Protein AF-0000000085088792 (afdb_homodimer)

Structure (mmCIF, N/CA/C/O backbone):
data_AF-0000000085088792-model_v1
#
loop_
_entity.id
_entity.type
_entity.pdbx_description
1 polymer 'Protein-ER retention protein (Erd1), putative'
#
loop_
_atom_site.group_PDB
_atom_site.id
_atom_site.type_symbol
_atom_site.label_atom_id
_atom_site.label_alt_id
_atom_site.label_comp_id
_atom_site.label_asym_id
_atom_site.label_entity_id
_atom_site.label_seq_id
_atom_site.pdbx_PDB_ins_code
_atom_site.Cartn_x
_atom_site.Cartn_y
_atom_site.Cartn_z
_atom_site.occupancy
_atom_site.B_iso_or_equiv
_atom_site.auth_seq_id
_atom_site.auth_comp_id
_atom_site.auth_asym_id
_atom_site.auth_atom_id
_atom_site.pdbx_PDB_model_num
ATOM 1 N N . MET A 1 1 ? 55.562 31.156 13.875 1 21.16 1 MET A N 1
ATOM 2 C CA . MET A 1 1 ? 54.469 31.891 13.242 1 21.16 1 MET A CA 1
ATOM 3 C C . MET A 1 1 ? 53.25 30.984 13.047 1 21.16 1 MET A C 1
ATOM 5 O O . MET A 1 1 ? 53.25 30.125 12.156 1 21.16 1 MET A O 1
ATOM 9 N N . ALA A 1 2 ? 52.656 30.406 14.148 1 29.19 2 ALA A N 1
ATOM 10 C CA . ALA A 1 2 ? 51.562 29.469 14.43 1 29.19 2 ALA A CA 1
ATOM 11 C C . ALA A 1 2 ? 50.344 29.781 13.578 1 29.19 2 ALA A C 1
ATOM 13 O O . ALA A 1 2 ? 50 30.953 13.398 1 29.19 2 ALA A O 1
ATOM 14 N N . ASP A 1 3 ? 50.094 28.891 12.57 1 28.97 3 ASP A N 1
ATOM 15 C CA . ASP A 1 3 ? 49 28.906 11.602 1 28.97 3 ASP A CA 1
ATOM 16 C C . ASP A 1 3 ? 47.688 29.406 12.234 1 28.97 3 ASP A C 1
ATOM 18 O O . ASP A 1 3 ? 47.312 28.938 13.305 1 28.97 3 ASP A O 1
ATOM 22 N N . SER A 1 4 ? 47.375 30.672 12.188 1 31.59 4 SER A N 1
ATOM 23 C CA . SER A 1 4 ? 46.125 31.328 12.539 1 31.59 4 SER A CA 1
ATOM 24 C C . SER A 1 4 ? 44.938 30.453 12.18 1 31.59 4 SER A C 1
ATOM 26 O O . SER A 1 4 ? 44.938 29.75 11.172 1 31.59 4 SER A O 1
ATOM 28 N N . GLY A 1 5 ? 44.188 29.906 13.109 1 33.62 5 GLY A N 1
ATOM 29 C CA . GLY A 1 5 ? 42.906 29.203 13.086 1 33.62 5 GLY A CA 1
ATOM 30 C C . GLY A 1 5 ? 41.969 29.672 11.977 1 33.62 5 GLY A C 1
ATOM 31 O O . GLY A 1 5 ? 41.406 30.75 12.062 1 33.62 5 GLY A O 1
ATOM 32 N N . GLY A 1 6 ? 42.344 29.469 10.711 1 35.19 6 GLY A N 1
ATOM 33 C CA . GLY A 1 6 ? 41.531 29.812 9.539 1 35.19 6 GLY A CA 1
ATOM 34 C C . GLY A 1 6 ? 40.062 29.562 9.727 1 35.19 6 GLY A C 1
ATOM 35 O O . GLY A 1 6 ? 39.656 28.484 10.172 1 35.19 6 GLY A O 1
ATOM 36 N N . VAL A 1 7 ? 39.281 30.609 10.078 1 37.69 7 VAL A N 1
ATOM 37 C CA . VAL A 1 7 ? 37.812 30.672 10.07 1 37.69 7 VAL A CA 1
ATOM 38 C C . VAL A 1 7 ? 37.281 29.906 8.859 1 37.69 7 VAL A C 1
ATOM 40 O O . VAL A 1 7 ? 37.656 30.188 7.723 1 37.69 7 VAL A O 1
ATOM 43 N N . GLN A 1 8 ? 36.938 28.672 8.906 1 39.62 8 GLN A N 1
ATOM 44 C CA . GLN A 1 8 ? 36.25 27.938 7.855 1 39.62 8 GLN A CA 1
ATOM 45 C C . GLN A 1 8 ? 35.281 28.844 7.109 1 39.62 8 GLN A C 1
ATOM 47 O O . GLN A 1 8 ? 34.594 29.656 7.727 1 39.62 8 GLN A O 1
ATOM 52 N N . PRO A 1 9 ? 35.438 29.219 5.887 1 43.84 9 PRO A N 1
ATOM 53 C CA . PRO A 1 9 ? 34.5 30.047 5.145 1 43.84 9 PRO A CA 1
ATOM 54 C C . PRO A 1 9 ? 33.031 29.734 5.492 1 43.84 9 PRO A C 1
ATOM 56 O O . PRO A 1 9 ? 32.688 28.562 5.734 1 43.84 9 PRO A O 1
ATOM 59 N N . PRO A 1 10 ? 32.25 30.641 6.121 1 48.38 10 PRO A N 1
ATOM 60 C CA . PRO A 1 10 ? 30.844 30.438 6.512 1 48.38 10 PRO A CA 1
ATOM 61 C C . PRO A 1 10 ? 30.031 29.719 5.438 1 48.38 10 PRO A C 1
ATOM 63 O O . PRO A 1 10 ? 30.266 29.906 4.246 1 48.38 10 PRO A O 1
ATOM 66 N N . GLU A 1 11 ? 29.578 28.516 5.637 1 59.06 11 GLU A N 1
ATOM 67 C CA . GLU A 1 11 ? 28.672 27.781 4.777 1 59.06 11 GLU A CA 1
ATOM 68 C C . GLU A 1 11 ? 27.656 28.703 4.105 1 59.06 11 GLU A C 1
ATOM 70 O O . GLU A 1 11 ? 27.016 29.516 4.77 1 59.06 11 GLU A O 1
ATOM 75 N N . GLU A 1 12 ? 27.812 29.016 2.859 1 74.12 12 GLU A N 1
ATOM 76 C CA . GLU A 1 12 ? 27 29.906 2.025 1 74.12 12 GLU A CA 1
ATOM 77 C C . GLU A 1 12 ? 25.516 29.547 2.115 1 74.12 12 GLU A C 1
ATOM 79 O O . GLU A 1 12 ? 25.141 28.375 2.01 1 74.12 12 GLU A O 1
ATOM 84 N N . LEU A 1 13 ? 24.703 30.453 2.789 1 83.56 13 LEU A N 1
ATOM 85 C CA . LEU A 1 13 ? 23.25 30.344 2.83 1 83.56 13 LEU A CA 1
ATOM 86 C C . LEU A 1 13 ? 22.641 30.672 1.471 1 83.56 13 LEU A C 1
ATOM 88 O O . LEU A 1 13 ? 23.156 31.516 0.741 1 83.56 13 LEU A O 1
ATOM 92 N N . ASP A 1 14 ? 21.641 29.906 1.111 1 87.88 14 ASP A N 1
ATOM 93 C CA . ASP A 1 14 ? 20.906 30.219 -0.116 1 87.88 14 ASP A CA 1
ATOM 94 C C . ASP A 1 14 ? 20.141 31.531 0.03 1 87.88 14 ASP A C 1
ATOM 96 O O . ASP A 1 14 ? 19.938 32.031 1.146 1 87.88 14 ASP A O 1
ATOM 100 N N . ARG A 1 15 ? 19.734 32.125 -1.093 1 90.06 15 ARG A N 1
ATOM 101 C CA . ARG A 1 15 ? 19.062 33.438 -1.12 1 90.06 15 ARG A CA 1
ATOM 102 C C . ARG A 1 15 ? 17.766 33.406 -0.311 1 90.06 15 ARG A C 1
ATOM 104 O O . ARG A 1 15 ? 17.469 34.344 0.424 1 90.06 15 ARG A O 1
ATOM 111 N N . PHE A 1 16 ? 17.047 32.375 -0.41 1 94.25 16 PHE A N 1
ATOM 112 C CA . PHE A 1 16 ? 15.797 32.219 0.325 1 94.25 16 PHE A CA 1
ATOM 113 C C . PHE A 1 16 ? 16.047 32.219 1.828 1 94.25 16 PHE A C 1
ATOM 115 O O . PHE A 1 16 ? 15.32 32.906 2.574 1 94.25 16 PHE A O 1
ATOM 122 N N . SER A 1 17 ? 17.062 31.578 2.246 1 94.06 17 SER A N 1
ATOM 123 C CA . SER A 1 17 ? 17.375 31.5 3.668 1 94.06 17 SER A CA 1
ATOM 124 C C . SER A 1 17 ? 17.875 32.844 4.191 1 94.06 17 SER A C 1
ATOM 126 O O . SER A 1 17 ? 17.672 33.188 5.359 1 94.06 17 SER A O 1
ATOM 128 N N . ASN A 1 18 ? 18.469 33.594 3.289 1 94.56 18 ASN A N 1
ATOM 129 C CA . ASN A 1 18 ? 18.922 34.906 3.678 1 94.56 18 ASN A CA 1
ATOM 130 C C . ASN A 1 18 ? 17.766 35.875 3.854 1 94.56 18 ASN A C 1
ATOM 132 O O . ASN A 1 18 ? 17.781 36.719 4.75 1 94.56 18 ASN A O 1
ATOM 136 N N . LEU A 1 19 ? 16.812 35.688 3.043 1 95.31 19 LEU A N 1
ATOM 137 C CA . LEU A 1 19 ? 15.672 36.594 3.082 1 95.31 19 LEU A CA 1
ATOM 138 C C . LEU A 1 19 ? 14.656 36.156 4.125 1 95.31 19 LEU A C 1
ATOM 140 O O . LEU A 1 19 ? 14.008 37 4.762 1 95.31 19 LEU A O 1
ATOM 144 N N . PHE A 1 20 ? 14.5 34.844 4.191 1 97.25 20 PHE A N 1
ATOM 145 C CA . PHE A 1 20 ? 13.531 34.25 5.109 1 97.25 20 PHE A CA 1
ATOM 146 C C . PHE A 1 20 ? 14.172 33.188 5.973 1 97.25 20 PHE A C 1
ATOM 148 O O . PHE A 1 20 ? 13.93 31.984 5.777 1 97.25 20 PHE A O 1
ATOM 155 N N . PRO A 1 21 ? 14.93 33.656 6.996 1 96.94 21 PRO A N 1
ATOM 156 C CA . PRO A 1 21 ? 15.523 32.656 7.887 1 96.94 21 PRO A CA 1
ATOM 157 C C . PRO A 1 21 ? 14.477 31.859 8.648 1 96.94 21 PRO A C 1
ATOM 159 O O . PRO A 1 21 ? 13.289 32.188 8.609 1 96.94 21 PRO A O 1
ATOM 162 N N . LEU A 1 22 ? 14.875 30.797 9.305 1 97.25 22 LEU A N 1
ATOM 163 C CA . LEU A 1 22 ? 14.023 29.781 9.898 1 97.25 22 LEU A CA 1
ATOM 164 C C . LEU A 1 22 ? 12.992 30.406 10.836 1 97.25 22 LEU A C 1
ATOM 166 O O . LEU A 1 22 ? 11.805 30.094 10.75 1 97.25 22 LEU A O 1
ATOM 170 N N . PRO A 1 23 ? 13.305 31.328 11.742 1 97.5 23 PRO A N 1
ATOM 171 C CA . PRO A 1 23 ? 12.312 31.875 12.664 1 97.5 23 PRO A CA 1
ATOM 172 C C . PRO A 1 23 ? 11.164 32.594 11.938 1 97.5 23 PRO A C 1
ATOM 174 O O . PRO A 1 23 ? 10.008 32.469 12.344 1 97.5 23 PRO A O 1
ATOM 177 N N . PHE A 1 24 ? 11.508 33.312 10.891 1 97.94 24 PHE A N 1
ATOM 178 C CA . PHE A 1 24 ? 10.469 34 10.141 1 97.94 24 PHE A CA 1
ATOM 179 C C . PHE A 1 24 ? 9.594 33 9.391 1 97.94 24 PHE A C 1
ATOM 181 O O . PHE A 1 24 ? 8.383 33.219 9.258 1 97.94 24 PHE A O 1
ATOM 188 N N . ARG A 1 25 ? 10.18 31.969 8.836 1 97.94 25 ARG A N 1
ATOM 189 C CA . ARG A 1 25 ? 9.406 30.953 8.133 1 97.94 25 ARG A CA 1
ATOM 190 C C . ARG A 1 25 ? 8.359 30.328 9.055 1 97.94 25 ARG A C 1
ATOM 192 O O . ARG A 1 25 ? 7.203 30.172 8.672 1 97.94 25 ARG A O 1
ATOM 199 N N . VAL A 1 26 ? 8.781 30 10.195 1 97.31 26 VAL A N 1
ATOM 200 C CA . VAL A 1 26 ? 7.887 29.422 11.195 1 97.31 26 VAL A CA 1
ATOM 201 C C . VAL A 1 26 ? 6.781 30.422 11.531 1 97.31 26 VAL A C 1
ATOM 203 O O . VAL A 1 26 ? 5.605 30.062 11.586 1 97.31 26 VAL A O 1
ATOM 206 N N . ALA A 1 27 ? 7.156 31.641 11.734 1 97.69 27 ALA A N 1
ATOM 207 C CA . ALA A 1 27 ? 6.195 32.688 12.07 1 97.69 27 ALA A CA 1
ATOM 208 C C . ALA A 1 27 ? 5.164 32.875 10.953 1 97.69 27 ALA A C 1
ATOM 210 O O . ALA A 1 27 ? 3.969 33 11.227 1 97.69 27 ALA A O 1
ATOM 211 N N . ILE A 1 28 ? 5.641 32.844 9.773 1 98.19 28 ILE A N 1
ATOM 212 C CA . ILE A 1 28 ? 4.766 33.031 8.617 1 98.19 28 ILE A CA 1
ATOM 213 C C . ILE A 1 28 ? 3.738 31.906 8.562 1 98.19 28 ILE A C 1
ATOM 215 O O . ILE A 1 28 ? 2.553 32.156 8.328 1 98.19 28 ILE A O 1
ATOM 219 N N . LEU A 1 29 ? 4.172 30.703 8.805 1 98.25 29 LEU A N 1
ATOM 220 C CA . LEU A 1 29 ? 3.273 29.562 8.773 1 98.25 29 LEU A CA 1
ATOM 221 C C . LEU A 1 29 ? 2.238 29.641 9.898 1 98.25 29 LEU A C 1
ATOM 223 O O . LEU A 1 29 ? 1.067 29.312 9.688 1 98.25 29 LEU A O 1
ATOM 227 N N . LEU A 1 30 ? 2.641 30.094 11.023 1 97.12 30 LEU A N 1
ATOM 228 C CA . LEU A 1 30 ? 1.721 30.234 12.148 1 97.12 30 LEU A CA 1
ATOM 229 C C . LEU A 1 30 ? 0.672 31.297 11.859 1 97.12 30 LEU A C 1
ATOM 231 O O . LEU A 1 30 ? -0.523 31.078 12.055 1 97.12 30 LEU A O 1
ATOM 235 N N . VAL A 1 31 ? 1.098 32.406 11.375 1 97.5 31 VAL A N 1
ATOM 236 C CA . VAL A 1 31 ? 0.2 33.531 11.078 1 97.5 31 VAL A CA 1
ATOM 237 C C . VAL A 1 31 ? -0.76 33.125 9.961 1 97.5 31 VAL A C 1
ATOM 239 O O . VAL A 1 31 ? -1.938 33.5 9.984 1 97.5 31 VAL A O 1
ATOM 242 N N . ALA A 1 32 ? -0.253 32.406 9.008 1 98.06 32 ALA A N 1
ATOM 243 C CA . ALA A 1 32 ? -1.095 31.906 7.914 1 98.06 32 ALA A CA 1
ATOM 244 C C . ALA A 1 32 ? -2.26 31.078 8.445 1 98.06 32 ALA A C 1
ATOM 246 O O . ALA A 1 32 ? -3.359 31.109 7.887 1 98.06 32 ALA A O 1
ATOM 247 N N . GLY A 1 33 ? -2.02 30.359 9.492 1 97.5 33 GLY A N 1
ATOM 248 C CA . GLY A 1 33 ? -3.078 29.578 10.109 1 97.5 33 GLY A CA 1
ATOM 249 C C . GLY A 1 33 ? -4.23 30.422 10.609 1 97.5 33 GLY A C 1
ATOM 250 O O . GLY A 1 33 ? -5.398 30.047 10.453 1 97.5 33 GLY A O 1
ATOM 251 N N . PHE A 1 34 ? -3.926 31.562 11.211 1 95.88 34 PHE A N 1
ATOM 252 C CA . PHE A 1 34 ? -4.961 32.469 11.719 1 95.88 34 PHE A CA 1
ATOM 253 C C . PHE A 1 34 ? -5.766 33.062 10.578 1 95.88 34 PHE A C 1
ATOM 255 O O . PHE A 1 34 ? -6.988 33.156 10.664 1 95.88 34 PHE A O 1
ATOM 262 N N . TRP A 1 35 ? -5.043 33.406 9.555 1 97.75 35 TRP A N 1
ATOM 263 C CA . TRP A 1 35 ? -5.746 33.906 8.367 1 97.75 35 TRP A CA 1
ATOM 264 C C . TRP A 1 35 ? -6.645 32.812 7.781 1 97.75 35 TRP A C 1
ATOM 266 O O . TRP A 1 35 ? -7.797 33.094 7.426 1 97.75 35 TRP A O 1
ATOM 276 N N . GLY A 1 36 ? -6.109 31.609 7.684 1 98.31 36 GLY A N 1
ATOM 277 C CA . GLY A 1 36 ? -6.891 30.5 7.18 1 98.31 36 GLY A CA 1
ATOM 278 C C . GLY A 1 36 ? -8.164 30.25 7.969 1 98.31 36 GLY A C 1
ATOM 279 O O . GLY A 1 36 ? -9.242 30.078 7.391 1 98.31 36 GLY A O 1
ATOM 280 N N . TRP A 1 37 ? -8.039 30.281 9.25 1 97.06 37 TRP A N 1
ATOM 281 C CA . TRP A 1 37 ? -9.203 30.062 10.109 1 97.06 37 TRP A CA 1
ATOM 282 C C . TRP A 1 37 ? -10.234 31.172 9.906 1 97.06 37 TRP A C 1
ATOM 284 O O . TRP A 1 37 ? -11.438 30.891 9.836 1 97.06 37 TRP A O 1
ATOM 294 N N . GLY A 1 38 ? -9.758 32.438 9.836 1 97.19 38 GLY A N 1
ATOM 295 C CA . GLY A 1 38 ? -10.672 33.531 9.555 1 97.19 38 GLY A CA 1
ATOM 296 C C . GLY A 1 38 ? -11.438 33.344 8.258 1 97.19 38 GLY A C 1
ATOM 297 O O . GLY A 1 38 ? -12.648 33.562 8.211 1 97.19 38 GLY A O 1
ATOM 298 N N . ILE A 1 39 ? -10.758 32.906 7.262 1 98.25 39 ILE A N 1
ATOM 299 C CA . ILE A 1 39 ? -11.375 32.688 5.957 1 98.25 39 ILE A CA 1
ATOM 300 C C . ILE A 1 39 ? -12.367 31.531 6.047 1 98.25 39 ILE A C 1
ATOM 302 O O . ILE A 1 39 ? -13.43 31.578 5.426 1 98.25 39 ILE A O 1
ATOM 306 N N . ASN A 1 40 ? -12.039 30.531 6.785 1 98.12 40 ASN A N 1
ATOM 307 C CA . ASN A 1 40 ? -12.984 29.438 7.008 1 98.12 40 ASN A CA 1
ATOM 308 C C . ASN A 1 40 ? -14.289 29.938 7.621 1 98.12 40 ASN A C 1
ATOM 310 O O . ASN A 1 40 ? -15.375 29.656 7.109 1 98.12 40 ASN A O 1
ATOM 314 N N . LEU A 1 41 ? -14.156 30.719 8.703 1 96.69 41 LEU A N 1
ATOM 315 C CA . LEU A 1 41 ? -15.328 31.234 9.398 1 96.69 41 LEU A CA 1
ATOM 316 C C . LEU A 1 41 ? -16.156 32.125 8.469 1 96.69 41 LEU A C 1
ATOM 318 O O . LEU A 1 41 ? -17.391 32.031 8.453 1 96.69 41 LEU A O 1
ATOM 322 N N . HIS A 1 42 ? -15.477 32.906 7.734 1 97.19 42 HIS A N 1
ATOM 323 C CA . HIS A 1 42 ? -16.141 33.844 6.848 1 97.19 42 HIS A CA 1
ATOM 324 C C . HIS A 1 42 ? -16.938 33.125 5.762 1 97.19 42 HIS A C 1
ATOM 326 O O . HIS A 1 42 ? -18.141 33.312 5.625 1 97.19 42 HIS A O 1
ATOM 332 N N . TYR A 1 43 ? -16.297 32.25 5.051 1 97.5 43 TYR A N 1
ATOM 333 C CA . TYR A 1 43 ? -16.938 31.562 3.938 1 97.5 43 TYR A CA 1
ATOM 334 C C . TYR A 1 43 ? -18.078 30.672 4.43 1 97.5 43 TYR A C 1
ATOM 336 O O . TYR A 1 43 ? -19.141 30.609 3.809 1 97.5 43 TYR A O 1
ATOM 344 N N . LEU A 1 44 ? -17.891 29.969 5.453 1 97.56 44 LEU A N 1
ATOM 345 C CA . LEU A 1 44 ? -18.906 29.078 5.984 1 97.56 44 LEU A CA 1
ATOM 346 C C . LEU A 1 44 ? -20.109 29.875 6.508 1 97.56 44 LEU A C 1
ATOM 348 O O . LEU A 1 44 ? -21.25 29.422 6.402 1 97.56 44 LEU A O 1
ATOM 352 N N . SER A 1 45 ? -19.812 31.047 7.055 1 95.56 45 SER A N 1
ATOM 353 C CA . SER A 1 45 ? -20.922 31.922 7.465 1 95.56 45 SER A CA 1
ATOM 354 C C . SER A 1 45 ? -21.734 32.375 6.262 1 95.56 45 SER A C 1
ATOM 356 O O . SER A 1 45 ? -22.969 32.438 6.332 1 95.56 45 SER A O 1
ATOM 358 N N . LEU A 1 46 ? -21.062 32.625 5.23 1 95.94 46 LEU A N 1
ATOM 359 C CA . LEU A 1 46 ? -21.75 33 4 1 95.94 46 LEU A CA 1
ATOM 360 C C . LEU A 1 46 ? -22.609 31.859 3.482 1 95.94 46 LEU A C 1
ATOM 362 O O . LEU A 1 46 ? -23.656 32.094 2.885 1 95.94 46 LEU A O 1
ATOM 366 N N . ALA A 1 47 ? -22.172 30.672 3.717 1 95.81 47 ALA A N 1
ATOM 367 C CA . ALA A 1 47 ? -22.906 29.469 3.312 1 95.81 47 ALA A CA 1
ATOM 368 C C . ALA A 1 47 ? -23.984 29.109 4.344 1 95.81 47 ALA A C 1
ATOM 370 O O . ALA A 1 47 ? -24.578 28.031 4.27 1 95.81 47 ALA A O 1
ATOM 371 N N . LYS A 1 48 ? -24.156 29.953 5.371 1 94.75 48 LYS A N 1
ATOM 372 C CA . LYS A 1 48 ? -25.172 29.828 6.402 1 94.75 48 LYS A CA 1
ATOM 373 C C . LYS A 1 48 ? -24.922 28.625 7.297 1 94.75 48 LYS A C 1
ATOM 375 O O . LYS A 1 48 ? -25.859 27.938 7.719 1 94.75 48 LYS A O 1
ATOM 380 N N . ILE A 1 49 ? -23.672 28.297 7.418 1 95.5 49 ILE A N 1
ATOM 381 C CA . ILE A 1 49 ? -23.25 27.281 8.375 1 95.5 49 ILE A CA 1
ATOM 382 C C . ILE A 1 49 ? -22.75 27.953 9.656 1 95.5 49 ILE A C 1
ATOM 384 O O . ILE A 1 49 ? -21.859 28.797 9.609 1 95.5 49 ILE A O 1
ATOM 388 N N . ASP A 1 50 ? -23.312 27.625 10.766 1 93.69 50 ASP A N 1
ATOM 389 C CA . ASP A 1 50 ? -22.953 28.203 12.047 1 93.69 50 ASP A CA 1
ATOM 390 C C . ASP A 1 50 ? -21.844 27.406 12.719 1 93.69 50 ASP A C 1
ATOM 392 O O . ASP A 1 50 ? -22.109 26.562 13.578 1 93.69 50 ASP A O 1
ATOM 396 N N . VAL A 1 51 ? -20.609 27.781 12.461 1 94.44 51 VAL A N 1
ATOM 397 C CA . VAL A 1 51 ? -19.453 27.047 12.953 1 94.44 51 VAL A CA 1
ATOM 398 C C . VAL A 1 51 ? -19.359 27.188 14.469 1 94.44 51 VAL A C 1
ATOM 400 O O . VAL A 1 51 ? -19.156 26.203 15.18 1 94.44 51 VAL A O 1
ATOM 403 N N . PRO A 1 52 ? -19.578 28.391 15.016 1 91.94 52 PRO A N 1
ATOM 404 C CA . PRO A 1 52 ? -19.516 28.531 16.469 1 91.94 52 PRO A CA 1
ATOM 405 C C . PRO A 1 52 ? -20.484 27.609 17.188 1 91.94 52 PRO A C 1
ATOM 407 O O . PRO A 1 52 ? -20.156 27.062 18.25 1 91.94 52 PRO A O 1
ATOM 410 N N . ALA A 1 53 ? -21.578 27.391 16.656 1 90.81 53 ALA A N 1
ATOM 411 C CA . ALA A 1 53 ? -22.547 26.469 17.266 1 90.81 53 ALA A CA 1
ATOM 412 C C . ALA A 1 53 ? -22.016 25.047 17.25 1 90.81 53 ALA A C 1
ATOM 414 O O . ALA A 1 53 ? -22.203 24.297 18.234 1 90.81 53 ALA A O 1
ATOM 415 N N . LEU A 1 54 ? -21.375 24.688 16.203 1 91.44 54 LEU A N 1
ATOM 416 C CA . LEU A 1 54 ? -20.859 23.328 16.062 1 91.44 54 LEU A CA 1
ATOM 417 C C . LEU A 1 54 ? -19.75 23.062 17.078 1 91.44 54 LEU A C 1
ATOM 419 O O . LEU A 1 54 ? -19.609 21.938 17.578 1 91.44 54 LEU A O 1
ATOM 423 N N . ILE A 1 55 ? -18.969 24.109 17.375 1 91.88 55 ILE A N 1
ATOM 424 C CA . ILE A 1 55 ? -17.844 23.906 18.297 1 91.88 55 ILE A CA 1
ATOM 425 C C . ILE A 1 55 ? -18.219 24.391 19.688 1 91.88 55 ILE A C 1
ATOM 427 O O . ILE A 1 55 ? -17.359 24.531 20.562 1 91.88 55 ILE A O 1
ATOM 431 N N . ARG A 1 56 ? -19.5 24.781 19.859 1 88.88 56 ARG A N 1
ATOM 432 C CA . ARG A 1 56 ? -20.078 25.203 21.141 1 88.88 56 ARG A CA 1
ATOM 433 C C . ARG A 1 56 ? -19.391 26.469 21.641 1 88.88 56 ARG A C 1
ATOM 435 O O . ARG A 1 56 ? -19.016 26.547 22.812 1 88.88 56 ARG A O 1
ATOM 442 N N . TYR A 1 57 ? -19.203 27.312 20.734 1 87.19 57 TYR A N 1
ATOM 443 C CA . TYR A 1 57 ? -18.734 28.672 21.031 1 87.19 57 TYR A CA 1
ATOM 444 C C . TYR A 1 57 ? -19.891 29.625 21.188 1 87.19 57 TYR A C 1
ATOM 446 O O . TYR A 1 57 ? -20.906 29.531 20.484 1 87.19 57 TYR A O 1
ATOM 454 N N . PRO A 1 58 ? -19.766 30.438 22.141 1 79 58 PRO A N 1
ATOM 455 C CA . PRO A 1 58 ? -20.891 31.328 22.406 1 79 58 PRO A CA 1
ATOM 456 C C . PRO A 1 58 ? -21.297 32.125 21.188 1 79 58 PRO A C 1
ATOM 458 O O . PRO A 1 58 ? -20.438 32.625 20.438 1 79 58 PRO A O 1
ATOM 461 N N . SER A 1 59 ? -22.609 32.188 21.016 1 78.75 59 SER A N 1
ATOM 462 C CA . SER A 1 59 ? -23.141 32.938 19.891 1 78.75 59 SER A CA 1
ATOM 463 C C . SER A 1 59 ? -23.078 34.438 20.172 1 78.75 59 SER A C 1
ATOM 465 O O . SER A 1 59 ? -22.953 34.875 21.328 1 78.75 59 SER A O 1
ATOM 467 N N . ARG A 1 60 ? -23.062 35.125 19.078 1 72.81 60 ARG A N 1
ATOM 468 C CA . ARG A 1 60 ? -23.125 36.594 19.219 1 72.81 60 ARG A CA 1
ATOM 469 C C . ARG A 1 60 ? -24.562 37.031 19.469 1 72.81 60 ARG A C 1
ATOM 471 O O . ARG A 1 60 ? -25.484 36.625 18.766 1 72.81 60 ARG A O 1
ATOM 478 N N . SER A 1 61 ? -24.766 37.625 20.625 1 65.44 61 SER A N 1
ATOM 479 C CA . SER A 1 61 ? -26.094 37.969 21.094 1 65.44 61 SER A CA 1
ATOM 480 C C . SER A 1 61 ? -26.594 39.25 20.438 1 65.44 61 SER A C 1
ATOM 482 O O . SER A 1 61 ? -27.812 39.469 20.328 1 65.44 61 SER A O 1
ATOM 484 N N . SER A 1 62 ? -25.672 40.094 20.078 1 70.94 62 SER A N 1
ATOM 485 C CA . SER A 1 62 ? -26.109 41.375 19.547 1 70.94 62 SER A CA 1
ATOM 486 C C . SER A 1 62 ? -25.594 41.594 18.125 1 70.94 62 SER A C 1
ATOM 488 O O . SER A 1 62 ? -24.484 41.125 17.781 1 70.94 62 SER A O 1
ATOM 490 N N . PRO A 1 63 ? -26.453 42.094 17.266 1 71.75 63 PRO A N 1
ATOM 491 C CA . PRO A 1 63 ? -26.016 42.406 15.906 1 71.75 63 PRO A CA 1
ATOM 492 C C . PRO A 1 63 ? -24.875 43.438 15.883 1 71.75 63 PRO A C 1
ATOM 494 O O . PRO A 1 63 ? -24.188 43.562 14.867 1 71.75 63 PRO A O 1
ATOM 497 N N . GLN A 1 64 ? -24.688 44.031 16.969 1 72.69 64 GLN A N 1
ATOM 498 C CA . GLN A 1 64 ? -23.656 45.062 17.031 1 72.69 64 GLN A CA 1
ATOM 499 C C . GLN A 1 64 ? -22.281 44.438 17.297 1 72.69 64 GLN A C 1
ATOM 501 O O . GLN A 1 64 ? -21.25 45.062 17.047 1 72.69 64 GLN A O 1
ATOM 506 N N . GLN A 1 65 ? -22.359 43.25 17.672 1 78.5 65 GLN A N 1
ATOM 507 C CA . GLN A 1 65 ? -21.094 42.594 17.969 1 78.5 65 GLN A CA 1
ATOM 508 C C . GLN A 1 65 ? -20.375 42.156 16.688 1 78.5 65 GLN A C 1
ATOM 510 O O . GLN A 1 65 ? -21.016 41.781 15.711 1 78.5 65 GLN A O 1
ATOM 515 N N . LEU A 1 66 ? -19.094 42.344 16.719 1 82.88 66 LEU A N 1
ATOM 516 C CA . LEU A 1 66 ? -18.266 41.938 15.594 1 82.88 66 LEU A CA 1
ATOM 517 C C . LEU A 1 66 ? -18.422 40.438 15.305 1 82.88 66 LEU A C 1
ATOM 519 O O . LEU A 1 66 ? -18.422 39.625 16.219 1 82.88 66 LEU A O 1
ATOM 523 N N . THR A 1 67 ? -18.625 40.219 14.07 1 86.94 67 THR A N 1
ATOM 524 C CA . THR A 1 67 ? -18.766 38.844 13.68 1 86.94 67 THR A CA 1
ATOM 525 C C . THR A 1 67 ? -17.5 38.031 14.016 1 86.94 67 THR A C 1
ATOM 527 O O . THR A 1 67 ? -16.438 38.625 14.227 1 86.94 67 THR A O 1
ATOM 530 N N . HIS A 1 68 ? -17.625 36.781 14.125 1 89.75 68 HIS A N 1
ATOM 531 C CA . HIS A 1 68 ? -16.516 35.906 14.508 1 89.75 68 HIS A CA 1
ATOM 532 C C . HIS A 1 68 ? -15.367 36 13.5 1 89.75 68 HIS A C 1
ATOM 534 O O . HIS A 1 68 ? -14.203 36.031 13.891 1 89.75 68 HIS A O 1
ATOM 540 N N . HIS A 1 69 ? -15.695 36 12.156 1 92.44 69 HIS A N 1
ATOM 541 C CA . HIS A 1 69 ? -14.633 36.062 11.164 1 92.44 69 HIS A CA 1
ATOM 542 C C . HIS A 1 69 ? -13.922 37.438 11.203 1 92.44 69 HIS A C 1
ATOM 544 O O . HIS A 1 69 ? -12.703 37.5 11.008 1 92.44 69 HIS A O 1
ATOM 550 N N . HIS A 1 70 ? -14.602 38.5 11.477 1 92.81 70 HIS A N 1
ATOM 551 C CA . 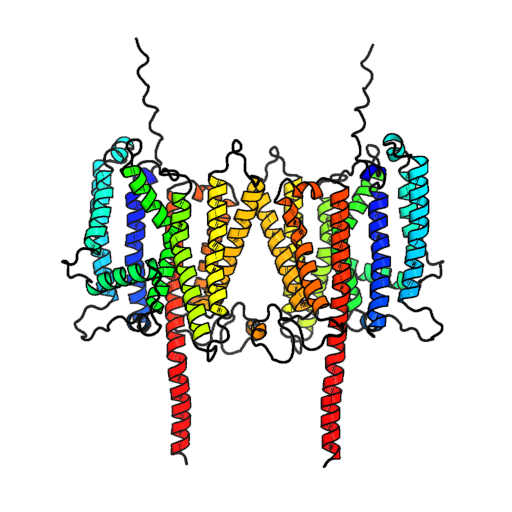HIS A 1 70 ? -13.961 39.781 11.555 1 92.81 70 HIS A CA 1
ATOM 552 C C . HIS A 1 70 ? -13.023 39.875 12.758 1 92.81 70 HIS A C 1
ATOM 554 O O . HIS A 1 70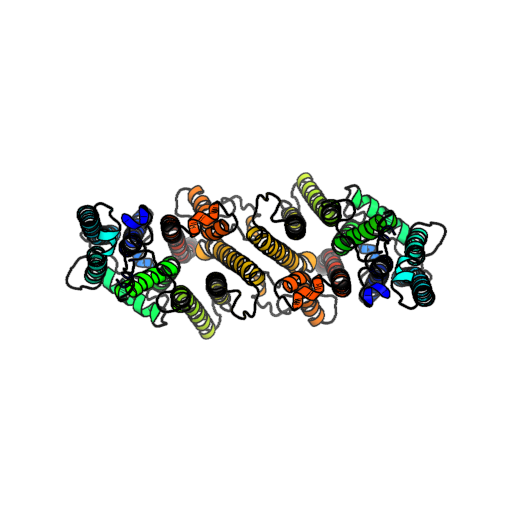 ? -11.945 40.469 12.672 1 92.81 70 HIS A O 1
ATOM 560 N N . SER A 1 71 ? -13.5 39.344 13.867 1 90.56 71 SER A N 1
ATOM 561 C CA . SER A 1 71 ? -12.633 39.281 15.039 1 90.56 71 SER A CA 1
ATOM 562 C C . SER A 1 71 ? -11.352 38.531 14.742 1 90.56 71 SER A C 1
ATOM 564 O O . SER A 1 71 ? -10.266 38.906 15.156 1 90.56 71 SER A O 1
ATOM 566 N N . THR A 1 72 ? -11.5 37.438 14.062 1 92.81 72 THR A N 1
ATOM 567 C CA . THR A 1 72 ? -10.344 36.625 13.703 1 92.81 72 THR A CA 1
ATOM 568 C C . THR A 1 72 ? -9.43 37.375 12.734 1 92.81 72 THR A C 1
ATOM 570 O O . THR A 1 72 ? -8.203 37.344 12.859 1 92.81 72 THR A O 1
ATOM 573 N N . TYR A 1 73 ? -10.039 38.094 11.75 1 95.25 73 TYR A N 1
ATOM 574 C CA . TYR A 1 73 ? -9.258 38.906 10.82 1 95.25 73 TYR A CA 1
ATOM 575 C C . TYR A 1 73 ? -8.461 39.969 11.562 1 95.25 73 TYR A C 1
ATOM 577 O O . TYR A 1 73 ? -7.32 40.281 11.203 1 95.25 73 TYR A O 1
ATOM 585 N N . ARG A 1 74 ? -9.055 40.562 12.539 1 93.06 74 ARG A N 1
ATOM 586 C CA . ARG A 1 74 ? -8.367 41.594 13.32 1 93.06 74 ARG A CA 1
ATOM 587 C C . ARG A 1 74 ? -7.152 41 14.039 1 93.06 74 ARG A C 1
ATOM 589 O O . ARG A 1 74 ? -6.086 41.625 14.055 1 93.06 74 ARG A O 1
ATOM 596 N N . LEU A 1 75 ? -7.387 39.906 14.664 1 91.81 75 LEU A N 1
ATOM 597 C CA . LEU A 1 75 ? -6.262 39.25 15.32 1 91.81 75 LEU A CA 1
ATOM 598 C C . LEU A 1 75 ? -5.172 38.906 14.32 1 91.81 75 LEU A C 1
ATOM 600 O O . LEU A 1 75 ? -3.986 39.125 14.578 1 91.81 75 LEU A O 1
ATOM 604 N N . ALA A 1 76 ? -5.535 38.312 13.18 1 95.06 76 ALA A N 1
ATOM 605 C CA . ALA A 1 76 ? -4.574 37.969 12.133 1 95.06 76 ALA A CA 1
ATOM 606 C C . ALA A 1 76 ? -3.822 39.188 11.641 1 95.06 76 ALA A C 1
ATOM 608 O O . ALA A 1 76 ? -2.617 39.125 11.383 1 95.06 76 ALA A O 1
ATOM 609 N N . THR A 1 77 ? -4.523 40.281 11.547 1 95.62 77 THR A N 1
ATOM 610 C CA . THR A 1 77 ? -3.908 41.531 11.125 1 95.62 77 THR A CA 1
ATOM 611 C C . THR A 1 77 ? -2.918 42.031 12.18 1 95.62 77 THR A C 1
ATOM 613 O O . THR A 1 77 ? -1.816 42.469 11.844 1 95.62 77 THR A O 1
ATOM 616 N N . LEU A 1 78 ? -3.328 41.969 13.406 1 93.06 78 LEU A N 1
ATOM 617 C CA . LEU A 1 78 ? -2.467 42.375 14.508 1 93.06 78 LEU A CA 1
ATOM 618 C C . LEU A 1 78 ? -1.185 41.562 14.539 1 93.06 78 LEU A C 1
ATOM 620 O O . LEU A 1 78 ? -0.131 42.062 14.945 1 93.06 78 LEU A O 1
ATOM 624 N N . LEU A 1 79 ? -1.257 40.375 14.102 1 94.69 79 LEU A N 1
ATOM 625 C CA . LEU A 1 79 ? -0.083 39.5 14.047 1 94.69 79 LEU A CA 1
ATOM 626 C C . LEU A 1 79 ? 0.731 39.781 12.789 1 94.69 79 LEU A C 1
ATOM 628 O O . LEU A 1 79 ? 1.962 39.688 12.805 1 94.69 79 LEU A O 1
ATOM 632 N N . SER A 1 80 ? 0.063 40.156 11.68 1 97.19 80 SER A N 1
ATOM 633 C CA . SER A 1 80 ? 0.7 40.281 10.375 1 97.19 80 SER A CA 1
ATOM 634 C C . SER A 1 80 ? 1.472 41.594 10.273 1 97.19 80 SER A C 1
ATOM 636 O O . SER A 1 80 ? 2.545 41.656 9.664 1 97.19 80 SER A O 1
ATOM 638 N N . ILE A 1 81 ? 0.951 42.625 10.805 1 97.06 81 ILE A N 1
ATOM 639 C CA . ILE A 1 81 ? 1.574 43.938 10.664 1 97.06 81 ILE A CA 1
ATOM 640 C C . ILE A 1 81 ? 2.957 43.906 11.312 1 97.06 81 ILE A C 1
ATOM 642 O O . ILE A 1 81 ? 3.957 44.219 10.664 1 97.06 81 ILE A O 1
ATOM 646 N N . PRO A 1 82 ? 3.051 43.562 12.609 1 97 82 PRO A N 1
ATOM 647 C CA . PRO A 1 82 ? 4.398 43.469 13.172 1 97 82 PRO A CA 1
ATOM 648 C C . PRO A 1 82 ? 5.301 42.5 12.406 1 97 82 PRO A C 1
ATOM 650 O O . PRO A 1 82 ? 6.512 42.75 12.305 1 97 82 PRO A O 1
ATOM 653 N N . LEU A 1 83 ? 4.809 41.375 11.93 1 97.75 83 LEU A N 1
ATOM 654 C CA . LEU A 1 83 ? 5.605 40.469 11.117 1 97.75 83 LEU A CA 1
ATOM 655 C C . LEU A 1 83 ? 6.227 41.219 9.93 1 97.75 83 LEU A C 1
ATOM 657 O O . LEU A 1 83 ? 7.422 41.062 9.664 1 97.75 83 LEU A O 1
ATOM 661 N N . GLY A 1 84 ? 5.375 42 9.211 1 98 84 GLY A N 1
ATOM 662 C CA . GLY A 1 84 ? 5.875 42.812 8.094 1 98 84 GLY A CA 1
ATOM 663 C C . GLY A 1 84 ? 6.934 43.812 8.508 1 98 84 GLY A C 1
ATOM 664 O O . GLY A 1 84 ? 7.949 43.969 7.824 1 98 84 GLY A O 1
ATOM 665 N N . VAL A 1 85 ? 6.742 44.438 9.586 1 98.06 85 VAL A N 1
ATOM 666 C CA . VAL A 1 85 ? 7.664 45.438 10.086 1 98.06 85 VAL A CA 1
ATOM 667 C C . VAL A 1 85 ? 9 44.781 10.453 1 98.06 85 VAL A C 1
ATOM 669 O O . VAL A 1 85 ? 10.062 45.312 10.086 1 98.06 85 VAL A O 1
ATOM 672 N N . PHE A 1 86 ? 8.953 43.719 11.195 1 98 86 PHE A N 1
ATOM 673 C CA . PHE A 1 86 ? 10.172 43.031 11.609 1 98 86 PHE A CA 1
ATOM 674 C C . PHE A 1 86 ? 10.914 42.469 10.406 1 98 86 PHE A C 1
ATOM 676 O O . PHE A 1 86 ? 12.148 42.469 10.375 1 98 86 PHE A O 1
ATOM 683 N N . LEU A 1 87 ? 10.195 41.969 9.391 1 97.75 87 LEU A N 1
ATOM 684 C CA . LEU A 1 87 ? 10.82 41.5 8.172 1 97.75 87 LEU A CA 1
ATOM 685 C C . LEU A 1 87 ? 11.547 42.625 7.445 1 97.75 87 LEU A C 1
ATOM 687 O O . LEU A 1 87 ? 12.695 42.438 7.02 1 97.75 87 LEU A O 1
ATOM 691 N N . LEU A 1 88 ? 10.852 43.75 7.336 1 97.75 88 LEU A N 1
ATOM 692 C CA . LEU A 1 88 ? 11.453 44.875 6.672 1 97.75 88 LEU A CA 1
ATOM 693 C C . LEU A 1 88 ? 12.688 45.375 7.426 1 97.75 88 LEU A C 1
ATOM 695 O O . LEU A 1 88 ? 13.703 45.688 6.816 1 97.75 88 LEU A O 1
ATOM 699 N N . LEU A 1 89 ? 12.539 45.406 8.734 1 97.94 89 LEU A N 1
ATOM 700 C CA . LEU A 1 89 ? 13.68 45.812 9.562 1 97.94 89 LEU A CA 1
ATOM 701 C C . LEU A 1 89 ? 14.844 44.844 9.359 1 97.94 89 LEU A C 1
ATOM 703 O O . LEU A 1 89 ? 16 45.281 9.25 1 97.94 89 LEU A O 1
ATOM 707 N N . PHE A 1 90 ? 14.578 43.594 9.336 1 97.88 90 PHE A N 1
ATOM 708 C CA . PHE A 1 90 ? 15.594 42.562 9.133 1 97.88 90 PHE A CA 1
ATOM 709 C C . PHE A 1 90 ? 16.266 42.719 7.781 1 97.88 90 PHE A C 1
ATOM 711 O O . PHE A 1 90 ? 17.5 42.688 7.688 1 97.88 90 PHE A O 1
ATOM 718 N N . TRP A 1 91 ? 15.477 42.969 6.719 1 97.62 91 TRP A N 1
ATOM 719 C CA . TRP A 1 91 ? 16.016 43.125 5.371 1 97.62 91 TRP A CA 1
ATOM 720 C C . TRP A 1 91 ? 16.859 44.406 5.281 1 97.62 91 TRP A C 1
ATOM 722 O O . TRP A 1 91 ? 17.922 44.406 4.645 1 97.62 91 TRP A O 1
ATOM 732 N N . MET A 1 92 ? 16.453 45.438 5.941 1 97.56 92 MET A N 1
ATOM 733 C CA . MET A 1 92 ? 17.172 46.688 5.918 1 97.56 92 MET A CA 1
ATOM 734 C C . MET A 1 92 ? 18.484 46.594 6.691 1 97.56 92 MET A C 1
ATOM 736 O O . MET A 1 92 ? 19.5 47.156 6.293 1 97.56 92 MET A O 1
ATOM 740 N N . THR A 1 93 ? 18.422 45.875 7.723 1 97.19 93 THR A N 1
ATOM 741 C CA . THR A 1 93 ? 19.594 45.75 8.586 1 97.19 93 THR A CA 1
ATOM 742 C C . THR A 1 93 ? 20.625 44.781 7.961 1 97.19 93 THR A C 1
ATOM 744 O O . THR A 1 93 ? 21.828 45.062 8.031 1 97.19 93 THR A O 1
ATOM 747 N N . THR A 1 94 ? 20.188 43.719 7.461 1 96.06 94 THR A N 1
ATOM 748 C CA . THR A 1 94 ? 21.109 42.688 6.984 1 96.06 94 THR A CA 1
ATOM 749 C C . THR A 1 94 ? 21.469 42.906 5.523 1 96.06 94 THR A C 1
ATOM 751 O O . THR A 1 94 ? 22.547 42.5 5.074 1 96.06 94 THR A O 1
ATOM 754 N N . ARG A 1 95 ? 20.594 43.531 4.645 1 94.38 95 ARG A N 1
ATOM 755 C CA . ARG A 1 95 ? 20.781 43.812 3.223 1 94.38 95 ARG A CA 1
ATOM 756 C C . ARG A 1 95 ? 21.156 42.531 2.463 1 94.38 95 ARG A C 1
ATOM 758 O O . ARG A 1 95 ? 21.984 42.562 1.56 1 94.38 95 ARG A O 1
ATOM 765 N N . GLY A 1 96 ? 20.75 41.469 3.037 1 89.75 96 GLY A N 1
ATOM 766 C CA . GLY A 1 96 ? 20.922 40.188 2.357 1 89.75 96 GLY A CA 1
ATOM 767 C C . GLY A 1 96 ? 22.281 39.594 2.58 1 89.75 96 GLY A C 1
ATOM 768 O O . GLY A 1 96 ? 22.594 38.531 2.012 1 89.75 96 GLY A O 1
ATOM 769 N N . SER A 1 97 ? 23.109 40.156 3.396 1 92.94 97 SER A N 1
ATOM 770 C CA . SER A 1 97 ? 24.438 39.625 3.686 1 92.94 97 SER A CA 1
ATOM 771 C C . SER A 1 97 ? 24.359 38.469 4.695 1 92.94 97 SER A C 1
ATOM 773 O O . SER A 1 97 ? 23.75 38.625 5.758 1 92.94 97 SER A O 1
ATOM 775 N N . THR A 1 98 ? 25.016 37.375 4.367 1 93.44 98 THR A N 1
ATOM 776 C CA . THR A 1 98 ? 24.969 36.188 5.207 1 93.44 98 THR A CA 1
ATOM 777 C C . THR A 1 98 ? 25.531 36.469 6.594 1 93.44 98 THR A C 1
ATOM 779 O O . THR A 1 98 ? 24.984 36.031 7.602 1 93.44 98 THR A O 1
ATOM 782 N N . GLU A 1 99 ? 26.609 37.188 6.621 1 93.81 99 GLU A N 1
ATOM 783 C CA . GLU A 1 99 ? 27.25 37.5 7.895 1 93.81 99 GLU A CA 1
ATOM 784 C C . GLU A 1 99 ? 26.312 38.281 8.805 1 93.81 99 GLU A C 1
ATOM 786 O O . GLU A 1 99 ? 26.188 37.969 9.992 1 93.81 99 GLU A O 1
ATOM 791 N N . ARG A 1 100 ? 25.641 39.219 8.305 1 95.62 100 ARG A N 1
ATOM 792 C CA . ARG A 1 100 ? 24.719 40.031 9.086 1 95.62 100 ARG A CA 1
ATOM 793 C C . ARG A 1 100 ? 23.469 39.25 9.469 1 95.62 100 ARG A C 1
ATOM 795 O O . ARG A 1 100 ? 22.891 39.469 10.531 1 95.62 100 ARG A O 1
ATOM 802 N N . VAL A 1 101 ? 23.031 38.438 8.586 1 95.75 101 VAL A N 1
ATOM 803 C CA . VAL A 1 101 ? 21.875 37.594 8.859 1 95.75 101 VAL A CA 1
ATOM 804 C C . VAL A 1 101 ? 22.141 36.75 10.094 1 95.75 101 VAL A C 1
ATOM 806 O O . VAL A 1 101 ? 21.297 36.625 10.977 1 95.75 101 VAL A O 1
ATOM 809 N N . LEU A 1 102 ? 23.344 36.188 10.188 1 95 102 LEU A N 1
ATOM 810 C CA . LEU A 1 102 ? 23.719 35.344 11.32 1 95 102 LEU A CA 1
ATOM 811 C C . LEU A 1 102 ? 23.844 36.188 12.594 1 95 102 LEU A C 1
ATOM 813 O O . LEU A 1 102 ? 23.5 35.719 13.68 1 95 102 LEU A O 1
ATOM 817 N N . ALA A 1 103 ? 24.266 37.375 12.414 1 94.69 103 ALA A N 1
ATOM 818 C CA . ALA A 1 103 ? 24.562 38.219 13.555 1 94.69 103 ALA A CA 1
ATOM 819 C C . ALA A 1 103 ? 23.281 38.812 14.164 1 94.69 103 ALA A C 1
ATOM 821 O O . ALA A 1 103 ? 23.203 39.031 15.375 1 94.69 103 ALA A O 1
ATOM 822 N N . TRP A 1 104 ? 22.266 39 13.383 1 96.31 104 TRP A N 1
ATOM 823 C CA . TRP A 1 104 ? 21.078 39.688 13.859 1 96.31 104 TRP A CA 1
ATOM 824 C C . TRP A 1 104 ? 19.922 38.719 14.047 1 96.31 104 TRP A C 1
ATOM 826 O O . TRP A 1 104 ? 18.781 39.031 13.648 1 96.31 104 TRP A O 1
ATOM 836 N N . GLU A 1 105 ? 20.156 37.594 14.641 1 96.38 105 GLU A N 1
ATOM 837 C CA . GLU A 1 105 ? 19.125 36.594 14.883 1 96.38 105 GLU A CA 1
ATOM 838 C C . GLU A 1 105 ? 18.109 37.094 15.914 1 96.38 105 GLU A C 1
ATOM 840 O O . GLU A 1 105 ? 17.016 36.562 16 1 96.38 105 GLU A O 1
ATOM 845 N N . ILE A 1 106 ? 18.469 38.125 16.594 1 96.44 106 ILE A N 1
ATOM 846 C CA . ILE A 1 106 ? 17.594 38.625 17.656 1 96.44 106 ILE A CA 1
ATOM 847 C C . ILE A 1 106 ? 16.344 39.25 17.047 1 96.44 106 ILE A C 1
ATOM 849 O O . ILE A 1 106 ? 15.273 39.25 17.656 1 96.44 106 ILE A O 1
ATOM 853 N N . ILE A 1 107 ? 16.406 39.719 15.859 1 97.06 107 ILE A N 1
ATOM 854 C CA . ILE A 1 107 ? 15.281 40.438 15.227 1 97.06 107 ILE A CA 1
ATOM 855 C C . ILE A 1 107 ? 14.141 39.438 14.992 1 97.06 107 ILE A C 1
ATOM 857 O O . ILE A 1 107 ? 13.031 39.625 15.5 1 97.06 107 ILE A O 1
ATOM 861 N N . PRO A 1 108 ? 14.383 38.375 14.234 1 97.25 108 PRO A N 1
ATOM 862 C CA . PRO A 1 108 ? 13.281 37.438 14.062 1 97.25 108 PRO A CA 1
ATOM 863 C C . PRO A 1 108 ? 12.852 36.781 15.375 1 97.25 108 PRO A C 1
ATOM 865 O O . PRO A 1 108 ? 11.664 36.5 15.562 1 97.25 108 PRO A O 1
ATOM 868 N N . GLN A 1 109 ? 13.742 36.531 16.266 1 97 109 GLN A N 1
ATOM 869 C CA . GLN A 1 109 ? 13.391 35.938 17.547 1 97 109 GLN A CA 1
ATOM 870 C C . GLN A 1 109 ? 12.484 36.875 18.359 1 97 109 GLN A C 1
ATOM 872 O O . GLN A 1 109 ? 11.578 36.406 19.047 1 97 109 GLN A O 1
ATOM 877 N N . SER A 1 110 ? 12.734 38.125 18.281 1 96.75 110 SER A N 1
ATOM 878 C CA . SER A 1 110 ? 11.906 39.094 18.969 1 96.75 110 SER A CA 1
ATOM 879 C C . SER A 1 110 ? 10.469 39.062 18.469 1 96.75 110 SER A C 1
ATOM 881 O O . SER A 1 110 ? 9.523 39.25 19.25 1 96.75 110 SER A O 1
ATOM 883 N N . TYR A 1 111 ? 10.328 38.875 17.266 1 96.5 111 TYR A N 1
ATOM 884 C CA . TYR A 1 111 ? 8.977 38.781 16.719 1 96.5 111 TYR A CA 1
ATOM 885 C C . TYR A 1 111 ? 8.258 37.531 17.25 1 96.5 111 TYR A C 1
ATOM 887 O O . TYR A 1 111 ? 7.066 37.562 17.547 1 96.5 111 TYR A O 1
ATOM 895 N N . ILE A 1 112 ? 8.922 36.406 17.266 1 94.62 112 ILE A N 1
ATOM 896 C CA . ILE A 1 112 ? 8.297 35.188 17.766 1 94.62 112 ILE A CA 1
ATOM 897 C C . ILE A 1 112 ? 7.84 35.406 19.203 1 94.62 112 ILE A C 1
ATOM 899 O O . ILE A 1 112 ? 6.75 34.969 19.594 1 94.62 112 ILE A O 1
ATOM 903 N N . VAL A 1 113 ? 8.641 36.062 19.938 1 91.38 113 VAL A N 1
ATOM 904 C CA . VAL A 1 113 ? 8.266 36.375 21.297 1 91.38 113 VAL A CA 1
ATOM 905 C C . VAL A 1 113 ? 7.047 37.312 21.297 1 91.38 113 VAL A C 1
ATOM 907 O O . VAL A 1 113 ? 6.137 37.125 22.125 1 91.38 113 VAL A O 1
ATOM 910 N N . LEU A 1 114 ? 7.043 38.219 20.453 1 92.94 114 LEU A N 1
ATOM 911 C CA . LEU A 1 114 ? 5.922 39.125 20.344 1 92.94 114 LEU A CA 1
ATOM 912 C C . LEU A 1 114 ? 4.633 38.406 20.031 1 92.94 114 LEU A C 1
ATOM 914 O O . LEU A 1 114 ? 3.578 38.688 20.594 1 92.94 114 LEU A O 1
ATOM 918 N N . ILE A 1 115 ? 4.672 37.438 19.109 1 91.56 115 ILE A N 1
ATOM 919 C CA . ILE A 1 115 ? 3.508 36.625 18.781 1 91.56 115 ILE A CA 1
ATOM 920 C C . ILE A 1 115 ? 2.973 35.969 20.062 1 91.56 115 ILE A C 1
ATOM 922 O O . ILE A 1 115 ? 1.77 36 20.312 1 91.56 115 ILE A O 1
ATOM 926 N N . LEU A 1 116 ? 3.863 35.375 20.812 1 87.81 116 LEU A N 1
ATOM 927 C CA . LEU A 1 116 ? 3.475 34.688 22.031 1 87.81 116 LEU A CA 1
ATOM 928 C C . LEU A 1 116 ? 2.824 35.656 23.031 1 87.81 116 LEU A C 1
ATOM 930 O O . LEU A 1 116 ? 1.819 35.312 23.656 1 87.81 116 LEU A O 1
ATOM 934 N N . VAL A 1 117 ? 3.365 36.781 23.062 1 88 117 VAL A N 1
ATOM 935 C CA . VAL A 1 117 ? 2.83 37.812 23.984 1 88 117 VAL A CA 1
ATOM 936 C C . VAL A 1 117 ? 1.437 38.219 23.516 1 88 117 VAL A C 1
ATOM 938 O O . VAL A 1 117 ? 0.516 38.344 24.328 1 88 117 VAL A O 1
ATOM 941 N N . ILE A 1 118 ? 1.286 38.406 22.281 1 87.44 118 ILE A N 1
ATOM 942 C CA . ILE A 1 118 ? 0.002 38.812 21.734 1 87.44 118 ILE A CA 1
ATOM 943 C C . ILE A 1 118 ? -1.042 37.719 21.953 1 87.44 118 ILE A C 1
ATOM 945 O O . ILE A 1 118 ? -2.182 38.031 22.328 1 87.44 118 ILE A O 1
ATOM 949 N N . LEU A 1 119 ? -0.649 36.531 21.859 1 85.88 119 LEU A N 1
ATOM 950 C CA . LEU A 1 119 ? -1.593 35.406 21.953 1 85.88 119 LEU A CA 1
ATOM 951 C C . LEU A 1 119 ? -1.913 35.094 23.406 1 85.88 119 LEU A C 1
ATOM 953 O O . LEU A 1 119 ? -3.033 34.688 23.734 1 85.88 119 LEU A O 1
ATOM 957 N N . LEU A 1 120 ? -0.959 35.312 24.25 1 82.19 120 LEU A N 1
ATOM 958 C CA . LEU A 1 120 ? -1.135 34.875 25.641 1 82.19 120 LEU A CA 1
ATOM 959 C C . LEU A 1 120 ? -1.566 36.062 26.516 1 82.19 120 LEU A C 1
ATOM 961 O O . LEU A 1 120 ? -2.17 35.844 27.562 1 82.19 120 LEU A O 1
ATOM 965 N N . PHE A 1 121 ? -1.241 37.25 26.109 1 74.81 121 PHE A N 1
ATOM 966 C CA . PHE A 1 121 ? -1.453 38.406 26.969 1 74.81 121 PHE A CA 1
ATOM 967 C C . PHE A 1 121 ? -2.938 38.719 27.094 1 74.81 121 PHE A C 1
ATOM 969 O O . PHE A 1 121 ? -3.615 38.938 26.094 1 74.81 121 PHE A O 1
ATOM 976 N N . PRO A 1 122 ? -3.404 38.688 28.234 1 68.06 122 PRO A N 1
ATOM 977 C CA . PRO A 1 122 ? -4.84 38.844 28.5 1 68.06 122 PRO A CA 1
ATOM 978 C C . PRO A 1 122 ? -5.316 40.281 28.344 1 68.06 122 PRO A C 1
ATOM 980 O O . PRO A 1 122 ? -6.52 40.531 28.219 1 68.06 122 PRO A O 1
ATOM 983 N N . PHE A 1 123 ? -4.426 41.188 28.281 1 62.56 123 PHE A N 1
ATOM 984 C CA . PHE A 1 123 ? -4.879 42.562 28.469 1 62.56 123 PHE A CA 1
ATOM 985 C C . PHE A 1 123 ? -5.387 43.125 27.156 1 62.56 123 PHE A C 1
ATOM 987 O O . PHE A 1 123 ? -6.062 44.156 27.156 1 62.56 123 PHE A O 1
ATOM 994 N N . HIS A 1 124 ? -4.945 42.531 26.109 1 65.38 124 HIS A N 1
ATOM 995 C CA . HIS A 1 124 ? -5.59 43.125 24.938 1 65.38 124 HIS A CA 1
ATOM 996 C C . HIS A 1 124 ? -6.918 42.438 24.641 1 65.38 124 HIS A C 1
ATOM 998 O O . HIS A 1 124 ? -7.031 41.219 24.781 1 65.38 124 HIS A O 1
ATOM 1004 N N . ARG A 1 125 ? -7.875 43.312 24.438 1 67.06 125 ARG A N 1
ATOM 1005 C CA . ARG A 1 125 ? -9.281 42.938 24.359 1 67.06 125 ARG A CA 1
ATOM 1006 C C . ARG A 1 125 ? -9.602 42.281 23.016 1 67.06 125 ARG A C 1
ATOM 1008 O O . ARG A 1 125 ? -10.68 41.688 22.844 1 67.06 125 ARG A O 1
ATOM 1015 N N . LEU A 1 126 ? -8.594 42.281 22.281 1 72.31 126 LEU A N 1
ATOM 1016 C CA . LEU A 1 126 ? -8.938 41.781 20.953 1 72.31 126 LEU A CA 1
ATOM 1017 C C . LEU A 1 126 ? -9.047 40.25 21 1 72.31 126 LEU A C 1
ATOM 1019 O O . LEU A 1 126 ? -8.078 39.562 21.328 1 72.31 126 LEU A O 1
ATOM 1023 N N . SER A 1 127 ? -10.18 39.75 20.688 1 72.88 127 SER A N 1
ATOM 1024 C CA . SER A 1 127 ? -10.5 38.344 20.562 1 72.88 127 SER A CA 1
ATOM 1025 C C . SER A 1 127 ? -10.133 37.562 21.828 1 72.88 127 SER A C 1
ATOM 1027 O O . SER A 1 127 ? -9.602 36.469 21.766 1 72.88 127 SER A O 1
ATOM 1029 N N . ARG A 1 128 ? -10.312 38.188 22.922 1 79.06 128 ARG A N 1
ATOM 1030 C CA . ARG A 1 128 ? -9.93 37.594 24.203 1 79.06 128 ARG A CA 1
ATOM 1031 C C . ARG A 1 128 ? -10.609 36.25 24.406 1 79.06 128 ARG A C 1
ATOM 1033 O O . ARG A 1 128 ? -9.961 35.25 24.797 1 79.06 128 ARG A O 1
ATOM 1040 N N . ASN A 1 129 ? -11.852 36.188 24.094 1 80.06 129 ASN A N 1
ATOM 1041 C CA . ASN A 1 129 ? -12.586 34.938 24.297 1 80.06 129 ASN A CA 1
ATOM 1042 C C . ASN A 1 129 ? -12.078 33.844 23.359 1 80.06 129 ASN A C 1
ATOM 1044 O O . ASN A 1 129 ? -11.93 32.688 23.781 1 80.06 129 ASN A O 1
ATOM 1048 N N . GLY A 1 130 ? -11.766 34.25 22.219 1 83.25 130 GLY A N 1
ATOM 1049 C CA . GLY A 1 130 ? -11.258 33.281 21.266 1 83.25 130 GLY A CA 1
ATOM 1050 C C . GLY A 1 130 ? -9.891 32.719 21.625 1 83.25 130 GLY A C 1
ATOM 1051 O O . GLY A 1 130 ? -9.648 31.516 21.531 1 83.25 130 GLY A O 1
ATOM 1052 N N . ARG A 1 131 ? -9.102 33.594 22.062 1 87.5 131 ARG A N 1
ATOM 1053 C CA . ARG A 1 131 ? -7.766 33.188 22.469 1 87.5 131 ARG A CA 1
ATOM 1054 C C . ARG A 1 131 ? -7.816 32.281 23.688 1 87.5 131 ARG A C 1
ATOM 1056 O O . ARG A 1 131 ? -7.129 31.25 23.734 1 87.5 131 ARG A O 1
ATOM 1063 N N . SER A 1 132 ? -8.633 32.656 24.609 1 85.5 132 SER A N 1
ATOM 1064 C CA . SER A 1 132 ? -8.766 31.859 25.828 1 85.5 132 SER A CA 1
ATOM 1065 C C . SER A 1 132 ? -9.297 30.469 25.516 1 85.5 132 SER A C 1
ATOM 1067 O O . SER A 1 132 ? -8.797 29.484 26.047 1 85.5 132 SER A O 1
ATOM 1069 N N . ARG A 1 133 ? -10.258 30.438 24.672 1 86.25 133 ARG A N 1
ATOM 1070 C CA . ARG A 1 133 ? -10.812 29.141 24.266 1 86.25 133 ARG A CA 1
ATOM 1071 C C . ARG A 1 133 ? -9.773 28.312 23.531 1 86.25 133 ARG A C 1
ATOM 1073 O O . ARG A 1 133 ? -9.719 27.094 23.703 1 86.25 133 ARG A O 1
ATOM 1080 N N . PHE A 1 134 ? -9.039 28.953 22.734 1 89.38 134 PHE A N 1
ATOM 1081 C CA . PHE A 1 134 ? -7.984 28.281 21.984 1 89.38 134 PHE A CA 1
ATOM 1082 C C . PHE A 1 134 ? -6.992 27.609 22.922 1 89.38 134 PHE A C 1
ATOM 1084 O O . PHE A 1 134 ? -6.707 26.422 22.797 1 89.38 134 PHE A O 1
ATOM 1091 N N . PHE A 1 135 ? -6.543 28.281 23.906 1 89.31 135 PHE A N 1
ATOM 1092 C CA . PHE A 1 135 ? -5.531 27.734 24.812 1 89.31 135 PHE A CA 1
ATOM 1093 C C . PHE A 1 135 ? -6.141 26.719 25.766 1 89.31 135 PHE A C 1
ATOM 1095 O O . PHE A 1 135 ? -5.484 25.75 26.156 1 89.31 135 PHE A O 1
ATOM 1102 N N . ALA A 1 136 ? -7.352 26.938 26.094 1 88.38 136 ALA A N 1
ATOM 1103 C CA . ALA A 1 136 ? -8.039 25.953 26.922 1 88.38 136 ALA A CA 1
ATOM 1104 C C . ALA A 1 136 ? -8.188 24.625 26.188 1 88.38 136 ALA A C 1
ATOM 1106 O O . ALA A 1 136 ? -7.938 23.562 26.766 1 88.38 136 ALA A O 1
ATOM 1107 N N . SER A 1 137 ? -8.562 24.719 24.969 1 91.12 137 SER A N 1
ATOM 1108 C CA . SER A 1 137 ? -8.703 23.516 24.156 1 91.12 137 SER A CA 1
ATOM 1109 C C . SER A 1 137 ? -7.355 22.844 23.922 1 91.12 137 SER A C 1
ATOM 1111 O O . SER A 1 137 ? -7.254 21.609 23.984 1 91.12 137 SER A O 1
ATOM 1113 N N . LEU A 1 138 ? -6.375 23.609 23.672 1 92.44 138 LEU A N 1
ATOM 1114 C CA . LEU A 1 138 ? -5.031 23.094 23.453 1 92.44 138 LEU A CA 1
ATOM 1115 C C . LEU A 1 138 ? -4.531 22.344 24.703 1 92.44 138 LEU A C 1
ATOM 1117 O O . LEU A 1 138 ? -3.953 21.266 24.594 1 92.44 138 LEU A O 1
ATOM 1121 N N . ARG A 1 139 ? -4.781 22.953 25.781 1 92.31 139 ARG A N 1
ATOM 1122 C CA . ARG A 1 139 ? -4.398 22.328 27.031 1 92.31 139 ARG A CA 1
ATOM 1123 C C . ARG A 1 139 ? -5.152 21.016 27.25 1 92.31 139 ARG A C 1
ATOM 1125 O O . ARG A 1 139 ? -4.562 20 27.625 1 92.31 139 ARG A O 1
ATOM 1132 N N . ARG A 1 140 ? -6.32 21.016 26.938 1 92.5 140 ARG A N 1
ATOM 1133 C CA . ARG A 1 140 ? -7.16 19.828 27.125 1 92.5 140 ARG A CA 1
ATOM 1134 C C . ARG A 1 140 ? -6.707 18.688 26.234 1 92.5 140 ARG A C 1
ATOM 1136 O O . ARG A 1 140 ? -6.527 17.562 26.703 1 92.5 140 ARG A O 1
ATOM 1143 N N . ILE A 1 141 ? -6.457 18.984 24.984 1 92.31 141 ILE A N 1
ATOM 1144 C CA . ILE A 1 141 ? -6.125 17.906 24.062 1 92.31 141 ILE A CA 1
ATOM 1145 C C . ILE A 1 141 ? -4.695 17.438 24.312 1 92.31 141 ILE A C 1
ATOM 1147 O O . ILE A 1 141 ? -4.375 16.266 24.094 1 92.31 141 ILE A O 1
ATOM 1151 N N . SER A 1 142 ? -3.875 18.281 24.844 1 91.25 142 SER A N 1
ATOM 1152 C CA . SER A 1 142 ? -2.486 17.922 25.109 1 91.25 142 SER A CA 1
ATOM 1153 C C . SER A 1 142 ? -2.373 17.078 26.359 1 91.25 142 SER A C 1
ATOM 1155 O O . SER A 1 142 ? -1.54 16.172 26.438 1 91.25 142 SER A O 1
ATOM 1157 N N . LEU A 1 143 ? -3.199 17.297 27.328 1 86.25 143 LEU A N 1
ATOM 1158 C CA . LEU A 1 143 ? -3.102 16.609 28.609 1 86.25 143 LEU A CA 1
ATOM 1159 C C . LEU A 1 143 ? -3.996 15.383 28.625 1 86.25 143 LEU A C 1
ATOM 1161 O O . LEU A 1 143 ? -4.227 14.797 29.688 1 86.25 143 LEU A O 1
ATOM 1165 N N . GLY A 1 144 ? -4.492 15 27.531 1 79 144 GLY A N 1
ATOM 1166 C CA . GLY A 1 144 ? -5.117 13.688 27.406 1 79 144 GLY A CA 1
ATOM 1167 C C . GLY A 1 144 ? -6.633 13.742 27.484 1 79 144 GLY A C 1
ATOM 1168 O O . GLY A 1 144 ? -7.289 12.703 27.594 1 79 144 GLY A O 1
ATOM 1169 N N . GLY A 1 145 ? -7.117 14.891 27.406 1 81.06 145 GLY A N 1
ATOM 1170 C CA . GLY A 1 145 ? -8.562 14.984 27.516 1 81.06 145 GLY A CA 1
ATOM 1171 C C . GLY A 1 145 ? -9.258 15.164 26.188 1 81.06 145 GLY A C 1
ATOM 1172 O O . GLY A 1 145 ? -8.602 15.398 25.172 1 81.06 145 GLY A O 1
ATOM 1173 N N . LEU A 1 146 ? -10.508 14.82 26.141 1 86.56 146 LEU A N 1
ATOM 1174 C CA . LEU A 1 146 ? -11.438 15.062 25.047 1 86.56 146 LEU A CA 1
ATOM 1175 C C . LEU A 1 146 ? -12.805 15.5 25.578 1 86.56 146 LEU A C 1
ATOM 1177 O O . LEU A 1 146 ? -13.383 14.82 26.422 1 86.56 146 LEU A O 1
ATOM 1181 N N . ALA A 1 147 ? -13.156 16.625 25.031 1 83.62 147 ALA A N 1
ATOM 1182 C CA . ALA A 1 147 ? -14.453 17.125 25.484 1 83.62 147 ALA A CA 1
ATOM 1183 C C . ALA A 1 147 ? -15.57 16.141 25.125 1 83.62 147 ALA A C 1
ATOM 1185 O O . ALA A 1 147 ? -15.422 15.328 24.219 1 83.62 147 ALA A O 1
ATOM 1186 N N . GLU A 1 148 ? -16.594 16.25 25.953 1 83.94 148 GLU A N 1
ATOM 1187 C CA . GLU A 1 148 ? -17.781 15.484 25.609 1 83.94 148 GLU A CA 1
ATOM 1188 C C . GLU A 1 148 ? -18.484 16.078 24.391 1 83.94 148 GLU A C 1
ATOM 1190 O O . GLU A 1 148 ? -18.188 17.203 23.984 1 83.94 148 GLU A O 1
ATOM 1195 N N . ALA A 1 149 ? -19.344 15.383 23.812 1 78.12 149 ALA A N 1
ATOM 1196 C CA . ALA A 1 149 ? -20.016 15.805 22.594 1 78.12 149 ALA A CA 1
ATOM 1197 C C . ALA A 1 149 ? -20.734 17.141 22.797 1 78.12 149 ALA A C 1
ATOM 1199 O O . ALA A 1 149 ? -20.703 18.016 21.922 1 78.12 149 ALA A O 1
ATOM 1200 N N . GLN A 1 150 ? -21.25 17.359 23.969 1 81.62 150 GLN A N 1
ATOM 1201 C CA . GLN A 1 150 ? -22.031 18.562 24.25 1 81.62 150 GLN A CA 1
ATOM 1202 C C . GLN A 1 150 ? -21.125 19.719 24.656 1 81.62 150 GLN A C 1
ATOM 1204 O O . GLN A 1 150 ? -21.562 20.859 24.703 1 81.62 150 GLN A O 1
ATOM 1209 N N . ASP A 1 151 ? -19.844 19.375 24.906 1 83.62 151 ASP A N 1
ATOM 1210 C CA . ASP A 1 151 ? -18.922 20.391 25.422 1 83.62 151 ASP A CA 1
ATOM 1211 C C . ASP A 1 151 ? -17.906 20.797 24.359 1 83.62 151 ASP A C 1
ATOM 1213 O O . ASP A 1 151 ? -16.812 21.281 24.703 1 83.62 151 ASP A O 1
ATOM 1217 N N . GLY A 1 152 ? -18.172 20.531 23.125 1 88.56 152 GLY A N 1
ATOM 1218 C CA . GLY A 1 152 ? -17.312 21.016 22.078 1 88.56 152 GLY A CA 1
ATOM 1219 C C . GLY A 1 152 ? -16.312 19.969 21.594 1 88.56 152 GLY A C 1
ATOM 1220 O O . GLY A 1 152 ? -15.141 20.281 21.359 1 88.56 152 GLY A O 1
ATOM 1221 N N . LYS A 1 153 ? -16.672 18.781 21.609 1 91.94 153 LYS A N 1
ATOM 1222 C CA . LYS A 1 153 ? -15.828 17.688 21.125 1 91.94 153 LYS A CA 1
ATOM 1223 C C . LYS A 1 153 ? -15.328 17.953 19.703 1 91.94 153 LYS A C 1
ATOM 1225 O O . LYS A 1 153 ? -14.156 17.734 19.406 1 91.94 153 LYS A O 1
ATOM 1230 N N . PHE A 1 154 ? -16.188 18.453 18.922 1 94.06 154 PHE A N 1
ATOM 1231 C CA . PHE A 1 154 ? -15.844 18.703 17.531 1 94.06 154 PHE A CA 1
ATOM 1232 C C . PHE A 1 154 ? -14.727 19.734 17.422 1 94.06 154 PHE A C 1
ATOM 1234 O O . PHE A 1 154 ? -13.812 19.578 16.609 1 94.06 154 PHE A O 1
ATOM 1241 N N . GLY A 1 155 ? -14.766 20.719 18.25 1 94.25 155 GLY A N 1
ATOM 1242 C CA . GLY A 1 155 ? -13.695 21.703 18.297 1 94.25 155 GLY A CA 1
ATOM 1243 C C . GLY A 1 155 ? -12.359 21.109 18.703 1 94.25 155 GLY A C 1
ATOM 1244 O O . GLY A 1 155 ? -11.328 21.469 18.125 1 94.25 155 GLY A O 1
ATOM 1245 N N . ASP A 1 156 ? -12.406 20.234 19.656 1 94.75 156 ASP A N 1
ATOM 1246 C CA . ASP A 1 156 ? -11.188 19.562 20.094 1 94.75 156 ASP A CA 1
ATOM 1247 C C . ASP A 1 156 ? -10.602 18.719 18.969 1 94.75 156 ASP A C 1
ATOM 1249 O O . ASP A 1 156 ? -9.383 18.703 18.766 1 94.75 156 ASP A O 1
ATOM 1253 N N . VAL A 1 157 ? -11.461 18.047 18.297 1 95.31 157 VAL A N 1
ATOM 1254 C CA . VAL A 1 157 ? -11.031 17.172 17.203 1 95.31 157 VAL A CA 1
ATOM 1255 C C . VAL A 1 157 ? -10.43 18 16.078 1 95.31 157 VAL A C 1
ATOM 1257 O O . VAL A 1 157 ? -9.367 17.672 15.555 1 95.31 157 VAL A O 1
ATOM 1260 N N . LEU A 1 158 ? -11.078 19.078 15.75 1 95.81 158 LEU A N 1
ATOM 1261 C CA . LEU A 1 158 ? -10.594 19.938 14.688 1 95.81 158 LEU A CA 1
ATOM 1262 C C . LEU A 1 158 ? -9.227 20.516 15.023 1 95.81 158 LEU A C 1
ATOM 1264 O O . LEU A 1 158 ? -8.336 20.562 14.164 1 95.81 158 LEU A O 1
ATOM 1268 N N . LEU A 1 159 ? -9.109 20.906 16.234 1 95.81 159 LEU A N 1
ATOM 1269 C CA . LEU A 1 159 ? -7.836 21.469 16.672 1 95.81 159 LEU A CA 1
ATOM 1270 C C . LEU A 1 159 ? -6.734 20.422 16.641 1 95.81 159 LEU A C 1
ATOM 1272 O O . LEU A 1 159 ? -5.621 20.688 16.172 1 95.81 159 LEU A O 1
ATOM 1276 N N . ALA A 1 160 ? -7.031 19.266 17.156 1 96.94 160 ALA A N 1
ATOM 1277 C CA . ALA A 1 160 ? -6.055 18.188 17.141 1 96.94 160 ALA A CA 1
ATOM 1278 C C . ALA A 1 160 ? -5.676 17.797 15.711 1 96.94 160 ALA A C 1
ATOM 1280 O O . ALA A 1 160 ? -4.516 17.5 15.43 1 96.94 160 ALA A O 1
ATOM 1281 N N . ASP A 1 161 ? -6.629 17.734 14.852 1 97 161 ASP A N 1
ATOM 1282 C CA . ASP A 1 161 ? -6.359 17.469 13.445 1 97 161 ASP A CA 1
ATOM 1283 C C . ASP A 1 161 ? -5.438 18.531 12.852 1 97 161 ASP A C 1
ATOM 1285 O O . ASP A 1 161 ? -4.52 18.219 12.094 1 97 161 ASP A O 1
ATOM 1289 N N . ALA A 1 162 ? -5.719 19.75 13.172 1 96.88 162 ALA A N 1
ATOM 1290 C CA . ALA A 1 162 ? -4.871 20.844 12.695 1 96.88 162 ALA A CA 1
ATOM 1291 C C . ALA A 1 162 ? -3.441 20.688 13.203 1 96.88 162 ALA A C 1
ATOM 1293 O O . ALA A 1 162 ? -2.484 20.938 12.461 1 96.88 162 ALA A O 1
ATOM 1294 N N . LEU A 1 163 ? -3.328 20.281 14.406 1 97.19 163 LEU A N 1
ATOM 1295 C CA . LEU A 1 163 ? -2.006 20.094 14.992 1 97.19 163 LEU A CA 1
ATOM 1296 C C . LEU A 1 163 ? -1.202 19.062 14.211 1 97.19 163 LEU A C 1
ATOM 1298 O O . LEU A 1 163 ? 0.019 19.172 14.094 1 97.19 163 LEU A O 1
ATOM 1302 N N . THR A 1 164 ? -1.855 18.031 13.688 1 98 164 THR A N 1
ATOM 1303 C CA . THR A 1 164 ? -1.144 17.016 12.914 1 98 164 THR A CA 1
ATOM 1304 C C . THR A 1 164 ? -0.528 17.625 11.664 1 98 164 THR A C 1
ATOM 1306 O O . THR A 1 164 ? 0.558 17.219 11.234 1 98 164 THR A O 1
ATOM 1309 N N . SER A 1 165 ? -1.196 18.609 11.055 1 98.06 165 SER A N 1
ATOM 1310 C CA . SER A 1 165 ? -0.661 19.297 9.883 1 98.06 165 SER A CA 1
ATOM 1311 C C . SER A 1 165 ? 0.46 20.25 10.266 1 98.06 165 SER A C 1
ATOM 1313 O O . SER A 1 165 ? 1.237 20.672 9.414 1 98.06 165 SER A O 1
ATOM 1315 N N . TYR A 1 166 ? 0.559 20.594 11.555 1 98 166 TYR A N 1
ATOM 1316 C CA . TYR A 1 166 ? 1.621 21.453 12.055 1 98 166 TYR A CA 1
ATOM 1317 C C . TYR A 1 166 ? 2.711 20.641 12.742 1 98 166 TYR A C 1
ATOM 1319 O O . TYR A 1 166 ? 3.582 21.203 13.414 1 98 166 TYR A O 1
ATOM 1327 N N . SER A 1 167 ? 2.641 19.344 12.633 1 97.75 167 SER A N 1
ATOM 1328 C CA . SER A 1 167 ? 3.574 18.469 13.352 1 97.75 167 SER A CA 1
ATOM 1329 C C . SER A 1 167 ? 5.02 18.812 13 1 97.75 167 SER A C 1
ATOM 1331 O O . SER A 1 167 ? 5.855 18.984 13.891 1 97.75 167 SER A O 1
ATOM 1333 N N . LYS A 1 168 ? 5.312 18.984 11.711 1 97.12 168 LYS A N 1
ATOM 1334 C CA . LYS A 1 168 ? 6.676 19.297 11.289 1 97.12 168 LYS A CA 1
ATOM 1335 C C . LYS A 1 168 ? 7.035 20.734 11.641 1 97.12 168 LYS A C 1
ATOM 1337 O O . LYS A 1 168 ? 8.203 21.062 11.867 1 97.12 168 LYS A O 1
ATOM 1342 N N . VAL A 1 169 ? 6.062 21.578 11.648 1 97.5 169 VAL A N 1
ATOM 1343 C CA . VAL A 1 169 ? 6.289 22.969 12.07 1 97.5 169 VAL A CA 1
ATOM 1344 C C . VAL A 1 169 ? 6.719 23 13.531 1 97.5 169 VAL A C 1
ATOM 1346 O O . VAL A 1 169 ? 7.598 23.766 13.914 1 97.5 169 VAL A O 1
ATOM 1349 N N . LEU A 1 170 ? 6.102 22.156 14.32 1 96.5 170 LEU A N 1
ATOM 1350 C CA . LEU A 1 170 ? 6.492 22.047 15.719 1 96.5 170 LEU A CA 1
ATOM 1351 C C . LEU A 1 170 ? 7.961 21.641 15.844 1 96.5 170 LEU A C 1
ATOM 1353 O O . LEU A 1 170 ? 8.688 22.188 16.672 1 96.5 170 LEU A O 1
ATOM 1357 N N . ALA A 1 171 ? 8.359 20.781 15.008 1 96.75 171 ALA A N 1
ATOM 1358 C CA . ALA A 1 171 ? 9.758 20.359 14.992 1 96.75 171 ALA A CA 1
ATOM 1359 C C . ALA A 1 171 ? 10.672 21.516 14.586 1 96.75 171 ALA A C 1
ATOM 1361 O O . ALA A 1 171 ? 11.742 21.703 15.164 1 96.75 171 ALA A O 1
ATOM 1362 N N . GLU A 1 172 ? 10.25 22.312 13.633 1 96.69 172 GLU A N 1
ATOM 1363 C CA . GLU A 1 172 ? 11.031 23.469 13.203 1 96.69 172 GLU A CA 1
ATOM 1364 C C . GLU A 1 172 ? 11.141 24.516 14.312 1 96.69 172 GLU A C 1
ATOM 1366 O O . GLU A 1 172 ? 12.156 25.203 14.43 1 96.69 172 GLU A O 1
ATOM 1371 N N . ILE A 1 173 ? 10.086 24.641 15.07 1 96.31 173 ILE A N 1
ATOM 1372 C CA . ILE A 1 173 ? 10.117 25.547 16.219 1 96.31 173 ILE A CA 1
ATOM 1373 C C . ILE A 1 173 ? 11.188 25.094 17.203 1 96.31 173 ILE A C 1
ATOM 1375 O O . ILE A 1 173 ? 11.977 25.891 17.688 1 96.31 173 ILE A O 1
ATOM 1379 N N . TYR A 1 174 ? 11.234 23.859 17.438 1 96.5 174 TYR A N 1
ATOM 1380 C CA . TYR A 1 174 ? 12.25 23.312 18.328 1 96.5 174 TYR A CA 1
ATOM 1381 C C . TYR A 1 174 ? 13.656 23.562 17.781 1 96.5 174 TYR A C 1
ATOM 1383 O O . TYR A 1 174 ? 14.539 24 18.531 1 96.5 174 TYR A O 1
ATOM 1391 N N . ILE A 1 175 ? 13.852 23.328 16.531 1 96.31 175 ILE A N 1
ATOM 1392 C CA . ILE A 1 175 ? 15.156 23.516 15.906 1 96.31 175 ILE A CA 1
ATOM 1393 C C . ILE A 1 175 ? 15.57 24.969 16.016 1 96.31 175 ILE A C 1
ATOM 1395 O O . ILE A 1 175 ? 16.734 25.266 16.312 1 96.31 175 ILE A O 1
ATOM 1399 N N . ASN A 1 176 ? 14.672 25.875 15.797 1 96.25 176 ASN A N 1
ATOM 1400 C CA . ASN A 1 176 ? 14.914 27.297 15.922 1 96.25 176 ASN A CA 1
ATOM 1401 C C . ASN A 1 176 ? 15.469 27.656 17.297 1 96.25 176 ASN A C 1
ATOM 1403 O O . ASN A 1 176 ? 16.516 28.312 17.406 1 96.25 176 ASN A O 1
ATOM 1407 N N . TYR A 1 177 ? 14.898 27.156 18.312 1 95.88 177 TYR A N 1
ATOM 1408 C CA . TYR A 1 177 ? 15.305 27.547 19.656 1 95.88 177 TYR A CA 1
ATOM 1409 C C . TYR A 1 177 ? 16.531 26.75 20.094 1 95.88 177 TYR A C 1
ATOM 1411 O O . TYR A 1 177 ? 17.375 27.25 20.844 1 95.88 177 TYR A O 1
ATOM 1419 N N . CYS A 1 178 ? 16.578 25.5 19.609 1 95.62 178 CYS A N 1
ATOM 1420 C CA . CYS A 1 178 ? 17.781 24.719 19.875 1 95.62 178 CYS A CA 1
ATOM 1421 C C . CYS A 1 178 ? 19.031 25.422 19.344 1 95.62 178 CYS A C 1
ATOM 1423 O O . CYS A 1 178 ? 20.031 25.531 20.047 1 95.62 178 CYS A O 1
ATOM 1425 N N . MET A 1 179 ? 18.953 25.938 18.156 1 95.88 179 MET A N 1
ATOM 1426 C CA . MET A 1 179 ? 20.062 26.656 17.547 1 95.88 179 MET A CA 1
ATOM 1427 C C . MET A 1 179 ? 20.281 28.016 18.219 1 95.88 179 MET A C 1
ATOM 1429 O O . MET A 1 179 ? 21.406 28.438 18.422 1 95.88 179 MET A O 1
ATOM 1433 N N . PHE A 1 180 ? 19.234 28.672 18.578 1 96 180 PHE A N 1
ATOM 1434 C CA . PHE A 1 180 ? 19.312 30 19.203 1 96 180 PHE A CA 1
ATOM 1435 C C . PHE A 1 180 ? 20.062 29.922 20.531 1 96 180 PHE A C 1
ATOM 1437 O O . PHE A 1 180 ? 20.828 30.828 20.859 1 96 180 PHE A O 1
ATOM 1444 N N . PHE A 1 181 ? 19.875 28.859 21.234 1 95.12 181 PHE A N 1
ATOM 1445 C CA . PHE A 1 181 ? 20.484 28.734 22.562 1 95.12 181 PHE A CA 1
ATOM 1446 C C . PHE A 1 181 ? 21.828 28.031 22.469 1 95.12 181 PHE A C 1
ATOM 1448 O O . PHE A 1 181 ? 22.531 27.891 23.469 1 95.12 181 PHE A O 1
ATOM 1455 N N . SER A 1 182 ? 22.109 27.609 21.297 1 91.5 182 SER A N 1
ATOM 1456 C CA . SER A 1 182 ? 23.422 26.984 21.094 1 91.5 182 SER A CA 1
ATOM 1457 C C . SER A 1 182 ? 24.516 28.016 20.938 1 91.5 182 SER A C 1
ATOM 1459 O O . SER A 1 182 ? 24.281 29.109 20.406 1 91.5 182 SER A O 1
ATOM 1461 N N . SER A 1 183 ? 25.734 27.812 21.344 1 87.56 183 SER A N 1
ATOM 1462 C CA . SER A 1 183 ? 26.859 28.719 21.203 1 87.56 183 SER A CA 1
ATOM 1463 C C . SER A 1 183 ? 27.531 28.547 19.859 1 87.56 183 SER A C 1
ATOM 1465 O O . SER A 1 183 ? 28.266 29.438 19.391 1 87.56 183 SER A O 1
ATOM 1467 N N . LYS A 1 184 ? 27.25 27.484 19.141 1 87.94 184 LYS A N 1
ATOM 1468 C CA . LYS A 1 184 ? 27.984 27.141 17.922 1 87.94 184 LYS A CA 1
ATOM 1469 C C . LYS A 1 184 ? 27.188 27.5 16.688 1 87.94 184 LYS A C 1
ATOM 1471 O O . LYS A 1 184 ? 27.75 27.656 15.594 1 87.94 184 LYS A O 1
ATOM 1476 N N . GLU A 1 185 ? 25.922 27.703 16.938 1 91.88 185 GLU A N 1
ATOM 1477 C CA . GLU A 1 185 ? 25.062 27.906 15.766 1 91.88 185 GLU A CA 1
ATOM 1478 C C . GLU A 1 185 ? 24.141 29.094 15.961 1 91.88 185 GLU A C 1
ATOM 1480 O O . GLU A 1 185 ? 23.844 29.484 17.094 1 91.88 185 GLU A O 1
ATOM 1485 N N . SER A 1 186 ? 23.75 29.703 14.82 1 94.56 186 SER A N 1
ATOM 1486 C CA . SER A 1 186 ? 22.766 30.766 14.82 1 94.56 186 SER A CA 1
ATOM 1487 C C . SER A 1 186 ? 21.406 30.266 14.344 1 94.56 186 SER A C 1
ATOM 1489 O O . SER A 1 186 ? 21.328 29.453 13.422 1 94.56 186 SER A O 1
ATOM 1491 N N . SER A 1 187 ? 20.359 30.75 14.93 1 95.69 187 SER A N 1
ATOM 1492 C CA . SER A 1 187 ? 19.016 30.328 14.555 1 95.69 187 SER A CA 1
ATOM 1493 C C . SER A 1 187 ? 18.672 30.797 13.148 1 95.69 187 SER A C 1
ATOM 1495 O O . SER A 1 187 ? 17.719 30.297 12.531 1 95.69 187 SER A O 1
ATOM 1497 N N . THR A 1 188 ? 19.391 31.766 12.609 1 96.19 188 THR A N 1
ATOM 1498 C CA . THR A 1 188 ? 19.125 32.281 11.266 1 96.19 188 THR A CA 1
ATOM 1499 C C . THR A 1 188 ? 20.094 31.672 10.258 1 96.19 188 THR A C 1
ATOM 1501 O O . THR A 1 188 ? 20.109 32.062 9.086 1 96.19 188 THR A O 1
ATOM 1504 N N . GLY A 1 189 ? 20.938 30.781 10.68 1 94.12 189 GLY A N 1
ATOM 1505 C CA . GLY A 1 189 ? 21.812 30.031 9.797 1 94.12 189 GLY A CA 1
ATOM 1506 C C . GLY A 1 189 ? 21.156 28.812 9.203 1 94.12 189 GLY A C 1
ATOM 1507 O O . GLY A 1 189 ? 19.922 28.688 9.195 1 94.12 189 GLY A O 1
ATOM 1508 N N . LYS A 1 190 ? 21.938 27.984 8.609 1 93.12 190 LYS A N 1
ATOM 1509 C CA . LYS A 1 190 ? 21.422 26.734 8.078 1 93.12 190 LYS A CA 1
ATOM 1510 C C . LYS A 1 190 ? 20.828 25.875 9.18 1 93.12 190 LYS A C 1
ATOM 1512 O O . LYS A 1 190 ? 21.484 25.594 10.18 1 93.12 190 LYS A O 1
ATOM 1517 N N . PRO A 1 191 ? 19.609 25.469 8.977 1 94.06 191 PRO A N 1
ATOM 1518 C CA . PRO A 1 191 ? 18.969 24.688 10.031 1 94.06 191 PRO A CA 1
ATOM 1519 C C . PRO A 1 191 ? 19.672 23.359 10.297 1 94.06 191 PRO A C 1
ATOM 1521 O O . PRO A 1 191 ? 19.984 22.625 9.359 1 94.06 191 PRO A O 1
ATOM 1524 N N . ASN A 1 192 ? 20.016 23.219 11.539 1 92.5 192 ASN A N 1
ATOM 1525 C CA . ASN A 1 192 ? 20.594 21.953 12 1 92.5 192 ASN A CA 1
ATOM 1526 C C . ASN A 1 192 ? 19.531 21.062 12.625 1 92.5 192 ASN A C 1
ATOM 1528 O O . ASN A 1 192 ? 19.25 21.156 13.82 1 92.5 192 ASN A O 1
ATOM 1532 N N . ARG A 1 193 ? 18.984 20.172 11.898 1 89 193 ARG A N 1
ATOM 1533 C CA . ARG A 1 193 ? 17.875 19.344 12.32 1 89 193 ARG A CA 1
ATOM 1534 C C . ARG A 1 193 ? 18.344 18.172 13.172 1 89 193 ARG A C 1
ATOM 1536 O O . ARG A 1 193 ? 17.547 17.328 13.57 1 89 193 ARG A O 1
ATOM 1543 N N . MET A 1 194 ? 19.609 18.125 13.492 1 88.31 194 MET A N 1
ATOM 1544 C CA . MET A 1 194 ? 20.156 17.156 14.438 1 88.31 194 MET A CA 1
ATOM 1545 C C . MET A 1 194 ? 20.484 17.828 15.773 1 88.31 194 MET A C 1
ATOM 1547 O O . MET A 1 194 ? 21 17.172 16.688 1 88.31 194 MET A O 1
ATOM 1551 N N . CYS A 1 195 ? 20.078 19.062 15.797 1 89.88 195 CYS A N 1
ATOM 1552 C CA . CYS A 1 195 ? 20.328 19.812 17.031 1 89.88 195 CYS A CA 1
ATOM 1553 C C . CYS A 1 195 ? 19.609 19.156 18.203 1 89.88 195 CYS A C 1
ATOM 1555 O O . CYS A 1 195 ? 18.422 18.844 18.125 1 89.88 195 CYS A O 1
ATOM 1557 N N . GLY A 1 196 ? 20.328 18.922 19.344 1 87.88 196 GLY A N 1
ATOM 1558 C CA . GLY A 1 196 ? 19.734 18.359 20.547 1 87.88 196 GLY A CA 1
ATOM 1559 C C . GLY A 1 196 ? 19.641 16.844 20.516 1 87.88 196 GLY A C 1
ATOM 1560 O O . GLY A 1 196 ? 19.219 16.219 21.484 1 87.88 196 GLY A O 1
ATOM 1561 N N . GLY A 1 197 ? 19.906 16.234 19.438 1 88.62 197 GLY A N 1
ATOM 1562 C CA . GLY A 1 197 ? 19.891 14.789 19.359 1 88.62 197 GLY A CA 1
ATOM 1563 C C . GLY A 1 197 ? 19.109 14.258 18.172 1 88.62 197 GLY A C 1
ATOM 1564 O O . GLY A 1 197 ? 18.297 14.984 17.594 1 88.62 197 GLY A O 1
ATOM 1565 N N . ARG A 1 198 ? 19.219 13.016 17.953 1 90.5 198 ARG A N 1
ATOM 1566 C CA . ARG A 1 198 ? 18.672 12.391 16.75 1 90.5 198 ARG A CA 1
ATOM 1567 C C . ARG A 1 198 ? 17.203 12.008 16.953 1 90.5 198 ARG A C 1
ATOM 1569 O O . ARG A 1 198 ? 16.484 11.766 15.992 1 90.5 198 ARG A O 1
ATOM 1576 N N . LEU A 1 199 ? 16.75 12 18.172 1 94 199 LEU A N 1
ATOM 1577 C CA . LEU A 1 199 ? 15.43 11.422 18.422 1 94 199 LEU A CA 1
ATOM 1578 C C . LEU A 1 199 ? 14.422 12.508 18.812 1 94 199 LEU A C 1
ATOM 1580 O O . LEU A 1 199 ? 13.219 12.266 18.812 1 94 199 LEU A O 1
ATOM 1584 N N . ILE A 1 200 ? 14.836 13.727 19.078 1 95.38 200 ILE A N 1
ATOM 1585 C CA . ILE A 1 200 ? 13.938 14.758 19.594 1 95.38 200 ILE A CA 1
ATOM 1586 C C . ILE A 1 200 ? 12.977 15.188 18.484 1 95.38 200 ILE A C 1
ATOM 1588 O O . ILE A 1 200 ? 11.766 15.289 18.719 1 95.38 200 ILE A O 1
ATOM 1592 N N . VAL A 1 201 ? 13.539 15.398 17.312 1 95.75 201 VAL A N 1
ATOM 1593 C CA . VAL A 1 201 ? 12.742 15.898 16.203 1 95.75 201 VAL A CA 1
ATOM 1594 C C . VAL A 1 201 ? 11.656 14.891 15.852 1 95.75 201 VAL A C 1
ATOM 1596 O O . VAL A 1 201 ? 10.469 15.234 15.805 1 95.75 201 VAL A O 1
ATOM 1599 N N . PRO A 1 202 ? 11.992 13.555 15.656 1 96.56 202 PRO A N 1
ATOM 1600 C CA . PRO A 1 202 ? 10.922 12.594 15.367 1 96.56 202 PRO A CA 1
ATOM 1601 C C . PRO A 1 202 ? 9.93 12.453 16.516 1 96.56 202 PRO A C 1
ATOM 1603 O O . PRO A 1 202 ? 8.734 12.242 16.281 1 96.56 202 PRO A O 1
ATOM 1606 N N . LEU A 1 203 ? 10.32 12.578 17.672 1 97.31 203 LEU A N 1
ATOM 1607 C CA . LEU A 1 203 ? 9.414 12.492 18.812 1 97.31 203 LEU A CA 1
ATOM 1608 C C . LEU A 1 203 ? 8.43 13.656 18.812 1 97.31 203 LEU A C 1
ATOM 1610 O O . LEU A 1 203 ? 7.242 13.477 19.094 1 97.31 203 LEU A O 1
ATOM 1614 N N . LEU A 1 204 ? 8.922 14.828 18.516 1 97.12 204 LEU A N 1
ATOM 1615 C CA . LEU A 1 204 ? 8.062 16 18.469 1 97.12 204 LEU A CA 1
ATOM 1616 C C . LEU A 1 204 ? 7.051 15.891 17.328 1 97.12 204 LEU A C 1
ATOM 1618 O O . LEU A 1 204 ? 5.887 16.266 17.484 1 97.12 204 LEU A O 1
ATOM 1622 N N . ILE A 1 205 ? 7.504 15.375 16.25 1 97.88 205 ILE A N 1
ATOM 1623 C CA . ILE A 1 205 ? 6.629 15.188 15.094 1 97.88 205 ILE A CA 1
ATOM 1624 C C . ILE A 1 205 ? 5.527 14.188 15.43 1 97.88 205 ILE A C 1
ATOM 1626 O O . ILE A 1 205 ? 4.398 14.312 14.953 1 97.88 205 ILE A O 1
ATOM 1630 N N . ALA A 1 206 ? 5.812 13.258 16.312 1 98.25 206 ALA A N 1
ATOM 1631 C CA . ALA A 1 206 ? 4.887 12.18 16.656 1 98.25 206 ALA A CA 1
ATOM 1632 C C . ALA A 1 206 ? 3.814 12.656 17.625 1 98.25 206 ALA A C 1
ATOM 1634 O O . ALA A 1 206 ? 2.748 12.047 17.734 1 98.25 206 ALA A O 1
ATOM 1635 N N . ILE A 1 207 ? 4 13.711 18.297 1 97.56 207 ILE A N 1
ATOM 1636 C CA . ILE A 1 207 ? 3.162 14.141 19.406 1 97.56 207 ILE A CA 1
ATOM 1637 C C . ILE A 1 207 ? 1.742 14.414 18.922 1 97.56 207 ILE A C 1
ATOM 1639 O O . ILE A 1 207 ? 0.775 13.875 19.453 1 97.56 207 ILE A O 1
ATOM 1643 N N . PRO A 1 208 ? 1.57 15.242 17.875 1 97.75 208 PRO A N 1
ATOM 1644 C CA . PRO A 1 208 ? 0.199 15.508 17.438 1 97.75 208 PRO A CA 1
ATOM 1645 C C . PRO A 1 208 ? -0.54 14.234 17.016 1 97.75 208 PRO A C 1
ATOM 1647 O O . PRO A 1 208 ? -1.737 14.094 17.281 1 97.75 208 PRO A O 1
ATOM 1650 N N . TYR A 1 209 ? 0.157 13.336 16.406 1 98.19 209 TYR A N 1
ATOM 1651 C CA . TYR A 1 209 ? -0.465 12.078 15.992 1 98.19 209 TYR A CA 1
ATOM 1652 C C . TYR A 1 209 ? -0.822 11.227 17.203 1 98.19 209 TYR A C 1
ATOM 1654 O O . TYR A 1 209 ? -1.852 10.547 17.219 1 98.19 209 TYR A O 1
ATOM 1662 N N . ALA A 1 210 ? -0.002 11.266 18.219 1 97.62 210 ALA A N 1
ATOM 1663 C CA . ALA A 1 210 ? -0.294 10.555 19.453 1 97.62 210 ALA A CA 1
ATOM 1664 C C . ALA A 1 210 ? -1.53 11.125 20.141 1 97.62 210 ALA A C 1
ATOM 1666 O O . ALA A 1 210 ? -2.326 10.391 20.719 1 97.62 210 ALA A O 1
ATOM 1667 N N . ILE A 1 211 ? -1.651 12.398 20.047 1 97.19 211 ILE A N 1
ATOM 1668 C CA . ILE A 1 211 ? -2.811 13.07 20.625 1 97.19 211 ILE A CA 1
ATOM 1669 C C . ILE A 1 211 ? -4.082 12.586 19.938 1 97.19 211 ILE A C 1
ATOM 1671 O O . ILE A 1 211 ? -5.051 12.203 20.594 1 97.19 211 ILE A O 1
ATOM 1675 N N . ARG A 1 212 ? -4.09 12.594 18.625 1 97 212 ARG A N 1
ATOM 1676 C CA . ARG A 1 212 ? -5.266 12.148 17.891 1 97 212 ARG A CA 1
ATOM 1677 C C . ARG A 1 212 ? -5.523 10.664 18.125 1 97 212 ARG A C 1
ATOM 1679 O O . ARG A 1 212 ? -6.676 10.242 18.266 1 97 212 ARG A O 1
ATOM 1686 N N . PHE A 1 213 ? -4.457 9.93 18.172 1 97.38 213 PHE A N 1
ATOM 1687 C CA . PHE A 1 213 ? -4.57 8.508 18.453 1 97.38 213 PHE A CA 1
ATOM 1688 C C . PHE A 1 213 ? -5.258 8.266 19.781 1 97.38 213 PHE A C 1
ATOM 1690 O O . PHE A 1 213 ? -6.211 7.492 19.875 1 97.38 213 PHE A O 1
ATOM 1697 N N . ARG A 1 214 ? -4.84 8.914 20.75 1 96.56 214 ARG A N 1
ATOM 1698 C CA . ARG A 1 214 ? -5.418 8.805 22.078 1 96.56 214 ARG A CA 1
ATOM 1699 C C . ARG A 1 214 ? -6.883 9.234 22.078 1 96.56 214 ARG A C 1
ATOM 1701 O O . ARG A 1 214 ? -7.727 8.586 22.688 1 96.56 214 ARG A O 1
ATOM 1708 N N . GLN A 1 215 ? -7.168 10.32 21.406 1 95.44 215 GLN A N 1
ATOM 1709 C CA . GLN A 1 215 ? -8.547 10.797 21.344 1 95.44 215 GLN A CA 1
ATOM 1710 C C . GLN A 1 215 ? -9.469 9.734 20.75 1 95.44 215 GLN A C 1
ATOM 1712 O O . GLN A 1 215 ? -10.578 9.523 21.219 1 95.44 215 GLN A O 1
ATOM 1717 N N . CYS A 1 216 ? -9.008 9.117 19.703 1 95 216 CYS A N 1
ATOM 1718 C CA . CYS A 1 216 ? -9.805 8.078 19.062 1 95 216 CYS A CA 1
ATOM 1719 C C . CYS A 1 216 ? -10.023 6.895 20 1 95 216 CYS A C 1
ATOM 1721 O O . CYS A 1 216 ? -11.102 6.309 20.031 1 95 216 CYS A O 1
ATOM 1723 N N . LEU A 1 217 ? -9.023 6.566 20.781 1 94.19 217 LEU A N 1
ATOM 1724 C CA . LEU A 1 217 ? -9.148 5.48 21.75 1 94.19 217 LEU A CA 1
ATOM 1725 C C . LEU A 1 217 ? -10.133 5.848 22.859 1 94.19 217 LEU A C 1
ATOM 1727 O O . LEU A 1 217 ? -10.906 5.008 23.312 1 94.19 217 LEU A O 1
ATOM 1731 N N . ILE A 1 218 ? -10.078 7.074 23.281 1 93.5 218 ILE A N 1
ATOM 1732 C CA . ILE A 1 218 ? -11.008 7.551 24.297 1 93.5 218 ILE A CA 1
ATOM 1733 C C . ILE A 1 218 ? -12.445 7.395 23.797 1 93.5 218 ILE A C 1
ATOM 1735 O O . ILE A 1 218 ? -13.312 6.91 24.516 1 93.5 218 ILE A O 1
ATOM 1739 N N . GLU A 1 219 ? -12.656 7.816 22.594 1 92.12 219 GLU A N 1
ATOM 1740 C CA . GLU A 1 219 ? -13.992 7.691 22 1 92.12 219 GLU A CA 1
ATOM 1741 C C . GLU A 1 219 ? -14.414 6.227 21.906 1 92.12 219 GLU A C 1
ATOM 1743 O O . GLU A 1 219 ? -15.57 5.891 22.141 1 92.12 219 GLU A O 1
ATOM 1748 N N . PHE A 1 220 ? -13.484 5.414 21.562 1 91.62 220 PHE A N 1
ATOM 1749 C CA . PHE A 1 220 ? -13.773 3.986 21.484 1 91.62 220 PHE A CA 1
ATOM 1750 C C . PHE A 1 220 ? -14.211 3.436 22.828 1 91.62 220 PHE A C 1
ATOM 1752 O O . PHE A 1 220 ? -15.219 2.736 22.922 1 91.62 220 PHE A O 1
ATOM 1759 N N . PHE A 1 221 ? -13.539 3.783 23.859 1 90.62 221 PHE A N 1
ATOM 1760 C CA . PHE A 1 221 ? -13.836 3.266 25.188 1 90.62 221 PHE A CA 1
ATOM 1761 C C . PHE A 1 221 ? -15.117 3.875 25.734 1 90.62 221 PHE A C 1
ATOM 1763 O O . PHE A 1 221 ? -15.852 3.221 26.484 1 90.62 221 PHE A O 1
ATOM 1770 N N . ARG A 1 222 ? -15.414 5.09 25.328 1 88.12 222 ARG A N 1
ATOM 1771 C CA . ARG A 1 222 ? -16.688 5.707 25.703 1 88.12 222 ARG A CA 1
ATOM 1772 C C . ARG A 1 222 ? -17.859 4.941 25.125 1 88.12 222 ARG A C 1
ATOM 1774 O O . ARG A 1 222 ? -18.875 4.723 25.797 1 88.12 222 ARG A O 1
ATOM 1781 N N . VAL A 1 223 ? -17.719 4.574 23.922 1 85.69 223 VAL A N 1
ATOM 1782 C CA . VAL A 1 223 ? -18.781 3.818 23.266 1 85.69 223 VAL A CA 1
ATOM 1783 C C . VAL A 1 223 ? -18.891 2.432 23.891 1 85.69 223 VAL A C 1
ATOM 1785 O O . VAL A 1 223 ? -20 1.939 24.125 1 85.69 223 VAL A O 1
ATOM 1788 N N . ARG A 1 224 ? -17.797 1.792 24.172 1 84.38 224 ARG A N 1
ATOM 1789 C CA . ARG A 1 224 ? -17.781 0.456 24.766 1 84.38 224 ARG A CA 1
ATOM 1790 C C . ARG A 1 224 ? -18.406 0.465 26.156 1 84.38 224 ARG A C 1
ATOM 1792 O O . ARG A 1 224 ? -19.109 -0.467 26.531 1 84.38 224 ARG A O 1
ATOM 1799 N N . ARG A 1 225 ? -18.188 1.429 26.828 1 84.5 225 ARG A N 1
ATOM 1800 C CA . ARG A 1 225 ? -18.719 1.552 28.188 1 84.5 225 ARG A CA 1
ATOM 1801 C C . ARG A 1 225 ? -20.203 1.908 28.156 1 84.5 225 ARG A C 1
ATOM 1803 O O . ARG A 1 225 ? -20.953 1.542 29.078 1 84.5 225 ARG A O 1
ATOM 1810 N N . GLY A 1 226 ? -20.609 2.652 27.203 1 77.19 226 GLY A N 1
ATOM 1811 C CA . GLY A 1 226 ? -22 3.096 27.125 1 77.19 226 GLY A CA 1
ATOM 1812 C C . GLY A 1 226 ? -22.922 2.035 26.562 1 77.19 226 GLY A C 1
ATOM 1813 O O . GLY A 1 226 ? -24.141 2.229 26.531 1 77.19 226 GLY A O 1
ATOM 1814 N N . GLY A 1 227 ? -22.656 0.692 26.391 1 63.28 227 GLY A N 1
ATOM 1815 C CA . GLY A 1 227 ? -23.516 -0.444 26.094 1 63.28 227 GLY A CA 1
ATOM 1816 C C . GLY A 1 227 ? -23.906 -0.518 24.625 1 63.28 227 GLY A C 1
ATOM 1817 O O . GLY A 1 227 ? -24.984 -1.027 24.297 1 63.28 227 GLY A O 1
ATOM 1818 N N . HIS A 1 228 ? -22.953 -0.334 23.531 1 60.09 228 HIS A N 1
ATOM 1819 C CA . HIS A 1 228 ? -23.047 -0.615 22.109 1 60.09 228 HIS A CA 1
ATOM 1820 C C . HIS A 1 228 ? -24.359 -0.08 21.531 1 60.09 228 HIS A C 1
ATOM 1822 O O . HIS A 1 228 ? -24.797 -0.52 20.469 1 60.09 228 HIS A O 1
ATOM 1828 N N . LYS A 1 229 ? -25.141 0.604 22.344 1 52.88 229 LYS A N 1
ATOM 1829 C CA . LYS A 1 229 ? -26.516 0.79 21.875 1 52.88 229 LYS A CA 1
ATOM 1830 C C . LYS A 1 229 ? -26.547 1.266 20.438 1 52.88 229 LYS A C 1
ATOM 1832 O O . LYS A 1 229 ? -27.188 0.644 19.578 1 52.88 229 LYS A O 1
ATOM 1837 N N . ASN A 1 230 ? -26.234 2.572 20.172 1 50.94 230 ASN A N 1
ATOM 1838 C CA . ASN A 1 230 ? -26.562 3.199 18.891 1 50.94 230 ASN A CA 1
ATOM 1839 C C . ASN A 1 230 ? -25.391 3.17 17.938 1 50.94 230 ASN A C 1
ATOM 1841 O O . ASN A 1 230 ? -25.562 3.193 16.719 1 50.94 230 ASN A O 1
ATOM 1845 N N . ASP A 1 231 ? -24.188 3.186 18.5 1 55.66 231 ASP A N 1
ATOM 1846 C CA . ASP A 1 231 ? -23.062 3.404 17.594 1 55.66 231 ASP A CA 1
ATOM 1847 C C . ASP A 1 231 ? -22.359 2.088 17.25 1 55.66 231 ASP A C 1
ATOM 1849 O O . ASP A 1 231 ? -21.203 2.08 16.844 1 55.66 231 ASP A O 1
ATOM 1853 N N . GLY A 1 232 ? -23.047 1.053 17.344 1 62.91 232 GLY A N 1
ATOM 1854 C CA . GLY A 1 232 ? -22.438 -0.24 17.078 1 62.91 232 GLY A CA 1
ATOM 1855 C C . GLY A 1 232 ? -21.328 -0.584 18.062 1 62.91 232 GLY A C 1
ATOM 1856 O O . GLY A 1 232 ? -21.344 -0.14 19.203 1 62.91 232 GLY A O 1
ATOM 1857 N N . TRP A 1 233 ? -20.422 -1.461 17.703 1 66.75 233 TRP A N 1
ATOM 1858 C CA . TRP A 1 233 ? -19.359 -1.923 18.594 1 66.75 233 TRP A CA 1
ATOM 1859 C C . TRP A 1 233 ? -18.203 -0.92 18.625 1 66.75 233 TRP A C 1
ATOM 1861 O O . TRP A 1 233 ? -17.25 -1.094 19.391 1 66.75 233 TRP A O 1
ATOM 1871 N N . GLY A 1 234 ? -18.297 0.299 18.031 1 79.62 234 GLY A N 1
ATOM 1872 C CA . GLY A 1 234 ? -17.297 1.348 18.078 1 79.62 234 GLY A CA 1
ATOM 1873 C C . GLY A 1 234 ? -16.109 1.096 17.156 1 79.62 234 GLY A C 1
ATOM 1874 O O . GLY A 1 234 ? -15.039 1.665 17.344 1 79.62 234 GLY A O 1
ATOM 1875 N N . GLY A 1 235 ? -16.234 0.305 16.234 1 81.19 235 GLY A N 1
ATOM 1876 C CA . GLY A 1 235 ? -15.172 -0.072 15.312 1 81.19 235 GLY A CA 1
ATOM 1877 C C . GLY A 1 235 ? -14.633 1.097 14.5 1 81.19 235 GLY A C 1
ATOM 1878 O O . GLY A 1 235 ? -13.453 1.127 14.156 1 81.19 235 GLY A O 1
ATOM 1879 N N . GLN A 1 236 ? -15.469 1.992 14.281 1 87 236 GLN A N 1
ATOM 1880 C CA . GLN A 1 236 ? -15.055 3.158 13.5 1 87 236 GLN A CA 1
ATOM 1881 C C . GLN A 1 236 ? -13.984 3.955 14.234 1 87 236 GLN A C 1
ATOM 1883 O O . GLN A 1 236 ? -13.062 4.492 13.609 1 87 236 GLN A O 1
ATOM 1888 N N . HIS A 1 237 ? -14.078 4.051 15.547 1 91.25 237 HIS A N 1
ATOM 1889 C CA . HIS A 1 237 ? -13.102 4.793 16.328 1 91.25 237 HIS A CA 1
ATOM 1890 C C . HIS A 1 237 ? -11.75 4.082 16.344 1 91.25 237 HIS A C 1
ATOM 1892 O O . HIS A 1 237 ? -10.703 4.73 16.312 1 91.25 237 HIS A O 1
ATOM 1898 N N . LEU A 1 238 ? -11.844 2.807 16.422 1 91.19 238 LEU A N 1
ATOM 1899 C CA . LEU A 1 238 ? -10.602 2.049 16.344 1 91.19 238 LEU A CA 1
ATOM 1900 C C . LEU A 1 238 ? -9.953 2.209 14.969 1 91.19 238 LEU A C 1
ATOM 1902 O O . LEU A 1 238 ? -8.727 2.34 14.867 1 91.19 238 LEU A O 1
ATOM 1906 N N . ALA A 1 239 ? -10.781 2.154 13.945 1 92.5 239 ALA A N 1
ATOM 1907 C CA . ALA A 1 239 ? -10.281 2.381 12.594 1 92.5 239 ALA A CA 1
ATOM 1908 C C . ALA A 1 239 ? -9.648 3.766 12.461 1 92.5 239 ALA A C 1
ATOM 1910 O O . ALA A 1 239 ? -8.625 3.932 11.797 1 92.5 239 ALA A O 1
ATOM 1911 N N . ASN A 1 240 ? -10.25 4.699 13.062 1 95.12 240 ASN A N 1
ATOM 1912 C CA . ASN A 1 240 ? -9.703 6.055 13.055 1 95.12 240 ASN A CA 1
ATOM 1913 C C . ASN A 1 240 ? -8.383 6.129 13.82 1 95.12 240 ASN A C 1
ATOM 1915 O O . ASN A 1 240 ? -7.453 6.816 13.398 1 95.12 240 ASN A O 1
ATOM 1919 N N . ALA A 1 241 ? -8.352 5.398 14.953 1 96.62 241 ALA A N 1
ATOM 1920 C CA . ALA A 1 241 ? -7.094 5.32 15.695 1 96.62 241 ALA A CA 1
ATOM 1921 C C . ALA A 1 241 ? -5.98 4.742 14.828 1 96.62 241 ALA A C 1
ATOM 1923 O O . ALA A 1 241 ? -4.84 5.215 14.875 1 96.62 241 ALA A O 1
ATOM 1924 N N . LEU A 1 242 ? -6.344 3.783 14.078 1 95.25 242 LEU A N 1
ATOM 1925 C CA . LEU A 1 242 ? -5.375 3.164 13.18 1 95.25 242 LEU A CA 1
ATOM 1926 C C . LEU A 1 242 ? -4.863 4.168 12.156 1 95.25 242 LEU A C 1
ATOM 1928 O O . LEU A 1 242 ? -3.68 4.152 11.805 1 95.25 242 LEU A O 1
ATOM 1932 N N . LYS A 1 243 ? -5.699 4.98 11.695 1 97.06 243 LYS A N 1
ATOM 1933 C CA . LYS A 1 243 ? -5.312 6.016 10.742 1 97.06 243 LYS A CA 1
ATOM 1934 C C . LYS A 1 243 ? -4.137 6.84 11.266 1 97.06 243 LYS A C 1
ATOM 1936 O O . LYS A 1 243 ? -3.137 7.02 10.57 1 97.06 243 LYS A O 1
ATOM 1941 N N . TYR A 1 244 ? -4.219 7.238 12.477 1 97.56 244 TYR A N 1
ATOM 1942 C CA . TYR A 1 244 ? -3.164 8.062 13.055 1 97.56 244 TYR A CA 1
ATOM 1943 C C . TYR A 1 244 ? -1.963 7.215 13.445 1 97.56 244 TYR A C 1
ATOM 1945 O O . TYR A 1 244 ? -0.82 7.672 13.375 1 97.56 244 TYR A O 1
ATOM 1953 N N . ALA A 1 245 ? -2.219 5.969 13.789 1 97.75 245 ALA A N 1
ATOM 1954 C CA . ALA A 1 245 ? -1.119 5.062 14.109 1 97.75 245 ALA A CA 1
ATOM 1955 C C . ALA A 1 245 ? -0.234 4.816 12.891 1 97.75 245 ALA A C 1
ATOM 1957 O O . ALA A 1 245 ? 0.971 4.59 13.023 1 97.75 245 ALA A O 1
ATOM 1958 N N . THR A 1 246 ? -0.779 4.867 11.703 1 97.88 246 THR A N 1
ATOM 1959 C CA . THR A 1 246 ? -0.015 4.594 10.492 1 97.88 246 THR A CA 1
ATOM 1960 C C . THR A 1 246 ? 1.036 5.676 10.258 1 97.88 246 THR A C 1
ATOM 1962 O O . THR A 1 246 ? 1.945 5.5 9.445 1 97.88 246 THR A O 1
ATOM 1965 N N . ALA A 1 247 ? 0.932 6.789 10.953 1 98.12 247 ALA A N 1
ATOM 1966 C CA . ALA A 1 247 ? 1.914 7.863 10.812 1 98.12 247 ALA A CA 1
ATOM 1967 C C . ALA A 1 247 ? 3.215 7.512 11.531 1 98.12 247 ALA A C 1
ATOM 1969 O O . ALA A 1 247 ? 4.285 7.992 11.156 1 98.12 247 ALA A O 1
ATOM 1970 N N . PHE A 1 248 ? 3.172 6.66 12.523 1 98.44 248 PHE A N 1
ATOM 1971 C CA . PHE A 1 248 ? 4.328 6.387 13.367 1 98.44 248 PHE A CA 1
ATOM 1972 C C . PHE A 1 248 ? 5.41 5.652 12.578 1 98.44 248 PHE A C 1
ATOM 1974 O O . PHE A 1 248 ? 6.578 6.035 12.617 1 98.44 248 PHE A O 1
ATOM 1981 N N . PRO A 1 249 ? 5.051 4.613 11.789 1 97.62 249 PRO A N 1
ATOM 1982 C CA . PRO A 1 249 ? 6.098 3.984 10.977 1 97.62 249 PRO A CA 1
ATOM 1983 C C . PRO A 1 249 ? 6.75 4.961 10 1 97.62 249 PRO A C 1
ATOM 1985 O O . PRO A 1 249 ? 7.957 4.871 9.75 1 97.62 249 PRO A O 1
ATOM 1988 N N . VAL A 1 250 ? 6.012 5.863 9.461 1 97.62 250 VAL A N 1
ATOM 1989 C CA . VAL A 1 250 ? 6.57 6.859 8.547 1 97.62 250 VAL A CA 1
ATOM 1990 C C . VAL A 1 250 ? 7.625 7.688 9.273 1 97.62 250 VAL A C 1
ATOM 1992 O O . VAL A 1 250 ? 8.719 7.91 8.75 1 97.62 250 VAL A O 1
ATOM 1995 N N . ILE A 1 251 ? 7.293 8.102 10.469 1 97.75 251 ILE A N 1
ATOM 1996 C CA . ILE A 1 251 ? 8.195 8.93 11.266 1 97.75 251 ILE A CA 1
ATOM 1997 C C . ILE A 1 251 ? 9.445 8.125 11.633 1 97.75 251 ILE A C 1
ATOM 1999 O O . ILE A 1 251 ? 10.562 8.617 11.5 1 97.75 251 ILE A O 1
ATOM 2003 N N . ILE A 1 252 ? 9.25 6.902 12.008 1 96.69 252 ILE A N 1
ATOM 2004 C CA . ILE A 1 252 ? 10.344 6.031 12.43 1 96.69 252 ILE A CA 1
ATOM 2005 C C . ILE A 1 252 ? 11.289 5.777 11.258 1 96.69 252 ILE A C 1
ATOM 2007 O O . ILE A 1 252 ? 12.5 5.996 11.375 1 96.69 252 ILE A O 1
ATOM 2011 N N . PHE A 1 253 ? 10.789 5.422 10.125 1 94.94 253 PHE A N 1
ATOM 2012 C CA . PHE A 1 253 ? 11.641 5.062 9 1 94.94 253 PHE A CA 1
ATOM 2013 C C . PHE A 1 253 ? 12.25 6.309 8.359 1 94.94 253 PHE A C 1
ATOM 2015 O O . PHE A 1 253 ? 13.352 6.258 7.816 1 94.94 253 PHE A O 1
ATOM 2022 N N . SER A 1 254 ? 11.523 7.441 8.445 1 94.38 254 SER A N 1
ATOM 2023 C CA . SER A 1 254 ? 12.125 8.695 8.008 1 94.38 254 SER A CA 1
ATOM 2024 C C . SER A 1 254 ? 13.359 9.039 8.836 1 94.38 254 SER A C 1
ATOM 2026 O O . SER A 1 254 ? 14.391 9.438 8.289 1 94.38 254 SER A O 1
ATOM 2028 N N . ASN A 1 255 ? 13.258 8.867 10.094 1 93.81 255 ASN A N 1
ATOM 2029 C CA . ASN A 1 255 ? 14.383 9.148 10.984 1 93.81 255 ASN A CA 1
ATOM 2030 C C . ASN A 1 255 ? 15.531 8.172 10.75 1 93.81 255 ASN A C 1
ATOM 2032 O O . ASN A 1 255 ? 16.703 8.57 10.734 1 93.81 255 ASN A O 1
ATOM 2036 N N . MET A 1 256 ? 15.219 6.883 10.586 1 91.69 256 MET A N 1
ATOM 2037 C CA . MET A 1 256 ? 16.234 5.871 10.336 1 91.69 256 MET A CA 1
ATOM 2038 C C . MET A 1 256 ? 16.984 6.156 9.031 1 91.69 256 MET A C 1
ATOM 2040 O O . MET A 1 256 ? 18.188 5.977 8.953 1 91.69 256 MET A O 1
ATOM 2044 N N . GLU A 1 257 ? 16.25 6.535 8.047 1 89.94 257 GLU A N 1
ATOM 2045 C CA . GLU A 1 257 ? 16.875 6.855 6.766 1 89.94 257 GLU A CA 1
ATOM 2046 C C . GLU A 1 257 ? 17.797 8.062 6.883 1 89.94 257 GLU A C 1
ATOM 2048 O O . GLU A 1 257 ? 18.891 8.062 6.34 1 89.94 257 GLU A O 1
ATOM 2053 N N . ARG A 1 258 ? 17.391 9.039 7.594 1 87.81 258 ARG A N 1
ATOM 2054 C CA . ARG A 1 258 ? 18.156 10.266 7.754 1 87.81 258 ARG A CA 1
ATOM 2055 C C . ARG A 1 258 ? 19.438 10.016 8.539 1 87.81 258 ARG A C 1
ATOM 2057 O O . ARG A 1 258 ? 20.469 10.617 8.258 1 87.81 258 ARG A O 1
ATOM 2064 N N . ASN A 1 259 ? 19.375 9.117 9.422 1 86.56 259 ASN A N 1
ATOM 2065 C CA . ASN A 1 259 ? 20.516 8.883 10.312 1 86.56 259 ASN A CA 1
ATOM 2066 C C . ASN A 1 259 ? 21.281 7.621 9.93 1 86.56 259 ASN A C 1
ATOM 2068 O O . ASN A 1 259 ? 22.109 7.133 10.695 1 86.56 259 ASN A O 1
ATOM 2072 N N . TYR A 1 260 ? 20.891 7.148 8.766 1 86.12 260 TYR A N 1
ATOM 2073 C CA . TYR A 1 260 ? 21.531 5.898 8.391 1 86.12 260 TYR A CA 1
ATOM 2074 C C . TYR A 1 260 ? 23.031 6.109 8.148 1 86.12 260 TYR A C 1
ATOM 2076 O O . TYR A 1 260 ? 23.422 7.055 7.465 1 86.12 260 TYR A O 1
ATOM 2084 N N . SER A 1 261 ? 23.875 5.402 8.883 1 81.19 261 SER A N 1
ATOM 2085 C CA . SER A 1 261 ? 25.312 5.383 8.672 1 81.19 261 SER A CA 1
ATOM 2086 C C . SER A 1 261 ? 25.828 3.961 8.484 1 81.19 261 SER A C 1
ATOM 2088 O O . SER A 1 261 ? 25.359 3.033 9.148 1 81.19 261 SER A O 1
ATOM 2090 N N . GLN A 1 262 ? 26.609 3.805 7.496 1 72.62 262 GLN A N 1
ATOM 2091 C CA . GLN A 1 262 ? 27.172 2.492 7.219 1 72.62 262 GLN A CA 1
ATOM 2092 C C . GLN A 1 262 ? 28.062 2.02 8.367 1 72.62 262 GLN A C 1
ATOM 2094 O O . GLN A 1 262 ? 28.297 0.821 8.531 1 72.62 262 GLN A O 1
ATOM 2099 N N . GLU A 1 263 ? 28.469 2.939 9.133 1 71.88 263 GLU A N 1
ATOM 2100 C CA . GLU A 1 263 ? 29.422 2.639 10.195 1 71.88 263 GLU A CA 1
ATOM 2101 C C . GLU A 1 263 ? 28.719 2.094 11.438 1 71.88 263 GLU A C 1
ATOM 2103 O O . GLU A 1 263 ? 29.328 1.435 12.273 1 71.88 263 GLU A O 1
ATOM 2108 N N . THR A 1 264 ? 27.469 2.289 11.445 1 69.62 264 THR A N 1
ATOM 2109 C CA . THR A 1 264 ? 26.734 1.863 12.625 1 69.62 264 THR A CA 1
ATOM 2110 C C . THR A 1 264 ? 25.922 0.605 12.328 1 69.62 264 THR A C 1
ATOM 2112 O O . THR A 1 264 ? 25.453 0.41 11.203 1 69.62 264 THR A O 1
ATOM 2115 N N . THR A 1 265 ? 26 -0.278 13.188 1 68.75 265 THR A N 1
ATOM 2116 C CA . THR A 1 265 ? 25.25 -1.522 13.047 1 68.75 265 THR A CA 1
ATOM 2117 C C . THR A 1 265 ? 23.75 -1.253 13.031 1 68.75 265 THR A C 1
ATOM 2119 O O . THR A 1 265 ? 23.219 -0.617 13.945 1 68.75 265 THR A O 1
ATOM 2122 N N . HIS A 1 266 ? 23.219 -1.452 11.914 1 73.81 266 HIS A N 1
ATOM 2123 C CA . HIS A 1 266 ? 21.766 -1.302 11.812 1 73.81 266 HIS A CA 1
ATOM 2124 C C . HIS A 1 266 ? 21.078 -2.656 11.672 1 73.81 266 HIS A C 1
ATOM 2126 O O . HIS A 1 266 ? 21.672 -3.604 11.148 1 73.81 266 HIS A O 1
ATOM 2132 N N . ALA A 1 267 ? 19.953 -2.836 12.32 1 73.75 267 ALA A N 1
ATOM 2133 C CA . ALA A 1 267 ? 19.141 -4.051 12.219 1 73.75 267 ALA A CA 1
ATOM 2134 C C . ALA A 1 267 ? 18.656 -4.27 10.789 1 73.75 267 ALA A C 1
ATOM 2136 O O . ALA A 1 267 ? 18.531 -5.41 10.344 1 73.75 267 ALA A O 1
ATOM 2137 N N . LEU A 1 268 ? 18.422 -3.107 10.102 1 80.94 268 LEU A N 1
ATOM 2138 C CA . LEU A 1 268 ? 17.938 -3.15 8.727 1 80.94 268 LEU A CA 1
ATOM 2139 C C . LEU A 1 268 ? 18.906 -2.445 7.785 1 80.94 268 LEU A C 1
ATOM 2141 O O . LEU A 1 268 ? 19.547 -1.462 8.172 1 80.94 268 LEU A O 1
ATOM 2145 N N . GLY A 1 269 ? 19.078 -2.982 6.695 1 83 269 GLY A N 1
ATOM 2146 C CA . GLY A 1 269 ? 19.906 -2.342 5.684 1 83 269 GLY A CA 1
ATOM 2147 C C . GLY A 1 269 ? 19.281 -1.076 5.121 1 83 269 GLY A C 1
ATOM 2148 O O . GLY A 1 269 ? 18.109 -0.798 5.348 1 83 269 GLY A O 1
ATOM 2149 N N . GLU A 1 270 ? 20.062 -0.327 4.438 1 85.56 270 GLU A N 1
ATOM 2150 C CA . GLU A 1 270 ? 19.625 0.941 3.855 1 85.56 270 GLU A CA 1
ATOM 2151 C C . GLU A 1 270 ? 18.469 0.739 2.879 1 85.56 270 GLU A C 1
ATOM 2153 O O . GLU A 1 270 ? 17.5 1.501 2.889 1 85.56 270 GLU A O 1
ATOM 2158 N N . VAL A 1 271 ? 18.562 -0.264 2.076 1 84.19 271 VAL A N 1
ATOM 2159 C CA . VAL A 1 271 ? 17.547 -0.548 1.062 1 84.19 271 VAL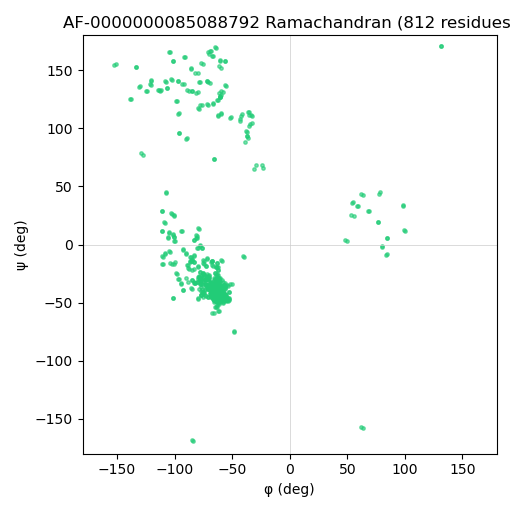 A CA 1
ATOM 2160 C C . VAL A 1 271 ? 16.234 -0.945 1.734 1 84.19 271 VAL A C 1
ATOM 2162 O O . VAL A 1 271 ? 15.164 -0.494 1.329 1 84.19 271 VAL A O 1
ATOM 2165 N N . ALA A 1 272 ? 16.344 -1.751 2.77 1 86.62 272 ALA A N 1
ATOM 2166 C CA . ALA A 1 272 ? 15.156 -2.182 3.508 1 86.62 272 ALA A CA 1
ATOM 2167 C C . ALA A 1 272 ? 14.453 -0.994 4.156 1 86.62 272 ALA A C 1
ATOM 2169 O O . ALA A 1 272 ? 13.227 -0.886 4.105 1 86.62 272 ALA A O 1
ATOM 2170 N N . ILE A 1 273 ? 15.258 -0.151 4.742 1 91.12 273 ILE A N 1
ATOM 2171 C CA . ILE A 1 273 ? 14.711 1.031 5.395 1 91.12 273 ILE A CA 1
ATOM 2172 C C . ILE A 1 273 ? 13.984 1.9 4.363 1 91.12 273 ILE A C 1
ATOM 2174 O O . ILE A 1 273 ? 12.883 2.381 4.617 1 91.12 273 ILE A O 1
ATOM 2178 N N . SER A 1 274 ? 14.609 2.074 3.232 1 90.81 274 SER A N 1
ATOM 2179 C CA . SER A 1 274 ? 14.031 2.881 2.164 1 90.81 274 SER A CA 1
ATOM 2180 C C . SER A 1 274 ? 12.711 2.285 1.67 1 90.81 274 SER A C 1
ATOM 2182 O O . SER A 1 274 ? 11.742 3.008 1.461 1 90.81 274 SER A O 1
ATOM 2184 N N . ARG A 1 275 ? 12.641 0.988 1.492 1 91.06 275 ARG A N 1
ATOM 2185 C CA . ARG A 1 275 ? 11.43 0.302 1.042 1 91.06 275 ARG A CA 1
ATOM 2186 C C . ARG A 1 275 ? 10.312 0.429 2.072 1 91.06 275 ARG A C 1
ATOM 2188 O O . ARG A 1 275 ? 9.164 0.706 1.719 1 91.06 275 ARG A O 1
ATOM 2195 N N . LEU A 1 276 ? 10.711 0.216 3.289 1 92.88 276 LEU A N 1
ATOM 2196 C CA . LEU A 1 276 ? 9.719 0.281 4.355 1 92.88 276 LEU A CA 1
ATOM 2197 C C . LEU A 1 276 ? 9.188 1.701 4.523 1 92.88 276 LEU A C 1
ATOM 2199 O O . LEU A 1 276 ? 8.016 1.897 4.84 1 92.88 276 LEU A O 1
ATOM 2203 N N . TRP A 1 277 ? 10.039 2.684 4.359 1 94.62 277 TRP A N 1
ATOM 2204 C CA . TRP A 1 277 ? 9.609 4.078 4.379 1 94.62 277 TRP A CA 1
ATOM 2205 C C . TRP A 1 277 ? 8.562 4.34 3.301 1 94.62 277 TRP A C 1
ATOM 2207 O O . TRP A 1 277 ? 7.496 4.891 3.586 1 94.62 277 TRP A O 1
ATOM 2217 N N . ALA A 1 278 ? 8.82 3.902 2.094 1 93.56 278 ALA A N 1
ATOM 2218 C CA . ALA A 1 278 ? 7.898 4.121 0.986 1 93.56 278 ALA A CA 1
ATOM 2219 C C . ALA A 1 278 ? 6.566 3.414 1.236 1 93.56 278 ALA A C 1
ATOM 2221 O O . ALA A 1 278 ? 5.5 3.977 0.981 1 93.56 278 ALA A O 1
ATOM 2222 N N . LEU A 1 279 ? 6.672 2.225 1.751 1 93.56 279 LEU A N 1
ATOM 2223 C CA . LEU A 1 279 ? 5.469 1.458 2.047 1 93.56 279 LEU A CA 1
ATOM 2224 C C . LEU A 1 279 ? 4.637 2.146 3.123 1 93.56 279 LEU A C 1
ATOM 2226 O O . LEU A 1 279 ? 3.416 2.264 2.99 1 93.56 279 LEU A O 1
ATOM 2230 N N . SER A 1 280 ? 5.336 2.52 4.152 1 96.44 280 SER A N 1
ATOM 2231 C CA . SER A 1 280 ? 4.629 3.189 5.238 1 96.44 280 SER A CA 1
ATOM 2232 C C . SER A 1 280 ? 3.984 4.488 4.766 1 96.44 280 SER A C 1
ATOM 2234 O O . SER A 1 280 ? 2.859 4.805 5.152 1 96.44 280 SER A O 1
ATOM 2236 N N . CYS A 1 281 ? 4.703 5.258 3.922 1 96.56 281 CYS A N 1
ATOM 2237 C CA . CYS A 1 281 ? 4.148 6.488 3.371 1 96.56 281 CYS A CA 1
ATOM 2238 C C . CYS A 1 281 ? 2.902 6.203 2.543 1 96.56 281 CYS A C 1
ATOM 2240 O O . CYS A 1 281 ? 1.897 6.91 2.662 1 96.56 281 CYS A O 1
ATOM 2242 N N . PHE A 1 282 ? 2.99 5.223 1.781 1 95.75 282 PHE A N 1
ATOM 2243 C CA . PHE A 1 282 ? 1.872 4.879 0.91 1 95.75 282 PHE A CA 1
ATOM 2244 C C . PHE A 1 282 ? 0.655 4.465 1.729 1 95.75 282 PHE A C 1
ATOM 2246 O O . PHE A 1 282 ? -0.46 4.922 1.465 1 95.75 282 PHE A O 1
ATOM 2253 N N . VAL A 1 283 ? 0.898 3.592 2.699 1 95.31 283 VAL A N 1
ATOM 2254 C CA . VAL A 1 283 ? -0.195 3.119 3.543 1 95.31 283 VAL A CA 1
ATOM 2255 C C . VAL A 1 283 ? -0.833 4.297 4.273 1 95.31 283 VAL A C 1
ATOM 2257 O O . VAL A 1 283 ? -2.061 4.43 4.301 1 95.31 283 VAL A O 1
ATOM 2260 N N . ASN A 1 284 ? -0.032 5.113 4.84 1 97.62 284 ASN A N 1
ATOM 2261 C CA . ASN A 1 284 ? -0.542 6.273 5.562 1 97.62 284 ASN A CA 1
ATOM 2262 C C . ASN A 1 284 ? -1.34 7.199 4.648 1 97.62 284 ASN A C 1
ATOM 2264 O O . ASN A 1 284 ? -2.465 7.586 4.977 1 97.62 284 ASN A O 1
ATOM 2268 N N . SER A 1 285 ? -0.779 7.547 3.475 1 97.56 285 SER A N 1
ATOM 2269 C CA . SER A 1 285 ? -1.42 8.477 2.547 1 97.56 285 SER A CA 1
ATOM 2270 C C . SER A 1 285 ? -2.711 7.891 1.983 1 97.56 285 SER A C 1
ATOM 2272 O O . SER A 1 285 ? -3.74 8.562 1.947 1 97.56 285 SER A O 1
ATOM 2274 N N . ALA A 1 286 ? -2.646 6.641 1.611 1 95.62 286 ALA A N 1
ATOM 2275 C CA . ALA A 1 286 ? -3.82 6.004 1.019 1 95.62 286 ALA A CA 1
ATOM 2276 C C . ALA A 1 286 ? -4.949 5.879 2.037 1 95.62 286 ALA A C 1
ATOM 2278 O O . ALA A 1 286 ? -6.105 6.18 1.733 1 95.62 286 ALA A O 1
ATOM 2279 N N . TYR A 1 287 ? -4.609 5.402 3.223 1 96.12 287 TYR A N 1
ATOM 2280 C CA . TYR A 1 287 ? -5.609 5.234 4.27 1 96.12 287 TYR A CA 1
ATOM 2281 C C . TYR A 1 287 ? -6.203 6.578 4.676 1 96.12 287 TYR A C 1
ATOM 2283 O O . TYR A 1 287 ? -7.422 6.703 4.84 1 96.12 287 TYR A O 1
ATOM 2291 N N . SER A 1 288 ? -5.383 7.578 4.84 1 97.75 288 SER A N 1
ATOM 2292 C CA . SER A 1 288 ? -5.859 8.906 5.215 1 97.75 288 SER A CA 1
ATOM 2293 C C . SER A 1 288 ? -6.727 9.516 4.117 1 97.75 288 SER A C 1
ATOM 2295 O O . SER A 1 288 ? -7.723 10.18 4.402 1 97.75 288 SER A O 1
ATOM 2297 N N . PHE A 1 289 ? -6.316 9.273 2.873 1 97.75 289 PHE A N 1
ATOM 2298 C CA . PHE A 1 289 ? -7.113 9.758 1.753 1 97.75 289 PHE A CA 1
ATOM 2299 C C . PHE A 1 289 ? -8.5 9.125 1.755 1 97.75 289 PHE A C 1
ATOM 2301 O O . PHE A 1 289 ? -9.508 9.82 1.634 1 97.75 289 PHE A O 1
ATOM 2308 N N . TYR A 1 290 ? -8.484 7.84 1.916 1 95.69 290 TYR A N 1
ATOM 2309 C CA . TYR A 1 290 ? -9.758 7.129 2.008 1 95.69 290 TYR A CA 1
ATOM 2310 C C . TYR A 1 290 ? -10.625 7.699 3.125 1 95.69 290 TYR A C 1
ATOM 2312 O O . TYR A 1 290 ? -11.82 7.918 2.939 1 95.69 290 TYR A O 1
ATOM 2320 N N . TRP A 1 291 ? -10.023 7.906 4.266 1 96.38 291 TRP A N 1
ATOM 2321 C CA . TRP A 1 291 ? -10.75 8.398 5.43 1 96.38 291 TRP A CA 1
ATOM 2322 C C . TRP A 1 291 ? -11.312 9.797 5.172 1 96.38 291 TRP A C 1
ATOM 2324 O O . TRP A 1 291 ? -12.461 10.086 5.523 1 96.38 291 TRP A O 1
ATOM 2334 N N . ASP A 1 292 ? -10.547 10.688 4.605 1 97.62 292 ASP A N 1
ATOM 2335 C CA . ASP A 1 292 ? -11 12.039 4.305 1 97.62 292 ASP A CA 1
ATOM 2336 C C . ASP A 1 292 ? -12.234 12.016 3.406 1 97.62 292 ASP A C 1
ATOM 2338 O O . ASP A 1 292 ? -13.242 12.648 3.713 1 97.62 292 ASP A O 1
ATOM 2342 N N . VAL A 1 293 ? -12.172 11.211 2.424 1 96.75 293 VAL A N 1
ATOM 2343 C CA . VAL A 1 293 ? -13.211 11.203 1.399 1 96.75 293 VAL A CA 1
ATOM 2344 C C . VAL A 1 293 ? -14.453 10.477 1.923 1 96.75 293 VAL A C 1
ATOM 2346 O O . VAL A 1 293 ? -15.562 11 1.84 1 96.75 293 VAL A O 1
ATOM 2349 N N . THR A 1 294 ? -14.25 9.359 2.576 1 94 294 THR A N 1
ATOM 2350 C CA . THR A 1 294 ? -15.375 8.492 2.902 1 94 294 THR A CA 1
ATOM 2351 C C . THR A 1 294 ? -15.93 8.82 4.285 1 94 294 THR A C 1
ATOM 2353 O O . THR A 1 294 ? -17.141 8.766 4.508 1 94 294 THR A O 1
ATOM 2356 N N . LYS A 1 295 ? -15.047 9.109 5.176 1 94.31 295 LYS A N 1
ATOM 2357 C CA . LYS A 1 295 ? -15.492 9.242 6.559 1 94.31 295 LYS A CA 1
ATOM 2358 C C . LYS A 1 295 ? -15.641 10.711 6.957 1 94.31 295 LYS A C 1
ATOM 2360 O O . LYS A 1 295 ? -16.688 11.125 7.461 1 94.31 295 LYS A O 1
ATOM 2365 N N . ASP A 1 296 ? -14.695 11.484 6.641 1 96.38 296 ASP A N 1
ATOM 2366 C CA . ASP A 1 296 ? -14.734 12.883 7.062 1 96.38 296 ASP A CA 1
ATOM 2367 C C . ASP A 1 296 ? -15.711 13.68 6.203 1 96.38 296 ASP A C 1
ATOM 2369 O O . ASP A 1 296 ? -16.469 14.516 6.719 1 96.38 296 ASP A O 1
ATOM 2373 N N . TRP A 1 297 ? -15.75 13.445 4.918 1 97.06 297 TRP A N 1
ATOM 2374 C CA . TRP A 1 297 ? -16.594 14.227 4.02 1 97.06 297 TRP A CA 1
ATOM 2375 C C . TRP A 1 297 ? -17.828 13.438 3.602 1 97.06 297 TRP A C 1
ATOM 2377 O O . TRP A 1 297 ? -18.688 13.953 2.885 1 97.06 297 TRP A O 1
ATOM 2387 N N . ASP A 1 298 ? -17.938 12.156 3.963 1 94.38 298 ASP A N 1
ATOM 2388 C CA . ASP A 1 298 ? -19.094 11.297 3.713 1 94.38 298 ASP A CA 1
ATOM 2389 C C . ASP A 1 298 ? -19.375 11.188 2.217 1 94.38 298 ASP A C 1
ATOM 2391 O O . ASP A 1 298 ? -20.547 11.195 1.804 1 94.38 298 ASP A O 1
ATOM 2395 N N . LEU A 1 299 ? -18.391 11.227 1.462 1 93.56 299 LEU A N 1
ATOM 2396 C CA . LEU A 1 299 ? -18.594 11.062 0.025 1 93.56 299 LEU A CA 1
ATOM 2397 C C . LEU A 1 299 ? -18.609 9.586 -0.362 1 93.56 299 LEU A C 1
ATOM 2399 O O . LEU A 1 299 ? -17.906 8.773 0.253 1 93.56 299 LEU A O 1
ATOM 2403 N N . ASN A 1 300 ? -19.281 9.227 -1.4 1 87.06 300 ASN A N 1
ATOM 2404 C CA . ASN A 1 300 ? -19.547 7.832 -1.737 1 87.06 300 ASN A CA 1
ATOM 2405 C C . ASN A 1 300 ? -18.641 7.348 -2.869 1 87.06 300 ASN A C 1
ATOM 2407 O O . ASN A 1 300 ? -19.016 6.453 -3.629 1 87.06 300 ASN A O 1
ATOM 2411 N N . LEU A 1 301 ? -17.562 7.922 -2.957 1 84.31 301 LEU A N 1
ATOM 2412 C CA . LEU A 1 301 ? -16.656 7.57 -4.051 1 84.31 301 LEU A CA 1
ATOM 2413 C C . LEU A 1 301 ? -16.203 6.121 -3.939 1 84.31 301 LEU A C 1
ATOM 2415 O O . LEU A 1 301 ? -16.062 5.43 -4.949 1 84.31 301 LEU A O 1
ATOM 2419 N N . PHE A 1 302 ? -16.016 5.566 -2.719 1 80.69 302 PHE A N 1
ATOM 2420 C CA . PHE A 1 302 ? -15.469 4.23 -2.514 1 80.69 302 PHE A CA 1
ATOM 2421 C C . PHE A 1 302 ? -16.531 3.285 -1.978 1 80.69 302 PHE A C 1
ATOM 2423 O O . PHE A 1 302 ? -16.234 2.178 -1.532 1 80.69 302 PHE A O 1
ATOM 2430 N N . SER A 1 303 ? -17.719 3.689 -1.997 1 73.12 303 SER A N 1
ATOM 2431 C CA . SER A 1 303 ? -18.812 2.844 -1.534 1 73.12 303 SER A CA 1
ATOM 2432 C C . SER A 1 303 ? -19.297 1.904 -2.637 1 73.12 303 SER A C 1
ATOM 2434 O O . SER A 1 303 ? -19.312 2.279 -3.811 1 73.12 303 SER A O 1
ATOM 2436 N N . PRO A 1 304 ? -19.453 0.587 -2.289 1 62.5 304 PRO A N 1
ATOM 2437 C CA . PRO A 1 304 ? -19.922 -0.359 -3.299 1 62.5 304 PRO A CA 1
ATOM 2438 C C . PRO A 1 304 ? -21.203 0.117 -3.994 1 62.5 304 PRO A C 1
ATOM 2440 O O . PRO A 1 304 ? -21.438 -0.237 -5.152 1 62.5 304 PRO A O 1
ATOM 2443 N N . ASN A 1 305 ? -22.016 0.766 -3.312 1 55.38 305 ASN A N 1
ATOM 2444 C CA . ASN A 1 305 ? -23.281 1.212 -3.891 1 55.38 305 ASN A CA 1
ATOM 2445 C C . ASN A 1 305 ? -23.094 2.439 -4.777 1 55.38 305 ASN A C 1
ATOM 2447 O O . ASN A 1 305 ? -24.062 3.057 -5.207 1 55.38 305 ASN A O 1
ATOM 2451 N N . SER A 1 306 ? -21.891 2.863 -4.852 1 52.62 306 SER A N 1
ATOM 2452 C CA . SER A 1 306 ? -21.641 4.074 -5.621 1 52.62 306 SER A CA 1
ATOM 2453 C C . SER A 1 306 ? -22.016 3.896 -7.086 1 52.62 306 SER A C 1
ATOM 2455 O O . SER A 1 306 ? -22.344 4.867 -7.773 1 52.62 306 SER A O 1
ATOM 2457 N N . GLY A 1 307 ? -21.875 2.598 -7.609 1 50.69 307 GLY A N 1
ATOM 2458 C CA . GLY A 1 307 ? -22.219 2.336 -9 1 50.69 307 GLY A CA 1
ATOM 2459 C C . GLY A 1 307 ? -23.703 2.408 -9.273 1 50.69 307 GLY A C 1
ATOM 2460 O O . GLY A 1 307 ? -24.141 2.355 -10.422 1 50.69 307 GLY A O 1
ATOM 2461 N N . THR A 1 308 ? -24.391 2.082 -8.188 1 49.19 308 THR A N 1
ATOM 2462 C CA . THR A 1 308 ? -25.797 2.193 -8.562 1 49.19 308 THR A CA 1
ATOM 2463 C C . THR A 1 308 ? -26.156 3.643 -8.867 1 49.19 308 THR A C 1
ATOM 2465 O O . THR A 1 308 ? -26.062 4.512 -8 1 49.19 308 THR A O 1
ATOM 2468 N N . ARG A 1 309 ? -25.719 4.051 -9.93 1 50.25 309 ARG A N 1
ATOM 2469 C CA . ARG A 1 309 ? -26.172 5.359 -10.414 1 50.25 309 ARG A CA 1
ATOM 2470 C C . ARG A 1 309 ? -27.516 5.738 -9.82 1 50.25 309 ARG A C 1
ATOM 2472 O O . ARG A 1 309 ? -28.547 5.219 -10.234 1 50.25 309 ARG A O 1
ATOM 2479 N N . GLN A 1 310 ? -27.438 5.922 -8.57 1 52.56 310 GLN A N 1
ATOM 2480 C CA . GLN A 1 310 ? -28.75 6.484 -8.227 1 52.56 310 GLN A CA 1
ATOM 2481 C C . GLN A 1 310 ? -29 7.781 -8.992 1 52.56 310 GLN A C 1
ATOM 2483 O O . GLN A 1 310 ? -28.125 8.633 -9.094 1 52.56 310 GLN A O 1
ATOM 2488 N N . ARG A 1 311 ? -29.906 7.828 -9.859 1 57.78 311 ARG A N 1
ATOM 2489 C CA . ARG A 1 311 ? -30.375 8.875 -10.758 1 57.78 311 ARG A CA 1
ATOM 2490 C C . ARG A 1 311 ? -30.391 10.227 -10.062 1 57.78 311 ARG A C 1
ATOM 2492 O O . ARG A 1 311 ? -30.312 11.273 -10.727 1 57.78 311 ARG A O 1
ATOM 2499 N N . ASP A 1 312 ? -30.203 10.312 -8.664 1 68.44 312 ASP A N 1
ATOM 2500 C CA . ASP A 1 312 ? -30.625 11.586 -8.094 1 68.44 312 ASP A CA 1
ATOM 2501 C C . ASP A 1 312 ? -29.422 12.422 -7.672 1 68.44 312 ASP A C 1
ATOM 2503 O O . ASP A 1 312 ? -29.562 13.594 -7.32 1 68.44 312 ASP A O 1
ATOM 2507 N N . TYR A 1 313 ? -28.094 11.844 -7.719 1 76.06 313 TYR A N 1
ATOM 2508 C CA . TYR A 1 313 ? -26.969 12.703 -7.387 1 76.06 313 TYR A CA 1
ATOM 2509 C C . TYR A 1 313 ? -25.703 12.242 -8.094 1 76.06 313 TYR A C 1
ATOM 2511 O O . TYR A 1 313 ? -25.625 11.102 -8.562 1 76.06 313 TYR A O 1
ATOM 2519 N N . PRO A 1 314 ? -24.859 13.211 -8.266 1 82.31 314 PRO A N 1
ATOM 2520 C CA . PRO A 1 314 ? -23.656 12.938 -9.055 1 82.31 314 PRO A CA 1
ATOM 2521 C C . PRO A 1 314 ? -22.844 11.766 -8.508 1 82.31 314 PRO A C 1
ATOM 2523 O O . PRO A 1 314 ? -22.938 11.461 -7.312 1 82.31 314 PRO A O 1
ATOM 2526 N N . PHE A 1 315 ? -22.094 11.227 -9.328 1 83.25 315 PHE A N 1
ATOM 2527 C CA . PHE A 1 315 ? -21.312 10.039 -9.023 1 83.25 315 PHE A CA 1
ATOM 2528 C C . PHE A 1 315 ? -20.344 10.312 -7.871 1 83.25 315 PHE A C 1
ATOM 2530 O O . PHE A 1 315 ? -19.625 11.312 -7.879 1 83.25 315 PHE A O 1
ATOM 2537 N N . GLY A 1 316 ? -20.391 9.484 -6.883 1 87.81 316 GLY A N 1
ATOM 2538 C CA . GLY A 1 316 ? -19.406 9.5 -5.812 1 87.81 316 GLY A CA 1
ATOM 2539 C C . GLY A 1 316 ? -19.672 10.578 -4.777 1 87.81 316 GLY A C 1
ATOM 2540 O O . GLY A 1 316 ? -18.891 10.766 -3.848 1 87.81 316 GLY A O 1
ATOM 2541 N N . LEU A 1 317 ? -20.672 11.367 -4.949 1 92.5 317 LEU A N 1
ATOM 2542 C CA . LEU A 1 317 ? -21 12.43 -4.004 1 92.5 317 LEU A CA 1
ATOM 2543 C C . LEU A 1 317 ? -22.203 12.047 -3.158 1 92.5 317 LEU A C 1
ATOM 2545 O O . LEU A 1 317 ? -22.859 11.031 -3.412 1 92.5 317 LEU A O 1
ATOM 2549 N N . ARG A 1 318 ? -22.453 12.75 -2.096 1 89.81 318 ARG A N 1
ATOM 2550 C CA . ARG A 1 318 ? -23.609 12.492 -1.245 1 89.81 318 ARG A CA 1
ATOM 2551 C C . ARG A 1 318 ? -24.797 13.328 -1.678 1 89.81 318 ARG A C 1
ATOM 2553 O O . ARG A 1 318 ? -24.641 14.352 -2.342 1 89.81 318 ARG A O 1
ATOM 2560 N N . PRO A 1 319 ? -25.969 12.977 -1.292 1 87.44 319 PRO A N 1
ATOM 2561 C CA . PRO A 1 319 ? -27.188 13.641 -1.754 1 87.44 319 PRO A CA 1
ATOM 2562 C C . PRO A 1 319 ? -27.312 15.078 -1.24 1 87.44 319 PRO A C 1
ATOM 2564 O O . PRO A 1 319 ? -27.672 15.984 -2 1 87.44 319 PRO A O 1
ATOM 2567 N N . ARG A 1 320 ? -27.031 15.281 0.01 1 90.88 320 ARG A N 1
ATOM 2568 C CA . ARG A 1 320 ? -27.156 16.609 0.578 1 90.88 320 ARG A CA 1
ATOM 2569 C C . ARG A 1 320 ? -25.812 17.328 0.591 1 90.88 320 ARG A C 1
ATOM 2571 O O . ARG A 1 320 ? -24.875 16.906 1.271 1 90.88 320 ARG A O 1
ATOM 2578 N N . ARG A 1 321 ? -25.703 18.359 -0.192 1 94.19 321 ARG A N 1
ATOM 2579 C CA . ARG A 1 321 ? -24.5 19.188 -0.296 1 94.19 321 ARG A CA 1
ATOM 2580 C C . ARG A 1 321 ? -24.859 20.672 -0.173 1 94.19 321 ARG A C 1
ATOM 2582 O O . ARG A 1 321 ? -25.797 21.141 -0.8 1 94.19 321 ARG A O 1
ATOM 2589 N N . ILE A 1 322 ? -24.141 21.359 0.543 1 95.5 322 ILE A N 1
ATOM 2590 C CA . ILE A 1 322 ? -24.469 22.75 0.811 1 95.5 322 ILE A CA 1
ATOM 2591 C C . ILE A 1 322 ? -23.734 23.641 -0.183 1 95.5 322 ILE A C 1
ATOM 2593 O O . ILE A 1 322 ? -24.266 24.672 -0.611 1 95.5 322 ILE A O 1
ATOM 2597 N N . PHE A 1 323 ? -22.531 23.25 -0.579 1 95.38 323 PHE A N 1
ATOM 2598 C CA . PHE A 1 323 ? -21.766 24.078 -1.502 1 95.38 323 PHE A CA 1
ATOM 2599 C C . PHE A 1 323 ? -22.359 24.031 -2.902 1 95.38 323 PHE A C 1
ATOM 2601 O O . PHE A 1 323 ? -22.828 22.969 -3.344 1 95.38 323 PHE A O 1
ATOM 2608 N N . PRO A 1 324 ? -22.391 25.109 -3.592 1 91.44 324 PRO A N 1
ATOM 2609 C CA . PRO A 1 324 ? -23.219 25.25 -4.797 1 91.44 324 PRO A CA 1
ATOM 2610 C C . PRO A 1 324 ? -22.688 24.438 -5.973 1 91.44 324 PRO A C 1
ATOM 2612 O O . PRO A 1 324 ? -23.453 24.031 -6.84 1 91.44 324 PRO A O 1
ATOM 2615 N N . ARG A 1 325 ? -21.469 24.234 -6.059 1 93.19 325 ARG A N 1
ATOM 2616 C CA . ARG A 1 325 ? -20.922 23.578 -7.238 1 93.19 325 ARG A CA 1
ATOM 2617 C C . ARG A 1 325 ? -20.391 22.188 -6.898 1 93.19 325 ARG A C 1
ATOM 2619 O O . ARG A 1 325 ? -19.578 22.031 -5.984 1 93.19 325 ARG A O 1
ATOM 2626 N N . ASP A 1 326 ? -20.781 21.266 -7.73 1 93.56 326 ASP A N 1
ATOM 2627 C CA . ASP A 1 326 ? -20.312 19.891 -7.555 1 93.56 326 ASP A CA 1
ATOM 2628 C C . ASP A 1 326 ? -18.812 19.797 -7.789 1 93.56 326 ASP A C 1
ATOM 2630 O O . ASP A 1 326 ? -18.125 18.969 -7.176 1 93.56 326 ASP A O 1
ATOM 2634 N N . GLU A 1 327 ? -18.328 20.656 -8.609 1 94.88 327 GLU A N 1
ATOM 2635 C CA . GLU A 1 327 ? -16.906 20.656 -8.969 1 94.88 327 GLU A CA 1
ATOM 2636 C C . GLU A 1 327 ? -16.031 20.938 -7.75 1 94.88 327 GLU A C 1
ATOM 2638 O O . GLU A 1 327 ? -14.875 20.516 -7.703 1 94.88 327 GLU A O 1
ATOM 2643 N N . MET A 1 328 ? -16.578 21.609 -6.789 1 96.38 328 MET A N 1
ATOM 2644 C CA . MET A 1 328 ? -15.828 21.906 -5.57 1 96.38 328 MET A CA 1
ATOM 2645 C C . MET A 1 328 ? -15.5 20.625 -4.809 1 96.38 328 MET A C 1
ATOM 2647 O O . MET A 1 328 ? -14.406 20.484 -4.273 1 96.38 328 MET A O 1
ATOM 2651 N N . TYR A 1 329 ? -16.438 19.734 -4.887 1 97 329 TYR A N 1
ATOM 2652 C CA . TYR A 1 329 ? -16.25 18.469 -4.176 1 97 329 TYR A CA 1
ATOM 2653 C C . TYR A 1 329 ? -15.25 17.594 -4.898 1 97 329 TYR A C 1
ATOM 2655 O O . TYR A 1 329 ? -14.375 16.984 -4.27 1 97 329 TYR A O 1
ATOM 2663 N N . TYR A 1 330 ? -15.344 17.547 -6.168 1 95.88 330 TYR A N 1
ATOM 2664 C CA . TYR A 1 330 ? -14.359 16.781 -6.93 1 95.88 330 TYR A CA 1
ATOM 2665 C C . TYR A 1 330 ? -12.977 17.438 -6.84 1 95.88 330 TYR A C 1
ATOM 2667 O O . TYR A 1 330 ? -11.961 16.734 -6.789 1 95.88 330 TYR A O 1
ATOM 2675 N N . GLY A 1 331 ? -13.031 18.734 -6.844 1 97.5 331 GLY A N 1
ATOM 2676 C CA . GLY A 1 331 ? -11.773 19.453 -6.734 1 97.5 331 GLY A CA 1
ATOM 2677 C C . GLY A 1 331 ? -11.031 19.172 -5.438 1 97.5 331 GLY A C 1
ATOM 2678 O O . GLY A 1 331 ? -9.82 18.953 -5.449 1 97.5 331 GLY A O 1
ATOM 2679 N N . VAL A 1 332 ? -11.742 19.172 -4.328 1 97.88 332 VAL A N 1
ATOM 2680 C CA . VAL A 1 332 ? -11.094 18.953 -3.039 1 97.88 332 VAL A CA 1
ATOM 2681 C C . VAL A 1 332 ? -10.562 17.516 -2.963 1 97.88 332 VAL A C 1
ATOM 2683 O O . VAL A 1 332 ? -9.508 17.281 -2.365 1 97.88 332 VAL A O 1
ATOM 2686 N N . ILE A 1 333 ? -11.273 16.562 -3.551 1 97.75 333 ILE A N 1
ATOM 2687 C CA . ILE A 1 333 ? -10.805 15.18 -3.605 1 97.75 333 ILE A CA 1
ATOM 2688 C C . ILE A 1 333 ? -9.469 15.117 -4.332 1 97.75 333 ILE A C 1
ATOM 2690 O O . ILE A 1 333 ? -8.516 14.508 -3.836 1 97.75 333 ILE A O 1
ATOM 2694 N N . GLY A 1 334 ? -9.438 15.805 -5.488 1 97.5 334 GLY A N 1
ATOM 2695 C CA . GLY A 1 334 ? -8.211 15.82 -6.266 1 97.5 334 GLY A CA 1
ATOM 2696 C C . GLY A 1 334 ? -7.055 16.484 -5.551 1 97.5 334 GLY A C 1
ATOM 2697 O O . GLY A 1 334 ? -5.941 15.961 -5.527 1 97.5 334 GLY A O 1
ATOM 2698 N N . ILE A 1 335 ? -7.293 17.578 -4.949 1 98.25 335 ILE A N 1
ATOM 2699 C CA . ILE A 1 335 ? -6.258 18.328 -4.254 1 98.25 335 ILE A CA 1
ATOM 2700 C C . ILE A 1 335 ? -5.742 17.531 -3.061 1 98.25 335 ILE A C 1
ATOM 2702 O O . ILE A 1 335 ? -4.535 17.469 -2.824 1 98.25 335 ILE A O 1
ATOM 2706 N N . ASP A 1 336 ? -6.668 16.938 -2.357 1 98.31 336 ASP A N 1
ATOM 2707 C CA . ASP A 1 336 ? -6.289 16.125 -1.202 1 98.31 336 ASP A CA 1
ATOM 2708 C C . ASP A 1 336 ? -5.41 14.961 -1.62 1 98.31 336 ASP A C 1
ATOM 2710 O O . ASP A 1 336 ? -4.406 14.664 -0.965 1 98.31 336 ASP A O 1
ATOM 2714 N N . LEU A 1 337 ? -5.746 14.367 -2.689 1 97.31 337 LEU A N 1
ATOM 2715 C CA . LEU A 1 337 ? -4.98 13.227 -3.195 1 97.31 337 LEU A CA 1
ATOM 2716 C C . LEU A 1 337 ? -3.553 13.641 -3.533 1 97.31 337 LEU A C 1
ATOM 2718 O O . LEU A 1 337 ? -2.596 13.008 -3.082 1 97.31 337 LEU A O 1
ATOM 2722 N N . VAL A 1 338 ? -3.426 14.711 -4.238 1 97.25 338 VAL A N 1
ATOM 2723 C CA . VAL A 1 338 ? -2.123 15.172 -4.707 1 97.25 338 VAL A CA 1
ATOM 2724 C C . VAL A 1 338 ? -1.262 15.586 -3.516 1 97.25 338 VAL A C 1
ATOM 2726 O O . VAL A 1 338 ? -0.09 15.211 -3.43 1 97.25 338 VAL A O 1
ATOM 2729 N N . LEU A 1 339 ? -1.855 16.234 -2.609 1 97.62 339 LEU A N 1
ATOM 2730 C CA . LEU A 1 339 ? -1.077 16.797 -1.509 1 97.62 339 LEU A CA 1
ATOM 2731 C C . LEU A 1 339 ? -0.733 15.719 -0.486 1 97.62 339 LEU A C 1
ATOM 2733 O O . LEU A 1 339 ? 0.28 15.82 0.21 1 97.62 339 LEU A O 1
ATOM 2737 N N . ARG A 1 340 ? -1.545 14.648 -0.365 1 97.25 340 ARG A N 1
ATOM 2738 C CA . ARG A 1 340 ? -1.228 13.547 0.535 1 97.25 340 ARG A CA 1
ATOM 2739 C C . ARG A 1 340 ? -0.084 12.703 -0.017 1 97.25 340 ARG A C 1
ATOM 2741 O O . ARG A 1 340 ? 0.594 12 0.734 1 97.25 340 ARG A O 1
ATOM 2748 N N . PHE A 1 341 ? 0.156 12.828 -1.288 1 95.94 341 PHE A N 1
ATOM 2749 C CA . PHE A 1 341 ? 1.182 12 -1.911 1 95.94 341 PHE A CA 1
ATOM 2750 C C . PHE A 1 341 ? 2.379 12.844 -2.328 1 95.94 341 PHE A C 1
ATOM 2752 O O . PHE A 1 341 ? 3.084 12.508 -3.281 1 95.94 341 PHE A O 1
ATOM 2759 N N . THR A 1 342 ? 2.605 13.898 -1.634 1 94.5 342 THR A N 1
ATOM 2760 C CA . THR A 1 342 ? 3.738 14.766 -1.937 1 94.5 342 THR A CA 1
ATOM 2761 C C . THR A 1 342 ? 5.059 14.031 -1.712 1 94.5 342 THR A C 1
ATOM 2763 O O . THR A 1 342 ? 6.082 14.398 -2.291 1 94.5 342 THR A O 1
ATOM 2766 N N . TRP A 1 343 ? 5.055 13.008 -0.856 1 92.69 343 TRP A N 1
ATOM 2767 C CA . TRP A 1 343 ? 6.266 12.25 -0.565 1 92.69 343 TRP A CA 1
ATOM 2768 C C . TRP A 1 343 ? 6.773 11.539 -1.813 1 92.69 343 TRP A C 1
ATOM 2770 O O . TRP A 1 343 ? 7.926 11.102 -1.861 1 92.69 343 TRP A O 1
ATOM 2780 N N . LEU A 1 344 ? 5.922 11.414 -2.863 1 90 344 LEU A N 1
ATOM 2781 C CA . LEU A 1 344 ? 6.336 10.812 -4.125 1 90 344 LEU A CA 1
ATOM 2782 C C . LEU A 1 344 ? 7.43 11.641 -4.789 1 90 344 LEU A C 1
ATOM 2784 O O . LEU A 1 344 ? 8.148 11.148 -5.66 1 90 344 LEU A O 1
ATOM 2788 N N . SER A 1 345 ? 7.57 12.906 -4.406 1 89.25 345 SER A N 1
ATOM 2789 C CA . SER A 1 345 ? 8.625 13.75 -4.949 1 89.25 345 SER A CA 1
ATOM 2790 C C . SER A 1 345 ? 10.008 13.203 -4.609 1 89.25 345 SER A C 1
ATOM 2792 O O . SER A 1 345 ? 10.992 13.5 -5.293 1 89.25 345 SER A O 1
ATOM 2794 N N . ARG A 1 346 ? 10.086 12.414 -3.607 1 88.25 346 ARG A N 1
ATOM 2795 C CA . ARG A 1 346 ? 11.367 11.852 -3.18 1 88.25 346 ARG A CA 1
ATOM 2796 C C . ARG A 1 346 ? 11.75 10.656 -4.043 1 88.25 346 ARG A C 1
ATOM 2798 O O . ARG A 1 346 ? 12.844 10.102 -3.893 1 88.25 346 ARG A O 1
ATOM 2805 N N . LEU A 1 347 ? 10.922 10.258 -4.969 1 81.94 347 LEU A N 1
ATOM 2806 C CA . LEU A 1 347 ? 11.195 9.094 -5.809 1 81.94 347 LEU A CA 1
ATOM 2807 C C . LEU A 1 347 ? 12.008 9.492 -7.039 1 81.94 347 LEU A C 1
ATOM 2809 O O . LEU A 1 347 ? 12.602 8.633 -7.691 1 81.94 347 LEU A O 1
ATOM 2813 N N . SER A 1 348 ? 11.977 10.781 -7.414 1 77.5 348 SER A N 1
ATOM 2814 C CA . SER A 1 348 ? 12.75 11.258 -8.562 1 77.5 348 SER A CA 1
ATOM 2815 C C . SER A 1 348 ? 13.852 12.211 -8.117 1 77.5 348 SER A C 1
ATOM 2817 O O . SER A 1 348 ? 13.625 13.094 -7.289 1 77.5 348 SER A O 1
ATOM 2819 N N . PRO A 1 349 ? 15.031 11.977 -8.641 1 75.06 349 PRO A N 1
ATOM 2820 C CA . PRO A 1 349 ? 16.141 12.867 -8.266 1 75.06 349 PRO A CA 1
ATOM 2821 C C . PRO A 1 349 ? 15.844 14.336 -8.562 1 75.06 349 PRO A C 1
ATOM 2823 O O . PRO A 1 349 ? 16.234 15.219 -7.797 1 75.06 349 PRO A O 1
ATOM 2826 N N . HIS A 1 350 ? 15.078 14.586 -9.641 1 77.81 350 HIS A N 1
ATOM 2827 C CA . HIS A 1 350 ? 14.773 15.961 -10.023 1 77.81 350 HIS A CA 1
ATOM 2828 C C . HIS A 1 350 ? 13.773 16.594 -9.062 1 77.81 350 HIS A C 1
ATOM 2830 O O . HIS A 1 350 ? 13.914 17.75 -8.688 1 77.81 350 HIS A O 1
ATOM 2836 N N . LEU A 1 351 ? 12.914 15.758 -8.609 1 79.56 351 LEU A N 1
ATOM 2837 C CA . LEU A 1 351 ? 11.867 16.281 -7.734 1 79.56 351 LEU A CA 1
ATOM 2838 C C . LEU A 1 351 ? 12.32 16.25 -6.277 1 79.56 351 LEU A C 1
ATOM 2840 O O . LEU A 1 351 ? 11.797 17 -5.449 1 79.56 351 LEU A O 1
ATOM 2844 N N . ASP A 1 352 ? 13.328 15.484 -6.035 1 82.38 352 ASP A N 1
ATOM 2845 C CA . ASP A 1 352 ? 13.789 15.336 -4.656 1 82.38 352 ASP A CA 1
ATOM 2846 C C . ASP A 1 352 ? 14.484 16.609 -4.172 1 82.38 352 ASP A C 1
ATOM 2848 O O . ASP A 1 352 ? 14.703 16.781 -2.973 1 82.38 352 ASP A O 1
ATOM 2852 N N . LYS A 1 353 ? 14.781 17.516 -5.074 1 81.5 353 LYS A N 1
ATOM 2853 C CA . LYS A 1 353 ? 15.391 18.781 -4.719 1 81.5 353 LYS A CA 1
ATOM 2854 C C . LYS A 1 353 ? 14.492 19.594 -3.779 1 81.5 353 LYS A C 1
ATOM 2856 O O . LYS A 1 353 ? 14.984 20.297 -2.902 1 81.5 353 LYS A O 1
ATOM 2861 N N . VAL A 1 354 ? 13.25 19.375 -3.928 1 86.12 354 VAL A N 1
ATOM 2862 C CA . VAL A 1 354 ? 12.289 20.094 -3.113 1 86.12 354 VAL A CA 1
ATOM 2863 C C . VAL A 1 354 ? 12.484 19.75 -1.64 1 86.12 354 VAL A C 1
ATOM 2865 O O . VAL A 1 354 ? 12.305 20.594 -0.763 1 86.12 354 VAL A O 1
ATOM 2868 N N . ASN A 1 355 ? 12.992 18.594 -1.438 1 87.25 355 ASN A N 1
ATOM 2869 C CA . ASN A 1 355 ? 13.148 18.125 -0.066 1 87.25 355 ASN A CA 1
ATOM 2870 C C . ASN A 1 355 ? 14.508 18.516 0.51 1 87.25 355 ASN A C 1
ATOM 2872 O O . ASN A 1 355 ? 14.734 18.406 1.716 1 87.25 355 ASN A O 1
ATOM 2876 N N . ASN A 1 356 ? 15.367 19.062 -0.308 1 85.69 356 ASN A N 1
ATOM 2877 C CA . ASN A 1 356 ? 16.719 19.359 0.135 1 85.69 356 ASN A CA 1
ATOM 2878 C C . ASN A 1 356 ? 16.953 20.875 0.23 1 85.69 356 ASN A C 1
ATOM 2880 O O . ASN A 1 356 ? 17.891 21.312 0.895 1 85.69 356 ASN A O 1
ATOM 2884 N N . PHE A 1 357 ? 16.047 21.594 -0.434 1 90.06 357 PHE A N 1
ATOM 2885 C CA . PHE A 1 357 ? 16.125 23.047 -0.358 1 90.06 357 PHE A CA 1
ATOM 2886 C C . PHE A 1 357 ? 15.172 23.578 0.699 1 90.06 357 PHE A C 1
ATOM 2888 O O . PHE A 1 357 ? 14.047 23.094 0.843 1 90.06 357 PHE A O 1
ATOM 2895 N N . GLU A 1 358 ? 15.68 24.578 1.389 1 93.81 358 GLU A N 1
ATOM 2896 C CA . GLU A 1 358 ? 14.859 25.156 2.453 1 93.81 358 GLU A CA 1
ATOM 2897 C C . GLU A 1 358 ? 13.57 25.766 1.896 1 93.81 358 GLU A C 1
ATOM 2899 O O . GLU A 1 358 ? 12.531 25.734 2.553 1 93.81 358 GLU A O 1
ATOM 2904 N N . SER A 1 359 ? 13.695 26.344 0.718 1 94.44 359 SER A N 1
ATOM 2905 C CA . SER A 1 359 ? 12.492 26.875 0.093 1 94.44 359 SER A CA 1
ATOM 2906 C C . SER A 1 359 ? 11.477 25.781 -0.197 1 94.44 359 SER A C 1
ATOM 2908 O O . SER A 1 359 ? 10.273 25.984 -0.058 1 94.44 359 SER A O 1
ATOM 2910 N N . GLY A 1 360 ? 11.984 24.641 -0.65 1 94.75 360 GLY A N 1
ATOM 2911 C CA . GLY A 1 360 ? 11.117 23.5 -0.9 1 94.75 360 GLY A CA 1
ATOM 2912 C C . GLY A 1 360 ? 10.477 22.953 0.359 1 94.75 360 GLY A C 1
ATOM 2913 O O . GLY A 1 360 ? 9.281 22.656 0.374 1 94.75 360 GLY A O 1
ATOM 2914 N N . ILE A 1 361 ? 11.242 22.844 1.389 1 94.56 361 ILE A N 1
ATOM 2915 C CA . ILE A 1 361 ? 10.727 22.375 2.672 1 94.56 361 ILE A CA 1
ATOM 2916 C C . ILE A 1 361 ? 9.633 23.312 3.16 1 94.56 361 ILE A C 1
ATOM 2918 O O . ILE A 1 361 ? 8.57 22.859 3.6 1 94.56 361 ILE A O 1
ATOM 2922 N N . PHE A 1 362 ? 9.93 24.578 3.039 1 97.06 362 PHE A N 1
ATOM 2923 C CA . PHE A 1 362 ? 8.938 25.578 3.424 1 97.06 362 PHE A CA 1
ATOM 2924 C C . PHE A 1 362 ? 7.66 25.406 2.615 1 97.06 362 PHE A C 1
ATOM 2926 O O . PHE A 1 362 ? 6.559 25.469 3.166 1 97.06 362 PHE A O 1
ATOM 2933 N N . LEU A 1 363 ? 7.797 25.219 1.368 1 97 363 LEU A N 1
ATOM 2934 C CA . LEU A 1 363 ? 6.645 25.031 0.491 1 97 363 LEU A CA 1
ATOM 2935 C C . LEU A 1 363 ? 5.844 23.797 0.897 1 97 363 LEU A C 1
ATOM 2937 O O . LEU A 1 363 ? 4.609 23.844 0.935 1 97 363 LEU A O 1
ATOM 2941 N N . LEU A 1 364 ? 6.508 22.75 1.19 1 96.62 364 LEU A N 1
ATOM 2942 C CA . LEU A 1 364 ? 5.828 21.516 1.587 1 96.62 364 LEU A CA 1
ATOM 2943 C C . LEU A 1 364 ? 5.074 21.719 2.898 1 96.62 364 LEU A C 1
ATOM 2945 O O . LEU A 1 364 ? 3.967 21.203 3.062 1 96.62 364 LEU A O 1
ATOM 2949 N N . LEU A 1 365 ? 5.699 22.406 3.834 1 97.88 365 LEU A N 1
ATOM 2950 C CA . LEU A 1 365 ? 5.016 22.703 5.086 1 97.88 365 LEU A CA 1
ATOM 2951 C C . LEU A 1 365 ? 3.77 23.547 4.836 1 97.88 365 LEU A C 1
ATOM 2953 O O . LEU A 1 365 ? 2.709 23.281 5.406 1 97.88 365 LEU A O 1
ATOM 2957 N N . PHE A 1 366 ? 3.949 24.5 3.984 1 98.12 366 PHE A N 1
ATOM 2958 C CA . PHE A 1 366 ? 2.84 25.391 3.641 1 98.12 366 PHE A CA 1
ATOM 2959 C C . PHE A 1 366 ? 1.714 24.609 2.973 1 98.12 366 PHE A C 1
ATOM 2961 O O . PHE A 1 366 ? 0.54 24.812 3.295 1 98.12 366 PHE A O 1
ATOM 2968 N N . LEU A 1 367 ? 2.051 23.75 2.09 1 98.19 367 LEU A N 1
ATOM 2969 C CA . LEU A 1 367 ? 1.064 22.953 1.363 1 98.19 367 LEU A CA 1
ATOM 2970 C C . LEU A 1 367 ? 0.319 22.016 2.305 1 98.19 367 LEU A C 1
ATOM 2972 O O . LEU A 1 367 ? -0.876 21.766 2.129 1 98.19 367 LEU A O 1
ATOM 2976 N N . GLU A 1 368 ? 1 21.484 3.232 1 97.88 368 GLU A N 1
ATOM 2977 C CA . GLU A 1 368 ? 0.354 20.625 4.223 1 97.88 368 GLU A CA 1
ATOM 2978 C C . GLU A 1 368 ? -0.676 21.406 5.035 1 97.88 368 GLU A C 1
ATOM 2980 O O . GLU A 1 368 ? -1.789 20.922 5.262 1 97.88 368 GLU A O 1
ATOM 2985 N N . ILE A 1 369 ? -0.319 22.547 5.426 1 98.19 369 ILE A N 1
ATOM 2986 C CA . ILE A 1 369 ? -1.232 23.406 6.176 1 98.19 369 ILE A CA 1
ATOM 2987 C C . ILE A 1 369 ? -2.408 23.812 5.289 1 98.19 369 ILE A C 1
ATOM 2989 O O . ILE A 1 369 ? -3.561 23.797 5.727 1 98.19 369 ILE A O 1
ATOM 2993 N N . ALA A 1 370 ? -2.102 24.125 4.078 1 98.56 370 ALA A N 1
ATOM 2994 C CA . ALA A 1 370 ? -3.141 24.484 3.117 1 98.56 370 ALA A CA 1
ATOM 2995 C C . ALA A 1 370 ? -4.105 23.328 2.895 1 98.56 370 ALA A C 1
ATOM 2997 O O . ALA A 1 370 ? -5.316 23.531 2.789 1 98.56 370 ALA A O 1
ATOM 2998 N N . ARG A 1 371 ? -3.562 22.141 2.783 1 98.44 371 ARG A N 1
ATOM 2999 C CA . ARG A 1 371 ? -4.402 20.969 2.625 1 98.44 371 ARG A CA 1
ATOM 3000 C C . ARG A 1 371 ? -5.406 20.844 3.77 1 98.44 371 ARG A C 1
ATOM 3002 O O . ARG A 1 371 ? -6.594 20.609 3.541 1 98.44 371 ARG A O 1
ATOM 3009 N N . ARG A 1 372 ? -4.957 20.969 4.926 1 98.25 372 ARG A N 1
ATOM 3010 C CA . ARG A 1 372 ? -5.82 20.891 6.102 1 98.25 372 ARG A CA 1
ATOM 3011 C C . ARG A 1 372 ? -6.832 22.031 6.109 1 98.25 372 ARG A C 1
ATOM 3013 O O . ARG A 1 372 ? -7.992 21.844 6.469 1 98.25 372 ARG A O 1
ATOM 3020 N N . TRP A 1 373 ? -6.34 23.172 5.754 1 98.44 373 TRP A N 1
ATOM 3021 C CA . TRP A 1 373 ? -7.211 24.344 5.672 1 98.44 373 TRP A CA 1
ATOM 3022 C C . TRP A 1 373 ? -8.391 24.078 4.742 1 98.44 373 TRP A C 1
ATOM 3024 O O . TRP A 1 373 ? -9.539 24.344 5.098 1 98.44 373 TRP A O 1
ATOM 3034 N N . ILE A 1 374 ? -8.164 23.531 3.623 1 98.56 374 ILE A N 1
ATOM 3035 C CA . ILE A 1 374 ? -9.203 23.203 2.658 1 98.56 374 ILE A CA 1
ATOM 3036 C C . ILE A 1 374 ? -10.094 22.094 3.227 1 98.56 374 ILE A C 1
ATOM 3038 O O . ILE A 1 374 ? -11.32 22.156 3.107 1 98.56 374 ILE A O 1
ATOM 3042 N N . TRP A 1 375 ? -9.5 21.125 3.816 1 98.38 375 TRP A N 1
ATOM 3043 C CA . TRP A 1 375 ? -10.188 20 4.43 1 98.38 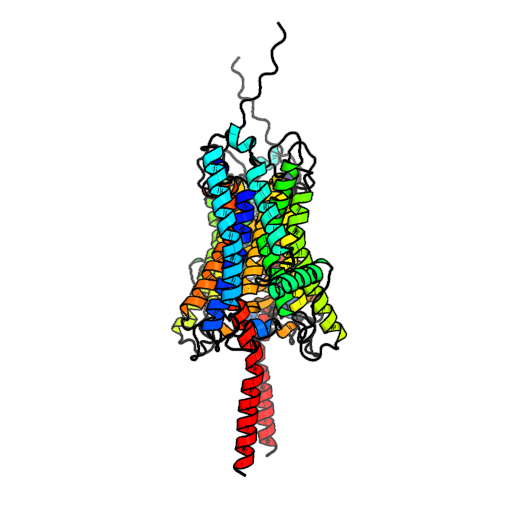375 TRP A CA 1
ATOM 3044 C C . TRP A 1 375 ? -11.234 20.469 5.43 1 98.38 375 TRP A C 1
ATOM 3046 O O . TRP A 1 375 ? -12.344 19.938 5.484 1 98.38 375 TRP A O 1
ATOM 3056 N N . ILE A 1 376 ? -10.992 21.516 6.125 1 98.38 376 ILE A N 1
ATOM 3057 C CA . ILE A 1 376 ? -11.852 22.016 7.191 1 98.38 376 ILE A CA 1
ATOM 3058 C C . ILE A 1 376 ? -13.18 22.5 6.602 1 98.38 376 ILE A C 1
ATOM 3060 O O . ILE A 1 376 ? -14.242 22.312 7.203 1 98.38 376 ILE A O 1
ATOM 3064 N N . PHE A 1 377 ? -13.172 23.125 5.473 1 98.31 377 PHE A N 1
ATOM 3065 C CA . PHE A 1 377 ? -14.406 23.594 4.859 1 98.31 377 PHE A CA 1
ATOM 3066 C C . PHE A 1 377 ? -15.406 22.453 4.715 1 98.31 377 PHE A C 1
ATOM 3068 O O . PHE A 1 377 ? -16.547 22.562 5.148 1 98.31 377 PHE A O 1
ATOM 3075 N N . PHE A 1 378 ? -14.938 21.391 4.227 1 98.25 378 PHE A N 1
ATOM 3076 C CA . PHE A 1 378 ? -15.828 20.297 3.873 1 98.25 378 PHE A CA 1
ATOM 3077 C C . PHE A 1 378 ? -16.125 19.422 5.09 1 98.25 378 PHE A C 1
ATOM 3079 O O . PHE A 1 378 ? -17.219 18.859 5.203 1 98.25 378 PHE A O 1
ATOM 3086 N N . ARG A 1 379 ? -15.195 19.344 5.965 1 98 379 ARG A N 1
ATOM 3087 C CA . ARG A 1 379 ? -15.43 18.609 7.207 1 98 379 ARG A CA 1
ATOM 3088 C C . ARG A 1 379 ? -16.516 19.281 8.039 1 98 379 ARG A C 1
ATOM 3090 O O . ARG A 1 379 ? -17.391 18.609 8.586 1 98 379 ARG A O 1
ATOM 3097 N N . VAL A 1 380 ? -16.469 20.562 8.141 1 97.62 380 VAL A N 1
ATOM 3098 C CA . VAL A 1 380 ? -17.453 21.312 8.906 1 97.62 380 VAL A CA 1
ATOM 3099 C C . VAL A 1 380 ? -18.812 21.234 8.219 1 97.62 380 VAL A C 1
ATOM 3101 O O . VAL A 1 380 ? -19.844 21.094 8.883 1 97.62 380 VAL A O 1
ATOM 3104 N N . GLU A 1 381 ? -18.797 21.344 6.941 1 97.69 381 GLU A N 1
ATOM 3105 C CA . GLU A 1 381 ? -20.047 21.203 6.195 1 97.69 381 GLU A CA 1
ATOM 3106 C C . GLU A 1 381 ? -20.703 19.859 6.461 1 97.69 381 GLU A C 1
ATOM 3108 O O . GLU A 1 381 ? -21.922 19.781 6.66 1 97.69 381 GLU A O 1
ATOM 3113 N N . THR A 1 382 ? -19.859 18.828 6.41 1 96.81 382 THR A N 1
ATOM 3114 C CA . THR A 1 382 ? -20.375 17.484 6.656 1 96.81 382 THR A CA 1
ATOM 3115 C C . THR A 1 382 ? -20.953 17.375 8.062 1 96.81 382 THR A C 1
ATOM 3117 O O . THR A 1 382 ? -22.031 16.812 8.25 1 96.81 382 THR A O 1
ATOM 3120 N N . GLU A 1 383 ? -20.266 17.953 9.008 1 95.31 383 GLU A N 1
ATOM 3121 C CA . GLU A 1 383 ? -20.766 17.922 10.383 1 95.31 383 GLU A CA 1
ATOM 3122 C C . GLU A 1 383 ? -22.078 18.688 10.5 1 95.31 383 GLU A C 1
ATOM 3124 O O . GLU A 1 383 ? -22.969 18.266 11.242 1 95.31 383 GLU A O 1
ATOM 3129 N N . TRP A 1 384 ? -22.188 19.734 9.805 1 94.75 384 TRP A N 1
ATOM 3130 C CA . TRP A 1 384 ? -23.406 20.531 9.789 1 94.75 384 TRP A CA 1
ATOM 3131 C C . TRP A 1 384 ? -24.562 19.719 9.195 1 94.75 384 TRP A C 1
ATOM 3133 O O . TRP A 1 384 ? -25.672 19.703 9.758 1 94.75 384 TRP A O 1
ATOM 3143 N N . VAL A 1 385 ? -24.312 19.031 8.148 1 94.38 385 VAL A N 1
ATOM 3144 C CA . VAL A 1 385 ? -25.312 18.219 7.48 1 94.38 385 VAL A CA 1
ATOM 3145 C C . VAL A 1 385 ? -25.719 17.062 8.391 1 94.38 385 VAL A C 1
ATOM 3147 O O . VAL A 1 385 ? -26.906 16.75 8.5 1 94.38 385 VAL A O 1
ATOM 3150 N N . ARG A 1 386 ? -24.797 16.469 9.031 1 91.75 386 ARG A N 1
ATOM 3151 C CA . ARG A 1 386 ? -25.062 15.367 9.945 1 91.75 386 ARG A CA 1
ATOM 3152 C C . ARG A 1 386 ? -25.953 15.82 11.102 1 91.75 386 ARG A C 1
ATOM 3154 O O . ARG A 1 386 ? -26.844 15.094 11.531 1 91.75 386 ARG A O 1
ATOM 3161 N N . SER A 1 387 ? -25.703 16.953 11.602 1 88.25 387 SER A N 1
ATOM 3162 C CA . SER A 1 387 ? -26.391 17.484 12.773 1 88.25 387 SER A CA 1
ATOM 3163 C C . SER A 1 387 ? -27.812 17.938 12.414 1 88.25 387 SER A C 1
ATOM 3165 O O . SER A 1 387 ? -28.703 17.938 13.273 1 88.25 387 SER A O 1
ATOM 3167 N N . ASN A 1 388 ? -28.062 18.297 11.219 1 83.06 388 ASN A N 1
ATOM 3168 C CA . ASN A 1 388 ? -29.359 18.812 10.805 1 83.06 388 ASN A CA 1
ATOM 3169 C C . ASN A 1 388 ? -30.188 17.719 10.102 1 83.06 388 ASN A C 1
ATOM 3171 O O . ASN A 1 388 ? -31.312 17.984 9.672 1 83.06 388 ASN A O 1
ATOM 3175 N N . ARG A 1 389 ? -29.625 16.594 9.633 1 67.19 389 ARG A N 1
ATOM 3176 C CA . ARG A 1 389 ? -30.406 15.469 9.109 1 67.19 389 ARG A CA 1
ATOM 3177 C C . ARG A 1 389 ? -31.422 14.977 10.133 1 67.19 389 ARG A C 1
ATOM 3179 O O . ARG A 1 389 ? -32.531 14.578 9.766 1 67.19 389 ARG A O 1
ATOM 3186 N N . GLY A 1 390 ? -31.062 14.828 11.375 1 52.81 390 GLY A N 1
ATOM 3187 C CA . GLY A 1 390 ? -32 14.359 12.391 1 52.81 390 GLY A CA 1
ATOM 3188 C C . GLY A 1 390 ? -33.156 15.305 12.602 1 52.81 390 GLY A C 1
ATOM 3189 O O . GLY A 1 390 ? -34.281 14.875 12.914 1 52.81 390 GLY A O 1
ATOM 3190 N N . SER A 1 391 ? -32.969 16.594 12.438 1 45.69 391 SER A N 1
ATOM 3191 C CA . SER A 1 391 ? -34.062 17.531 12.734 1 45.69 391 SER A CA 1
ATOM 3192 C C . SER A 1 391 ? -35.062 17.578 11.594 1 45.69 391 SER A C 1
ATOM 3194 O O . SER A 1 391 ? -36.25 17.734 11.828 1 45.69 391 SER A O 1
ATOM 3196 N N . GLY A 1 392 ? -34.656 17.359 10.398 1 42.22 392 GLY A N 1
ATOM 3197 C CA . GLY A 1 392 ? -35.562 17.422 9.266 1 42.22 392 GLY A CA 1
ATOM 3198 C C . GLY A 1 392 ? -36.406 16.156 9.102 1 42.22 392 GLY A C 1
ATOM 3199 O O . GLY A 1 392 ? -37.562 16.234 8.719 1 42.22 392 GLY A O 1
ATOM 3200 N N . LEU A 1 393 ? -35.812 15.062 9.188 1 41.31 393 LEU A N 1
ATOM 3201 C CA . LEU A 1 393 ? -36.594 13.836 9.109 1 41.31 393 LEU A CA 1
ATOM 3202 C C . LEU A 1 393 ? -37.531 13.719 10.297 1 41.31 393 LEU A C 1
ATOM 3204 O O . LEU A 1 393 ? -38.656 13.266 10.156 1 41.31 393 LEU A O 1
ATOM 3208 N N . ASP A 1 394 ? -37.125 14.18 11.43 1 39.75 394 ASP A N 1
ATOM 3209 C CA . ASP A 1 394 ? -38.062 14.242 12.539 1 39.75 394 ASP A CA 1
ATOM 3210 C C . ASP A 1 394 ? -39.156 15.297 12.289 1 39.75 394 ASP A C 1
ATOM 3212 O O . ASP A 1 394 ? -40.312 15.094 12.641 1 39.75 394 ASP A O 1
ATOM 3216 N N . ASP A 1 395 ? -38.781 16.344 11.648 1 40.09 395 ASP A N 1
ATOM 3217 C CA . ASP A 1 395 ? -39.812 17.344 11.344 1 40.09 395 ASP A CA 1
ATOM 3218 C C . ASP A 1 395 ? -40.688 16.906 10.18 1 40.09 395 ASP A C 1
ATOM 3220 O O . ASP A 1 395 ? -41.875 17.188 10.156 1 40.09 395 ASP A O 1
ATOM 3224 N N . VAL A 1 396 ? -40.125 16.234 9.172 1 41.5 396 VAL A N 1
ATOM 3225 C CA . VAL A 1 396 ? -40.938 15.711 8.086 1 41.5 396 VAL A CA 1
ATOM 3226 C C . VAL A 1 396 ? -41.719 14.492 8.578 1 41.5 396 VAL A C 1
ATOM 3228 O O . VAL A 1 396 ? -42.906 14.352 8.297 1 41.5 396 VAL A O 1
ATOM 3231 N N . LEU A 1 397 ? -41.031 13.633 9.312 1 39.94 397 LEU A N 1
ATOM 3232 C CA . LEU A 1 397 ? -41.75 12.531 9.922 1 39.94 397 LEU A CA 1
ATOM 3233 C C . LEU A 1 397 ? -42.781 13.055 10.938 1 39.94 397 LEU A C 1
ATOM 3235 O O . LEU A 1 397 ? -43.875 12.547 11.031 1 39.94 397 LEU A O 1
ATOM 3239 N N . LEU A 1 398 ? -42.375 14.094 11.641 1 40.34 398 LEU A N 1
ATOM 3240 C CA . LEU A 1 398 ? -43.344 14.703 12.555 1 40.34 398 LEU A CA 1
ATOM 3241 C C . LEU A 1 398 ? -44.375 15.492 11.789 1 40.34 398 LEU A C 1
ATOM 3243 O O . LEU A 1 398 ? -45.562 15.5 12.172 1 40.34 398 LEU A O 1
ATOM 3247 N N . SER A 1 399 ? -43.969 16.172 10.742 1 42.72 399 SER A N 1
ATOM 3248 C CA . SER A 1 399 ? -44.969 16.891 9.938 1 42.72 399 SER A CA 1
ATOM 3249 C C . SER A 1 399 ? -45.875 15.93 9.211 1 42.72 399 SER A C 1
ATOM 3251 O O . SER A 1 399 ? -47.094 16.156 9.125 1 42.72 399 SER A O 1
ATOM 3253 N N . ASP A 1 400 ? -45.25 14.891 8.672 1 43.75 400 ASP A N 1
ATOM 3254 C CA . ASP A 1 400 ? -46.094 13.891 8.016 1 43.75 400 ASP A CA 1
ATOM 3255 C C . ASP A 1 400 ? -46.938 13.117 9.039 1 43.75 400 ASP A C 1
ATOM 3257 O O . ASP A 1 400 ? -48.062 12.727 8.758 1 43.75 400 ASP A O 1
ATOM 3261 N N . PHE A 1 401 ? -46.281 12.891 10.18 1 41.25 401 PHE A N 1
ATOM 3262 C CA . PHE A 1 401 ? -47.062 12.266 11.242 1 41.25 401 PHE A CA 1
ATOM 3263 C C . PHE A 1 401 ? -48.156 13.211 11.766 1 41.25 401 PHE A C 1
ATOM 3265 O O . PHE A 1 401 ? -49.25 12.789 12.078 1 41.25 401 PHE A O 1
ATOM 3272 N N . ASN A 1 402 ? -47.781 14.508 11.93 1 42.16 402 ASN A N 1
ATOM 3273 C CA . ASN A 1 402 ? -48.781 15.477 12.391 1 42.16 402 ASN A CA 1
ATOM 3274 C C . ASN A 1 402 ? -49.781 15.805 11.289 1 42.16 402 ASN A C 1
ATOM 3276 O O . ASN A 1 402 ? -50.906 16.219 11.578 1 42.16 402 ASN A O 1
ATOM 3280 N N . GLY A 1 403 ? -49.344 15.82 10.078 1 35.53 403 GLY A N 1
ATOM 3281 C CA . GLY A 1 403 ? -50.281 16.031 9 1 35.53 403 GLY A CA 1
ATOM 3282 C C . GLY A 1 403 ? -51.281 14.898 8.859 1 35.53 403 GLY A C 1
ATOM 3283 O O . GLY A 1 403 ? -52.438 15.117 8.461 1 35.53 403 GLY A O 1
ATOM 3284 N N . LYS A 1 404 ? -50.719 13.727 9.07 1 42.5 404 LYS A N 1
ATOM 3285 C CA . LYS A 1 404 ? -51.688 12.633 8.938 1 42.5 404 LYS A CA 1
ATOM 3286 C C . LYS A 1 404 ? -52.656 12.602 10.109 1 42.5 404 LYS A C 1
ATOM 3288 O O . LYS A 1 404 ? -53.75 12.016 10.016 1 42.5 404 LYS A O 1
ATOM 3293 N N . LEU A 1 405 ? -52.219 13.109 11.188 1 37.22 405 LEU A N 1
ATOM 3294 C CA . LEU A 1 405 ? -53.156 13.133 12.297 1 37.22 405 LEU A CA 1
ATOM 3295 C C . LEU A 1 405 ? -54.25 14.156 12.062 1 37.22 405 LEU A C 1
ATOM 3297 O O . LEU A 1 405 ? -55.344 14.023 12.602 1 37.22 405 LEU A O 1
ATOM 3301 N N . ASN A 1 406 ? -53.969 15.195 11.367 1 38.19 406 ASN A N 1
ATOM 3302 C CA . ASN A 1 406 ? -55.031 16.172 11.219 1 38.19 406 ASN A CA 1
ATOM 3303 C C . ASN A 1 406 ? -56.062 15.727 10.172 1 38.19 406 ASN A C 1
ATOM 3305 O O . ASN A 1 406 ? -57 16.438 9.883 1 38.19 406 ASN A O 1
ATOM 3309 N N . GLU A 1 407 ? -55.625 14.82 9.211 1 34.22 407 GLU A N 1
ATOM 3310 C CA . GLU A 1 407 ? -56.625 14.516 8.203 1 34.22 407 GLU A CA 1
ATOM 3311 C C . GLU A 1 407 ? -57.594 13.43 8.688 1 34.22 407 GLU A C 1
ATOM 3313 O O . GLU A 1 407 ? -58.562 13.117 8.016 1 34.22 407 GLU A O 1
ATOM 3318 N N . THR A 1 408 ? -57.281 12.758 9.852 1 29.03 408 THR A N 1
ATOM 3319 C CA . THR A 1 408 ? -58.438 11.977 10.297 1 29.03 408 THR A CA 1
ATOM 3320 C C . THR A 1 408 ? -59.312 12.797 11.219 1 29.03 408 THR A C 1
ATOM 3322 O O . THR A 1 408 ? -58.812 13.539 12.07 1 29.03 408 THR A O 1
ATOM 3325 N N . MET B 1 1 ? 57.281 -20.188 -24.234 1 20.84 1 MET B N 1
ATOM 3326 C CA . MET B 1 1 ? 56.438 -21.031 -23.391 1 20.84 1 MET B CA 1
ATOM 3327 C C . MET B 1 1 ? 55.094 -20.344 -23.094 1 20.84 1 MET B C 1
ATOM 3329 O O . MET B 1 1 ? 55.062 -19.406 -22.281 1 20.84 1 MET B O 1
ATOM 3333 N N . ALA B 1 2 ? 54.25 -20.047 -24.109 1 28.48 2 ALA B N 1
ATOM 3334 C CA . ALA B 1 2 ? 52.938 -19.406 -24.281 1 28.48 2 ALA B CA 1
ATOM 3335 C C . ALA B 1 2 ? 51.969 -19.875 -23.203 1 28.48 2 ALA B C 1
ATOM 3337 O O . ALA B 1 2 ? 51.906 -21.062 -22.875 1 28.48 2 ALA B O 1
ATOM 3338 N N . ASP B 1 3 ? 51.688 -18.938 -22.219 1 28.52 3 ASP B N 1
ATOM 3339 C CA . ASP B 1 3 ? 50.812 -19.031 -21.062 1 28.52 3 ASP B CA 1
ATOM 3340 C C . ASP B 1 3 ? 49.531 -19.797 -21.391 1 28.52 3 ASP B C 1
ATOM 3342 O O . ASP B 1 3 ? 48.844 -19.469 -22.375 1 28.52 3 ASP B O 1
ATOM 3346 N N . SER B 1 4 ? 49.5 -21.078 -21.266 1 31.47 4 SER B N 1
ATOM 3347 C CA . SER B 1 4 ? 48.344 -21.969 -21.344 1 31.47 4 SER B CA 1
ATOM 3348 C C . SER B 1 4 ? 47.094 -21.328 -20.75 1 31.47 4 SER B C 1
ATOM 3350 O O . SER B 1 4 ? 47.156 -20.656 -19.719 1 31.47 4 SER B O 1
ATOM 3352 N N . GLY B 1 5 ? 46.188 -20.828 -21.531 1 33.25 5 GLY B N 1
ATOM 3353 C CA . GLY B 1 5 ? 44.844 -20.297 -21.266 1 33.25 5 GLY B CA 1
ATOM 3354 C C . GLY B 1 5 ? 44.188 -20.938 -20.062 1 33.25 5 GLY B C 1
ATOM 3355 O O . GLY B 1 5 ? 43.781 -22.094 -20.125 1 33.25 5 GLY B O 1
ATOM 3356 N N . GLY B 1 6 ? 44.656 -20.703 -18.859 1 34.81 6 GLY B N 1
ATOM 3357 C CA . GLY B 1 6 ? 44.156 -21.172 -17.594 1 34.81 6 GLY B CA 1
ATOM 3358 C C . GLY B 1 6 ? 42.625 -21.219 -17.562 1 34.81 6 GLY B C 1
ATOM 3359 O O . GLY B 1 6 ? 41.969 -20.266 -17.922 1 34.81 6 GLY B O 1
ATOM 3360 N N . VAL B 1 7 ? 42 -22.406 -17.828 1 37.47 7 VAL B N 1
ATOM 3361 C CA . VAL B 1 7 ? 40.594 -22.734 -17.594 1 37.47 7 VAL B CA 1
ATOM 3362 C C . VAL B 1 7 ? 40.125 -22.078 -16.297 1 37.47 7 VAL B C 1
ATOM 3364 O O . VAL B 1 7 ? 40.75 -22.25 -15.242 1 37.47 7 VAL B O 1
ATOM 3367 N N . GLN B 1 8 ? 39.562 -20.922 -16.281 1 39.47 8 GLN B N 1
ATOM 3368 C CA . GLN B 1 8 ? 38.938 -20.312 -15.117 1 39.47 8 GLN B CA 1
ATOM 3369 C C . GLN B 1 8 ? 38.312 -21.375 -14.227 1 39.47 8 GLN B C 1
ATOM 3371 O O . GLN B 1 8 ? 37.719 -22.344 -14.719 1 39.47 8 GLN B O 1
ATOM 3376 N N . PRO B 1 9 ? 38.781 -21.688 -13.055 1 43.75 9 PRO B N 1
ATOM 3377 C CA . PRO B 1 9 ? 38.156 -22.672 -12.164 1 43.75 9 PRO B CA 1
ATOM 3378 C C . PRO B 1 9 ? 36.625 -22.656 -12.25 1 43.75 9 PRO B C 1
ATOM 3380 O O . PRO B 1 9 ? 36 -21.609 -12.422 1 43.75 9 PRO B O 1
ATOM 3383 N N . PRO B 1 10 ? 35.906 -23.734 -12.742 1 48.16 10 PRO B N 1
ATOM 3384 C CA . PRO B 1 10 ? 34.469 -23.828 -12.875 1 48.16 10 PRO B CA 1
ATOM 3385 C C . PRO B 1 10 ? 33.719 -23.266 -11.672 1 48.16 10 PRO B C 1
ATOM 3387 O O . PRO B 1 10 ? 34.188 -23.375 -10.539 1 48.16 10 PRO B O 1
ATOM 3390 N N . GLU B 1 11 ? 33.031 -22.156 -11.766 1 59 11 GLU B N 1
ATOM 3391 C CA . GLU B 1 11 ? 32.156 -21.594 -10.75 1 59 11 GLU B CA 1
ATOM 3392 C C . GLU B 1 11 ? 31.469 -22.703 -9.938 1 59 11 GLU B C 1
ATOM 3394 O O . GLU B 1 11 ? 30.906 -23.641 -10.5 1 59 11 GLU B O 1
ATOM 3399 N N . GLU B 1 12 ? 31.875 -22.969 -8.734 1 74.44 12 GLU B N 1
ATOM 3400 C CA . GLU B 1 12 ? 31.422 -23.984 -7.801 1 74.44 12 GLU B CA 1
ATOM 3401 C C . GLU B 1 12 ? 29.906 -23.938 -7.621 1 74.44 12 GLU B C 1
ATOM 3403 O O . GLU B 1 12 ? 29.344 -22.859 -7.426 1 74.44 12 GLU B O 1
ATOM 3408 N N . LEU B 1 13 ? 29.172 -24.984 -8.18 1 83.94 13 LEU B N 1
ATOM 3409 C CA . LEU B 1 13 ? 27.75 -25.172 -7.957 1 83.94 13 LEU B CA 1
ATOM 3410 C C . LEU B 1 13 ? 27.469 -25.594 -6.516 1 83.94 13 LEU B C 1
ATOM 3412 O O . LEU B 1 13 ? 28.266 -26.297 -5.906 1 83.94 13 LEU B O 1
ATOM 3416 N N . ASP B 1 14 ? 26.422 -25.016 -5.969 1 87.94 14 ASP B N 1
ATOM 3417 C CA . ASP B 1 14 ? 26.016 -25.453 -4.637 1 87.94 14 ASP B CA 1
ATOM 3418 C C . ASP B 1 14 ? 25.484 -26.891 -4.664 1 87.94 14 ASP B C 1
ATOM 3420 O O . ASP B 1 14 ? 25.188 -27.422 -5.734 1 87.94 14 ASP B O 1
ATOM 3424 N N . ARG B 1 15 ? 25.422 -27.547 -3.5 1 90.19 15 ARG B N 1
ATOM 3425 C CA . ARG B 1 15 ? 25.031 -28.938 -3.375 1 90.19 15 ARG B CA 1
ATOM 3426 C C . ARG B 1 15 ? 23.625 -29.172 -3.943 1 90.19 15 ARG B C 1
ATOM 3428 O O . ARG B 1 15 ? 23.391 -30.156 -4.629 1 90.19 15 ARG B O 1
ATOM 3435 N N . PHE B 1 16 ? 22.734 -28.312 -3.703 1 94.25 16 PHE B N 1
ATOM 3436 C CA . PHE B 1 16 ? 21.375 -28.422 -4.203 1 94.25 16 PHE B CA 1
ATOM 3437 C C . PHE B 1 16 ? 21.344 -28.406 -5.727 1 94.25 16 PHE B C 1
ATOM 3439 O O . PHE B 1 16 ? 20.656 -29.219 -6.348 1 94.25 16 PHE B O 1
ATOM 3446 N N . SER B 1 17 ? 22.141 -27.578 -6.305 1 94.06 17 SER B N 1
ATOM 3447 C CA . SER B 1 17 ? 22.172 -27.469 -7.762 1 94.06 17 SER B CA 1
ATOM 3448 C C . SER B 1 17 ? 22.828 -28.688 -8.391 1 94.06 17 SER B C 1
ATOM 3450 O O . SER B 1 17 ? 22.484 -29.078 -9.508 1 94.06 17 SER B O 1
ATOM 3452 N N . ASN B 1 18 ? 23.703 -29.281 -7.613 1 94.62 18 ASN B N 1
ATOM 3453 C CA . ASN B 1 18 ? 24.344 -30.5 -8.102 1 94.62 18 ASN B CA 1
ATOM 3454 C C . ASN B 1 18 ? 23.375 -31.688 -8.094 1 94.62 18 ASN B C 1
ATOM 3456 O O . ASN B 1 18 ? 23.406 -32.531 -8.992 1 94.62 18 ASN B O 1
ATOM 3460 N N . LEU B 1 19 ? 22.562 -31.672 -7.129 1 95.38 19 LEU B N 1
ATOM 3461 C CA . LEU B 1 19 ? 21.641 -32.781 -6.984 1 95.38 19 LEU B CA 1
ATOM 3462 C C . LEU B 1 19 ? 20.375 -32.562 -7.82 1 95.38 19 LEU B C 1
ATOM 3464 O O . LEU B 1 19 ? 19.797 -33.531 -8.352 1 95.38 19 LEU B O 1
ATOM 3468 N N . PHE B 1 20 ? 19.969 -31.297 -7.84 1 97.25 20 PHE B N 1
ATOM 3469 C CA . PHE B 1 20 ? 18.75 -30.938 -8.555 1 97.25 20 PHE B CA 1
ATOM 3470 C C . PHE B 1 20 ? 19.016 -29.766 -9.5 1 97.25 20 PHE B C 1
ATOM 3472 O O . PHE B 1 20 ? 18.594 -28.641 -9.234 1 97.25 20 PHE B O 1
ATOM 3479 N N . PRO B 1 21 ? 19.641 -30.125 -10.656 1 96.94 21 PRO B N 1
ATOM 3480 C CA . PRO B 1 21 ? 19.859 -29.031 -11.617 1 96.94 21 PRO B CA 1
ATOM 3481 C C . PRO B 1 21 ? 18.562 -28.453 -12.164 1 96.94 21 PRO B C 1
ATOM 3483 O O . PRO B 1 21 ? 17.484 -29.016 -11.922 1 96.94 21 PRO B O 1
ATOM 3486 N N . LEU B 1 22 ? 18.625 -27.359 -12.867 1 97.25 22 LEU B N 1
ATOM 3487 C CA . LEU B 1 22 ? 17.5 -26.531 -13.273 1 97.25 22 LEU B CA 1
ATOM 3488 C C . LEU B 1 22 ? 16.453 -27.359 -14.023 1 97.25 22 LEU B C 1
ATOM 3490 O O . LEU B 1 22 ? 15.266 -27.281 -13.727 1 97.25 22 LEU B O 1
ATOM 3494 N N . PRO B 1 23 ? 16.781 -28.219 -14.984 1 97.5 23 PRO B N 1
ATOM 3495 C CA . PRO B 1 23 ? 15.758 -28.984 -15.719 1 97.5 23 PRO B CA 1
ATOM 3496 C C . PRO B 1 23 ? 14.93 -29.875 -14.812 1 97.5 23 PRO B C 1
ATOM 3498 O O . PRO B 1 23 ? 13.719 -30.016 -15.008 1 97.5 23 PRO B O 1
ATOM 3501 N N . PHE B 1 24 ? 15.578 -30.516 -13.859 1 98 24 PHE B N 1
ATOM 3502 C CA . PHE B 1 24 ? 14.844 -31.375 -12.945 1 98 24 PHE B CA 1
ATOM 3503 C C . PHE B 1 24 ? 13.938 -30.562 -12.039 1 98 24 PHE B C 1
ATOM 3505 O O . PHE B 1 24 ? 12.828 -30.984 -11.703 1 98 24 PHE B O 1
ATOM 3512 N N . ARG B 1 25 ? 14.406 -29.422 -11.578 1 98 25 ARG B N 1
ATOM 3513 C CA . ARG B 1 25 ? 13.586 -28.547 -10.734 1 98 25 ARG B CA 1
ATOM 3514 C C . ARG B 1 25 ? 12.289 -28.156 -11.438 1 98 25 ARG B C 1
ATOM 3516 O O . ARG B 1 25 ? 11.211 -28.234 -10.852 1 98 25 ARG B O 1
ATOM 3523 N N . VAL B 1 26 ? 12.422 -27.766 -12.625 1 97.38 26 VAL B N 1
ATOM 3524 C CA . VAL B 1 26 ? 11.266 -27.406 -13.438 1 97.38 26 VAL B CA 1
ATOM 3525 C C . VAL B 1 26 ? 10.336 -28.594 -13.602 1 97.38 26 VAL B C 1
ATOM 3527 O O . VAL B 1 26 ? 9.125 -28.469 -13.438 1 97.38 26 VAL B O 1
ATOM 3530 N N . ALA B 1 27 ? 10.898 -29.719 -13.883 1 97.75 27 ALA B N 1
ATOM 3531 C CA . ALA B 1 27 ? 10.117 -30.938 -14.062 1 97.75 27 ALA B CA 1
ATOM 3532 C C . ALA B 1 27 ? 9.359 -31.297 -12.789 1 97.75 27 ALA B C 1
ATOM 3534 O O . ALA B 1 27 ? 8.18 -31.672 -12.844 1 97.75 27 ALA B O 1
ATOM 3535 N N . ILE B 1 28 ? 10.016 -31.188 -11.711 1 98.19 28 ILE B N 1
ATOM 3536 C CA . ILE B 1 28 ? 9.414 -31.516 -10.422 1 98.19 28 ILE B CA 1
ATOM 3537 C C . ILE B 1 28 ? 8.219 -30.609 -10.164 1 98.19 28 ILE B C 1
ATOM 3539 O O . ILE B 1 28 ? 7.16 -31.078 -9.727 1 98.19 28 ILE B O 1
ATOM 3543 N N . LEU B 1 29 ? 8.359 -29.344 -10.461 1 98.25 29 LEU B N 1
ATOM 3544 C CA . LEU B 1 29 ? 7.281 -28.391 -10.25 1 98.25 29 LEU B CA 1
ATOM 3545 C C . LEU B 1 29 ? 6.098 -28.688 -11.164 1 98.25 29 LEU B C 1
ATOM 3547 O O . LEU B 1 29 ? 4.941 -28.594 -10.75 1 98.25 29 LEU B O 1
ATOM 3551 N N . LEU B 1 30 ? 6.375 -29.062 -12.359 1 97.19 30 LEU B N 1
ATOM 3552 C CA . LEU B 1 30 ? 5.312 -29.406 -13.297 1 97.19 30 LEU B CA 1
ATOM 3553 C C . LEU B 1 30 ? 4.562 -30.656 -12.852 1 97.19 30 LEU B C 1
ATOM 3555 O O . LEU B 1 30 ? 3.328 -30.672 -12.836 1 97.19 30 LEU B O 1
ATOM 3559 N N . VAL B 1 31 ? 5.273 -31.656 -12.469 1 97.5 31 VAL B N 1
ATOM 3560 C CA . VAL B 1 31 ? 4.676 -32.938 -12.039 1 97.5 31 VAL B CA 1
ATOM 3561 C C . VAL B 1 31 ? 3.869 -32.688 -10.766 1 97.5 31 VAL B C 1
ATOM 3563 O O . VAL B 1 31 ? 2.801 -33.281 -10.586 1 97.5 31 VAL B O 1
ATOM 3566 N N . ALA B 1 32 ? 4.383 -31.859 -9.898 1 98.12 32 ALA B N 1
ATOM 3567 C CA . ALA B 1 32 ? 3.67 -31.531 -8.664 1 98.12 32 ALA B CA 1
ATOM 3568 C C . ALA B 1 32 ? 2.289 -30.953 -8.969 1 98.12 32 ALA B C 1
ATOM 3570 O O . ALA B 1 32 ? 1.334 -31.188 -8.227 1 98.12 32 ALA B O 1
ATOM 3571 N N . GLY B 1 33 ? 2.195 -30.219 -10.031 1 97.56 33 GLY B N 1
ATOM 3572 C CA . GLY B 1 33 ? 0.911 -29.672 -10.43 1 97.56 33 GLY B CA 1
ATOM 3573 C C . GLY B 1 33 ? -0.127 -30.734 -10.742 1 97.56 33 GLY B C 1
ATOM 3574 O O . GLY B 1 33 ? -1.295 -30.594 -10.367 1 97.56 33 GLY B O 1
ATOM 3575 N N . PHE B 1 34 ? 0.286 -31.797 -11.406 1 95.94 34 PHE B N 1
ATOM 3576 C CA . PHE B 1 34 ? -0.628 -32.875 -11.734 1 95.94 34 PHE B CA 1
ATOM 3577 C C . PHE B 1 34 ? -1.084 -33.594 -10.477 1 95.94 34 PHE B C 1
ATOM 3579 O O . PHE B 1 34 ? -2.258 -33.969 -10.344 1 95.94 34 PHE B O 1
ATOM 3586 N N . TRP B 1 35 ? -0.143 -33.812 -9.602 1 97.75 35 TRP B N 1
ATOM 3587 C CA . TRP B 1 35 ? -0.515 -34.406 -8.32 1 97.75 35 TRP B CA 1
ATOM 3588 C C . TRP B 1 35 ? -1.485 -33.5 -7.562 1 97.75 35 TRP B C 1
ATOM 3590 O O . TRP B 1 35 ? -2.479 -33.969 -7.008 1 97.75 35 TRP B O 1
ATOM 3600 N N . GLY B 1 36 ? -1.183 -32.219 -7.539 1 98.31 36 GLY B N 1
ATOM 3601 C CA . GLY B 1 36 ? -2.066 -31.266 -6.887 1 98.31 36 GLY B CA 1
ATOM 3602 C C . GLY B 1 36 ? -3.48 -31.281 -7.434 1 98.31 36 GLY B C 1
ATOM 3603 O O . GLY B 1 36 ? -4.445 -31.312 -6.668 1 98.31 36 GLY B O 1
ATOM 3604 N N . TRP B 1 37 ? -3.584 -31.297 -8.719 1 97.06 37 TRP B N 1
ATOM 3605 C CA . TRP B 1 37 ? -4.895 -31.344 -9.352 1 97.06 37 TRP B CA 1
ATOM 3606 C C . TRP B 1 37 ? -5.645 -32.625 -8.992 1 97.06 37 TRP B C 1
ATOM 3608 O O . TRP B 1 37 ? -6.844 -32.562 -8.695 1 97.06 37 TRP B O 1
ATOM 3618 N N . GLY B 1 38 ? -4.934 -33.75 -9.023 1 97.19 38 GLY B N 1
ATOM 3619 C CA . GLY B 1 38 ? -5.547 -35 -8.602 1 97.19 38 GLY B CA 1
ATOM 3620 C C . GLY B 1 38 ? -6.094 -34.938 -7.191 1 97.19 38 GLY B C 1
ATOM 3621 O O . GLY B 1 38 ? -7.211 -35.406 -6.934 1 97.19 38 GLY B O 1
ATOM 3622 N N . ILE B 1 39 ? -5.34 -34.375 -6.328 1 98.25 39 ILE B N 1
ATOM 3623 C CA . ILE B 1 39 ? -5.746 -34.281 -4.934 1 98.25 39 ILE B CA 1
ATOM 3624 C C . ILE B 1 39 ? -6.941 -33.344 -4.82 1 98.25 39 ILE B C 1
ATOM 3626 O O . ILE B 1 39 ? -7.855 -33.562 -4.023 1 98.25 39 ILE B O 1
ATOM 3630 N N . ASN B 1 40 ? -6.961 -32.312 -5.582 1 98.19 40 ASN B N 1
ATOM 3631 C CA . ASN B 1 40 ? -8.117 -31.422 -5.613 1 98.19 40 ASN B CA 1
ATOM 3632 C C . ASN B 1 40 ? -9.391 -32.156 -5.992 1 98.19 40 ASN B C 1
ATOM 3634 O O . ASN B 1 40 ? -10.398 -32.094 -5.289 1 98.19 40 ASN B O 1
ATOM 3638 N N . LEU B 1 41 ? -9.297 -32.938 -7.094 1 96.75 41 LEU B N 1
ATOM 3639 C CA . LEU B 1 41 ? -10.453 -33.688 -7.574 1 96.75 41 LEU B CA 1
ATOM 3640 C C . LEU B 1 41 ? -10.914 -34.688 -6.531 1 96.75 41 LEU B C 1
ATOM 3642 O O . LEU B 1 41 ? -12.117 -34.844 -6.297 1 96.75 41 LEU B O 1
ATOM 3646 N N . HIS B 1 42 ? -9.977 -35.312 -5.949 1 97.25 42 HIS B N 1
ATOM 3647 C CA . HIS B 1 42 ? -10.273 -36.344 -4.973 1 97.25 42 HIS B CA 1
ATOM 3648 C C . HIS B 1 42 ? -10.984 -35.781 -3.752 1 97.25 42 HIS B C 1
ATOM 3650 O O . HIS B 1 42 ? -12.086 -36.188 -3.406 1 97.25 42 HIS B O 1
ATOM 3656 N N . TYR B 1 43 ? -10.406 -34.781 -3.148 1 97.5 43 TYR B N 1
ATOM 3657 C CA . TYR B 1 43 ? -10.969 -34.219 -1.925 1 97.5 43 TYR B CA 1
ATOM 3658 C C . TYR B 1 43 ? -12.32 -33.562 -2.191 1 97.5 43 TYR B C 1
ATOM 3660 O O . TYR B 1 43 ? -13.25 -33.688 -1.39 1 97.5 43 TYR B O 1
ATOM 3668 N N . LEU B 1 44 ? -12.461 -32.844 -3.219 1 97.56 44 LEU B N 1
ATOM 3669 C CA . LEU B 1 44 ? -13.711 -32.188 -3.541 1 97.56 44 LEU B CA 1
ATOM 3670 C C . LEU B 1 44 ? -14.805 -33.219 -3.859 1 97.56 44 LEU B C 1
ATOM 3672 O O . LEU B 1 44 ? -15.977 -33 -3.541 1 97.56 44 LEU B O 1
ATOM 3676 N N . SER B 1 45 ? -14.398 -34.312 -4.469 1 95.56 45 SER B N 1
ATOM 3677 C CA . SER B 1 45 ? -15.367 -35.375 -4.688 1 95.56 45 SER B CA 1
ATOM 3678 C C . SER B 1 45 ? -15.852 -35.969 -3.367 1 95.56 45 SER B C 1
ATOM 3680 O O . SER B 1 45 ? -17.031 -36.281 -3.219 1 95.56 45 SER B O 1
ATOM 3682 N N . LEU B 1 46 ? -14.969 -36.094 -2.477 1 96 46 LEU B N 1
ATOM 3683 C CA . LEU B 1 46 ? -15.344 -36.562 -1.151 1 96 46 LEU B CA 1
ATOM 3684 C C . LEU B 1 46 ? -16.297 -35.594 -0.469 1 96 46 LEU B C 1
ATOM 3686 O O . LEU B 1 46 ? -17.156 -36 0.303 1 96 46 LEU B O 1
ATOM 3690 N N . ALA B 1 47 ? -16.156 -34.344 -0.752 1 95.88 47 ALA B N 1
ATOM 3691 C CA . ALA B 1 47 ? -17.016 -33.312 -0.203 1 95.88 47 ALA B CA 1
ATOM 3692 C C . ALA B 1 47 ? -18.312 -33.188 -1.018 1 95.88 47 ALA B C 1
ATOM 3694 O O . ALA B 1 47 ? -19.078 -32.25 -0.816 1 95.88 47 ALA B O 1
ATOM 3695 N N . LYS B 1 48 ? -18.484 -34.062 -2.018 1 94.81 48 LYS B N 1
ATOM 3696 C CA . LYS B 1 48 ? -19.688 -34.156 -2.848 1 94.81 48 LYS B CA 1
ATOM 3697 C C . LYS B 1 48 ? -19.828 -32.938 -3.752 1 94.81 48 LYS B C 1
ATOM 3699 O O . LYS B 1 48 ? -20.938 -32.469 -3.992 1 94.81 48 LYS B O 1
ATOM 3704 N N . ILE B 1 49 ? -18.719 -32.375 -4.098 1 95.56 49 ILE B N 1
ATOM 3705 C CA . ILE B 1 49 ? -18.688 -31.312 -5.094 1 95.56 49 ILE B CA 1
ATOM 3706 C C . ILE B 1 49 ? -18.297 -31.891 -6.453 1 95.56 49 ILE B C 1
ATOM 3708 O O . ILE B 1 49 ? -17.266 -32.562 -6.582 1 95.56 49 ILE B O 1
ATOM 3712 N N . ASP B 1 50 ? -19.109 -31.703 -7.43 1 93.75 50 ASP B N 1
ATOM 3713 C CA . ASP B 1 50 ? -18.875 -32.219 -8.773 1 93.75 50 ASP B CA 1
ATOM 3714 C C . ASP B 1 50 ? -18.078 -31.219 -9.617 1 93.75 50 ASP B C 1
ATOM 3716 O O . ASP B 1 50 ? -18.656 -30.453 -10.391 1 93.75 50 ASP B O 1
ATOM 3720 N N . VAL B 1 51 ? -16.781 -31.359 -9.586 1 94.5 51 VAL B N 1
ATOM 3721 C CA . VAL B 1 51 ? -15.883 -30.422 -10.266 1 94.5 51 VAL B CA 1
ATOM 3722 C C . VAL B 1 51 ? -16.031 -30.578 -11.773 1 94.5 51 VAL B C 1
ATOM 3724 O O . VAL B 1 51 ? -16.156 -29.578 -12.492 1 94.5 51 VAL B O 1
ATOM 3727 N N . PRO B 1 52 ? -16.109 -31.797 -12.297 1 91.94 52 PRO B N 1
ATOM 3728 C CA . PRO B 1 52 ? -16.297 -31.953 -13.742 1 91.94 52 PRO B CA 1
ATOM 3729 C C . PRO B 1 52 ? -17.547 -31.234 -14.258 1 91.94 52 PRO B C 1
ATOM 3731 O O . PRO B 1 52 ? -17.516 -30.656 -15.344 1 91.94 52 PRO B O 1
ATOM 3734 N N . ALA B 1 53 ? -18.531 -31.234 -13.531 1 90.94 53 ALA B N 1
ATOM 3735 C CA . ALA B 1 53 ? -19.75 -30.531 -13.945 1 90.94 53 ALA B CA 1
ATOM 3736 C C . ALA B 1 53 ? -19.531 -29.016 -14 1 90.94 53 ALA B C 1
ATOM 3738 O O . ALA B 1 53 ? -20.016 -28.359 -14.914 1 90.94 53 ALA B O 1
ATOM 3739 N N . LEU B 1 54 ? -18.781 -28.516 -13.07 1 91.5 54 LEU B N 1
ATOM 3740 C CA . LEU B 1 54 ? -18.516 -27.094 -13.008 1 91.5 54 LEU B CA 1
ATOM 3741 C C . LEU B 1 54 ? -17.688 -26.625 -14.195 1 91.5 54 LEU B C 1
ATOM 3743 O O . LEU B 1 54 ? -17.859 -25.516 -14.68 1 91.5 54 LEU B O 1
ATOM 3747 N N . ILE B 1 55 ? -16.781 -27.516 -14.648 1 91.88 55 ILE B N 1
ATOM 3748 C CA . ILE B 1 55 ? -15.906 -27.109 -15.742 1 91.88 55 ILE B CA 1
ATOM 3749 C C . ILE B 1 55 ? -16.438 -27.688 -17.062 1 91.88 55 ILE B C 1
ATOM 3751 O O . ILE B 1 55 ? -15.727 -27.672 -18.078 1 91.88 55 ILE B O 1
ATOM 3755 N N . ARG B 1 56 ? -17.625 -28.312 -17.016 1 88.88 56 ARG B N 1
ATOM 3756 C CA . ARG B 1 56 ? -18.312 -28.875 -18.172 1 88.88 56 ARG B CA 1
ATOM 3757 C C . ARG B 1 56 ? -17.5 -29.984 -18.812 1 88.88 56 ARG B C 1
ATOM 3759 O O . ARG B 1 56 ? -17.328 -30 -20.047 1 88.88 56 ARG B O 1
ATOM 3766 N N . TYR B 1 57 ? -16.984 -30.766 -17.969 1 87.19 57 TYR B N 1
ATOM 3767 C CA . TYR B 1 57 ? -16.328 -32 -18.359 1 87.19 57 TYR B CA 1
ATOM 3768 C C . TYR B 1 57 ? -17.297 -33.188 -18.344 1 87.19 57 TYR B C 1
ATOM 3770 O O . TYR B 1 57 ? -18.156 -33.281 -17.453 1 87.19 57 TYR B O 1
ATOM 3778 N N . PRO B 1 58 ? -17.172 -33.969 -19.312 1 78.94 58 PRO B N 1
ATOM 3779 C CA . PRO B 1 58 ? -18.141 -35.062 -19.391 1 78.94 58 PRO B CA 1
ATOM 3780 C C . PRO B 1 58 ? -18.156 -35.906 -18.125 1 78.94 58 PRO B C 1
ATOM 3782 O O . PRO B 1 58 ? -17.109 -36.219 -17.547 1 78.94 58 PRO B O 1
ATOM 3785 N N . SER B 1 59 ? -19.391 -36.219 -17.719 1 78.69 59 SER B N 1
ATOM 3786 C CA . SER B 1 59 ? -19.562 -37.062 -16.547 1 78.69 59 SER B CA 1
ATOM 3787 C C . SER B 1 59 ? -19.25 -38.5 -16.859 1 78.69 59 SER B C 1
ATOM 3789 O O . SER B 1 59 ? -19.25 -38.906 -18.016 1 78.69 59 SER B O 1
ATOM 3791 N N . ARG B 1 60 ? -18.891 -39.156 -15.781 1 72.81 60 ARG B N 1
ATOM 3792 C CA . ARG B 1 60 ? -18.703 -40.594 -15.938 1 72.81 60 ARG B CA 1
ATOM 3793 C C . ARG B 1 60 ? -20.031 -41.344 -15.938 1 72.81 60 ARG B C 1
ATOM 3795 O O . ARG B 1 60 ? -20.875 -41.094 -15.07 1 72.81 60 ARG B O 1
ATOM 3802 N N . SER B 1 61 ? -20.312 -41.969 -17.047 1 65.62 61 SER B N 1
ATOM 3803 C CA . SER B 1 61 ? -21.609 -42.594 -17.281 1 65.62 61 SER B CA 1
ATOM 3804 C C . SER B 1 61 ? -21.734 -43.938 -16.562 1 65.62 61 SER B C 1
ATOM 3806 O O . SER B 1 61 ? -22.844 -44.375 -16.266 1 65.62 61 SER B O 1
ATOM 3808 N N . SER B 1 62 ? -20.609 -44.562 -16.391 1 70.88 62 SER B N 1
ATOM 3809 C CA . SER B 1 62 ? -20.688 -45.906 -15.812 1 70.88 62 SER B CA 1
ATOM 3810 C C . SER B 1 62 ? -19.875 -45.969 -14.516 1 70.88 62 SER B C 1
ATOM 3812 O O . SER B 1 62 ? -18.844 -45.312 -14.375 1 70.88 62 SER B O 1
ATOM 3814 N N . PRO B 1 63 ? -20.453 -46.625 -13.523 1 71.62 63 PRO B N 1
ATOM 3815 C CA . PRO B 1 63 ? -19.719 -46.844 -12.273 1 71.62 63 PRO B CA 1
ATOM 3816 C C . PRO B 1 63 ? -18.422 -47.625 -12.477 1 71.62 63 PRO B C 1
ATOM 3818 O O . PRO B 1 63 ? -17.547 -47.594 -11.609 1 71.62 63 PRO B O 1
ATOM 3821 N N . GLN B 1 64 ? -18.328 -48.188 -13.602 1 72.75 64 GLN B N 1
ATOM 3822 C CA . GLN B 1 64 ? -17.141 -49 -13.867 1 72.75 64 GLN B CA 1
ATOM 3823 C C . GLN B 1 64 ? -15.984 -48.125 -14.367 1 72.75 64 GLN B C 1
ATOM 3825 O O . GLN B 1 64 ? -14.828 -48.531 -14.328 1 72.75 64 GLN B O 1
ATOM 3830 N N . GLN B 1 65 ? -16.359 -46.969 -14.68 1 78.44 65 GLN B N 1
ATOM 3831 C CA . GLN B 1 65 ? -15.336 -46.062 -15.188 1 78.44 65 GLN B CA 1
ATOM 3832 C C . GLN B 1 65 ? -14.5 -45.5 -14.047 1 78.44 65 GLN B C 1
ATOM 3834 O O . GLN B 1 65 ? -15.023 -45.219 -12.969 1 78.44 65 GLN B O 1
ATOM 3839 N N . LEU B 1 66 ? -13.227 -45.406 -14.312 1 83.06 66 LEU B N 1
ATOM 3840 C CA . LEU B 1 66 ? -12.305 -44.844 -13.344 1 83.06 66 LEU B CA 1
ATOM 3841 C C . LEU B 1 66 ? -12.703 -43.406 -13 1 83.06 66 LEU B C 1
ATOM 3843 O O . LEU B 1 66 ? -13.039 -42.625 -13.891 1 83.06 66 LEU B O 1
ATOM 3847 N N . THR B 1 67 ? -12.719 -43.188 -11.742 1 86.88 67 THR B N 1
ATOM 3848 C CA . THR B 1 67 ? -13.062 -41.844 -11.312 1 86.88 67 THR B CA 1
ATOM 3849 C C . THR B 1 67 ? -12.055 -40.844 -11.859 1 86.88 67 THR B C 1
ATOM 3851 O O . THR B 1 67 ? -10.953 -41.219 -12.258 1 86.88 67 THR B O 1
ATOM 3854 N N . HIS B 1 68 ? -12.438 -39.625 -11.922 1 89.62 68 HIS B N 1
ATOM 3855 C CA . HIS B 1 68 ? -11.609 -38.562 -12.484 1 89.62 68 HIS B CA 1
ATOM 3856 C C . HIS B 1 68 ? -10.305 -38.406 -11.703 1 89.62 68 HIS B C 1
ATOM 3858 O O . HIS B 1 68 ? -9.242 -38.219 -12.289 1 89.62 68 HIS B O 1
ATOM 3864 N N . HIS B 1 69 ? -10.375 -38.469 -10.32 1 92.38 69 HIS B N 1
ATOM 3865 C CA . HIS B 1 69 ? -9.156 -38.312 -9.531 1 92.38 69 HIS B CA 1
ATOM 3866 C C . HIS B 1 69 ? -8.219 -39.5 -9.727 1 92.38 69 HIS B C 1
ATOM 3868 O O . HIS B 1 69 ? -6.996 -39.312 -9.75 1 92.38 69 HIS B O 1
ATOM 3874 N N . HIS B 1 70 ? -8.719 -40.656 -9.898 1 92.75 70 HIS B N 1
ATOM 3875 C CA . HIS B 1 70 ? -7.859 -41.812 -10.117 1 92.75 70 HIS B CA 1
ATOM 3876 C C . HIS B 1 70 ? -7.156 -41.75 -11.469 1 92.75 70 HIS B C 1
ATOM 3878 O O . HIS B 1 70 ? -5.984 -42.094 -11.586 1 92.75 70 HIS B O 1
ATOM 3884 N N . SER B 1 71 ? -7.91 -41.344 -12.453 1 90.56 71 SER B N 1
ATOM 3885 C CA . SER B 1 71 ? -7.293 -41.125 -13.758 1 90.56 71 SER B CA 1
ATOM 3886 C C . SER B 1 71 ? -6.156 -40.125 -13.68 1 90.56 71 SER B C 1
ATOM 3888 O O . SER B 1 71 ? -5.098 -40.312 -14.281 1 90.56 71 SER B O 1
ATOM 3890 N N . THR B 1 72 ? -6.375 -39.094 -12.961 1 92.81 72 THR B N 1
ATOM 3891 C CA . THR B 1 72 ? -5.355 -38.062 -12.805 1 92.81 72 THR B CA 1
ATOM 3892 C C . THR B 1 72 ? -4.16 -38.594 -12.023 1 92.81 72 THR B C 1
ATOM 3894 O O . THR B 1 72 ? -3.01 -38.312 -12.359 1 92.81 72 THR B O 1
ATOM 3897 N N . TYR B 1 73 ? -4.434 -39.438 -10.961 1 95.25 73 TYR B N 1
ATOM 3898 C CA . TYR B 1 73 ? -3.355 -40.031 -10.203 1 95.25 73 TYR B CA 1
ATOM 3899 C C . TYR B 1 73 ? -2.516 -40.938 -11.094 1 95.25 73 TYR B C 1
ATOM 3901 O O . TYR B 1 73 ? -1.291 -41 -10.953 1 95.25 73 TYR B O 1
ATOM 3909 N N . ARG B 1 74 ? -3.148 -41.625 -11.961 1 93.06 74 ARG B N 1
ATOM 3910 C CA . ARG B 1 74 ? -2.43 -42.531 -12.867 1 93.06 74 ARG B CA 1
ATOM 3911 C C . ARG B 1 74 ? -1.492 -41.719 -13.773 1 93.06 74 ARG B C 1
ATOM 3913 O O . ARG B 1 74 ? -0.345 -42.125 -13.992 1 93.06 74 ARG B O 1
ATOM 3920 N N . LEU B 1 75 ? -2.037 -40.688 -14.336 1 91.81 75 LEU B N 1
ATOM 3921 C CA . LEU B 1 75 ? -1.196 -39.844 -15.172 1 91.81 75 LEU B CA 1
ATOM 3922 C C . LEU B 1 75 ? -0.034 -39.281 -14.367 1 91.81 75 LEU B C 1
ATOM 3924 O O . LEU B 1 75 ? 1.108 -39.281 -14.828 1 91.81 75 LEU B O 1
ATOM 3928 N N . ALA B 1 76 ? -0.297 -38.781 -13.172 1 95.06 76 ALA B N 1
ATOM 3929 C CA . ALA B 1 76 ? 0.746 -38.219 -12.305 1 95.06 76 ALA B CA 1
ATOM 3930 C C . ALA B 1 76 ? 1.8 -39.281 -11.977 1 95.06 76 ALA B C 1
ATOM 3932 O O . ALA B 1 76 ? 2.996 -38.969 -11.938 1 95.06 76 ALA B O 1
ATOM 3933 N N . THR B 1 77 ? 1.351 -40.469 -11.781 1 95.62 77 THR B N 1
ATOM 3934 C CA . THR B 1 77 ? 2.262 -41.594 -11.5 1 95.62 77 THR B CA 1
ATOM 3935 C C . THR B 1 77 ? 3.127 -41.906 -12.719 1 95.62 77 THR B C 1
ATOM 3937 O O . THR B 1 77 ? 4.336 -42.094 -12.594 1 95.62 77 THR B O 1
ATOM 3940 N N . LEU B 1 78 ? 2.504 -41.906 -13.859 1 93.06 78 LEU B N 1
ATOM 3941 C CA . LEU B 1 78 ? 3.215 -42.188 -15.102 1 93.06 78 LEU B CA 1
ATOM 3942 C C . LEU B 1 78 ? 4.289 -41.125 -15.344 1 93.06 78 LEU B C 1
ATOM 3944 O O . LEU B 1 78 ? 5.332 -41.406 -15.938 1 93.06 78 LEU B O 1
ATOM 3948 N N . LEU B 1 79 ? 4.074 -39.969 -14.875 1 94.69 79 LEU B N 1
ATOM 3949 C CA . LEU B 1 79 ? 5.051 -38.875 -15.023 1 94.69 79 LEU B CA 1
ATOM 3950 C C . LEU B 1 79 ? 6.109 -38.969 -13.93 1 94.69 79 LEU B C 1
ATOM 3952 O O . LEU B 1 79 ? 7.277 -38.656 -14.164 1 94.69 79 LEU B O 1
ATOM 3956 N N . SER B 1 80 ? 5.73 -39.438 -12.719 1 97.25 80 SER B N 1
ATOM 3957 C CA . SER B 1 80 ? 6.602 -39.438 -11.555 1 97.25 80 SER B CA 1
ATOM 3958 C C . SER B 1 80 ? 7.621 -40.562 -11.617 1 97.25 80 SER B C 1
ATOM 3960 O O . SER B 1 80 ? 8.773 -40.406 -11.211 1 97.25 80 SER B O 1
ATOM 3962 N N . ILE B 1 81 ? 7.223 -41.688 -12.062 1 97.06 81 ILE B N 1
ATOM 3963 C CA . ILE B 1 81 ? 8.102 -42.844 -12.062 1 97.06 81 ILE B CA 1
ATOM 3964 C C . ILE B 1 81 ? 9.32 -42.562 -12.945 1 97.06 81 ILE B C 1
ATOM 3966 O O . ILE B 1 81 ? 10.461 -42.688 -12.492 1 97.06 81 ILE B O 1
ATOM 3970 N N . PRO B 1 82 ? 9.102 -42.219 -14.242 1 97 82 PRO B N 1
ATOM 3971 C CA . PRO B 1 82 ? 10.289 -41.875 -15.031 1 97 82 PRO B CA 1
ATOM 3972 C C . PRO B 1 82 ? 11.109 -40.75 -14.422 1 97 82 PRO B C 1
ATOM 3974 O O . PRO B 1 82 ? 12.336 -40.719 -14.539 1 97 82 PRO B O 1
ATOM 3977 N N . LEU B 1 83 ? 10.5 -39.75 -13.836 1 97.75 83 LEU B N 1
ATOM 3978 C CA . LEU B 1 83 ? 11.234 -38.688 -13.156 1 97.75 83 LEU B CA 1
ATOM 3979 C C . LEU B 1 83 ? 12.188 -39.25 -12.117 1 97.75 83 LEU B C 1
ATOM 3981 O O . LEU B 1 83 ? 13.367 -38.875 -12.07 1 97.75 83 LEU B O 1
ATOM 3985 N N . GLY B 1 84 ? 11.656 -40.188 -11.273 1 98.06 84 GLY B N 1
ATOM 3986 C CA . GLY B 1 84 ? 12.484 -40.844 -10.281 1 98.06 84 GLY B CA 1
ATOM 3987 C C . GLY B 1 84 ? 13.625 -41.656 -10.891 1 98.06 84 GLY B C 1
ATOM 3988 O O . GLY B 1 84 ? 14.758 -41.594 -10.398 1 98.06 84 GLY B O 1
ATOM 3989 N N . VAL B 1 85 ? 13.367 -42.312 -11.93 1 98.06 85 VAL B N 1
ATOM 3990 C CA . VAL B 1 85 ? 14.359 -43.125 -12.602 1 98.06 85 VAL B CA 1
ATOM 3991 C C . VAL B 1 85 ? 15.461 -42.25 -13.188 1 98.06 85 VAL B C 1
ATOM 3993 O O . VAL B 1 85 ? 16.641 -42.531 -13.023 1 98.06 85 VAL B O 1
ATOM 3996 N N . PHE B 1 86 ? 15.078 -41.188 -13.891 1 98 86 PHE B N 1
ATOM 3997 C CA . PHE B 1 86 ? 16.047 -40.312 -14.5 1 98 86 PHE B CA 1
ATOM 3998 C C . PHE B 1 86 ? 16.875 -39.594 -13.438 1 98 86 PHE B C 1
ATOM 4000 O O . PHE B 1 86 ? 18.062 -39.344 -13.625 1 98 86 PHE B O 1
ATOM 4007 N N . LEU B 1 87 ? 16.266 -39.25 -12.305 1 97.75 87 LEU B N 1
ATOM 4008 C CA . LEU B 1 87 ? 16.984 -38.625 -11.203 1 97.75 87 LEU B CA 1
ATOM 4009 C C . LEU B 1 87 ? 18.031 -39.562 -10.641 1 97.75 87 LEU B C 1
ATOM 4011 O O . LEU B 1 87 ? 19.188 -39.188 -10.43 1 97.75 87 LEU B O 1
ATOM 4015 N N . LEU B 1 88 ? 17.609 -40.781 -10.438 1 97.81 88 LEU B N 1
ATOM 4016 C CA . LEU B 1 88 ? 18.531 -41.781 -9.914 1 97.81 88 LEU B CA 1
ATOM 4017 C C . LEU B 1 88 ? 19.672 -42.031 -10.883 1 97.81 88 LEU B C 1
ATOM 4019 O O . LEU B 1 88 ? 20.828 -42.156 -10.469 1 97.81 88 LEU B O 1
ATOM 4023 N N . LEU B 1 89 ? 19.312 -42.125 -12.148 1 97.94 89 LEU B N 1
ATOM 4024 C CA . LEU B 1 89 ? 20.344 -42.312 -13.172 1 97.94 89 LEU B CA 1
ATOM 4025 C C . LEU B 1 89 ? 21.312 -41.125 -13.156 1 97.94 89 LEU B C 1
ATOM 4027 O O . LEU B 1 89 ? 22.531 -41.312 -13.258 1 97.94 89 LEU B O 1
ATOM 4031 N N . PHE B 1 90 ? 20.812 -39.938 -13.062 1 97.88 90 PHE B N 1
ATOM 4032 C CA . PHE B 1 90 ? 21.625 -38.75 -13.023 1 97.88 90 PHE B CA 1
ATOM 4033 C C . PHE B 1 90 ? 22.562 -38.75 -11.82 1 97.88 90 PHE B C 1
ATOM 4035 O O . PHE B 1 90 ? 23.75 -38.469 -11.945 1 97.88 90 PHE B O 1
ATOM 4042 N N . TRP B 1 91 ? 22.031 -39.125 -10.641 1 97.69 91 TRP B N 1
ATOM 4043 C CA . TRP B 1 91 ? 22.812 -39.156 -9.414 1 97.69 91 TRP B CA 1
ATOM 4044 C C . TRP B 1 91 ? 23.891 -40.25 -9.5 1 97.69 91 TRP B C 1
ATOM 4046 O O . TRP B 1 91 ? 25.031 -40.031 -9.062 1 97.69 91 TRP B O 1
ATOM 4056 N N . MET B 1 92 ? 23.578 -41.344 -10.094 1 97.56 92 MET B N 1
ATOM 4057 C CA . MET B 1 92 ? 24.531 -42.438 -10.227 1 97.56 92 MET B CA 1
ATOM 4058 C C . MET B 1 92 ? 25.641 -42.062 -11.219 1 97.56 92 MET B C 1
ATOM 4060 O O . MET B 1 92 ? 26.797 -42.438 -11.016 1 97.56 92 MET B O 1
ATOM 4064 N N . THR B 1 93 ? 25.266 -41.406 -12.203 1 97.19 93 THR B N 1
ATOM 4065 C CA . THR B 1 93 ? 26.203 -41.062 -13.258 1 97.19 93 THR B CA 1
ATOM 4066 C C . THR B 1 93 ? 27.125 -39.938 -12.812 1 97.19 93 THR B C 1
ATOM 4068 O O . THR B 1 93 ? 28.328 -39.938 -13.086 1 97.19 93 THR B O 1
ATOM 4071 N N . THR B 1 94 ? 26.578 -38.938 -12.211 1 96 94 THR B N 1
ATOM 4072 C CA . THR B 1 94 ? 27.344 -37.719 -11.883 1 96 94 THR B CA 1
ATOM 4073 C C . THR B 1 94 ? 28.016 -37.875 -10.516 1 96 94 THR B C 1
ATOM 4075 O O . THR B 1 94 ? 29.047 -37.25 -10.258 1 96 94 THR B O 1
ATOM 4078 N N . ARG B 1 95 ? 27.438 -38.625 -9.5 1 94.31 95 ARG B N 1
ATOM 4079 C CA . ARG B 1 95 ? 27.938 -38.844 -8.148 1 94.31 95 ARG B CA 1
ATOM 4080 C C . ARG B 1 95 ? 28.188 -37.5 -7.438 1 94.31 95 ARG B C 1
ATOM 4082 O O . ARG B 1 95 ? 29.172 -37.375 -6.703 1 94.31 95 ARG B O 1
ATOM 4089 N N . GLY B 1 96 ? 27.484 -36.562 -7.906 1 89.81 96 GLY B N 1
ATOM 4090 C CA . GLY B 1 96 ? 27.531 -35.281 -7.242 1 89.81 96 GLY B CA 1
ATOM 4091 C C . GLY B 1 96 ? 28.688 -34.406 -7.695 1 89.81 96 GLY B C 1
ATOM 4092 O O . GLY B 1 96 ? 28.891 -33.312 -7.164 1 89.81 96 GLY B O 1
ATOM 4093 N N . SER B 1 97 ? 29.438 -34.812 -8.672 1 92.94 97 SER B N 1
ATOM 4094 C CA . SER B 1 97 ? 30.562 -34.031 -9.18 1 92.94 97 SER B CA 1
ATOM 4095 C C . SER B 1 97 ? 30.094 -32.969 -10.141 1 92.94 97 SER B C 1
ATOM 4097 O O . SER B 1 97 ? 29.344 -33.219 -11.078 1 92.94 97 SER B O 1
ATOM 4099 N N . THR B 1 98 ? 30.562 -31.75 -9.906 1 93.5 98 THR B N 1
ATOM 4100 C CA . THR B 1 98 ? 30.141 -30.594 -10.711 1 93.5 98 THR B CA 1
ATOM 4101 C C . THR B 1 98 ? 30.5 -30.797 -12.18 1 93.5 98 THR B C 1
ATOM 4103 O O . THR B 1 98 ? 29.703 -30.484 -13.062 1 93.5 98 THR B O 1
ATOM 4106 N N . GLU B 1 99 ? 31.672 -31.266 -12.414 1 93.88 99 GLU B N 1
ATOM 4107 C CA . GLU B 1 99 ? 32.125 -31.484 -13.781 1 93.88 99 GLU B CA 1
ATOM 4108 C C . GLU B 1 99 ? 31.203 -32.438 -14.523 1 93.88 99 GLU B C 1
ATOM 4110 O O . GLU B 1 99 ? 30.812 -32.188 -15.664 1 93.88 99 GLU B O 1
ATOM 4115 N N . ARG B 1 100 ? 30.828 -33.5 -13.93 1 95.62 100 ARG B N 1
ATOM 4116 C CA . ARG B 1 100 ? 29.953 -34.5 -14.555 1 95.62 100 ARG B CA 1
ATOM 4117 C C . ARG B 1 100 ? 28.531 -33.969 -14.688 1 95.62 100 ARG B C 1
ATOM 4119 O O . ARG B 1 100 ? 27.828 -34.312 -15.641 1 95.62 100 ARG B O 1
ATOM 4126 N N . VAL B 1 101 ? 28.109 -33.25 -13.734 1 95.75 101 VAL B N 1
ATOM 4127 C CA . VAL B 1 101 ? 26.781 -32.656 -13.781 1 95.75 101 VAL B CA 1
ATOM 4128 C C . VAL B 1 101 ? 26.656 -31.766 -15.031 1 95.75 101 VAL B C 1
ATOM 4130 O O . VAL B 1 101 ? 25.656 -31.844 -15.742 1 95.75 101 VAL B O 1
ATOM 4133 N N . LEU B 1 102 ? 27.688 -31 -15.312 1 95.06 102 LEU B N 1
ATOM 4134 C CA . LEU B 1 102 ? 27.688 -30.125 -16.484 1 95.06 102 LEU B CA 1
ATOM 4135 C C . LEU B 1 102 ? 27.75 -30.938 -17.766 1 95.06 102 LEU B C 1
ATOM 4137 O O . LEU B 1 102 ? 27.125 -30.562 -18.781 1 95.06 102 LEU B O 1
ATOM 4141 N N . ALA B 1 103 ? 28.406 -32.031 -17.688 1 94.75 103 ALA B N 1
ATOM 4142 C CA . ALA B 1 103 ? 28.656 -32.844 -18.875 1 94.75 103 ALA B CA 1
ATOM 4143 C C . ALA B 1 103 ? 27.422 -33.656 -19.266 1 94.75 103 ALA B C 1
ATOM 4145 O O . ALA B 1 103 ? 27.188 -33.906 -20.438 1 94.75 103 ALA B O 1
ATOM 4146 N N . TRP B 1 104 ? 26.625 -34.031 -18.328 1 96.31 104 TRP B N 1
ATOM 4147 C CA . TRP B 1 104 ? 25.531 -34.969 -18.594 1 96.31 104 TRP B CA 1
ATOM 4148 C C . TRP B 1 104 ? 24.188 -34.25 -18.562 1 96.31 104 TRP B C 1
ATOM 4150 O O . TRP B 1 104 ? 23.219 -34.75 -17.969 1 96.31 104 TRP B O 1
ATOM 4160 N N . GLU B 1 105 ? 24.094 -33.094 -19.172 1 96.38 105 GLU B N 1
ATOM 4161 C CA . GLU B 1 105 ? 22.859 -32.312 -19.219 1 96.38 105 GLU B CA 1
ATOM 4162 C C . GLU B 1 105 ? 21.797 -33 -20.047 1 96.38 105 GLU B C 1
ATOM 4164 O O . GLU B 1 105 ? 20.609 -32.688 -19.938 1 96.38 105 GLU B O 1
ATOM 4169 N N . ILE B 1 106 ? 22.219 -33.969 -20.797 1 96.5 106 ILE B N 1
ATOM 4170 C CA . ILE B 1 106 ? 21.281 -34.656 -21.688 1 96.5 106 ILE B CA 1
ATOM 4171 C C . ILE B 1 106 ? 20.297 -35.5 -20.875 1 96.5 106 ILE B C 1
ATOM 4173 O O . ILE B 1 106 ? 19.156 -35.719 -21.297 1 96.5 106 ILE B O 1
ATOM 4177 N N . ILE B 1 107 ? 20.672 -35.938 -19.734 1 97.12 107 ILE B N 1
ATOM 4178 C CA . ILE B 1 107 ? 19.828 -36.812 -18.922 1 97.12 107 ILE B CA 1
ATOM 4179 C C . ILE B 1 107 ? 18.578 -36.062 -18.469 1 97.12 107 ILE B C 1
ATOM 4181 O O . ILE B 1 107 ? 17.453 -36.469 -18.781 1 97.12 107 ILE B O 1
ATOM 4185 N N . PRO B 1 108 ? 18.75 -34.969 -17.75 1 97.25 108 PRO B N 1
ATOM 4186 C CA . PRO B 1 108 ? 17.531 -34.281 -17.375 1 97.25 108 PRO B CA 1
ATOM 4187 C C . PRO B 1 108 ? 16.75 -33.719 -18.562 1 97.25 108 PRO B C 1
ATOM 4189 O O . PRO B 1 108 ? 15.516 -33.688 -18.547 1 97.25 108 PRO B O 1
ATOM 4192 N N . GLN B 1 109 ? 17.406 -33.344 -19.609 1 97 109 GLN B N 1
ATOM 4193 C CA . GLN B 1 109 ? 16.719 -32.844 -20.797 1 97 109 GLN B CA 1
ATOM 4194 C C . GLN B 1 109 ? 15.883 -33.938 -21.438 1 97 109 GLN B C 1
ATOM 4196 O O . GLN B 1 109 ? 14.789 -33.688 -21.953 1 97 109 GLN B O 1
ATOM 4201 N N . SER B 1 110 ? 16.375 -35.125 -21.438 1 96.81 110 SER B N 1
ATOM 4202 C CA . SER B 1 110 ? 15.641 -36.25 -22 1 96.81 110 SER B CA 1
ATOM 4203 C C . SER B 1 110 ? 14.344 -36.5 -21.234 1 96.81 110 SER B C 1
ATOM 4205 O O . SER B 1 110 ? 13.328 -36.844 -21.844 1 96.81 110 SER B O 1
ATOM 4207 N N . TYR B 1 111 ? 14.375 -36.312 -20.016 1 96.56 111 TYR B N 1
ATOM 4208 C CA . TYR B 1 111 ? 13.148 -36.469 -19.25 1 96.56 111 TYR B CA 1
ATOM 4209 C C . TYR B 1 111 ? 12.125 -35.406 -19.625 1 96.56 111 TYR B C 1
ATOM 4211 O O . TYR B 1 111 ? 10.93 -35.688 -19.703 1 96.56 111 TYR B O 1
ATOM 4219 N N . ILE B 1 112 ? 12.547 -34.156 -19.719 1 94.69 112 ILE B N 1
ATOM 4220 C CA . ILE B 1 112 ? 11.617 -33.094 -20.094 1 94.69 112 ILE B CA 1
ATOM 4221 C C . ILE B 1 112 ? 10.961 -33.438 -21.438 1 94.69 112 ILE B C 1
ATOM 4223 O O . ILE B 1 112 ? 9.758 -33.219 -21.609 1 94.69 112 ILE B O 1
ATOM 4227 N N . VAL B 1 113 ? 11.734 -33.906 -22.312 1 91.44 113 VAL B N 1
ATOM 4228 C CA . VAL B 1 113 ? 11.195 -34.344 -23.594 1 91.44 113 VAL B CA 1
ATOM 4229 C C . VAL B 1 113 ? 10.195 -35.469 -23.391 1 91.44 113 VAL B C 1
ATOM 4231 O O . VAL B 1 113 ? 9.133 -35.5 -24.031 1 91.44 113 VAL B O 1
ATOM 4234 N N . LEU B 1 114 ? 10.523 -36.344 -22.578 1 92.94 114 LEU B N 1
ATOM 4235 C CA . LEU B 1 114 ? 9.641 -37.469 -22.281 1 92.94 114 LEU B CA 1
ATOM 4236 C C . LEU B 1 114 ? 8.305 -37 -21.719 1 92.94 114 LEU B C 1
ATOM 4238 O O . LEU B 1 114 ? 7.246 -37.5 -22.094 1 92.94 114 LEU B O 1
ATOM 4242 N N . ILE B 1 115 ? 8.32 -36.031 -20.812 1 91.69 115 ILE B N 1
ATOM 4243 C CA . ILE B 1 115 ? 7.098 -35.469 -20.281 1 91.69 115 ILE B CA 1
ATOM 4244 C C . ILE B 1 115 ? 6.227 -34.938 -21.422 1 91.69 115 ILE B C 1
ATOM 4246 O O . ILE B 1 115 ? 5.023 -35.219 -21.469 1 91.69 115 ILE B O 1
ATOM 4250 N N . LEU B 1 116 ? 6.836 -34.188 -22.312 1 87.94 116 LEU B N 1
ATOM 4251 C CA . LEU B 1 116 ? 6.109 -33.625 -23.438 1 87.94 116 LEU B CA 1
ATOM 42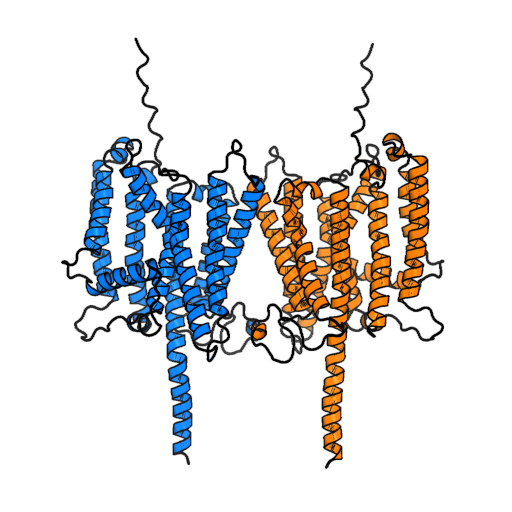52 C C . LEU B 1 116 ? 5.496 -34.719 -24.312 1 87.94 116 LEU B C 1
ATOM 4254 O O . LEU B 1 116 ? 4.348 -34.594 -24.75 1 87.94 116 LEU B O 1
ATOM 4258 N N . VAL B 1 117 ? 6.23 -35.719 -24.469 1 88.19 117 VAL B N 1
ATOM 4259 C CA . VAL B 1 117 ? 5.75 -36.844 -25.281 1 88.19 117 VAL B CA 1
ATOM 4260 C C . VAL B 1 117 ? 4.566 -37.5 -24.594 1 88.19 117 VAL B C 1
ATOM 4262 O O . VAL B 1 117 ? 3.555 -37.812 -25.234 1 88.19 117 VAL B O 1
ATOM 4265 N N . ILE B 1 118 ? 4.672 -37.688 -23.359 1 87.56 118 ILE B N 1
ATOM 4266 C CA . ILE B 1 118 ? 3.611 -38.344 -22.594 1 87.56 118 ILE B CA 1
ATOM 4267 C C . ILE B 1 118 ? 2.352 -37.469 -22.625 1 87.56 118 ILE B C 1
ATOM 4269 O O . ILE B 1 118 ? 1.242 -38 -22.781 1 87.56 118 ILE B O 1
ATOM 4273 N N . LEU B 1 119 ? 2.514 -36.219 -22.562 1 86.19 119 LEU B N 1
ATOM 4274 C CA . LEU B 1 119 ? 1.373 -35.312 -22.469 1 86.19 119 LEU B CA 1
ATOM 4275 C C . LEU B 1 119 ? 0.744 -35.094 -23.844 1 86.19 119 LEU B C 1
ATOM 4277 O O . LEU B 1 119 ? -0.472 -34.906 -23.953 1 86.19 119 LEU B O 1
ATOM 4281 N N . LEU B 1 120 ? 1.555 -35.125 -24.844 1 82.44 120 LEU B N 1
ATOM 4282 C CA . LEU B 1 120 ? 1.058 -34.75 -26.172 1 82.44 120 LEU B CA 1
ATOM 4283 C C . LEU B 1 120 ? 0.713 -36 -26.969 1 82.44 120 LEU B C 1
ATOM 4285 O O . LEU B 1 120 ? -0.096 -35.938 -27.906 1 82.44 120 LEU B O 1
ATOM 4289 N N . PHE B 1 121 ? 1.334 -37.094 -26.641 1 75.12 121 PHE B N 1
ATOM 4290 C CA . PHE B 1 121 ? 1.2 -38.281 -27.469 1 75.12 121 PHE B CA 1
ATOM 4291 C C . PHE B 1 121 ? -0.189 -38.906 -27.328 1 75.12 121 PHE 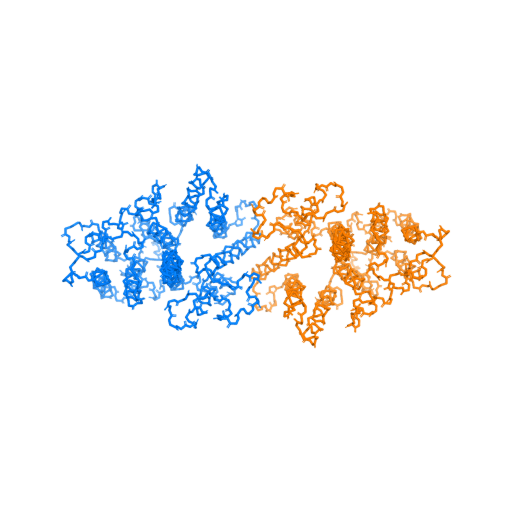B C 1
ATOM 4293 O O . PHE B 1 121 ? -0.611 -39.25 -26.219 1 75.12 121 PHE B O 1
ATOM 4300 N N . PRO B 1 122 ? -0.864 -39 -28.375 1 68.06 122 PRO B N 1
ATOM 4301 C CA . PRO B 1 122 ? -2.262 -39.438 -28.359 1 68.06 122 PRO B CA 1
ATOM 4302 C C . PRO B 1 122 ? -2.402 -40.938 -28.141 1 68.06 122 PRO B C 1
ATOM 4304 O O . PRO B 1 122 ? -3.492 -41.406 -27.828 1 68.06 122 PRO B O 1
ATOM 4307 N N . PHE B 1 123 ? -1.348 -41.656 -28.266 1 62.88 123 PHE B N 1
ATOM 4308 C CA . PHE B 1 123 ? -1.538 -43.094 -28.391 1 62.88 123 PHE B CA 1
ATOM 4309 C C . PHE B 1 123 ? -1.697 -43.719 -27.016 1 62.88 123 PHE B C 1
ATOM 4311 O O . PHE B 1 123 ? -2.143 -44.875 -26.906 1 62.88 123 PHE B O 1
ATOM 4318 N N . HIS B 1 124 ? -1.222 -43 -26.062 1 65.44 124 HIS B N 1
ATOM 4319 C CA . HIS B 1 124 ? -1.525 -43.688 -24.797 1 65.44 124 HIS B CA 1
ATOM 4320 C C . HIS B 1 124 ? -2.891 -43.25 -24.266 1 65.44 124 HIS B C 1
ATOM 4322 O O . HIS B 1 124 ? -3.264 -42.094 -24.359 1 65.44 124 HIS B O 1
ATOM 4328 N N . ARG B 1 125 ? -3.613 -44.312 -23.906 1 67.19 125 ARG B N 1
ATOM 4329 C CA . ARG B 1 125 ? -5.031 -44.188 -23.578 1 67.19 125 ARG B CA 1
ATOM 4330 C C . ARG B 1 125 ? -5.23 -43.594 -22.203 1 67.19 125 ARG B C 1
ATOM 4332 O O . ARG B 1 125 ? -6.348 -43.219 -21.844 1 67.19 125 ARG B O 1
ATOM 4339 N N . LEU B 1 126 ? -4.113 -43.406 -21.641 1 72.44 126 LEU B N 1
ATOM 4340 C CA . LEU B 1 126 ? -4.312 -42.938 -20.266 1 72.44 126 LEU B CA 1
ATOM 4341 C C . LEU B 1 126 ? -4.711 -41.469 -20.266 1 72.44 126 LEU B C 1
ATOM 4343 O O . LEU B 1 126 ? -3.969 -40.625 -20.75 1 72.44 126 LEU B O 1
ATOM 4347 N N . SER B 1 127 ? -5.844 -41.188 -19.75 1 72.88 127 SER B N 1
ATOM 4348 C CA . SER B 1 127 ? -6.402 -39.844 -19.547 1 72.88 127 SER B CA 1
ATOM 4349 C C . SER B 1 127 ? -6.422 -39.062 -20.859 1 72.88 127 SER B C 1
ATOM 4351 O O . SER B 1 127 ? -6.121 -37.875 -20.859 1 72.88 127 SER B O 1
ATOM 4353 N N . ARG B 1 128 ? -6.684 -39.719 -21.906 1 79.06 128 ARG B N 1
ATOM 4354 C CA . ARG B 1 128 ? -6.656 -39.062 -23.219 1 79.06 128 ARG B CA 1
ATOM 4355 C C . ARG B 1 128 ? -7.613 -37.875 -23.281 1 79.06 128 ARG B C 1
ATOM 4357 O O . ARG B 1 128 ? -7.25 -36.812 -23.766 1 79.06 128 ARG B O 1
ATOM 4364 N N . ASN B 1 129 ? -8.766 -38.062 -22.75 1 80.06 129 ASN B N 1
ATOM 4365 C CA . ASN B 1 129 ? -9.75 -37 -22.781 1 80.06 129 ASN B CA 1
ATOM 4366 C C . ASN B 1 129 ? -9.312 -35.812 -21.938 1 80.06 129 ASN B C 1
ATOM 4368 O O . ASN B 1 129 ? -9.469 -34.656 -22.359 1 80.06 129 ASN B O 1
ATOM 4372 N N . GLY B 1 130 ? -8.719 -36.125 -20.875 1 83.31 130 GLY B N 1
ATOM 4373 C CA . GLY B 1 130 ? -8.234 -35.062 -20.016 1 83.31 130 GLY B CA 1
ATOM 4374 C C . GLY B 1 130 ? -7.094 -34.25 -20.609 1 83.31 130 GLY B C 1
ATOM 4375 O O . GLY B 1 130 ? -7.07 -33.031 -20.531 1 83.31 130 GLY B O 1
ATOM 4376 N N . ARG B 1 131 ? -6.242 -34.969 -21.203 1 87.5 131 ARG B N 1
ATOM 4377 C CA . ARG B 1 131 ? -5.102 -34.312 -21.844 1 87.5 131 ARG B CA 1
ATOM 4378 C C . ARG B 1 131 ? -5.551 -33.438 -23.016 1 87.5 131 ARG B C 1
ATOM 4380 O O . ARG B 1 131 ? -5.094 -32.312 -23.156 1 87.5 131 ARG B O 1
ATOM 4387 N N . SER B 1 132 ? -6.438 -34 -23.781 1 85.69 132 SER B N 1
ATOM 4388 C CA . SER B 1 132 ? -6.938 -33.281 -24.938 1 85.69 132 SER B CA 1
ATOM 4389 C C . SER B 1 132 ? -7.664 -32 -24.5 1 85.69 132 SER B C 1
ATOM 4391 O O . SER B 1 132 ? -7.473 -30.938 -25.094 1 85.69 132 SER B O 1
ATOM 4393 N N . ARG B 1 133 ? -8.445 -32.156 -23.5 1 86.44 133 ARG B N 1
ATOM 4394 C CA . ARG B 1 133 ? -9.164 -30.984 -22.984 1 86.44 133 ARG B CA 1
ATOM 4395 C C . ARG B 1 133 ? -8.195 -29.953 -22.438 1 86.44 133 ARG B C 1
ATOM 4397 O O . ARG B 1 133 ? -8.414 -28.734 -22.578 1 86.44 133 ARG B O 1
ATOM 4404 N N . PHE B 1 134 ? -7.207 -30.422 -21.781 1 89.62 134 PHE B N 1
ATOM 4405 C CA . PHE B 1 134 ? -6.191 -29.547 -21.219 1 89.62 134 PHE B CA 1
ATOM 4406 C C . PHE B 1 134 ? -5.535 -28.703 -22.312 1 89.62 134 PHE B C 1
ATOM 4408 O O . PHE B 1 134 ? -5.473 -27.484 -22.203 1 89.62 134 PHE B O 1
ATOM 4415 N N . PHE B 1 135 ? -5.145 -29.281 -23.375 1 89.56 135 PHE B N 1
ATOM 4416 C CA . PHE B 1 135 ? -4.43 -28.578 -24.438 1 89.56 135 PHE B CA 1
ATOM 4417 C C . PHE B 1 135 ? -5.387 -27.719 -25.25 1 89.56 135 PHE B C 1
ATOM 4419 O O . PHE B 1 135 ? -5.012 -26.641 -25.734 1 89.56 135 PHE B O 1
ATOM 4426 N N . ALA B 1 136 ? -6.578 -28.156 -25.344 1 88.62 136 ALA B N 1
ATOM 4427 C CA . ALA B 1 136 ? -7.582 -27.344 -26.031 1 88.62 136 ALA B CA 1
ATOM 4428 C C . ALA B 1 136 ? -7.852 -26.062 -25.266 1 88.62 136 ALA B C 1
ATOM 4430 O O . ALA B 1 136 ? -7.922 -24.969 -25.844 1 88.62 136 ALA B O 1
ATOM 4431 N N . SER B 1 137 ? -7.98 -26.203 -23.984 1 91.31 137 SER B N 1
ATOM 4432 C CA . SER B 1 137 ? -8.203 -25.047 -23.141 1 91.31 137 SER B CA 1
ATOM 4433 C C . SER B 1 137 ? -6.992 -24.109 -23.141 1 91.31 137 SER B C 1
ATOM 4435 O O . SER B 1 137 ? -7.145 -22.891 -23.203 1 91.31 137 SER B O 1
ATOM 4437 N N . LEU B 1 138 ? -5.848 -24.688 -23.094 1 92.62 138 LEU B N 1
ATOM 4438 C CA . LEU B 1 138 ? -4.617 -23.891 -23.109 1 92.62 138 LEU B CA 1
ATOM 4439 C C . LEU B 1 138 ? -4.496 -23.094 -24.406 1 92.62 138 LEU B C 1
ATOM 4441 O O . LEU B 1 138 ? -4.133 -21.922 -24.375 1 92.62 138 LEU B O 1
ATOM 4445 N N . ARG B 1 139 ? -4.816 -23.75 -25.422 1 92.44 139 ARG B N 1
ATOM 4446 C CA . ARG B 1 139 ? -4.793 -23.078 -26.719 1 92.44 139 ARG B CA 1
ATOM 4447 C C . ARG B 1 139 ? -5.816 -21.953 -26.766 1 92.44 139 ARG B C 1
ATOM 4449 O O . ARG B 1 139 ? -5.516 -20.844 -27.234 1 92.44 139 ARG B O 1
ATOM 4456 N N . ARG B 1 140 ? -6.891 -22.172 -26.25 1 92.62 140 ARG B N 1
ATOM 4457 C CA . ARG B 1 140 ? -7.965 -21.172 -26.266 1 92.62 140 ARG B CA 1
ATOM 4458 C C . ARG B 1 140 ? -7.594 -19.953 -25.438 1 92.62 140 ARG B C 1
ATOM 4460 O O . ARG B 1 140 ? -7.723 -18.812 -25.906 1 92.62 140 ARG B O 1
ATOM 4467 N N . ILE B 1 141 ? -7.07 -20.188 -24.266 1 92.5 141 ILE B N 1
ATOM 4468 C CA . ILE B 1 141 ? -6.789 -19.047 -23.406 1 92.5 141 ILE B CA 1
ATOM 4469 C C . ILE B 1 141 ? -5.547 -18.312 -23.891 1 92.5 141 ILE B C 1
ATOM 4471 O O . ILE B 1 141 ? -5.43 -17.094 -23.719 1 92.5 141 ILE B O 1
ATOM 4475 N N . SER B 1 142 ? -4.688 -18.984 -24.578 1 91.31 142 SER B N 1
ATOM 4476 C CA . SER B 1 142 ? -3.467 -18.359 -25.094 1 91.31 142 SER B CA 1
ATOM 4477 C C . SER B 1 142 ? -3.75 -17.531 -26.328 1 91.31 142 SER B C 1
ATOM 4479 O O . SER B 1 142 ? -3.135 -16.484 -26.531 1 91.31 142 SER B O 1
ATOM 4481 N N . LEU B 1 143 ? -4.672 -17.938 -27.125 1 86.38 143 LEU B N 1
ATOM 4482 C CA . LEU B 1 143 ? -4.941 -17.266 -28.391 1 86.38 143 LEU B CA 1
ATOM 4483 C C . LEU B 1 143 ? -6.047 -16.234 -28.234 1 86.38 143 LEU B C 1
ATOM 4485 O O . LEU B 1 143 ? -6.574 -15.719 -29.234 1 86.38 143 LEU B O 1
ATOM 4489 N N . GLY B 1 144 ? -6.402 -15.938 -27.062 1 78.88 144 GLY B N 1
ATOM 4490 C CA . GLY B 1 144 ? -7.234 -14.773 -26.797 1 78.88 144 GLY B CA 1
ATOM 4491 C C . GLY B 1 144 ? -8.703 -15.117 -26.609 1 78.88 144 GLY B C 1
ATOM 4492 O O . GLY B 1 144 ? -9.555 -14.227 -26.562 1 78.88 144 GLY B O 1
ATOM 4493 N N . GLY B 1 145 ? -8.93 -16.328 -26.469 1 81.31 145 GLY B N 1
ATOM 4494 C CA . GLY B 1 145 ? -10.328 -16.719 -26.328 1 81.31 145 GLY B CA 1
ATOM 4495 C C . GLY B 1 145 ? -10.719 -17 -24.891 1 81.31 145 GLY B C 1
ATOM 4496 O O . GLY B 1 145 ? -9.859 -17.078 -24.016 1 81.31 145 GLY B O 1
ATOM 4497 N N . LEU B 1 146 ? -11.992 -16.906 -24.625 1 86.81 146 LEU B N 1
ATOM 4498 C CA . LEU B 1 146 ? -12.648 -17.312 -23.375 1 86.81 146 LEU B CA 1
ATOM 4499 C C . LEU B 1 146 ? -13.969 -18 -23.656 1 86.81 146 LEU B C 1
ATOM 4501 O O . LEU B 1 146 ? -14.82 -17.469 -24.391 1 86.81 146 LEU B O 1
ATOM 4505 N N . ALA B 1 147 ? -13.992 -19.172 -23.094 1 83.69 147 ALA B N 1
ATOM 4506 C CA . ALA B 1 147 ? -15.227 -19.922 -23.297 1 83.69 147 ALA B CA 1
ATOM 4507 C C . ALA B 1 147 ? -16.438 -19.172 -22.734 1 83.69 147 ALA B C 1
ATOM 4509 O O . ALA B 1 147 ? -16.281 -18.312 -21.844 1 83.69 147 ALA B O 1
ATOM 4510 N N . GLU B 1 148 ? -17.531 -19.484 -23.375 1 84.12 148 GLU B N 1
ATOM 4511 C CA . GLU B 1 148 ? -18.781 -18.969 -22.812 1 84.12 148 GLU B CA 1
ATOM 4512 C C . GLU B 1 148 ? -19.125 -19.656 -21.5 1 84.12 148 GLU B C 1
ATOM 4514 O O . GLU B 1 148 ? -18.547 -20.703 -21.172 1 84.12 148 GLU B O 1
ATOM 4519 N N . ALA B 1 149 ? -19.969 -19.125 -20.766 1 78.31 149 ALA B N 1
ATOM 4520 C CA . ALA B 1 149 ? -20.344 -19.656 -19.453 1 78.31 149 ALA B CA 1
ATOM 4521 C C . ALA B 1 149 ? -20.812 -21.094 -19.547 1 78.31 149 ALA B C 1
ATOM 4523 O O . ALA B 1 149 ? -20.453 -21.938 -18.719 1 78.31 149 ALA B O 1
ATOM 4524 N N . GLN B 1 150 ? -21.469 -21.438 -20.625 1 81.69 150 GLN B N 1
ATOM 4525 C CA . GLN B 1 150 ? -22.031 -22.766 -20.781 1 81.69 150 GLN B CA 1
ATOM 4526 C C . GLN B 1 150 ? -21.016 -23.734 -21.359 1 81.69 150 GLN B C 1
ATOM 4528 O O . GLN B 1 150 ? -21.219 -24.953 -21.344 1 81.69 150 GLN B O 1
ATOM 4533 N N . ASP B 1 151 ? -19.875 -23.156 -21.828 1 83.75 151 ASP B N 1
ATOM 4534 C CA . ASP B 1 151 ? -18.891 -23.984 -22.516 1 83.75 151 ASP B CA 1
ATOM 4535 C C . ASP B 1 151 ? -17.641 -24.156 -21.656 1 83.75 151 ASP B C 1
ATOM 4537 O O . ASP B 1 151 ? -16.562 -24.438 -22.188 1 83.75 151 ASP B O 1
ATOM 4541 N N . GLY B 1 152 ? -17.734 -23.922 -20.391 1 88.69 152 GLY B N 1
ATOM 4542 C CA . GLY B 1 152 ? -16.625 -24.219 -19.516 1 88.69 152 GLY B CA 1
ATOM 4543 C C . GLY B 1 152 ? -15.773 -23 -19.203 1 88.69 152 GLY B C 1
ATOM 4544 O O . GLY B 1 152 ? -14.547 -23.078 -19.188 1 88.69 152 GLY B O 1
ATOM 4545 N N . LYS B 1 153 ? -16.359 -21.906 -19.125 1 92 153 LYS B N 1
ATOM 4546 C CA . LYS B 1 153 ? -15.672 -20.656 -18.781 1 92 153 LYS B CA 1
ATOM 4547 C C . LYS B 1 153 ? -14.883 -20.797 -17.484 1 92 153 LYS B C 1
ATOM 4549 O O . LYS B 1 153 ? -13.734 -20.359 -17.391 1 92 153 LYS B O 1
ATOM 4554 N N . PHE B 1 154 ? -15.477 -21.453 -16.562 1 94.12 154 PHE B N 1
ATOM 4555 C CA . PHE B 1 154 ? -14.844 -21.609 -15.258 1 94.12 154 PHE B CA 1
ATOM 4556 C C . PHE B 1 154 ? -13.539 -22.391 -15.375 1 94.12 154 PHE B C 1
ATOM 4558 O O . PHE B 1 154 ? -12.547 -22.062 -14.734 1 94.12 154 PHE B O 1
ATOM 4565 N N . GLY B 1 155 ? -13.539 -23.391 -16.203 1 94.38 155 GLY B N 1
ATOM 4566 C CA . GLY B 1 155 ? -12.32 -24.141 -16.453 1 94.38 155 GLY B CA 1
ATOM 4567 C C . GLY B 1 155 ? -11.219 -23.312 -17.078 1 94.38 155 GLY B C 1
ATOM 4568 O O . GLY B 1 155 ? -10.047 -23.438 -16.703 1 94.38 155 GLY B O 1
ATOM 4569 N N . ASP B 1 156 ? -11.609 -22.484 -18 1 94.88 156 ASP B N 1
ATOM 4570 C CA . ASP B 1 156 ? -10.648 -21.594 -18.641 1 94.88 156 ASP B CA 1
ATOM 4571 C C . ASP B 1 156 ? -10.039 -20.625 -17.625 1 94.88 156 ASP B C 1
ATOM 4573 O O . ASP B 1 156 ? -8.836 -20.375 -17.641 1 94.88 156 ASP B O 1
ATOM 4577 N N . VAL B 1 157 ? -10.883 -20.125 -16.781 1 95.44 157 VAL B N 1
ATOM 4578 C CA . VAL B 1 157 ? -10.438 -19.156 -15.773 1 95.44 157 VAL B CA 1
ATOM 4579 C C . VAL B 1 157 ? -9.5 -19.844 -14.781 1 95.44 157 VAL B C 1
ATOM 4581 O O . VAL B 1 157 ? -8.438 -19.297 -14.445 1 95.44 157 VAL B O 1
ATOM 4584 N N . LEU B 1 158 ? -9.852 -21.016 -14.375 1 95.88 158 LEU B N 1
ATOM 4585 C CA . LEU B 1 158 ? -9.023 -21.766 -13.422 1 95.88 158 LEU B CA 1
ATOM 4586 C C . LEU B 1 158 ? -7.648 -22.062 -14.008 1 95.88 158 LEU B C 1
ATOM 4588 O O . LEU B 1 158 ? -6.633 -21.922 -13.328 1 95.88 158 LEU B O 1
ATOM 4592 N N . LEU B 1 159 ? -7.684 -22.438 -15.234 1 95.88 159 LEU B N 1
ATOM 4593 C CA . LEU B 1 159 ? -6.418 -22.75 -15.891 1 95.88 159 LEU B CA 1
ATOM 4594 C C . LEU B 1 159 ? -5.555 -21.5 -16.031 1 95.88 159 LEU B C 1
ATOM 4596 O O . LEU B 1 159 ? -4.352 -21.547 -15.781 1 95.88 159 LEU B O 1
ATOM 4600 N N . ALA B 1 160 ? -6.164 -20.438 -16.469 1 97 160 ALA B N 1
ATOM 4601 C CA . ALA B 1 160 ? -5.434 -19.188 -16.609 1 97 160 ALA B CA 1
ATOM 4602 C C . ALA B 1 160 ? -4.887 -18.703 -15.273 1 97 160 ALA B C 1
ATOM 4604 O O . ALA B 1 160 ? -3.771 -18.188 -15.195 1 97 160 ALA B O 1
ATOM 4605 N N . ASP B 1 161 ? -5.656 -18.812 -14.25 1 97.06 161 ASP B N 1
ATOM 4606 C CA . ASP B 1 161 ? -5.191 -18.484 -12.906 1 97.06 161 ASP B CA 1
ATOM 4607 C C . ASP B 1 161 ? -3.996 -19.344 -12.508 1 97.06 161 ASP B C 1
ATOM 4609 O O . ASP B 1 161 ? -3.033 -18.828 -11.922 1 97.06 161 ASP B O 1
ATOM 4613 N N . ALA B 1 162 ? -4.09 -20.594 -12.789 1 96.94 162 ALA B N 1
ATOM 4614 C CA . ALA B 1 162 ? -2.979 -21.5 -12.484 1 96.94 162 ALA B CA 1
ATOM 4615 C C . ALA B 1 162 ? -1.717 -21.078 -13.234 1 96.94 162 ALA B C 1
ATOM 4617 O O . ALA B 1 162 ? -0.615 -21.125 -12.688 1 96.94 162 ALA B O 1
ATOM 4618 N N . LEU B 1 163 ? -1.899 -20.672 -14.445 1 97.19 163 LEU B N 1
ATOM 4619 C CA . LEU B 1 163 ? -0.765 -20.234 -15.25 1 97.19 163 LEU B CA 1
ATOM 4620 C C . LEU B 1 163 ? -0.05 -19.062 -14.609 1 97.19 163 LEU B C 1
ATOM 4622 O O . LEU B 1 163 ? 1.173 -18.938 -14.711 1 97.19 163 LEU B O 1
ATOM 4626 N N . THR B 1 164 ? -0.793 -18.172 -13.961 1 98 164 THR B N 1
ATOM 4627 C CA . THR B 1 164 ? -0.165 -17.016 -13.305 1 98 164 THR B CA 1
ATOM 4628 C C . THR B 1 164 ? 0.771 -17.469 -12.195 1 98 164 THR B C 1
ATOM 4630 O O . THR B 1 164 ? 1.815 -16.859 -11.961 1 98 164 THR B O 1
ATOM 4633 N N . SER B 1 165 ? 0.43 -18.562 -11.5 1 98.06 165 SER B N 1
ATOM 4634 C CA . SER B 1 165 ? 1.289 -19.109 -10.453 1 98.06 165 SER B CA 1
ATOM 4635 C C . SER B 1 165 ? 2.486 -19.844 -11.047 1 98.06 165 SER B C 1
ATOM 4637 O O . SER B 1 165 ? 3.473 -20.094 -10.352 1 98.06 165 SER B O 1
ATOM 4639 N N . TYR B 1 166 ? 2.422 -20.172 -12.344 1 98 166 TYR B N 1
ATOM 4640 C CA . TYR B 1 166 ? 3.525 -20.812 -13.047 1 98 166 TYR B CA 1
ATOM 4641 C C . TYR B 1 166 ? 4.297 -19.812 -13.898 1 98 166 TYR B C 1
ATOM 4643 O O . TYR B 1 166 ? 5.129 -20.203 -14.719 1 98 166 TYR B O 1
ATOM 4651 N N . SER B 1 167 ? 3.996 -18.562 -13.758 1 97.75 167 SER B N 1
ATOM 4652 C CA . SER B 1 167 ? 4.602 -17.531 -14.609 1 97.75 167 SER B CA 1
ATOM 4653 C C . SER B 1 167 ? 6.125 -17.578 -14.523 1 97.75 167 SER B C 1
ATOM 4655 O O . SER B 1 167 ? 6.805 -17.609 -15.555 1 97.75 167 SER B O 1
ATOM 4657 N N . LYS B 1 168 ? 6.672 -17.672 -13.305 1 97.12 168 LYS B N 1
ATOM 4658 C CA . LYS B 1 168 ? 8.117 -17.703 -13.141 1 97.12 168 LYS B CA 1
ATOM 4659 C C . LYS B 1 168 ? 8.688 -19.062 -13.578 1 97.12 168 LYS B C 1
ATOM 4661 O O . LYS B 1 168 ? 9.836 -19.141 -14.016 1 97.12 168 LYS B O 1
ATOM 4666 N N . VAL B 1 169 ? 7.91 -20.078 -13.438 1 97.5 169 VAL B N 1
ATOM 4667 C CA . VAL B 1 169 ? 8.32 -21.391 -13.914 1 97.5 169 VAL B CA 1
ATOM 4668 C C . VAL B 1 169 ? 8.484 -21.359 -15.43 1 97.5 169 VAL B C 1
ATOM 4670 O O . VAL B 1 169 ? 9.414 -21.953 -15.969 1 97.5 169 VAL B O 1
ATOM 4673 N N . LEU B 1 170 ? 7.586 -20.688 -16.078 1 96.5 170 LEU B N 1
ATOM 4674 C CA . LEU B 1 170 ? 7.695 -20.516 -17.531 1 96.5 170 LEU B CA 1
ATOM 4675 C C . LEU B 1 170 ? 9.008 -19.844 -17.906 1 96.5 170 LEU B C 1
ATOM 4677 O O . LEU B 1 170 ? 9.672 -20.25 -18.859 1 96.5 170 LEU B O 1
ATOM 4681 N N . ALA B 1 171 ? 9.383 -18.891 -17.141 1 96.75 171 ALA B N 1
ATOM 4682 C CA . ALA B 1 171 ? 10.656 -18.219 -17.359 1 96.75 171 ALA B CA 1
ATOM 4683 C C . ALA B 1 171 ? 11.828 -19.172 -17.141 1 96.75 171 ALA B C 1
ATOM 4685 O O . ALA B 1 171 ? 12.797 -19.141 -17.906 1 96.75 171 ALA B O 1
ATOM 4686 N N . GLU B 1 172 ? 11.742 -20.016 -16.141 1 96.69 172 GLU B N 1
ATOM 4687 C CA . GLU B 1 172 ? 12.797 -20.984 -15.867 1 96.69 172 GLU B CA 1
ATOM 4688 C C . GLU B 1 172 ? 12.906 -22 -17 1 96.69 172 GLU B C 1
ATOM 4690 O O . GLU B 1 172 ? 14 -22.484 -17.312 1 96.69 172 GLU B O 1
ATOM 4695 N N . ILE B 1 173 ? 11.781 -22.344 -17.562 1 96.31 173 ILE B N 1
ATOM 4696 C CA . ILE B 1 173 ? 11.781 -23.25 -18.719 1 96.31 173 ILE B CA 1
ATOM 4697 C C . ILE B 1 173 ? 12.547 -22.609 -19.859 1 96.31 173 ILE B C 1
ATOM 4699 O O . ILE B 1 173 ? 13.391 -23.25 -20.5 1 96.31 173 ILE B O 1
ATOM 4703 N N . TYR B 1 174 ? 12.312 -21.391 -20.094 1 96.5 174 TYR B N 1
ATOM 4704 C CA . TYR B 1 174 ? 13.031 -20.672 -21.141 1 96.5 174 TYR B CA 1
ATOM 4705 C C . TYR B 1 174 ? 14.531 -20.641 -20.859 1 96.5 174 TYR B C 1
ATOM 4707 O O . TYR B 1 174 ? 15.336 -20.922 -21.75 1 96.5 174 TYR B O 1
ATOM 4715 N N . ILE B 1 175 ? 14.898 -20.359 -19.641 1 96.25 175 ILE B N 1
ATOM 4716 C CA . ILE B 1 175 ? 16.297 -20.281 -19.266 1 96.25 175 ILE B CA 1
ATOM 4717 C C . ILE B 1 175 ? 16.969 -21.625 -19.469 1 96.25 175 ILE B C 1
ATOM 4719 O O . ILE B 1 175 ? 18.094 -21.703 -19.984 1 96.25 175 ILE B O 1
ATOM 4723 N N . ASN B 1 176 ? 16.297 -22.672 -19.125 1 96.31 176 ASN B N 1
ATOM 4724 C CA . ASN B 1 176 ? 16.797 -24.031 -19.312 1 96.31 176 ASN B CA 1
ATOM 4725 C C . ASN B 1 176 ? 17.156 -24.312 -20.766 1 96.31 176 ASN B C 1
ATOM 4727 O O . ASN B 1 176 ? 18.266 -24.734 -21.062 1 96.31 176 ASN B O 1
ATOM 4731 N N . TYR B 1 177 ? 16.328 -23.938 -21.656 1 95.88 177 TYR B N 1
ATOM 4732 C CA . TYR B 1 177 ? 16.562 -24.25 -23.062 1 95.88 177 TYR B CA 1
ATOM 4733 C C . TYR B 1 177 ? 17.5 -23.25 -23.703 1 95.88 177 TYR B C 1
ATOM 4735 O O . TYR B 1 177 ? 18.281 -23.594 -24.594 1 95.88 177 TYR B O 1
ATOM 4743 N N . CYS B 1 178 ? 17.406 -22 -23.203 1 95.69 178 CYS B N 1
ATOM 4744 C CA . CYS B 1 178 ? 18.359 -21 -23.656 1 95.69 178 CYS B CA 1
ATOM 4745 C C . CYS B 1 178 ? 19.797 -21.453 -23.375 1 95.69 178 CYS B C 1
ATOM 4747 O O . CYS B 1 178 ? 20.656 -21.375 -24.25 1 95.69 178 CYS B O 1
ATOM 4749 N N . MET B 1 179 ? 20.031 -21.953 -22.203 1 95.94 179 MET B N 1
ATOM 4750 C CA . MET B 1 179 ? 21.344 -22.438 -21.812 1 95.94 179 MET B CA 1
ATOM 4751 C C . MET B 1 179 ? 21.688 -23.734 -22.531 1 95.94 179 MET B C 1
ATOM 4753 O O . MET B 1 179 ? 22.844 -23.922 -22.953 1 95.94 179 MET B O 1
ATOM 4757 N N . PHE B 1 180 ? 20.75 -24.594 -22.719 1 96 180 PHE B N 1
ATOM 4758 C CA . PHE B 1 180 ? 20.969 -25.891 -23.375 1 96 180 PHE B CA 1
ATOM 4759 C C . PHE B 1 180 ? 21.438 -25.688 -24.812 1 96 180 PHE B C 1
ATOM 4761 O O . PHE B 1 180 ? 22.297 -26.438 -25.281 1 96 180 PHE B O 1
ATOM 4768 N N . PHE B 1 181 ? 20.922 -24.703 -25.453 1 95.12 181 PHE B N 1
ATOM 4769 C CA . PHE B 1 181 ? 21.266 -24.484 -26.859 1 95.12 181 PHE B CA 1
ATOM 4770 C C . PHE B 1 181 ? 22.438 -23.516 -27 1 95.12 181 PHE B C 1
ATOM 4772 O O . PHE B 1 181 ? 22.906 -23.266 -28.094 1 95.12 181 PHE B O 1
ATOM 4779 N N . SER B 1 182 ? 22.844 -23.031 -25.891 1 91.5 182 SER B N 1
ATOM 4780 C CA . SER B 1 182 ? 24.016 -22.141 -25.922 1 91.5 182 SER B CA 1
ATOM 4781 C C . SER B 1 182 ? 25.312 -22.953 -25.953 1 91.5 182 SER B C 1
ATOM 4783 O O . SER B 1 182 ? 25.391 -24.047 -25.406 1 91.5 182 SER B O 1
ATOM 4785 N N . SER B 1 183 ? 26.375 -22.516 -26.578 1 87.81 183 SER B N 1
ATOM 4786 C CA . SER B 1 183 ? 27.672 -23.172 -26.656 1 87.81 183 SER B CA 1
ATOM 4787 C C . SER B 1 183 ? 28.531 -22.844 -25.438 1 87.81 183 SER B C 1
ATOM 4789 O O . SER B 1 183 ? 29.484 -23.578 -25.125 1 87.81 183 SER B O 1
ATOM 4791 N N . LYS B 1 184 ? 28.156 -21.859 -24.672 1 87.94 184 LYS B N 1
ATOM 4792 C CA . LYS B 1 184 ? 29.016 -21.359 -23.609 1 87.94 184 LYS B CA 1
ATOM 4793 C C . LYS B 1 184 ? 28.531 -21.844 -22.234 1 87.94 184 LYS B C 1
ATOM 4795 O O . LYS B 1 184 ? 29.281 -21.859 -21.266 1 87.94 184 LYS B O 1
ATOM 4800 N N . GLU B 1 185 ? 27.297 -22.297 -22.266 1 91.88 185 GLU B N 1
ATOM 4801 C CA . GLU B 1 185 ? 26.719 -22.641 -20.969 1 91.88 185 GLU B CA 1
ATOM 4802 C C . GLU B 1 185 ? 26.031 -24 -21.016 1 91.88 185 GLU B C 1
ATOM 4804 O O . GLU B 1 185 ? 25.625 -24.453 -22.094 1 91.88 185 GLU B O 1
ATOM 4809 N N . SER B 1 186 ? 25.984 -24.641 -19.844 1 94.69 186 SER B N 1
ATOM 4810 C CA . SER B 1 186 ? 25.234 -25.875 -19.672 1 94.69 186 SER B CA 1
ATOM 4811 C C . SER B 1 186 ? 23.906 -25.641 -18.953 1 94.69 186 SER B C 1
ATOM 4813 O O . SER B 1 186 ? 23.844 -24.844 -18.016 1 94.69 186 SER B O 1
ATOM 4815 N N . SER B 1 187 ? 22.891 -26.328 -19.359 1 95.75 187 SER B N 1
ATOM 4816 C CA . SER B 1 187 ? 21.578 -26.188 -18.734 1 95.75 187 SER B CA 1
ATOM 4817 C C . SER B 1 187 ? 21.594 -26.688 -17.297 1 95.75 187 SER B C 1
ATOM 4819 O O . SER B 1 187 ? 20.688 -26.375 -16.516 1 95.75 187 SER B O 1
ATOM 4821 N N . THR B 1 188 ? 22.578 -27.484 -16.922 1 96.25 188 THR B N 1
ATOM 4822 C CA . THR B 1 188 ? 22.656 -28 -15.57 1 96.25 188 THR B CA 1
ATOM 4823 C C . THR B 1 188 ? 23.656 -27.203 -14.734 1 96.25 188 THR B C 1
ATOM 4825 O O . THR B 1 188 ? 23.953 -27.562 -13.594 1 96.25 188 THR B O 1
ATOM 4828 N N . GLY B 1 189 ? 24.219 -26.188 -15.289 1 94.19 189 GLY B N 1
ATOM 4829 C CA . GLY B 1 189 ? 25.078 -25.266 -14.562 1 94.19 189 GLY B CA 1
ATOM 4830 C C . GLY B 1 189 ? 24.312 -24.172 -13.836 1 94.19 189 GLY B C 1
ATOM 4831 O O . GLY B 1 189 ? 23.109 -24.297 -13.617 1 94.19 189 GLY B O 1
ATOM 4832 N N . LYS B 1 190 ? 25.016 -23.219 -13.375 1 93.12 190 LYS B N 1
ATOM 4833 C CA . LYS B 1 190 ? 24.359 -22.078 -12.734 1 93.12 190 LYS B CA 1
ATOM 4834 C C . LYS B 1 190 ? 23.422 -21.359 -13.703 1 93.12 190 LYS B C 1
ATOM 4836 O O . LYS B 1 190 ? 23.828 -20.984 -14.797 1 93.12 190 LYS B O 1
ATOM 4841 N N . PRO B 1 191 ? 22.203 -21.203 -13.281 1 94.12 191 PRO B N 1
ATOM 4842 C CA . PRO B 1 191 ? 21.234 -20.578 -14.188 1 94.12 191 PRO B CA 1
ATOM 4843 C C . PRO B 1 191 ? 21.625 -19.141 -14.555 1 94.12 191 PRO B C 1
ATOM 4845 O O . PRO B 1 191 ? 21.938 -18.344 -13.672 1 94.12 191 PRO B O 1
ATOM 4848 N N . ASN B 1 192 ? 21.703 -18.953 -15.828 1 92.5 192 ASN B N 1
ATOM 4849 C CA . ASN B 1 192 ? 21.938 -17.625 -16.359 1 92.5 192 ASN B CA 1
ATOM 4850 C C . ASN B 1 192 ? 20.625 -16.953 -16.766 1 92.5 192 ASN B C 1
ATOM 4852 O O . ASN B 1 192 ? 20.156 -17.125 -17.891 1 92.5 192 ASN B O 1
ATOM 4856 N N . ARG B 1 193 ? 20.062 -16.172 -15.945 1 88.88 193 ARG B N 1
ATOM 4857 C CA . ARG B 1 193 ? 18.734 -15.586 -16.141 1 88.88 193 ARG B CA 1
ATOM 4858 C C . ARG B 1 193 ? 18.812 -14.359 -17.047 1 88.88 193 ARG B C 1
ATOM 4860 O O . ARG B 1 193 ? 17.812 -13.688 -17.281 1 88.88 193 ARG B O 1
ATOM 4867 N N . MET B 1 194 ? 19.969 -14.078 -17.594 1 88.38 194 MET B N 1
ATOM 4868 C CA . MET B 1 194 ? 20.141 -13.039 -18.594 1 88.38 194 MET B CA 1
ATOM 4869 C C . MET B 1 194 ? 20.344 -13.656 -19.984 1 88.38 194 MET B C 1
ATOM 4871 O O . MET B 1 194 ? 20.578 -12.938 -20.953 1 88.38 194 MET B O 1
ATOM 4875 N N . CYS B 1 195 ? 20.203 -14.953 -19.953 1 89.94 195 CYS B N 1
ATOM 4876 C CA . CYS B 1 195 ? 20.359 -15.656 -21.219 1 89.94 195 CYS B CA 1
ATOM 4877 C C . CYS B 1 195 ? 19.344 -15.18 -22.25 1 89.94 195 CYS B C 1
ATOM 4879 O O . CYS B 1 195 ? 18.141 -15.102 -21.938 1 89.94 195 CYS B O 1
ATOM 4881 N N . GLY B 1 196 ? 19.781 -14.812 -23.469 1 88 196 GLY B N 1
ATOM 4882 C CA . GLY B 1 196 ? 18.875 -14.398 -24.547 1 88 196 GLY B CA 1
ATOM 4883 C C . GLY B 1 196 ? 18.5 -12.93 -24.469 1 88 196 GLY B C 1
ATOM 4884 O O . GLY B 1 196 ? 17.797 -12.414 -25.344 1 88 196 GLY B O 1
ATOM 4885 N N . GLY B 1 197 ? 18.844 -12.266 -23.453 1 88.75 197 GLY B N 1
ATOM 4886 C CA . GLY B 1 197 ? 18.562 -10.844 -23.344 1 88.75 197 GLY B CA 1
ATOM 4887 C C . GLY B 1 197 ? 17.922 -10.469 -22.016 1 88.75 197 GLY B C 1
ATOM 4888 O O . GLY B 1 197 ? 17.375 -11.32 -21.328 1 88.75 197 GLY B O 1
ATOM 4889 N N . ARG B 1 198 ? 17.828 -9.227 -21.797 1 90.56 198 ARG B N 1
ATOM 4890 C CA . ARG B 1 198 ? 17.375 -8.711 -20.5 1 90.56 198 ARG B CA 1
ATOM 4891 C C . ARG B 1 198 ? 15.852 -8.617 -20.453 1 90.56 198 ARG B C 1
ATOM 4893 O O . ARG B 1 198 ? 15.273 -8.492 -19.359 1 90.56 198 ARG B O 1
ATOM 4900 N N . LEU B 1 199 ? 15.188 -8.711 -21.562 1 94 199 LEU B N 1
ATOM 4901 C CA . LEU B 1 199 ? 13.766 -8.406 -21.578 1 94 199 LEU B CA 1
ATOM 4902 C C . LEU B 1 199 ? 12.938 -9.664 -21.797 1 94 199 LEU B C 1
ATOM 4904 O O . LEU B 1 199 ? 11.719 -9.664 -21.578 1 94 199 LEU B O 1
ATOM 4908 N N . ILE B 1 200 ? 13.523 -10.789 -22.156 1 95.44 200 ILE B N 1
ATOM 4909 C CA . ILE B 1 200 ? 12.766 -11.984 -22.516 1 95.44 200 ILE B CA 1
ATOM 4910 C C . ILE B 1 200 ? 12.117 -12.578 -21.266 1 95.44 200 ILE B C 1
ATOM 4912 O O . ILE B 1 200 ? 10.938 -12.922 -21.266 1 95.44 200 ILE B O 1
ATOM 4916 N N . VAL B 1 201 ? 12.914 -12.656 -20.219 1 95.69 201 VAL B N 1
ATOM 4917 C CA . VAL B 1 201 ? 12.445 -13.281 -18.984 1 95.69 201 VAL B CA 1
ATOM 4918 C C . VAL B 1 201 ? 11.258 -12.5 -18.438 1 95.69 201 VAL B C 1
ATOM 4920 O O . VAL B 1 201 ? 10.188 -13.062 -18.188 1 95.69 201 VAL B O 1
ATOM 4923 N N . PRO B 1 202 ? 11.352 -11.117 -18.266 1 96.5 202 PRO B N 1
ATOM 4924 C CA . PRO B 1 202 ? 10.188 -10.375 -17.781 1 96.5 202 PRO B CA 1
ATOM 4925 C C . PRO B 1 202 ? 8.992 -10.453 -18.734 1 96.5 202 PRO B C 1
ATOM 4927 O O . PRO B 1 202 ? 7.844 -10.477 -18.281 1 96.5 202 PRO B O 1
ATOM 4930 N N . LEU B 1 203 ? 9.195 -10.516 -19.938 1 97.31 203 LEU B N 1
ATOM 4931 C CA . LEU B 1 203 ? 8.102 -10.625 -20.906 1 97.31 203 LEU B CA 1
ATOM 4932 C C . LEU B 1 203 ? 7.379 -11.961 -20.75 1 97.31 203 LEU B C 1
ATOM 4934 O O . LEU B 1 203 ? 6.148 -12.016 -20.812 1 97.31 203 LEU B O 1
ATOM 4938 N N . LEU B 1 204 ? 8.133 -13.016 -20.562 1 97.19 204 LEU B N 1
ATOM 4939 C CA . LEU B 1 204 ? 7.539 -14.336 -20.375 1 97.19 204 LEU B CA 1
ATOM 4940 C C . LEU B 1 204 ? 6.742 -14.398 -19.078 1 97.19 204 LEU B C 1
ATOM 4942 O O . LEU B 1 204 ? 5.664 -14.992 -19.031 1 97.19 204 LEU B O 1
ATOM 4946 N N . ILE B 1 205 ? 7.273 -13.773 -18.078 1 97.88 205 ILE B N 1
ATOM 4947 C CA . ILE B 1 205 ? 6.598 -13.742 -16.797 1 97.88 205 ILE B CA 1
ATOM 4948 C C . ILE B 1 205 ? 5.281 -12.984 -16.906 1 97.88 205 ILE B C 1
ATOM 4950 O O . ILE B 1 205 ? 4.301 -13.312 -16.25 1 97.88 205 ILE B O 1
ATOM 4954 N N . ALA B 1 206 ? 5.215 -12.031 -17.812 1 98.25 206 ALA B N 1
ATOM 4955 C CA . ALA B 1 206 ? 4.055 -11.156 -17.969 1 98.25 206 ALA B CA 1
ATOM 4956 C C . ALA B 1 206 ? 2.939 -11.859 -18.75 1 98.25 206 ALA B C 1
ATOM 4958 O O . ALA B 1 206 ? 1.773 -11.469 -18.656 1 98.25 206 ALA B O 1
ATOM 4959 N N . ILE B 1 207 ? 3.207 -12.867 -19.453 1 97.56 207 ILE B N 1
ATOM 4960 C CA . ILE B 1 207 ? 2.285 -13.477 -20.406 1 97.56 207 ILE B CA 1
ATOM 4961 C C . ILE B 1 207 ? 1.057 -14.008 -19.672 1 97.56 207 ILE B C 1
ATOM 4963 O O . ILE B 1 207 ? -0.078 -13.68 -20.031 1 97.56 207 ILE B O 1
ATOM 4967 N N . PRO B 1 208 ? 1.231 -14.836 -18.641 1 97.75 208 PRO B N 1
ATOM 4968 C CA . PRO B 1 208 ? 0.039 -15.359 -17.969 1 97.75 208 PRO B CA 1
ATOM 4969 C C . PRO B 1 208 ? -0.848 -14.25 -17.406 1 97.75 208 PRO B C 1
ATOM 4971 O O . PRO B 1 208 ? -2.076 -14.352 -17.453 1 97.75 208 PRO B O 1
ATOM 4974 N N . TYR B 1 209 ? -0.236 -13.211 -16.906 1 98.19 209 TYR B N 1
ATOM 4975 C CA . TYR B 1 209 ? -1.008 -12.094 -16.375 1 98.19 209 TYR B CA 1
ATOM 4976 C C . TYR B 1 209 ? -1.734 -11.352 -17.484 1 98.19 209 TYR B C 1
ATOM 4978 O O . TYR B 1 209 ? -2.861 -10.883 -17.297 1 98.19 209 TYR B O 1
ATOM 4986 N N . ALA B 1 210 ? -1.119 -11.242 -18.625 1 97.69 210 ALA B N 1
ATOM 4987 C CA . ALA B 1 210 ? -1.76 -10.625 -19.781 1 97.69 210 ALA B CA 1
ATOM 4988 C C . ALA B 1 210 ? -2.963 -11.438 -20.25 1 97.69 210 ALA B C 1
ATOM 4990 O O . ALA B 1 210 ? -3.977 -10.875 -20.656 1 97.69 210 ALA B O 1
ATOM 4991 N N . ILE B 1 211 ? -2.822 -12.719 -20.141 1 97.25 211 ILE B N 1
ATOM 4992 C CA . ILE B 1 211 ? -3.914 -13.609 -20.516 1 97.25 211 ILE B CA 1
ATOM 4993 C C . ILE B 1 211 ? -5.113 -13.367 -19.609 1 97.25 211 ILE B C 1
ATOM 4995 O O . ILE B 1 211 ? -6.238 -13.195 -20.078 1 97.25 211 ILE B O 1
ATOM 4999 N N . ARG B 1 212 ? -4.883 -13.352 -18.312 1 97 212 ARG B N 1
ATOM 5000 C CA . ARG B 1 212 ? -5.973 -13.125 -17.375 1 97 212 ARG B CA 1
ATOM 5001 C C . ARG B 1 212 ? -6.551 -11.727 -17.531 1 97 212 ARG B C 1
ATOM 5003 O O . ARG B 1 212 ? -7.77 -11.539 -17.469 1 97 212 ARG B O 1
ATOM 5010 N N . PHE B 1 213 ? -5.664 -10.805 -17.766 1 97.44 213 PHE B N 1
ATOM 5011 C CA . PHE B 1 213 ? -6.094 -9.43 -17.984 1 97.44 213 PHE B CA 1
ATOM 5012 C C . PHE B 1 213 ? -7.047 -9.359 -19.188 1 97.44 213 PHE B C 1
ATOM 5014 O O . PHE B 1 213 ? -8.133 -8.781 -19.078 1 97.44 213 PHE B O 1
ATOM 5021 N N . ARG B 1 214 ? -6.695 -9.93 -20.203 1 96.62 214 ARG B N 1
ATOM 5022 C CA . ARG B 1 214 ? -7.512 -9.953 -21.406 1 96.62 214 ARG B CA 1
ATOM 5023 C C . ARG B 1 214 ? -8.844 -10.664 -21.156 1 96.62 214 ARG B C 1
ATOM 5025 O O . ARG B 1 214 ? -9.891 -10.195 -21.609 1 96.62 214 ARG B O 1
ATOM 5032 N N . GLN B 1 215 ? -8.797 -11.766 -20.469 1 95.56 215 GLN B N 1
ATOM 5033 C CA . GLN B 1 215 ? -10.023 -12.5 -20.172 1 95.56 215 GLN B CA 1
ATOM 5034 C C . GLN B 1 215 ? -11 -11.625 -19.391 1 95.56 215 GLN B C 1
ATOM 5036 O O . GLN B 1 215 ? -12.203 -11.641 -19.672 1 95.56 215 GLN B O 1
ATOM 5041 N N . CYS B 1 216 ? -10.492 -10.914 -18.438 1 95.12 216 CYS B N 1
ATOM 5042 C CA . CYS B 1 216 ? -11.352 -10.039 -17.641 1 95.12 216 CYS B CA 1
ATOM 5043 C C . CYS B 1 216 ? -11.953 -8.938 -18.5 1 95.12 216 CYS B C 1
ATOM 5045 O O . CYS B 1 216 ? -13.117 -8.578 -18.328 1 95.12 216 CYS B O 1
ATOM 5047 N N . LEU B 1 217 ? -11.195 -8.438 -19.453 1 94.25 217 LEU B N 1
ATOM 5048 C CA . LEU B 1 217 ? -11.703 -7.406 -20.359 1 94.25 217 LEU B CA 1
ATOM 5049 C C . LEU B 1 217 ? -12.766 -7.977 -21.281 1 94.25 217 LEU B C 1
ATOM 5051 O O . LEU B 1 217 ? -13.766 -7.312 -21.578 1 94.25 217 LEU B O 1
ATOM 5055 N N . ILE B 1 218 ? -12.562 -9.188 -21.734 1 93.56 218 ILE B N 1
ATOM 5056 C CA . ILE B 1 218 ? -13.547 -9.852 -22.578 1 93.56 218 ILE B CA 1
ATOM 5057 C C . ILE B 1 218 ? -14.875 -9.969 -21.828 1 93.56 218 ILE B C 1
ATOM 5059 O O . ILE B 1 218 ? -15.938 -9.672 -22.375 1 93.56 218 ILE B O 1
ATOM 5063 N N . GLU B 1 219 ? -14.789 -10.398 -20.609 1 92.25 219 GLU B N 1
ATOM 5064 C CA . GLU B 1 219 ? -15.992 -10.523 -19.797 1 92.25 219 GLU B CA 1
ATOM 5065 C C . GLU B 1 219 ? -16.656 -9.164 -19.594 1 92.25 219 GLU B C 1
ATOM 5067 O O . GLU B 1 219 ? -17.891 -9.07 -19.625 1 92.25 219 GLU B O 1
ATOM 5072 N N . PHE B 1 220 ? -15.859 -8.188 -19.406 1 91.81 220 PHE B N 1
ATOM 5073 C CA . PHE B 1 220 ? -16.406 -6.84 -19.234 1 91.81 220 PHE B CA 1
ATOM 5074 C C . PHE B 1 220 ? -17.172 -6.406 -20.484 1 91.81 220 PHE B C 1
ATOM 5076 O O . PHE B 1 220 ? -18.297 -5.918 -20.375 1 91.81 220 PHE B O 1
ATOM 5083 N N . PHE B 1 221 ? -16.641 -6.633 -21.609 1 90.75 221 PHE B N 1
ATOM 5084 C CA . PHE B 1 221 ? -17.25 -6.207 -22.859 1 90.75 221 PHE B CA 1
ATOM 5085 C C . PHE B 1 221 ? -18.469 -7.062 -23.188 1 90.75 221 PHE B C 1
ATOM 5087 O O . PHE B 1 221 ? -19.438 -6.574 -23.781 1 90.75 221 PHE B O 1
ATOM 5094 N N . ARG B 1 222 ? -18.469 -8.305 -22.75 1 88.25 222 ARG B N 1
ATOM 5095 C CA . ARG B 1 222 ? -19.625 -9.164 -22.906 1 88.25 222 ARG B CA 1
ATOM 5096 C C . ARG B 1 222 ? -20.812 -8.633 -22.109 1 88.25 222 ARG B C 1
ATOM 5098 O O . ARG B 1 222 ? -21.953 -8.633 -22.594 1 88.25 222 ARG B O 1
ATOM 5105 N N . VAL B 1 223 ? -20.531 -8.227 -20.953 1 85.75 223 VAL B N 1
ATOM 5106 C CA . VAL B 1 223 ? -21.594 -7.68 -20.109 1 85.75 223 VAL B CA 1
ATOM 5107 C C . VAL B 1 223 ? -22.078 -6.355 -20.688 1 85.75 223 VAL B C 1
ATOM 5109 O O . VAL B 1 223 ? -23.281 -6.094 -20.703 1 85.75 223 VAL B O 1
ATOM 5112 N N . ARG B 1 224 ? -21.188 -5.516 -21.141 1 84.44 224 ARG B N 1
ATOM 5113 C CA . ARG B 1 224 ? -21.547 -4.211 -21.703 1 84.44 224 ARG B CA 1
ATOM 5114 C C . ARG B 1 224 ? -22.391 -4.367 -22.953 1 84.44 224 ARG B C 1
ATOM 5116 O O . ARG B 1 224 ? -23.328 -3.602 -23.188 1 84.44 224 ARG B O 1
ATOM 5123 N N . ARG B 1 225 ? -22.109 -5.289 -23.672 1 84.56 225 ARG B N 1
ATOM 5124 C CA . ARG B 1 225 ? -22.828 -5.535 -24.922 1 84.56 225 ARG B CA 1
ATOM 5125 C C . ARG B 1 225 ? -24.188 -6.172 -24.641 1 84.56 225 ARG B C 1
ATOM 5127 O O . ARG B 1 225 ? -25.141 -5.977 -25.391 1 84.56 225 ARG B O 1
ATOM 5134 N N . GLY B 1 226 ? -24.266 -6.969 -23.641 1 77.31 226 GLY B N 1
ATOM 5135 C CA . GLY B 1 226 ? -25.5 -7.668 -23.312 1 77.31 226 GLY B CA 1
ATOM 5136 C C . GLY B 1 226 ? -26.516 -6.801 -22.578 1 77.31 226 GLY B C 1
ATOM 5137 O O . GLY B 1 226 ? -27.641 -7.23 -22.328 1 77.31 226 GLY B O 1
ATOM 5138 N N . GLY B 1 227 ? -26.484 -5.438 -22.438 1 63.59 227 GLY B N 1
ATOM 5139 C CA . GLY B 1 227 ? -27.484 -4.488 -21.953 1 63.59 227 GLY B CA 1
ATOM 5140 C C . GLY B 1 227 ? -27.609 -4.461 -20.453 1 63.59 227 GLY B C 1
ATOM 5141 O O . GLY B 1 227 ? -28.672 -4.168 -19.906 1 63.59 227 GLY B O 1
ATOM 5142 N N . HIS B 1 228 ? -26.453 -4.465 -19.547 1 60.22 228 HIS B N 1
ATOM 5143 C CA . HIS B 1 228 ? -26.344 -4.176 -18.125 1 60.22 228 HIS B CA 1
ATOM 5144 C C . HIS B 1 228 ? -27.391 -4.941 -17.328 1 60.22 228 HIS B C 1
ATOM 5146 O O . HIS B 1 228 ? -27.703 -4.578 -16.188 1 60.22 228 HIS B O 1
ATOM 5152 N N . LYS B 1 229 ? -28.172 -5.766 -17.984 1 53 229 LYS B N 1
ATOM 5153 C CA . LYS B 1 229 ? -29.391 -6.199 -17.297 1 53 229 LYS B CA 1
ATOM 5154 C C . LYS B 1 229 ? -29.062 -6.656 -15.875 1 53 229 LYS B C 1
ATOM 5156 O O . LYS B 1 229 ? -29.672 -6.16 -14.914 1 53 229 LYS B O 1
ATOM 5161 N N . ASN B 1 230 ? -28.438 -7.859 -15.703 1 50.97 230 ASN B N 1
ATOM 5162 C CA . ASN B 1 230 ? -28.406 -8.516 -14.406 1 50.97 230 ASN B CA 1
ATOM 5163 C C . ASN B 1 230 ? -27.109 -8.234 -13.664 1 50.97 230 ASN B C 1
ATOM 5165 O O . ASN B 1 230 ? -27.062 -8.266 -12.438 1 50.97 230 ASN B O 1
ATOM 5169 N N . ASP B 1 231 ? -26.047 -8.016 -14.43 1 55.72 231 ASP B N 1
ATOM 5170 C CA . ASP B 1 231 ? -24.75 -7.98 -13.75 1 55.72 231 ASP B CA 1
ATOM 5171 C C . ASP B 1 231 ? -24.281 -6.547 -13.523 1 55.72 231 ASP B C 1
ATOM 5173 O O . ASP B 1 231 ? -23.094 -6.297 -13.344 1 55.72 231 ASP B O 1
ATOM 5177 N N . GLY B 1 232 ? -25.172 -5.672 -13.461 1 62.84 232 GLY B N 1
ATOM 5178 C CA . GLY B 1 232 ? -24.797 -4.281 -13.297 1 62.84 232 GLY B CA 1
ATOM 5179 C C . GLY B 1 232 ? -23.953 -3.748 -14.453 1 62.84 232 GLY B C 1
ATOM 5180 O O . GLY B 1 232 ? -24.094 -4.211 -15.586 1 62.84 232 GLY B O 1
ATOM 5181 N N . TRP B 1 233 ? -23.188 -2.709 -14.25 1 66.94 233 TRP B N 1
ATOM 5182 C CA . TRP B 1 233 ? -22.406 -2.07 -15.305 1 66.94 233 TRP B CA 1
ATOM 5183 C C . TRP B 1 233 ? -21.125 -2.834 -15.57 1 66.94 233 TRP B C 1
ATOM 5185 O O . TRP B 1 233 ? -20.359 -2.498 -16.484 1 66.94 233 TRP B O 1
ATOM 5195 N N . GLY B 1 234 ? -20.875 -4.039 -14.984 1 79.81 234 GLY B N 1
ATOM 5196 C CA . GLY B 1 234 ? -19.703 -4.875 -15.227 1 79.81 234 GLY B CA 1
ATOM 5197 C C . GLY B 1 234 ? -18.453 -4.383 -14.523 1 79.81 234 GLY B C 1
ATOM 5198 O O . GLY B 1 234 ? -17.344 -4.727 -14.914 1 79.81 234 GLY B O 1
ATOM 5199 N N . GLY B 1 235 ? -18.562 -3.619 -13.578 1 81.31 235 GLY B N 1
ATOM 5200 C CA . GLY B 1 235 ? -17.438 -3.025 -12.852 1 81.31 235 GLY B CA 1
ATOM 5201 C C . GLY B 1 235 ? -16.547 -4.051 -12.18 1 81.31 235 GLY B C 1
ATOM 5202 O O . GLY B 1 235 ? -15.344 -3.842 -12.039 1 81.31 235 GLY B O 1
ATOM 5203 N N . GLN B 1 236 ? -17.141 -5.09 -11.82 1 87.12 236 GLN B N 1
ATOM 5204 C CA . GLN B 1 236 ? -16.375 -6.137 -11.148 1 87.12 236 GLN B CA 1
ATOM 5205 C C . GLN B 1 236 ? -15.312 -6.723 -12.078 1 87.12 236 GLN B C 1
ATOM 5207 O O . GLN B 1 236 ? -14.211 -7.066 -11.641 1 87.12 236 GLN B O 1
ATOM 5212 N N . HIS B 1 237 ? -15.625 -6.863 -13.352 1 91.44 237 HIS B N 1
ATOM 5213 C CA . HIS B 1 237 ? -14.672 -7.41 -14.32 1 91.44 237 HIS B CA 1
ATOM 5214 C C . HIS B 1 237 ? -13.516 -6.449 -14.562 1 91.44 237 HIS B C 1
ATOM 5216 O O . HIS B 1 237 ? -12.375 -6.879 -14.727 1 91.44 237 HIS B O 1
ATOM 5222 N N . LEU B 1 238 ? -13.859 -5.219 -14.586 1 91.31 238 LEU B N 1
ATOM 5223 C CA . LEU B 1 238 ? -12.789 -4.23 -14.719 1 91.31 238 LEU B CA 1
ATOM 5224 C C . LEU B 1 238 ? -11.883 -4.238 -13.492 1 91.31 238 LEU B C 1
ATOM 5226 O O . LEU B 1 238 ? -10.664 -4.133 -13.617 1 91.31 238 LEU B O 1
ATOM 5230 N N . ALA B 1 239 ? -12.523 -4.336 -12.328 1 92.56 239 ALA B N 1
ATOM 5231 C CA . ALA B 1 239 ? -11.75 -4.434 -11.094 1 92.56 239 ALA B CA 1
ATOM 5232 C C . ALA B 1 239 ? -10.852 -5.668 -11.109 1 92.56 239 ALA B C 1
ATOM 5234 O O . ALA B 1 239 ? -9.719 -5.621 -10.641 1 92.56 239 ALA B O 1
ATOM 5235 N N . ASN B 1 240 ? -11.359 -6.711 -11.602 1 95.19 240 ASN B N 1
ATOM 5236 C CA . ASN B 1 240 ? -10.57 -7.93 -11.719 1 95.19 240 ASN B CA 1
ATOM 5237 C C . ASN B 1 240 ? -9.422 -7.762 -12.711 1 95.19 240 ASN B C 1
ATOM 5239 O O . ASN B 1 240 ? -8.312 -8.25 -12.477 1 95.19 240 ASN B O 1
ATOM 5243 N N . ALA B 1 241 ? -9.727 -7.059 -13.812 1 96.69 241 ALA B N 1
ATOM 5244 C CA . ALA B 1 241 ? -8.664 -6.746 -14.766 1 96.69 241 ALA B CA 1
ATOM 5245 C C . ALA B 1 241 ? -7.547 -5.949 -14.102 1 96.69 241 ALA B C 1
ATOM 5247 O O . ALA B 1 241 ? -6.367 -6.191 -14.359 1 96.69 241 ALA B O 1
ATOM 5248 N N . LEU B 1 242 ? -7.957 -5.062 -13.281 1 95.38 242 LEU B N 1
ATOM 5249 C CA . LEU B 1 242 ? -6.984 -4.25 -12.555 1 95.38 242 LEU B CA 1
ATOM 5250 C C . LEU B 1 242 ? -6.109 -5.121 -11.664 1 95.38 242 LEU B C 1
ATOM 5252 O O . LEU B 1 242 ? -4.91 -4.867 -11.523 1 95.38 242 LEU B O 1
ATOM 5256 N N . LYS B 1 243 ? -6.672 -6.074 -11.078 1 97.12 243 LYS B N 1
ATOM 5257 C CA . LYS B 1 243 ? -5.93 -7 -10.227 1 97.12 243 LYS B CA 1
ATOM 5258 C C . LYS B 1 243 ? -4.73 -7.586 -10.969 1 97.12 243 LYS B C 1
ATOM 5260 O O . LYS B 1 243 ? -3.605 -7.559 -10.461 1 97.12 243 LYS B O 1
ATOM 5265 N N . TYR B 1 244 ? -4.953 -8.016 -12.148 1 97.62 244 TYR B N 1
ATOM 5266 C CA . TYR B 1 244 ? -3.877 -8.633 -12.922 1 97.62 244 TYR B CA 1
ATOM 5267 C C . TYR B 1 244 ? -2.951 -7.574 -13.508 1 97.62 244 TYR B C 1
ATOM 5269 O O . TYR B 1 244 ? -1.748 -7.805 -13.656 1 97.62 244 TYR B O 1
ATOM 5277 N N . ALA B 1 245 ? -3.5 -6.402 -13.773 1 97.81 245 ALA B N 1
ATOM 5278 C CA . ALA B 1 245 ? -2.67 -5.305 -14.273 1 97.81 245 ALA B CA 1
ATOM 5279 C C . ALA B 1 245 ? -1.647 -4.875 -13.227 1 97.81 245 ALA B C 1
ATOM 5281 O O . ALA B 1 245 ? -0.554 -4.422 -13.57 1 97.81 245 ALA B O 1
ATOM 5282 N N . THR B 1 246 ? -1.954 -5.016 -11.953 1 97.88 246 THR B N 1
ATOM 5283 C CA . THR B 1 246 ? -1.053 -4.582 -10.891 1 97.88 246 THR B CA 1
ATOM 5284 C C . THR B 1 246 ? 0.211 -5.438 -10.875 1 97.88 246 THR B C 1
ATOM 5286 O O . THR B 1 246 ? 1.199 -5.074 -10.227 1 97.88 246 THR B O 1
ATOM 5289 N N . ALA B 1 247 ? 0.205 -6.559 -11.562 1 98.12 247 ALA B N 1
ATOM 5290 C CA . ALA B 1 247 ? 1.385 -7.418 -11.625 1 98.12 247 ALA B CA 1
ATOM 5291 C C . ALA B 1 247 ? 2.443 -6.832 -12.555 1 98.12 247 ALA B C 1
ATOM 5293 O O . ALA B 1 247 ? 3.637 -7.094 -12.383 1 98.12 247 ALA B O 1
ATOM 5294 N N . PHE B 1 248 ? 2.061 -6.02 -13.508 1 98.44 248 PHE B N 1
ATOM 5295 C CA . PHE B 1 248 ? 2.975 -5.535 -14.531 1 98.44 248 PHE B CA 1
ATOM 5296 C C . PHE B 1 248 ? 4.016 -4.594 -13.938 1 98.44 248 PHE B C 1
ATOM 5298 O O . PHE B 1 248 ? 5.211 -4.742 -14.195 1 98.44 248 PHE B O 1
ATOM 5305 N N . PRO B 1 249 ? 3.605 -3.625 -13.07 1 97.69 249 PRO B N 1
ATOM 5306 C CA . PRO B 1 249 ? 4.641 -2.793 -12.445 1 97.69 249 PRO B CA 1
ATOM 5307 C C . PRO B 1 249 ? 5.633 -3.605 -11.617 1 97.69 249 PRO B C 1
ATOM 5309 O O . PRO B 1 249 ? 6.824 -3.281 -11.586 1 97.69 249 PRO B O 1
ATOM 5312 N N . VAL B 1 250 ? 5.195 -4.633 -10.977 1 97.62 250 VAL B N 1
ATOM 5313 C CA . VAL B 1 250 ? 6.09 -5.484 -10.203 1 97.62 250 VAL B CA 1
ATOM 5314 C C . VAL B 1 250 ? 7.141 -6.102 -11.117 1 97.62 250 VAL B C 1
ATOM 5316 O O . VAL B 1 250 ? 8.328 -6.098 -10.797 1 97.62 250 VAL B O 1
ATOM 5319 N N . ILE B 1 251 ? 6.688 -6.586 -12.242 1 97.81 251 ILE B N 1
ATOM 5320 C CA . ILE B 1 251 ? 7.578 -7.234 -13.203 1 97.81 251 ILE B CA 1
ATOM 5321 C C . ILE B 1 251 ? 8.562 -6.211 -13.766 1 97.81 251 ILE B C 1
ATOM 5323 O O . ILE B 1 251 ? 9.758 -6.477 -13.852 1 97.81 251 ILE B O 1
ATOM 5327 N N . ILE B 1 252 ? 8.062 -5.059 -14.086 1 96.69 252 ILE B N 1
ATOM 5328 C CA . ILE B 1 252 ? 8.875 -4 -14.68 1 96.69 252 ILE B CA 1
ATOM 5329 C C . ILE B 1 252 ? 9.945 -3.549 -13.695 1 96.69 252 ILE B C 1
ATOM 5331 O O . ILE B 1 252 ? 11.133 -3.529 -14.023 1 96.69 252 ILE B O 1
ATOM 5335 N N . PHE B 1 253 ? 9.602 -3.281 -12.477 1 94.94 253 PHE B N 1
ATOM 5336 C CA . PHE B 1 253 ? 10.555 -2.748 -11.516 1 94.94 253 PHE B CA 1
ATOM 5337 C C . PHE B 1 253 ? 11.492 -3.84 -11.016 1 94.94 253 PHE B C 1
ATOM 5339 O O . PHE B 1 253 ? 12.648 -3.57 -10.672 1 94.94 253 PHE B O 1
ATOM 5346 N N . SER B 1 254 ? 11 -5.102 -10.992 1 94.38 254 SER B N 1
ATOM 5347 C CA . SER B 1 254 ? 11.906 -6.207 -10.695 1 94.38 254 SER B CA 1
ATOM 5348 C C . SER B 1 254 ? 13.016 -6.312 -11.734 1 94.38 254 SER B C 1
ATOM 5350 O O . SER B 1 254 ? 14.18 -6.496 -11.383 1 94.38 254 SER B O 1
ATOM 5352 N N . ASN B 1 255 ? 12.656 -6.184 -12.953 1 93.81 255 ASN B N 1
ATOM 5353 C CA . ASN B 1 255 ? 13.641 -6.246 -14.031 1 93.81 255 ASN B CA 1
ATOM 5354 C C . ASN B 1 255 ? 14.602 -5.062 -13.984 1 93.81 255 ASN B C 1
ATOM 5356 O O . ASN B 1 255 ? 15.805 -5.223 -14.188 1 93.81 255 ASN B O 1
ATOM 5360 N N . MET B 1 256 ? 14.078 -3.859 -13.742 1 91.69 256 MET B N 1
ATOM 5361 C CA . MET B 1 256 ? 14.906 -2.662 -13.656 1 91.69 256 MET B CA 1
ATOM 5362 C C . MET B 1 256 ? 15.906 -2.773 -12.516 1 91.69 256 MET B C 1
ATOM 5364 O O . MET B 1 256 ? 17.062 -2.359 -12.648 1 91.69 256 MET B O 1
ATOM 5368 N N . GLU B 1 257 ? 15.453 -3.275 -11.422 1 89.88 257 GLU B N 1
ATOM 5369 C CA . GLU B 1 257 ? 16.344 -3.449 -10.273 1 89.88 257 GLU B CA 1
ATOM 5370 C C . GLU B 1 257 ? 17.438 -4.457 -10.578 1 89.88 257 GLU B C 1
ATOM 5372 O O . GLU B 1 257 ? 18.609 -4.23 -10.234 1 89.88 257 GLU B O 1
ATOM 5377 N N . ARG B 1 258 ? 17.125 -5.5 -11.227 1 87.75 258 ARG B N 1
ATOM 5378 C CA . ARG B 1 258 ? 18.078 -6.555 -11.539 1 87.75 258 ARG B CA 1
ATOM 5379 C C . ARG B 1 258 ? 19.125 -6.07 -12.539 1 87.75 258 ARG B C 1
ATOM 5381 O O . ARG B 1 258 ? 20.281 -6.457 -12.461 1 87.75 258 ARG B O 1
ATOM 5388 N N . ASN B 1 259 ? 18.734 -5.215 -13.375 1 86.56 259 ASN B N 1
ATOM 5389 C CA . ASN B 1 259 ? 19.625 -4.781 -14.445 1 86.56 259 ASN B CA 1
ATOM 5390 C C . ASN B 1 259 ? 20.188 -3.389 -14.18 1 86.56 259 ASN B C 1
ATOM 5392 O O . ASN B 1 259 ? 20.766 -2.766 -15.07 1 86.56 259 ASN B O 1
ATOM 5396 N N . TYR B 1 260 ? 19.922 -2.982 -12.953 1 86.06 260 TYR B N 1
ATOM 5397 C CA . TYR B 1 260 ? 20.375 -1.623 -12.68 1 86.06 260 TYR B CA 1
ATOM 5398 C C . TYR B 1 260 ? 21.891 -1.537 -12.703 1 86.06 260 TYR B C 1
ATOM 5400 O O . TYR B 1 260 ? 22.578 -2.377 -12.117 1 86.06 260 TYR B O 1
ATOM 5408 N N . SER B 1 261 ? 22.453 -0.698 -13.57 1 80.94 261 SER B N 1
ATOM 5409 C CA . SER B 1 261 ? 23.875 -0.4 -13.617 1 80.94 261 SER B CA 1
ATOM 5410 C C . SER B 1 261 ? 24.125 1.099 -13.492 1 80.94 261 SER B C 1
ATOM 5412 O O . SER B 1 261 ? 23.391 1.908 -14.047 1 80.94 261 SER B O 1
ATOM 5414 N N . GLN B 1 262 ? 25.016 1.422 -12.648 1 72.38 262 GLN B N 1
ATOM 5415 C CA . GLN B 1 262 ? 25.359 2.826 -12.453 1 72.38 262 GLN B CA 1
ATOM 5416 C C . GLN B 1 262 ? 25.922 3.441 -13.727 1 72.38 262 GLN B C 1
ATOM 5418 O O . GLN B 1 262 ? 25.891 4.66 -13.906 1 72.38 262 GLN B O 1
ATOM 5423 N N . GLU B 1 263 ? 26.359 2.602 -14.57 1 71.31 263 GLU B N 1
ATOM 5424 C CA . GLU B 1 263 ? 27.031 3.066 -15.773 1 71.31 263 GLU B CA 1
ATOM 5425 C C . GLU B 1 263 ? 26.031 3.445 -16.859 1 71.31 263 GLU B C 1
ATOM 5427 O O . GLU B 1 263 ? 26.344 4.203 -17.781 1 71.31 263 GLU B O 1
ATOM 5432 N N . THR B 1 264 ? 24.859 3.023 -16.656 1 69.56 264 THR B N 1
ATOM 5433 C CA . THR B 1 264 ? 23.844 3.281 -17.688 1 69.56 264 THR B CA 1
ATOM 5434 C C . THR B 1 264 ? 22.875 4.359 -17.234 1 69.56 264 THR B C 1
ATOM 5436 O O . THR B 1 264 ? 22.594 4.484 -16.031 1 69.56 264 THR B O 1
ATOM 5439 N N . THR B 1 265 ? 22.625 5.223 -18.078 1 68.69 265 THR B N 1
ATOM 5440 C CA . THR B 1 265 ? 21.688 6.297 -17.781 1 68.69 265 THR B CA 1
ATOM 5441 C C . THR B 1 265 ? 20.297 5.738 -17.5 1 68.69 265 THR B C 1
ATOM 5443 O O . THR B 1 265 ? 19.75 4.984 -18.312 1 68.69 265 THR B O 1
ATOM 5446 N N . HIS B 1 266 ? 19.938 5.871 -16.297 1 73.88 266 HIS B N 1
ATOM 5447 C CA . HIS B 1 266 ? 18.594 5.438 -15.953 1 73.88 266 HIS B CA 1
ATOM 5448 C C . HIS B 1 266 ? 17.688 6.633 -15.672 1 73.88 266 HIS B C 1
ATOM 5450 O O . HIS B 1 266 ? 18.156 7.684 -15.227 1 73.88 266 HIS B O 1
ATOM 5456 N N . ALA B 1 267 ? 16.453 6.582 -16.109 1 73.75 267 ALA B N 1
ATOM 5457 C CA . ALA B 1 267 ? 15.453 7.613 -15.844 1 73.75 267 ALA B CA 1
ATOM 5458 C C . ALA B 1 267 ? 15.195 7.754 -14.352 1 73.75 267 ALA B C 1
ATOM 5460 O O . ALA B 1 267 ? 14.922 8.852 -13.859 1 73.75 267 ALA B O 1
ATOM 5461 N N . LEU B 1 268 ? 15.312 6.574 -13.656 1 80.88 268 LEU B N 1
ATOM 5462 C CA . LEU B 1 268 ? 15.078 6.539 -12.211 1 80.88 268 LEU B CA 1
ATOM 5463 C C . LEU B 1 268 ? 16.328 6.059 -11.477 1 80.88 268 LEU B C 1
ATOM 5465 O O . LEU B 1 268 ? 17.062 5.215 -11.984 1 80.88 268 LEU B O 1
ATOM 5469 N N . GLY B 1 269 ? 16.562 6.637 -10.414 1 82.94 269 GLY B N 1
ATOM 5470 C CA . GLY B 1 269 ? 17.656 6.191 -9.578 1 82.94 269 GLY B CA 1
ATOM 5471 C C . GLY B 1 269 ? 17.422 4.84 -8.93 1 82.94 269 GLY B C 1
ATOM 5472 O O . GLY B 1 269 ? 16.297 4.332 -8.953 1 82.94 269 GLY B O 1
ATOM 5473 N N . GLU B 1 270 ? 18.422 4.273 -8.414 1 85.44 270 GLU B N 1
ATOM 5474 C CA . GLU B 1 270 ? 18.375 2.959 -7.785 1 85.44 270 GLU B CA 1
ATOM 5475 C C . GLU B 1 270 ? 17.391 2.949 -6.617 1 85.44 270 GLU B C 1
ATOM 5477 O O . GLU B 1 270 ? 16.609 2.012 -6.469 1 85.44 270 GLU B O 1
ATOM 5482 N N . VAL B 1 271 ? 17.406 3.971 -5.82 1 84.12 271 VAL B N 1
ATOM 5483 C CA . VAL B 1 271 ? 16.562 4.07 -4.641 1 84.12 271 VAL B CA 1
ATOM 5484 C C . VAL B 1 271 ? 15.094 4.188 -5.062 1 84.12 271 VAL B C 1
ATOM 5486 O O . VAL B 1 271 ? 14.219 3.547 -4.477 1 84.12 271 VAL B O 1
ATOM 5489 N N . ALA B 1 272 ? 14.859 4.973 -6.094 1 86.62 272 ALA B N 1
ATOM 5490 C CA . ALA B 1 272 ? 13.5 5.148 -6.602 1 86.62 272 ALA B CA 1
ATOM 5491 C C . ALA B 1 272 ? 12.945 3.834 -7.137 1 86.62 272 ALA B C 1
ATOM 5493 O O . ALA B 1 272 ? 11.789 3.486 -6.867 1 86.62 272 ALA B O 1
ATOM 5494 N N . ILE B 1 273 ? 13.781 3.156 -7.867 1 91.19 273 ILE B N 1
ATOM 5495 C CA . ILE B 1 273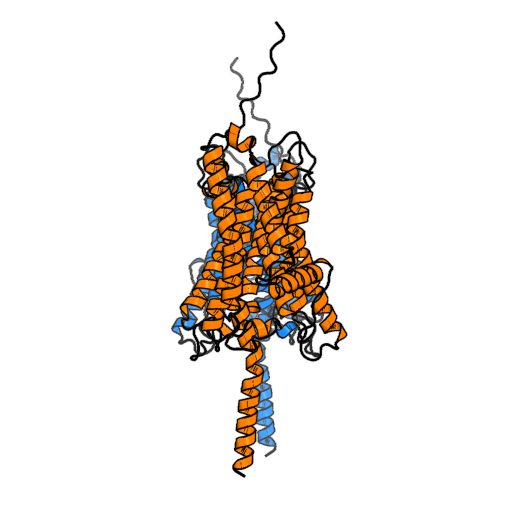 ? 13.367 1.876 -8.43 1 91.19 273 ILE B CA 1
ATOM 5496 C C . ILE B 1 273 ? 13.023 0.902 -7.305 1 91.19 273 ILE B C 1
ATOM 5498 O O . ILE B 1 273 ? 12.008 0.208 -7.363 1 91.19 273 ILE B O 1
ATOM 5502 N N . SER B 1 274 ? 13.859 0.866 -6.309 1 90.81 274 SER B N 1
ATOM 5503 C CA . SER B 1 274 ? 13.648 -0.019 -5.168 1 90.81 274 SER B CA 1
ATOM 5504 C C . SER B 1 274 ? 12.352 0.318 -4.438 1 90.81 274 SER B C 1
ATOM 5506 O O . SER B 1 274 ? 11.586 -0.578 -4.07 1 90.81 274 SER B O 1
ATOM 5508 N N . ARG B 1 275 ? 12.055 1.578 -4.223 1 91.06 275 ARG B N 1
ATOM 5509 C CA . ARG B 1 275 ? 10.836 2.023 -3.553 1 91.06 275 ARG B CA 1
ATOM 5510 C C . ARG B 1 275 ? 9.602 1.666 -4.371 1 91.06 275 ARG B C 1
ATOM 5512 O O . ARG B 1 275 ? 8.609 1.178 -3.824 1 91.06 275 ARG B O 1
ATOM 5519 N N . LEU B 1 276 ? 9.727 1.93 -5.637 1 92.94 276 LEU B N 1
ATOM 5520 C CA . LEU B 1 276 ? 8.594 1.654 -6.512 1 92.94 276 LEU B CA 1
ATOM 5521 C C . LEU B 1 276 ? 8.328 0.156 -6.605 1 92.94 276 LEU B C 1
ATOM 5523 O O . LEU B 1 276 ? 7.18 -0.271 -6.711 1 92.94 276 LEU B O 1
ATOM 5527 N N . TRP B 1 277 ? 9.375 -0.64 -6.613 1 94.62 277 TRP B N 1
ATOM 5528 C CA . TRP B 1 277 ? 9.227 -2.092 -6.582 1 94.62 277 TRP B CA 1
ATOM 5529 C C . TRP B 1 277 ? 8.461 -2.535 -5.34 1 94.62 277 TRP B C 1
ATOM 5531 O O . TRP B 1 277 ? 7.484 -3.287 -5.441 1 94.62 277 TRP B O 1
ATOM 5541 N N . ALA B 1 278 ? 8.844 -2.031 -4.195 1 93.62 278 ALA B N 1
ATOM 5542 C CA . ALA B 1 278 ? 8.188 -2.406 -2.943 1 93.62 278 ALA B CA 1
ATOM 5543 C C . ALA B 1 278 ? 6.723 -1.977 -2.939 1 93.62 278 ALA B C 1
ATOM 5545 O O . ALA B 1 278 ? 5.848 -2.734 -2.51 1 93.62 278 ALA B O 1
ATOM 5546 N N . LEU B 1 279 ? 6.5 -0.8 -3.443 1 93.56 279 LEU B N 1
ATOM 5547 C CA . LEU B 1 279 ? 5.137 -0.288 -3.504 1 93.56 279 LEU B CA 1
ATOM 5548 C C . LEU B 1 279 ? 4.273 -1.144 -4.43 1 93.56 279 LEU B C 1
ATOM 5550 O O . LEU B 1 279 ? 3.145 -1.494 -4.082 1 93.56 279 LEU B O 1
ATOM 5554 N N . SER B 1 280 ? 4.836 -1.391 -5.57 1 96.44 280 SER B N 1
ATOM 5555 C CA . SER B 1 280 ? 4.09 -2.203 -6.527 1 96.44 280 SER B CA 1
ATOM 5556 C C . SER B 1 280 ? 3.805 -3.594 -5.969 1 96.44 280 SER B C 1
ATOM 5558 O O . SER B 1 280 ? 2.713 -4.133 -6.156 1 96.44 280 SER B O 1
ATOM 5560 N N . CYS B 1 281 ? 4.805 -4.195 -5.281 1 96.56 281 CYS B N 1
ATOM 5561 C CA . CYS B 1 281 ? 4.609 -5.504 -4.664 1 96.56 281 CYS B CA 1
ATOM 5562 C C . CYS B 1 281 ? 3.498 -5.453 -3.623 1 96.56 281 CYS B C 1
ATOM 5564 O O . CYS B 1 281 ? 2.646 -6.344 -3.574 1 96.56 281 CYS B O 1
ATOM 5566 N N . PHE B 1 282 ? 3.529 -4.457 -2.867 1 95.75 282 PHE B N 1
ATOM 5567 C CA . PHE B 1 282 ? 2.539 -4.324 -1.805 1 95.75 282 PHE B CA 1
ATOM 5568 C C . PHE B 1 282 ? 1.139 -4.168 -2.385 1 95.75 282 PHE B C 1
ATOM 5570 O O . PHE B 1 282 ? 0.199 -4.832 -1.937 1 95.75 282 PHE B O 1
ATOM 5577 N N . VAL B 1 283 ? 1.026 -3.281 -3.367 1 95.38 283 VAL B N 1
ATOM 5578 C CA . VAL B 1 283 ? -0.27 -3.045 -3.992 1 95.38 283 VAL B CA 1
ATOM 5579 C C . VAL B 1 283 ? -0.788 -4.34 -4.617 1 95.38 283 VAL B C 1
ATOM 5581 O O . VAL B 1 283 ? -1.95 -4.703 -4.426 1 95.38 283 VAL B O 1
ATOM 5584 N N . ASN B 1 284 ? 0.044 -4.992 -5.332 1 97.69 284 ASN B N 1
ATOM 5585 C CA . ASN B 1 284 ? -0.352 -6.242 -5.973 1 97.69 284 ASN B CA 1
ATOM 5586 C C . ASN B 1 284 ? -0.782 -7.289 -4.949 1 97.69 284 ASN B C 1
ATOM 5588 O O . ASN B 1 284 ? -1.85 -7.891 -5.078 1 97.69 284 ASN B O 1
ATOM 5592 N N . SER B 1 285 ? 0.041 -7.5 -3.9 1 97.56 285 SER B N 1
ATOM 5593 C CA . SER B 1 285 ? -0.234 -8.516 -2.893 1 97.56 285 SER B CA 1
ATOM 5594 C C . SER B 1 285 ? -1.493 -8.188 -2.098 1 97.56 285 SER B C 1
ATOM 5596 O O . SER B 1 285 ? -2.35 -9.047 -1.892 1 97.56 285 SER B O 1
ATOM 5598 N N . ALA B 1 286 ? -1.607 -6.934 -1.717 1 95.62 286 ALA B N 1
ATOM 5599 C CA . ALA B 1 286 ? -2.76 -6.527 -0.915 1 95.62 286 ALA B CA 1
ATOM 5600 C C . ALA B 1 286 ? -4.051 -6.645 -1.716 1 95.62 286 ALA B C 1
ATOM 5602 O O . ALA B 1 286 ? -5.055 -7.16 -1.218 1 95.62 286 ALA B O 1
ATOM 5603 N N . TYR B 1 287 ? -4.031 -6.129 -2.938 1 96.19 287 TYR B N 1
ATOM 5604 C CA . TYR B 1 287 ? -5.215 -6.18 -3.787 1 96.19 287 TYR B CA 1
ATOM 5605 C C . TYR B 1 287 ? -5.602 -7.621 -4.102 1 96.19 287 TYR B C 1
ATOM 5607 O O . TYR B 1 287 ? -6.777 -7.984 -4.047 1 96.19 287 TYR B O 1
ATOM 5615 N N . SER B 1 288 ? -4.645 -8.445 -4.434 1 97.81 288 SER B N 1
ATOM 5616 C CA . SER B 1 288 ? -4.91 -9.852 -4.742 1 97.81 288 SER B CA 1
ATOM 5617 C C . SER B 1 288 ? -5.434 -10.594 -3.521 1 97.81 288 SER B C 1
ATOM 5619 O O . SER B 1 288 ? -6.316 -11.445 -3.637 1 97.81 288 SER B O 1
ATOM 5621 N N . PHE B 1 289 ? -4.859 -10.258 -2.359 1 97.75 289 PHE B N 1
ATOM 5622 C CA . PHE B 1 289 ? -5.336 -10.875 -1.126 1 97.75 289 PHE B CA 1
ATOM 5623 C C . PHE B 1 289 ? -6.793 -10.523 -0.87 1 97.75 289 PHE B C 1
ATOM 5625 O O . PHE B 1 289 ? -7.609 -11.398 -0.583 1 97.75 289 PHE B O 1
ATOM 5632 N N . TYR B 1 290 ? -7.059 -9.266 -1.004 1 95.69 290 TYR B N 1
ATOM 5633 C CA . TYR B 1 290 ? -8.438 -8.812 -0.853 1 95.69 290 TYR B CA 1
ATOM 5634 C C . TYR B 1 290 ? -9.359 -9.555 -1.81 1 95.69 290 TYR B C 1
ATOM 5636 O O . TYR B 1 290 ? -10.445 -10 -1.418 1 95.69 290 TYR B O 1
ATOM 5644 N N . TRP B 1 291 ? -8.953 -9.664 -3.041 1 96.44 291 TRP B N 1
ATOM 5645 C CA . TRP B 1 291 ? -9.766 -10.305 -4.066 1 96.44 291 TRP B CA 1
ATOM 5646 C C . TRP B 1 291 ? -9.992 -11.781 -3.74 1 96.44 291 TRP B C 1
ATOM 5648 O O . TRP B 1 291 ? -11.109 -12.289 -3.885 1 96.44 291 TRP B O 1
ATOM 5658 N N . ASP B 1 292 ? -8.977 -12.5 -3.332 1 97.69 292 ASP B N 1
ATOM 5659 C CA . ASP B 1 292 ? -9.102 -13.914 -2.98 1 97.69 292 ASP B CA 1
ATOM 5660 C C . ASP B 1 292 ? -10.133 -14.109 -1.875 1 97.69 292 ASP B C 1
ATOM 5662 O O . ASP B 1 292 ? -11.047 -14.938 -2.01 1 97.69 292 ASP B O 1
ATOM 5666 N N . VAL B 1 293 ? -10.062 -13.289 -0.902 1 96.81 293 VAL B N 1
ATOM 5667 C CA . VAL B 1 293 ? -10.883 -13.461 0.293 1 96.81 293 VAL B CA 1
ATOM 5668 C C . VAL B 1 293 ? -12.312 -13.008 0.011 1 96.81 293 VAL B C 1
ATOM 5670 O O . VAL B 1 293 ? -13.266 -13.734 0.287 1 96.81 293 VAL B O 1
ATOM 5673 N N . THR B 1 294 ? -12.453 -11.883 -0.652 1 94 294 THR B N 1
ATOM 5674 C CA . THR B 1 294 ? -13.766 -11.25 -0.758 1 94 294 THR B CA 1
ATOM 5675 C C . THR B 1 294 ? -14.484 -11.703 -2.025 1 94 294 THR B C 1
ATOM 5677 O O . THR B 1 294 ? -15.703 -11.883 -2.023 1 94 294 THR B O 1
ATOM 5680 N N . LYS B 1 295 ? -13.734 -11.836 -3.07 1 94.38 295 LYS B N 1
ATOM 5681 C CA . LYS B 1 295 ? -14.391 -12.07 -4.352 1 94.38 295 LYS B CA 1
ATOM 5682 C C . LYS B 1 295 ? -14.32 -13.547 -4.742 1 94.38 295 LYS B C 1
ATOM 5684 O O . LYS B 1 295 ? -15.336 -14.164 -5.055 1 94.38 295 LYS B O 1
ATOM 5689 N N . ASP B 1 296 ? -13.195 -14.117 -4.617 1 96.44 296 ASP B N 1
ATOM 5690 C CA . ASP B 1 296 ? -13.039 -15.508 -5.047 1 96.44 296 ASP B CA 1
ATOM 5691 C C . ASP B 1 296 ? -13.68 -16.469 -4.039 1 96.44 296 ASP B C 1
ATOM 5693 O O . ASP B 1 296 ? -14.328 -17.438 -4.43 1 96.44 296 ASP B O 1
ATOM 5697 N N . TRP B 1 297 ? -13.523 -16.219 -2.766 1 97.06 297 TRP B N 1
ATOM 5698 C CA . TRP B 1 297 ? -14.023 -17.141 -1.747 1 97.06 297 TRP B CA 1
ATOM 5699 C C . TRP B 1 297 ? -15.289 -16.594 -1.098 1 97.06 297 TRP B C 1
ATOM 5701 O O . TRP B 1 297 ? -15.891 -17.25 -0.247 1 97.06 297 TRP B O 1
ATOM 5711 N N . ASP B 1 298 ? -15.719 -15.359 -1.412 1 94.38 298 ASP B N 1
ATOM 5712 C CA . ASP B 1 298 ? -16.953 -14.734 -0.945 1 94.38 298 ASP B CA 1
ATOM 5713 C C . ASP B 1 298 ? -16.984 -14.656 0.58 1 94.38 298 ASP B C 1
ATOM 5715 O O . ASP B 1 298 ? -18.031 -14.875 1.192 1 94.38 298 ASP B O 1
ATOM 5719 N N . LEU B 1 299 ? -15.891 -14.492 1.154 1 93.62 299 LEU B N 1
ATOM 5720 C CA . LEU B 1 299 ? -15.852 -14.352 2.605 1 93.62 299 LEU B CA 1
ATOM 5721 C C . LEU B 1 299 ? -16.078 -12.898 3.016 1 93.62 299 LEU B C 1
ATOM 5723 O O . LEU B 1 299 ? -15.688 -11.977 2.301 1 93.62 299 LEU B O 1
ATOM 5727 N N . ASN B 1 300 ? -16.625 -12.656 4.168 1 87.19 300 ASN B N 1
ATOM 5728 C CA . ASN B 1 300 ? -17.094 -11.336 4.574 1 87.19 300 ASN B CA 1
ATOM 5729 C C . ASN B 1 300 ? -16.109 -10.656 5.531 1 87.19 300 ASN B C 1
ATOM 5731 O O . ASN B 1 300 ? -16.5 -9.836 6.352 1 87.19 300 ASN B O 1
ATOM 5735 N N . LEU B 1 301 ? -14.938 -11.023 5.414 1 84.38 301 LEU B N 1
ATOM 5736 C CA . LEU B 1 301 ? -13.945 -10.484 6.336 1 84.38 301 LEU B CA 1
ATOM 5737 C C . LEU B 1 301 ? -13.812 -8.969 6.172 1 84.38 301 LEU B C 1
ATOM 5739 O O . LEU B 1 301 ? -13.633 -8.25 7.152 1 84.38 301 LEU B O 1
ATOM 5743 N N . PHE B 1 302 ? -13.953 -8.422 4.945 1 80.69 302 PHE B N 1
ATOM 5744 C CA . PHE B 1 302 ? -13.719 -7.008 4.672 1 80.69 302 PHE B CA 1
ATOM 5745 C C . PHE B 1 302 ? -15.031 -6.297 4.352 1 80.69 302 PHE B C 1
ATOM 5747 O O . PHE B 1 302 ? -15.023 -5.16 3.875 1 80.69 302 PHE B O 1
ATOM 5754 N N . SER B 1 303 ? -16.094 -6.922 4.574 1 73.31 303 SER B N 1
ATOM 5755 C CA . SER B 1 303 ? -17.391 -6.312 4.332 1 73.31 303 SER B CA 1
ATOM 5756 C C . SER B 1 303 ? -17.844 -5.469 5.523 1 73.31 303 SER B C 1
ATOM 5758 O O . SER B 1 303 ? -17.578 -5.824 6.676 1 73.31 303 SER B O 1
ATOM 5760 N N . PRO B 1 304 ? -18.297 -4.215 5.242 1 62.53 304 PRO B N 1
ATOM 5761 C CA . PRO B 1 304 ? -18.766 -3.365 6.34 1 62.53 304 PRO B CA 1
ATOM 5762 C C . PRO B 1 304 ? -19.781 -4.07 7.242 1 62.53 304 PRO B C 1
ATOM 5764 O O . PRO B 1 304 ? -19.875 -3.758 8.43 1 62.53 304 PRO B O 1
ATOM 5767 N N . ASN B 1 305 ? -20.562 -4.879 6.707 1 55.47 305 ASN B N 1
ATOM 5768 C CA . ASN B 1 305 ? -21.594 -5.551 7.492 1 55.47 305 ASN B CA 1
ATOM 5769 C C . ASN B 1 305 ? -21.016 -6.699 8.312 1 55.47 305 ASN B C 1
ATOM 5771 O O . ASN B 1 305 ? -21.75 -7.473 8.914 1 55.47 305 ASN B O 1
ATOM 5775 N N . SER B 1 306 ? -19.766 -6.887 8.148 1 52.66 306 SER B N 1
ATOM 5776 C CA . SER B 1 306 ? -19.141 -8.016 8.844 1 52.66 306 SER B CA 1
ATOM 5777 C C . SER B 1 306 ? -19.281 -7.879 10.352 1 52.66 306 SER B C 1
ATOM 5779 O O . SER B 1 306 ? -19.281 -8.875 11.078 1 52.66 306 SER B O 1
ATOM 5781 N N . GLY B 1 307 ? -19.297 -6.559 10.859 1 50.62 307 GLY B N 1
ATOM 5782 C CA . GLY B 1 307 ? -19.422 -6.336 12.289 1 50.62 307 GLY B CA 1
ATOM 5783 C C . GLY B 1 307 ? -20.781 -6.684 12.836 1 50.62 307 GLY B C 1
ATOM 5784 O O . GLY B 1 307 ? -21 -6.707 14.047 1 50.62 307 GLY B O 1
ATOM 5785 N N . THR B 1 308 ? -21.703 -6.516 11.906 1 49.28 308 THR B N 1
ATOM 5786 C CA . THR B 1 308 ? -22.969 -6.891 12.516 1 49.28 308 THR B CA 1
ATOM 5787 C C . THR B 1 308 ? -23 -8.383 12.852 1 49.28 308 THR B C 1
ATOM 5789 O O . THR B 1 308 ? -22.891 -9.219 11.953 1 49.28 308 THR B O 1
ATOM 5792 N N . ARG B 1 309 ? -22.297 -8.68 13.82 1 50.41 309 ARG B N 1
ATOM 5793 C CA . ARG B 1 309 ? -22.375 -10.039 14.344 1 50.41 309 ARG B CA 1
ATOM 5794 C C . ARG B 1 309 ? -23.719 -10.68 13.992 1 50.41 309 ARG B C 1
ATOM 5796 O O . ARG B 1 309 ? -24.75 -10.367 14.594 1 50.41 309 ARG B O 1
ATOM 5803 N N . GLN B 1 310 ? -23.844 -10.898 12.766 1 53.47 310 GLN B N 1
ATOM 5804 C CA . GLN B 1 310 ? -25.047 -11.719 12.633 1 53.47 310 GLN B CA 1
ATOM 5805 C C . GLN B 1 310 ? -24.906 -13.023 13.406 1 53.47 310 GLN B C 1
ATOM 5807 O O . GLN B 1 310 ? -23.875 -13.703 13.312 1 53.47 310 GLN B O 1
ATOM 5812 N N . ARG B 1 311 ? -25.609 -13.227 14.414 1 57.66 311 ARG B N 1
ATOM 5813 C CA . ARG B 1 311 ? -25.688 -14.32 15.375 1 57.66 311 ARG B CA 1
ATOM 5814 C C . ARG B 1 311 ? -25.578 -15.672 14.672 1 57.66 311 ARG B C 1
ATOM 5816 O O . ARG B 1 311 ? -25.172 -16.656 15.281 1 57.66 311 ARG B O 1
ATOM 5823 N N . ASP B 1 312 ? -25.641 -15.727 13.258 1 69 312 ASP B N 1
ATOM 5824 C CA . ASP B 1 312 ? -25.906 -17.078 12.758 1 69 312 ASP B CA 1
ATOM 5825 C C . ASP B 1 312 ? -24.656 -17.672 12.109 1 69 312 ASP B C 1
ATOM 5827 O O . ASP B 1 312 ? -24.625 -18.859 11.773 1 69 312 ASP B O 1
ATOM 5831 N N . TYR B 1 313 ? -23.5 -16.844 11.906 1 76.25 313 TYR B N 1
ATOM 5832 C CA . TYR B 1 313 ? -22.297 -17.484 11.359 1 76.25 313 TYR B CA 1
ATOM 5833 C C . TYR B 1 313 ? -21.031 -16.766 11.844 1 76.25 313 TYR B C 1
ATOM 5835 O O . TYR B 1 313 ? -21.094 -15.633 12.305 1 76.25 313 TYR B O 1
ATOM 5843 N N . PRO B 1 314 ? -20 -17.547 11.836 1 82.5 314 PRO B N 1
ATOM 5844 C CA . PRO B 1 314 ? -18.75 -17.031 12.406 1 82.5 314 PRO B CA 1
ATOM 5845 C C . PRO B 1 314 ? -18.297 -15.742 11.742 1 82.5 314 PRO B C 1
ATOM 5847 O O . PRO B 1 314 ? -18.641 -15.469 10.594 1 82.5 314 PRO B O 1
ATOM 5850 N N . PHE B 1 315 ? -17.531 -15.055 12.422 1 83.31 315 PHE B N 1
ATOM 5851 C CA . PHE B 1 315 ? -17.047 -13.742 12 1 83.31 315 PHE B CA 1
ATOM 5852 C C . PHE B 1 315 ? -16.266 -13.836 10.695 1 83.31 315 PHE B C 1
ATOM 5854 O O . PHE B 1 315 ? -15.383 -14.68 10.555 1 83.31 315 PHE B O 1
ATOM 5861 N N . GLY B 1 316 ? -16.656 -13.047 9.758 1 87.88 316 GLY B N 1
ATOM 5862 C CA . GLY B 1 316 ? -15.891 -12.891 8.523 1 87.88 316 GLY B CA 1
ATOM 5863 C C . GLY B 1 316 ? -16.125 -14.016 7.535 1 87.88 316 GLY B C 1
ATOM 5864 O O . GLY B 1 316 ? -15.484 -14.062 6.477 1 87.88 316 GLY B O 1
ATOM 5865 N N . LEU B 1 317 ? -16.906 -14.977 7.859 1 92.56 317 LEU B N 1
ATOM 5866 C CA . LEU B 1 317 ? -17.188 -16.094 6.965 1 92.56 317 LEU B CA 1
ATOM 5867 C C . LEU B 1 317 ? -18.578 -15.977 6.355 1 92.56 317 LEU B C 1
ATOM 5869 O O . LEU B 1 317 ? -19.359 -15.094 6.742 1 92.56 317 LEU B O 1
ATOM 5873 N N . ARG B 1 318 ? -18.859 -16.719 5.34 1 90 318 ARG B N 1
ATOM 5874 C CA . ARG B 1 318 ? -20.188 -16.703 4.711 1 90 318 ARG B CA 1
ATOM 5875 C C . ARG B 1 318 ? -21.094 -17.75 5.336 1 90 318 ARG B C 1
ATOM 5877 O O . ARG B 1 318 ? -20.625 -18.719 5.941 1 90 318 ARG B O 1
ATOM 5884 N N . PRO B 1 319 ? -22.375 -17.641 5.184 1 87.69 319 PRO B N 1
ATOM 5885 C CA . PRO B 1 319 ? -23.328 -18.531 5.844 1 87.69 319 PRO B CA 1
ATOM 5886 C C . PRO B 1 319 ? -23.266 -19.969 5.332 1 87.69 319 PRO B C 1
ATOM 5888 O O . PRO B 1 319 ? -23.297 -20.906 6.125 1 87.69 319 PRO B O 1
ATOM 5891 N N . ARG B 1 320 ? -23.172 -20.141 4.043 1 91 320 ARG B N 1
ATOM 5892 C CA . ARG B 1 320 ? -23.141 -21.484 3.48 1 91 320 ARG B CA 1
ATOM 5893 C C . ARG B 1 320 ? -21.719 -21.922 3.211 1 91 320 ARG B C 1
ATOM 5895 O O . ARG B 1 320 ? -21.016 -21.328 2.385 1 91 320 ARG B O 1
ATOM 5902 N N . ARG B 1 321 ? -21.25 -22.891 3.932 1 94.25 321 ARG B N 1
ATOM 5903 C CA . ARG B 1 321 ? -19.922 -23.469 3.801 1 94.25 321 ARG B CA 1
ATOM 5904 C C . ARG B 1 321 ? -20 -25 3.715 1 94.25 321 ARG B C 1
ATOM 5906 O O . ARG B 1 321 ? -20.719 -25.625 4.488 1 94.25 321 ARG B O 1
ATOM 5913 N N . ILE B 1 322 ? -19.297 -25.547 2.869 1 95.62 322 ILE B N 1
ATOM 5914 C CA . ILE B 1 322 ? -19.391 -26.984 2.639 1 95.62 322 ILE B CA 1
ATOM 5915 C C . ILE B 1 322 ? -18.328 -27.703 3.471 1 95.62 322 ILE B C 1
ATOM 5917 O O . ILE B 1 322 ? -18.562 -28.812 3.971 1 95.62 322 ILE B O 1
ATOM 5921 N N . PHE B 1 323 ? -17.172 -27.078 3.666 1 95.44 323 PHE B N 1
ATOM 5922 C CA . PHE B 1 323 ? -16.109 -27.719 4.426 1 95.44 323 PHE B CA 1
ATOM 5923 C C . PHE B 1 323 ? -16.453 -27.766 5.91 1 95.44 323 PHE B C 1
ATOM 5925 O O . PHE B 1 323 ? -17.031 -26.812 6.445 1 95.44 323 PHE B O 1
ATOM 5932 N N . PRO B 1 324 ? -16.156 -28.812 6.574 1 91.44 324 PRO B N 1
ATOM 5933 C CA . PRO B 1 324 ? -16.703 -29.094 7.902 1 91.44 324 PRO B CA 1
ATOM 5934 C C . PRO B 1 324 ? -16.141 -28.172 8.984 1 91.44 324 PRO B C 1
ATOM 5936 O O . PRO B 1 324 ? -16.812 -27.906 9.977 1 91.44 324 PRO B O 1
ATOM 5939 N N . ARG B 1 325 ? -15 -27.734 8.844 1 93.19 325 ARG B N 1
ATOM 5940 C CA . ARG B 1 325 ? -14.383 -26.969 9.922 1 93.19 325 ARG B CA 1
ATOM 5941 C C . ARG B 1 325 ? -14.195 -25.516 9.516 1 93.19 325 ARG B C 1
ATOM 5943 O O . ARG B 1 325 ? -13.602 -25.219 8.477 1 93.19 325 ARG B O 1
ATOM 5950 N N . ASP B 1 326 ? -14.609 -24.672 10.43 1 93.56 326 ASP B N 1
ATOM 5951 C CA . ASP B 1 326 ? -14.453 -23.234 10.203 1 93.56 326 ASP B CA 1
ATOM 5952 C C . ASP B 1 326 ? -12.977 -22.844 10.156 1 93.56 326 ASP B C 1
ATOM 5954 O O . ASP B 1 326 ? -12.594 -21.922 9.445 1 93.56 326 ASP B O 1
ATOM 5958 N N . GLU B 1 327 ? -12.195 -23.562 10.867 1 95 327 GLU B N 1
ATOM 5959 C CA . GLU B 1 327 ? -10.766 -23.281 10.961 1 95 327 GLU B CA 1
ATOM 5960 C C . GLU B 1 327 ? -10.086 -23.406 9.602 1 95 327 GLU B C 1
ATOM 5962 O O . GLU B 1 327 ? -9.062 -22.781 9.359 1 95 327 GLU B O 1
ATOM 5967 N N . MET B 1 328 ? -10.656 -24.203 8.734 1 96.44 328 MET B N 1
ATOM 5968 C CA . MET B 1 328 ? -10.086 -24.359 7.398 1 96.44 328 MET B CA 1
ATOM 5969 C C . MET B 1 328 ? -10.164 -23.062 6.617 1 96.44 328 MET B C 1
ATOM 5971 O O . MET B 1 328 ? -9.227 -22.719 5.895 1 96.44 328 MET B O 1
ATOM 5975 N N . TYR B 1 329 ? -11.227 -22.359 6.875 1 97.06 329 TYR B N 1
ATOM 5976 C CA . TYR B 1 329 ? -11.414 -21.109 6.168 1 97.06 329 TYR B CA 1
ATOM 5977 C C . TYR B 1 329 ? -10.484 -20.031 6.719 1 97.06 329 TYR B C 1
ATOM 5979 O O . TYR B 1 329 ? -9.875 -19.281 5.957 1 97.06 329 TYR B O 1
ATOM 5987 N N . TYR B 1 330 ? -10.359 -19.984 7.988 1 95.88 330 TYR B N 1
ATOM 5988 C CA . TYR B 1 330 ? -9.422 -19.031 8.578 1 95.88 330 TYR B CA 1
ATOM 5989 C C . TYR B 1 330 ? -7.984 -19.406 8.234 1 95.88 330 TYR B C 1
ATOM 5991 O O . TYR B 1 330 ? -7.148 -18.516 8.016 1 95.88 330 TYR B O 1
ATOM 5999 N N . GLY B 1 331 ? -7.777 -20.688 8.219 1 97.5 331 GLY B N 1
ATOM 6000 C CA . GLY B 1 331 ? -6.445 -21.156 7.867 1 97.5 331 GLY B CA 1
ATOM 6001 C C . GLY B 1 331 ? -6.02 -20.766 6.469 1 97.5 331 GLY B C 1
ATOM 6002 O O . GLY B 1 331 ? -4.891 -20.297 6.266 1 97.5 331 GLY B O 1
ATOM 6003 N N . VAL B 1 332 ? -6.898 -20.906 5.504 1 97.88 332 VAL B N 1
ATOM 6004 C CA . VAL B 1 332 ? -6.551 -20.578 4.125 1 97.88 332 VAL B CA 1
ATOM 6005 C C . VAL B 1 332 ? -6.324 -19.078 3.982 1 97.88 332 VAL B C 1
ATOM 6007 O O . VAL B 1 332 ? -5.469 -18.641 3.211 1 97.88 332 VAL B O 1
ATOM 6010 N N . ILE B 1 333 ? -7.086 -18.266 4.711 1 97.81 333 ILE B N 1
ATOM 6011 C CA . ILE B 1 333 ? -6.898 -16.828 4.707 1 97.81 333 ILE B CA 1
ATOM 6012 C C . ILE B 1 333 ? -5.488 -16.484 5.184 1 97.81 333 ILE B C 1
ATOM 6014 O O . ILE B 1 333 ? -4.773 -15.711 4.535 1 97.81 333 ILE B O 1
ATOM 6018 N N . GLY B 1 334 ? -5.113 -17.141 6.301 1 97.56 334 GLY B N 1
ATOM 6019 C CA . GLY B 1 334 ? -3.787 -16.891 6.848 1 97.56 334 GLY B CA 1
ATOM 6020 C C . GLY B 1 334 ? -2.67 -17.344 5.926 1 97.56 334 GLY B C 1
ATOM 6021 O O . GLY B 1 334 ? -1.703 -16.609 5.711 1 97.56 334 GLY B O 1
ATOM 6022 N N . ILE B 1 335 ? -2.797 -18.453 5.352 1 98.25 335 ILE B N 1
ATOM 6023 C CA . ILE B 1 335 ? -1.776 -19.016 4.473 1 98.25 335 ILE B CA 1
ATOM 6024 C C . ILE B 1 335 ? -1.647 -18.156 3.221 1 98.25 335 ILE B C 1
ATOM 6026 O O . ILE B 1 335 ? -0.536 -17.859 2.775 1 98.25 335 ILE B O 1
ATOM 6030 N N . ASP B 1 336 ? -2.779 -17.766 2.697 1 98.31 336 ASP B N 1
ATOM 6031 C CA . ASP B 1 336 ? -2.779 -16.906 1.507 1 98.31 336 ASP B CA 1
ATOM 6032 C C . ASP B 1 336 ? -2.084 -15.578 1.779 1 98.31 336 ASP B C 1
ATOM 6034 O O . ASP B 1 336 ? -1.291 -15.109 0.961 1 98.31 336 ASP B O 1
ATOM 6038 N N . LEU B 1 337 ? -2.334 -15.039 2.908 1 97.38 337 LEU B N 1
ATOM 6039 C CA . LEU B 1 337 ? -1.727 -13.773 3.287 1 97.38 337 LEU B CA 1
ATOM 6040 C C . LEU B 1 337 ? -0.208 -13.898 3.357 1 97.38 337 LEU B C 1
ATOM 6042 O O . LEU B 1 337 ? 0.513 -13.102 2.75 1 97.38 337 LEU B O 1
ATOM 6046 N N . VAL B 1 338 ? 0.25 -14.906 4.012 1 97.25 338 VAL B N 1
ATOM 6047 C CA . VAL B 1 338 ? 1.681 -15.086 4.234 1 97.25 338 VAL B CA 1
ATOM 6048 C C . VAL B 1 338 ? 2.379 -15.352 2.902 1 97.25 338 VAL B C 1
ATOM 6050 O O . VAL B 1 338 ? 3.424 -14.758 2.613 1 97.25 338 VAL B O 1
ATOM 6053 N N . LEU B 1 339 ? 1.78 -16.141 2.105 1 97.62 339 LEU B N 1
ATOM 6054 C CA . LEU B 1 339 ? 2.441 -16.547 0.872 1 97.62 339 LEU B CA 1
ATOM 6055 C C . LEU B 1 339 ? 2.383 -15.445 -0.174 1 97.62 339 LEU B C 1
ATOM 6057 O O . LEU B 1 339 ? 3.254 -15.352 -1.041 1 97.62 339 LEU B O 1
ATOM 6061 N N . ARG B 1 340 ? 1.368 -14.555 -0.128 1 97.31 340 ARG B N 1
ATOM 6062 C CA . ARG B 1 340 ? 1.3 -13.422 -1.049 1 97.31 340 ARG B CA 1
ATOM 6063 C C . ARG B 1 340 ? 2.334 -12.359 -0.692 1 97.31 340 ARG B C 1
ATOM 6065 O O . ARG B 1 340 ? 2.719 -11.555 -1.538 1 97.31 340 ARG B O 1
ATOM 6072 N N . PHE B 1 341 ? 2.822 -12.414 0.514 1 95.94 341 PHE B N 1
ATOM 6073 C CA . PHE B 1 341 ? 3.76 -11.391 0.959 1 95.94 341 PHE B CA 1
ATOM 6074 C C . PHE B 1 341 ? 5.156 -11.977 1.143 1 95.94 341 PHE B C 1
ATOM 6076 O O . PHE B 1 341 ? 5.938 -11.484 1.96 1 95.94 341 PHE B O 1
ATOM 6083 N N . THR B 1 342 ? 5.457 -12.977 0.399 1 94.44 342 THR B N 1
ATOM 6084 C CA . THR B 1 342 ? 6.773 -13.602 0.481 1 94.44 342 THR B CA 1
ATOM 6085 C C . THR B 1 342 ? 7.863 -12.633 0.04 1 94.44 342 THR B C 1
ATOM 6087 O O . THR B 1 342 ? 9.023 -12.781 0.425 1 94.44 342 THR B O 1
ATOM 6090 N N . TRP B 1 343 ? 7.512 -11.648 -0.788 1 92.62 343 TRP B N 1
ATOM 6091 C CA . TRP B 1 343 ? 8.477 -10.68 -1.274 1 92.62 343 TRP B CA 1
ATOM 6092 C C . TRP B 1 343 ? 9.047 -9.852 -0.124 1 92.62 343 TRP B C 1
ATOM 6094 O O . TRP B 1 343 ? 10.086 -9.195 -0.274 1 92.62 343 TRP B O 1
ATOM 6104 N N . LEU B 1 344 ? 8.391 -9.875 1.062 1 89.88 344 LEU B N 1
ATOM 6105 C CA . LEU B 1 344 ? 8.891 -9.18 2.242 1 89.88 344 LEU B CA 1
ATOM 6106 C C . LEU B 1 344 ? 10.227 -9.766 2.689 1 89.88 344 LEU B C 1
ATOM 6108 O O . LEU B 1 344 ? 10.977 -9.125 3.422 1 89.88 344 LEU B O 1
ATOM 6112 N N . SER B 1 345 ? 10.539 -10.984 2.268 1 89.12 345 SER B N 1
ATOM 6113 C CA . SER B 1 345 ? 11.82 -11.602 2.607 1 89.12 345 SER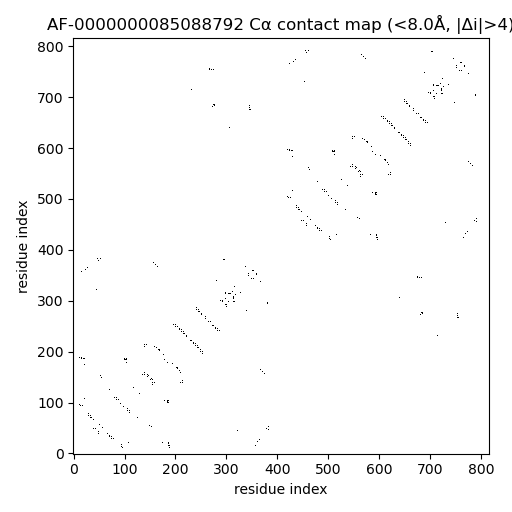 B CA 1
ATOM 6114 C C . SER B 1 345 ? 12.984 -10.805 2.037 1 89.12 345 SER B C 1
ATOM 6116 O O . SER B 1 345 ? 14.109 -10.898 2.533 1 89.12 345 SER B O 1
ATOM 6118 N N . ARG B 1 346 ? 12.734 -10.039 1.042 1 88.19 346 ARG B N 1
ATOM 6119 C CA . ARG B 1 346 ? 13.781 -9.242 0.403 1 88.19 346 ARG B CA 1
ATOM 6120 C C . ARG B 1 346 ? 14.07 -7.977 1.203 1 88.19 346 ARG B C 1
ATOM 6122 O O . ARG B 1 346 ? 14.992 -7.227 0.871 1 88.19 346 ARG B O 1
ATOM 6129 N N . LEU B 1 347 ? 13.359 -7.723 2.271 1 81.88 347 LEU B N 1
ATOM 6130 C CA . LEU B 1 347 ? 13.539 -6.516 3.068 1 81.88 347 LEU B CA 1
ATOM 6131 C C . LEU B 1 347 ? 14.609 -6.727 4.137 1 81.88 347 LEU B C 1
ATOM 6133 O O . LEU B 1 347 ? 15.133 -5.758 4.695 1 81.88 347 LEU B O 1
ATOM 6137 N N . SER B 1 348 ? 14.914 -7.984 4.48 1 77.5 348 SER B N 1
ATOM 6138 C CA . SER B 1 348 ? 15.945 -8.289 5.461 1 77.5 348 SER B CA 1
ATOM 6139 C C . SER B 1 348 ? 17.125 -9.016 4.82 1 77.5 348 SER B C 1
ATOM 6141 O O . SER B 1 348 ? 16.938 -9.938 4.027 1 77.5 348 SER B O 1
ATOM 6143 N N . PRO B 1 349 ? 18.312 -8.555 5.137 1 75.25 349 PRO B N 1
ATOM 6144 C CA . PRO B 1 349 ? 19.469 -9.211 4.551 1 75.25 349 PRO B CA 1
ATOM 6145 C C . PRO B 1 349 ? 19.531 -10.703 4.875 1 75.25 349 PRO B C 1
ATOM 6147 O O . PRO B 1 349 ? 19.953 -11.508 4.035 1 75.25 349 PRO B O 1
ATOM 6150 N N . HIS B 1 350 ? 19.047 -11.078 6.055 1 77.69 350 HIS B N 1
ATOM 6151 C CA . HIS B 1 350 ? 19.078 -12.484 6.461 1 77.69 350 HIS B CA 1
ATOM 6152 C C . HIS B 1 350 ? 18.062 -13.312 5.688 1 77.69 350 HIS B C 1
ATOM 6154 O O . HIS B 1 350 ? 18.359 -14.438 5.273 1 77.69 350 HIS B O 1
ATOM 6160 N N . LEU B 1 351 ? 17 -12.672 5.414 1 79.38 351 LEU B N 1
ATOM 6161 C CA . LEU B 1 351 ? 15.938 -13.398 4.73 1 79.38 351 LEU B CA 1
ATOM 6162 C C . LEU B 1 351 ? 16.109 -13.32 3.217 1 79.38 351 LEU B C 1
ATOM 6164 O O . LEU B 1 351 ? 15.594 -14.164 2.48 1 79.38 351 LEU B O 1
ATOM 6168 N N . ASP B 1 352 ? 16.891 -12.375 2.801 1 81.94 352 ASP B N 1
ATOM 6169 C CA . ASP B 1 352 ? 17.062 -12.164 1.366 1 81.94 352 ASP B CA 1
ATOM 6170 C C . ASP B 1 352 ? 17.891 -13.289 0.745 1 81.94 352 ASP B C 1
ATOM 6172 O O . ASP B 1 352 ? 17.922 -13.438 -0.478 1 81.94 352 ASP B O 1
ATOM 6176 N N . LYS B 1 353 ? 18.516 -14.102 1.561 1 81.25 353 LYS B N 1
ATOM 6177 C CA . LYS B 1 353 ? 19.281 -15.242 1.079 1 81.25 353 LYS B CA 1
ATOM 6178 C C . LYS B 1 353 ? 18.391 -16.219 0.301 1 81.25 353 LYS B C 1
ATOM 6180 O O . LYS B 1 353 ? 18.844 -16.828 -0.664 1 81.25 353 LYS B O 1
ATOM 6185 N N . VAL B 1 354 ? 17.188 -16.234 0.661 1 86.12 354 VAL B N 1
ATOM 6186 C CA . VAL B 1 354 ? 16.25 -17.156 0.018 1 86.12 354 VAL B CA 1
ATOM 6187 C C . VAL B 1 354 ? 16.109 -16.797 -1.46 1 86.12 354 VAL B C 1
ATOM 6189 O O . VAL B 1 354 ? 15.945 -17.688 -2.307 1 86.12 354 VAL B O 1
ATOM 6192 N N . ASN B 1 355 ? 16.344 -15.578 -1.724 1 87.12 355 ASN B N 1
ATOM 6193 C CA . ASN B 1 355 ? 16.156 -15.109 -3.096 1 87.12 355 ASN B CA 1
ATOM 6194 C C . ASN B 1 355 ? 17.438 -15.25 -3.908 1 87.12 355 ASN B C 1
ATOM 6196 O O . ASN B 1 355 ? 17.422 -15.117 -5.133 1 87.12 355 ASN B O 1
ATOM 6200 N N . ASN B 1 356 ? 18.531 -15.586 -3.264 1 85.69 356 ASN B N 1
ATOM 6201 C CA . ASN B 1 356 ? 19.812 -15.625 -3.945 1 85.69 356 ASN B CA 1
ATOM 6202 C C . ASN B 1 356 ? 20.312 -17.062 -4.109 1 85.69 356 ASN B C 1
ATOM 6204 O O . ASN B 1 356 ? 21.188 -17.328 -4.934 1 85.69 356 ASN B O 1
ATOM 6208 N N . PHE B 1 357 ? 19.688 -17.938 -3.311 1 90.06 357 PHE B N 1
ATOM 6209 C CA . PHE B 1 357 ? 20.031 -19.344 -3.426 1 90.06 357 PHE B CA 1
ATOM 6210 C C . PHE B 1 357 ? 19.031 -20.078 -4.309 1 90.06 357 PHE B C 1
ATOM 6212 O O . PHE B 1 357 ? 17.828 -19.812 -4.242 1 90.06 357 PHE B O 1
ATOM 6219 N N . GLU B 1 358 ? 19.594 -20.969 -5.098 1 93.88 358 GLU B N 1
ATOM 6220 C CA . GLU B 1 358 ? 18.719 -21.719 -6.008 1 93.88 358 GLU B CA 1
ATOM 6221 C C . GLU B 1 358 ? 17.703 -22.547 -5.242 1 93.88 358 GLU B C 1
ATOM 6223 O O . GLU B 1 358 ? 16.578 -22.734 -5.703 1 93.88 358 GLU B O 1
ATOM 6228 N N . SER B 1 359 ? 18.141 -23.078 -4.105 1 94.5 359 SER B N 1
ATOM 6229 C CA . SER B 1 359 ? 17.203 -23.812 -3.285 1 94.5 359 SER B CA 1
ATOM 6230 C C . SER B 1 359 ? 16.062 -22.922 -2.803 1 94.5 359 SER B C 1
ATOM 6232 O O . SER B 1 359 ? 14.906 -23.359 -2.725 1 94.5 359 SER B O 1
ATOM 6234 N N . GLY B 1 360 ? 16.406 -21.719 -2.434 1 94.81 360 GLY B N 1
ATOM 6235 C CA . GLY B 1 360 ? 15.391 -20.766 -2.014 1 94.81 360 GLY B CA 1
ATOM 6236 C C . GLY B 1 360 ? 14.445 -20.375 -3.131 1 94.81 360 GLY B C 1
ATOM 6237 O O . GLY B 1 360 ? 13.227 -20.297 -2.926 1 94.81 360 GLY B O 1
ATOM 6238 N N . ILE B 1 361 ? 14.984 -20.125 -4.281 1 94.5 361 ILE B N 1
ATOM 6239 C CA . ILE B 1 361 ? 14.164 -19.797 -5.441 1 94.5 361 ILE B CA 1
ATOM 6240 C C . ILE B 1 361 ? 13.203 -20.938 -5.746 1 94.5 361 ILE B C 1
ATOM 6242 O O . ILE B 1 361 ? 12.016 -20.703 -5.98 1 94.5 361 ILE B O 1
ATOM 6246 N N . PHE B 1 362 ? 13.758 -22.109 -5.699 1 97.06 362 PHE B N 1
ATOM 6247 C CA . PHE B 1 362 ? 12.93 -23.297 -5.922 1 97.06 362 PHE B CA 1
ATOM 6248 C C . PHE B 1 362 ? 11.805 -23.359 -4.898 1 97.06 362 PHE B C 1
ATOM 6250 O O . PHE B 1 362 ? 10.656 -23.641 -5.246 1 97.06 362 PHE B O 1
ATOM 6257 N N . LEU B 1 363 ? 12.117 -23.125 -3.688 1 97 363 LEU B N 1
ATOM 6258 C CA . LEU B 1 363 ? 11.125 -23.156 -2.615 1 97 363 LEU B CA 1
ATOM 6259 C C . LEU B 1 363 ? 10.039 -22.109 -2.852 1 97 363 LEU B C 1
ATOM 6261 O O . LEU B 1 363 ? 8.859 -22.391 -2.674 1 97 363 LEU B O 1
ATOM 6265 N N . LEU B 1 364 ? 10.43 -20.953 -3.238 1 96.62 364 LEU B N 1
ATOM 6266 C CA . LEU B 1 364 ? 9.469 -19.891 -3.488 1 96.62 364 LEU B CA 1
ATOM 6267 C C . LEU B 1 364 ? 8.547 -20.25 -4.648 1 96.62 364 LEU B C 1
ATOM 6269 O O . LEU B 1 364 ? 7.348 -19.969 -4.602 1 96.62 364 LEU B O 1
ATOM 6273 N N . LEU B 1 365 ? 9.109 -20.812 -5.688 1 97.88 365 LEU B N 1
ATOM 6274 C CA . LEU B 1 365 ? 8.289 -21.266 -6.805 1 97.88 365 LEU B CA 1
ATOM 6275 C C . LEU B 1 365 ? 7.293 -22.328 -6.355 1 97.88 365 LEU B C 1
ATOM 6277 O O . LEU B 1 365 ? 6.117 -22.281 -6.719 1 97.88 365 LEU B O 1
ATOM 6281 N N . PHE B 1 366 ? 7.801 -23.219 -5.562 1 98.12 366 PHE B N 1
ATOM 6282 C CA . PHE B 1 366 ? 6.965 -24.297 -5.047 1 98.12 366 PHE B CA 1
ATOM 6283 C C . PHE B 1 366 ? 5.844 -23.734 -4.176 1 98.12 366 PHE B C 1
ATOM 6285 O O . PHE B 1 366 ? 4.691 -24.156 -4.293 1 98.12 366 PHE B O 1
ATOM 6292 N N . LEU B 1 367 ? 6.156 -22.812 -3.348 1 98.25 367 LEU B N 1
ATOM 6293 C CA . LEU B 1 367 ? 5.18 -22.219 -2.443 1 98.25 367 LEU B CA 1
ATOM 6294 C C . LEU B 1 367 ? 4.109 -21.453 -3.221 1 98.25 367 LEU B C 1
ATOM 6296 O O . LEU B 1 367 ? 2.941 -21.438 -2.832 1 98.25 367 LEU B O 1
ATOM 6300 N N . GLU B 1 368 ? 4.504 -20.812 -4.254 1 97.88 368 GLU B N 1
ATOM 6301 C CA . GLU B 1 368 ? 3.537 -20.125 -5.102 1 97.88 368 GLU B CA 1
ATOM 6302 C C . GLU B 1 368 ? 2.549 -21.094 -5.73 1 97.88 368 GLU B C 1
ATOM 6304 O O . GLU B 1 368 ? 1.343 -20.844 -5.746 1 97.88 368 GLU B O 1
ATOM 6309 N N . ILE B 1 369 ? 3.049 -22.156 -6.191 1 98.25 369 ILE B N 1
ATOM 6310 C CA . ILE B 1 369 ? 2.201 -23.188 -6.781 1 98.25 369 ILE B CA 1
ATOM 6311 C C . ILE B 1 369 ? 1.302 -23.797 -5.707 1 98.25 369 ILE B C 1
ATOM 6313 O O . ILE B 1 369 ? 0.109 -24.016 -5.934 1 98.25 369 ILE B O 1
ATOM 6317 N N . ALA B 1 370 ? 1.875 -24.031 -4.582 1 98.56 370 ALA B N 1
ATOM 6318 C CA . ALA B 1 370 ? 1.113 -24.562 -3.457 1 98.56 370 ALA B CA 1
ATOM 6319 C C . ALA B 1 370 ? -0.003 -23.609 -3.045 1 98.56 370 ALA B C 1
ATOM 6321 O O . ALA B 1 370 ? -1.113 -24.047 -2.729 1 98.56 370 ALA B O 1
ATOM 6322 N N . ARG B 1 371 ? 0.312 -22.344 -3.012 1 98.44 371 ARG B N 1
ATOM 6323 C CA . ARG B 1 371 ? -0.699 -21.344 -2.682 1 98.44 371 ARG B CA 1
ATOM 6324 C C . ARG B 1 371 ? -1.893 -21.438 -3.627 1 98.44 371 ARG B C 1
ATOM 6326 O O . ARG B 1 371 ? -3.043 -21.438 -3.184 1 98.44 371 ARG B O 1
ATOM 6333 N N . ARG B 1 372 ? -1.645 -21.5 -4.848 1 98.25 372 ARG B N 1
ATOM 6334 C CA . ARG B 1 372 ? -2.701 -21.609 -5.848 1 98.25 372 ARG B CA 1
ATOM 6335 C C . ARG B 1 372 ? -3.459 -22.922 -5.695 1 98.25 372 ARG B C 1
ATOM 6337 O O . ARG B 1 372 ? -4.684 -22.969 -5.844 1 98.25 372 ARG B O 1
ATOM 6344 N N . TRP B 1 373 ? -2.699 -23.953 -5.453 1 98.44 373 TRP B N 1
ATOM 6345 C CA . TRP B 1 373 ? -3.299 -25.266 -5.238 1 98.44 373 TRP B CA 1
ATOM 6346 C C . TRP B 1 373 ? -4.32 -25.219 -4.105 1 98.44 373 TRP B C 1
ATOM 6348 O O . TRP B 1 373 ? -5.445 -25.688 -4.258 1 98.44 373 TRP B O 1
ATOM 6358 N N . ILE B 1 374 ? -4.004 -24.625 -3.041 1 98.56 374 ILE B N 1
ATOM 6359 C CA . ILE B 1 374 ? -4.902 -24.469 -1.901 1 98.56 374 ILE B CA 1
ATOM 6360 C C . ILE B 1 374 ? -6.078 -23.578 -2.281 1 98.56 374 ILE B C 1
ATOM 6362 O O . ILE B 1 374 ? -7.227 -23.875 -1.942 1 98.56 374 ILE B O 1
ATOM 6366 N N . TRP B 1 375 ? -5.801 -22.531 -2.953 1 98.38 375 TRP B N 1
ATOM 6367 C CA . TRP B 1 375 ? -6.793 -21.562 -3.41 1 98.38 375 TRP B CA 1
ATOM 6368 C C . TRP B 1 375 ? -7.891 -22.25 -4.215 1 98.38 375 TRP B C 1
ATOM 6370 O O . TRP B 1 375 ? -9.07 -21.938 -4.062 1 98.38 375 TRP B O 1
ATOM 6380 N N . ILE B 1 376 ? -7.574 -23.25 -4.957 1 98.38 376 ILE B N 1
ATOM 6381 C CA . ILE B 1 376 ? -8.508 -23.906 -5.859 1 98.38 376 ILE B CA 1
ATOM 6382 C C . ILE B 1 376 ? -9.586 -24.625 -5.051 1 98.38 376 ILE B C 1
ATOM 6384 O O . ILE B 1 376 ? -10.75 -24.656 -5.449 1 98.38 376 ILE B O 1
ATOM 6388 N N . PHE B 1 377 ? -9.25 -25.234 -3.955 1 98.38 377 PHE B N 1
ATOM 6389 C CA . PHE B 1 377 ? -10.242 -25.906 -3.139 1 98.38 377 PHE B CA 1
ATOM 6390 C C . PHE B 1 377 ? -11.406 -24.984 -2.801 1 98.38 377 PHE B C 1
ATOM 6392 O O . PHE B 1 377 ? -12.57 -25.328 -3.021 1 98.38 377 PHE B O 1
ATOM 6399 N N . PHE B 1 378 ? -11.07 -23.844 -2.383 1 98.25 378 PHE B N 1
ATOM 6400 C CA . PHE B 1 378 ? -12.078 -22.938 -1.854 1 98.25 378 PHE B CA 1
ATOM 6401 C C . PHE B 1 378 ? -12.75 -22.156 -2.977 1 98.25 378 PHE B C 1
ATOM 6403 O O . PHE B 1 378 ? -13.93 -21.812 -2.881 1 98.25 378 PHE B O 1
ATOM 6410 N N . ARG B 1 379 ? -12.023 -21.922 -4.012 1 98 379 ARG B N 1
ATOM 6411 C CA . ARG B 1 379 ? -12.617 -21.266 -5.176 1 98 379 ARG B CA 1
ATOM 6412 C C . ARG B 1 379 ? -13.688 -22.141 -5.812 1 98 379 ARG B C 1
ATOM 6414 O O . ARG B 1 379 ? -14.758 -21.656 -6.18 1 98 379 ARG B O 1
ATOM 6421 N N . VAL B 1 380 ? -13.406 -23.391 -5.938 1 97.62 380 VAL B N 1
ATOM 6422 C CA . VAL B 1 380 ? -14.344 -24.344 -6.535 1 97.62 380 VAL B CA 1
ATOM 6423 C C . VAL B 1 380 ? -15.547 -24.516 -5.613 1 97.62 380 VAL B C 1
ATOM 6425 O O . VAL B 1 380 ? -16.688 -24.578 -6.078 1 97.62 380 VAL B O 1
ATOM 6428 N N . GLU B 1 381 ? -15.289 -24.594 -4.355 1 97.75 381 GLU B N 1
ATOM 6429 C CA . GLU B 1 381 ? -16.391 -24.703 -3.395 1 97.75 381 GLU B CA 1
ATOM 6430 C C . GLU B 1 381 ? -17.328 -23.5 -3.51 1 97.75 381 GLU B C 1
ATOM 6432 O O . GLU B 1 381 ? -18.547 -23.672 -3.482 1 97.75 381 GLU B O 1
ATOM 6437 N N . THR B 1 382 ? -16.703 -22.344 -3.592 1 96.81 382 THR B N 1
ATOM 6438 C CA . THR B 1 382 ? -17.5 -21.125 -3.715 1 96.81 382 THR B CA 1
ATOM 6439 C C . THR B 1 382 ? -18.328 -21.156 -4.992 1 96.81 382 THR B C 1
ATOM 6441 O O . THR B 1 382 ? -19.516 -20.812 -4.973 1 96.81 382 THR B O 1
ATOM 6444 N N . GLU B 1 383 ? -17.734 -21.594 -6.062 1 95.38 383 GLU B N 1
ATOM 6445 C CA . GLU B 1 383 ? -18.469 -21.688 -7.32 1 95.38 383 GLU B CA 1
ATOM 6446 C C . GLU B 1 383 ? -19.609 -22.688 -7.219 1 95.38 383 GLU B C 1
ATOM 6448 O O . GLU B 1 383 ? -20.688 -22.469 -7.781 1 95.38 383 GLU B O 1
ATOM 6453 N N . TRP B 1 384 ? -19.375 -23.734 -6.543 1 94.88 384 TRP B N 1
ATOM 6454 C CA . TRP B 1 384 ? -20.406 -24.734 -6.316 1 94.88 384 TRP B CA 1
ATOM 6455 C C . TRP B 1 384 ? -21.578 -24.156 -5.52 1 94.88 384 TRP B C 1
ATOM 6457 O O . TRP B 1 384 ? -22.734 -24.375 -5.871 1 94.88 384 TRP B O 1
ATOM 6467 N N . VAL B 1 385 ? -21.266 -23.422 -4.512 1 94.5 385 VAL B N 1
ATOM 6468 C CA . VAL B 1 385 ? -22.281 -22.797 -3.662 1 94.5 385 VAL B CA 1
ATOM 6469 C C . VAL B 1 385 ? -23.062 -21.766 -4.465 1 94.5 385 VAL B C 1
ATOM 6471 O O . VAL B 1 385 ? -24.281 -21.688 -4.355 1 94.5 385 VAL B O 1
ATOM 6474 N N . ARG B 1 386 ? -22.391 -21 -5.246 1 91.94 386 ARG B N 1
ATOM 6475 C CA . ARG B 1 386 ? -23.031 -19.984 -6.082 1 91.94 386 ARG B CA 1
ATOM 6476 C C . ARG B 1 386 ? -24 -20.625 -7.066 1 91.94 386 ARG B C 1
ATOM 6478 O O . ARG B 1 386 ? -25.078 -20.078 -7.316 1 91.94 386 ARG B O 1
ATOM 6485 N N . SER B 1 387 ? -23.625 -21.703 -7.617 1 88.38 387 SER B N 1
ATOM 6486 C CA . SER B 1 387 ? -24.422 -22.375 -8.656 1 88.38 387 SER B CA 1
ATOM 6487 C C . SER B 1 387 ? -25.625 -23.078 -8.062 1 88.38 387 SER B C 1
ATOM 6489 O O . SER B 1 387 ? -26.641 -23.266 -8.75 1 88.38 387 SER B O 1
ATOM 6491 N N . ASN B 1 388 ? -25.578 -23.469 -6.859 1 83.06 388 ASN B N 1
ATOM 6492 C CA . ASN B 1 388 ? -26.672 -24.203 -6.227 1 83.06 388 ASN B CA 1
ATOM 6493 C C . ASN B 1 388 ? -27.547 -23.297 -5.371 1 83.06 388 ASN B C 1
ATOM 6495 O O . ASN B 1 388 ? -28.5 -23.75 -4.734 1 83.06 388 ASN B O 1
ATOM 6499 N N . ARG B 1 389 ? -27.156 -22.062 -5.004 1 66.69 389 ARG B N 1
ATOM 6500 C CA . ARG B 1 389 ? -28.016 -21.109 -4.324 1 66.69 389 ARG B CA 1
ATOM 6501 C C . ARG B 1 389 ? -29.297 -20.859 -5.117 1 66.69 389 ARG B C 1
ATOM 6503 O O . ARG B 1 389 ? -30.375 -20.688 -4.539 1 66.69 389 ARG B O 1
ATOM 6510 N N . GLY B 1 390 ? -29.25 -20.688 -6.406 1 52.88 390 GLY B N 1
ATOM 6511 C CA . GLY B 1 390 ? -30.438 -20.453 -7.211 1 52.88 390 GLY B CA 1
ATOM 6512 C C . GLY B 1 390 ? -31.391 -21.625 -7.215 1 52.88 390 GLY B C 1
ATOM 6513 O O . GLY B 1 390 ? -32.625 -21.438 -7.312 1 52.88 390 GLY B O 1
ATOM 6514 N N . SER B 1 391 ? -30.922 -22.844 -7.117 1 45.72 391 SER B N 1
ATOM 6515 C CA . SER B 1 391 ? -31.812 -23.984 -7.223 1 45.72 391 SER B CA 1
ATOM 6516 C C . SER B 1 391 ? -32.594 -24.219 -5.922 1 45.72 391 SER B C 1
ATOM 6518 O O . SER B 1 391 ? -33.75 -24.609 -5.941 1 45.72 391 SER B O 1
ATOM 6520 N N . GLY B 1 392 ? -32.031 -23.891 -4.805 1 42.19 392 GLY B N 1
ATOM 6521 C CA . GLY B 1 392 ? -32.688 -24.109 -3.533 1 42.19 392 GLY B CA 1
ATOM 6522 C C . GLY B 1 392 ? -33.719 -23.062 -3.211 1 42.19 392 GLY B C 1
ATOM 6523 O O . GLY B 1 392 ? -34.75 -23.359 -2.617 1 42.19 392 GLY B O 1
ATOM 6524 N N . LEU B 1 393 ? -33.406 -21.844 -3.379 1 41.22 393 LEU B N 1
ATOM 6525 C CA . LEU B 1 393 ? -34.406 -20.828 -3.152 1 41.22 393 LEU B CA 1
ATOM 6526 C C . LEU B 1 393 ? -35.562 -20.953 -4.152 1 41.22 393 LEU B C 1
ATOM 6528 O O . LEU B 1 393 ? -36.719 -20.734 -3.805 1 41.22 393 LEU B O 1
ATOM 6532 N N . ASP B 1 394 ? -35.25 -21.344 -5.34 1 39.53 394 ASP B N 1
ATOM 6533 C CA . ASP B 1 394 ? -36.344 -21.641 -6.266 1 39.53 394 ASP B CA 1
ATOM 6534 C C . ASP B 1 394 ? -37.094 -22.891 -5.836 1 39.53 394 ASP B C 1
ATOM 6536 O O . ASP B 1 394 ? -38.344 -22.969 -5.977 1 39.53 394 ASP B O 1
ATOM 6540 N N . ASP B 1 395 ? -36.438 -23.828 -5.27 1 39.78 395 ASP B N 1
ATOM 6541 C CA . ASP B 1 395 ? -37.125 -25.016 -4.797 1 39.78 395 ASP B CA 1
ATOM 6542 C C . ASP B 1 395 ? -37.875 -24.734 -3.492 1 39.78 395 ASP B C 1
ATOM 6544 O O . ASP B 1 395 ? -38.938 -25.297 -3.242 1 39.78 395 ASP B O 1
ATOM 6548 N N . VAL B 1 396 ? -37.312 -23.938 -2.586 1 41.38 396 VAL B N 1
ATOM 6549 C CA . VAL B 1 396 ? -38.031 -23.562 -1.377 1 41.38 396 VAL B CA 1
ATOM 6550 C C . VAL B 1 396 ? -39.125 -22.562 -1.725 1 41.38 396 VAL B C 1
ATOM 6552 O O . VAL B 1 396 ? -40.25 -22.656 -1.233 1 41.38 396 VAL B O 1
ATOM 6555 N N . LEU B 1 397 ? -38.781 -21.594 -2.557 1 39.66 397 LEU B N 1
ATOM 6556 C CA . LEU B 1 397 ? -39.844 -20.703 -3.025 1 39.66 397 LEU B CA 1
ATOM 6557 C C . LEU B 1 397 ? -40.875 -21.469 -3.85 1 39.66 397 LEU B C 1
ATOM 6559 O O . LEU B 1 397 ? -42.062 -21.203 -3.746 1 39.66 397 LEU B O 1
ATOM 6563 N N . LEU B 1 398 ? -40.375 -22.422 -4.609 1 40.56 398 LEU B N 1
ATOM 6564 C CA . LEU B 1 398 ? -41.312 -23.25 -5.344 1 40.56 398 LEU B CA 1
ATOM 6565 C C . LEU B 1 398 ? -42.031 -24.234 -4.41 1 40.56 398 LEU B C 1
ATOM 6567 O O . LEU B 1 398 ? -43.219 -24.516 -4.582 1 40.56 398 LEU B O 1
ATOM 6571 N N . SER B 1 399 ? -41.312 -24.781 -3.453 1 43 399 SER B N 1
ATOM 6572 C CA . SER B 1 399 ? -41.969 -25.672 -2.494 1 43 399 SER B CA 1
ATOM 6573 C C . SER B 1 399 ? -42.938 -24.906 -1.604 1 43 399 SER B C 1
ATOM 6575 O O . SER B 1 399 ? -44.031 -25.391 -1.309 1 43 399 SER B O 1
ATOM 6577 N N . ASP B 1 400 ? -42.469 -23.75 -1.186 1 43.78 400 ASP B N 1
ATOM 6578 C CA . ASP B 1 400 ? -43.375 -22.922 -0.389 1 43.78 400 ASP B CA 1
ATOM 6579 C C . ASP B 1 400 ? -44.5 -22.375 -1.245 1 43.78 400 ASP B C 1
ATOM 6581 O O . ASP B 1 400 ? -45.625 -22.219 -0.761 1 43.78 400 ASP B O 1
ATOM 6585 N N . PHE B 1 401 ? -44.156 -22.078 -2.463 1 41.47 401 PHE B N 1
ATOM 6586 C CA . PHE B 1 401 ? -45.219 -21.672 -3.363 1 41.47 401 PHE B CA 1
ATOM 6587 C C . PHE B 1 401 ? -46.125 -22.844 -3.693 1 41.47 401 PHE B C 1
ATOM 6589 O O . PHE B 1 401 ? -47.344 -22.672 -3.807 1 41.47 401 PHE B O 1
ATOM 6596 N N . ASN B 1 402 ? -45.531 -24.031 -3.926 1 42.53 402 ASN B N 1
ATOM 6597 C CA . ASN B 1 402 ? -46.375 -25.203 -4.199 1 42.53 402 ASN B CA 1
ATOM 6598 C C . ASN B 1 402 ? -47.062 -25.688 -2.938 1 42.53 402 ASN B C 1
ATOM 6600 O O . ASN B 1 402 ? -48.125 -26.312 -3.018 1 42.53 402 ASN B O 1
ATOM 6604 N N . GLY B 1 403 ? -46.406 -25.578 -1.832 1 36.09 403 GLY B N 1
ATOM 6605 C CA . GLY B 1 403 ? -47.094 -25.938 -0.604 1 36.09 403 GLY B CA 1
ATOM 6606 C C . GLY B 1 403 ? -48.281 -25.031 -0.281 1 36.09 403 GLY B C 1
ATOM 6607 O O . GLY B 1 403 ? -49.281 -25.484 0.295 1 36.09 403 GLY B O 1
ATOM 6608 N N . LYS B 1 404 ? -48.031 -23.781 -0.591 1 42.97 404 LYS B N 1
ATOM 6609 C CA . LYS B 1 404 ? -49.156 -22.891 -0.284 1 42.97 404 LYS B CA 1
ATOM 6610 C C . LYS B 1 404 ? -50.312 -23.109 -1.264 1 42.97 404 LYS B C 1
ATOM 6612 O O . LYS B 1 404 ? -51.469 -22.75 -0.97 1 42.97 404 LYS B O 1
ATOM 6617 N N . LEU B 1 405 ? -49.938 -23.531 -2.404 1 37.75 405 LEU B N 1
ATOM 6618 C CA . LEU B 1 405 ? -51.031 -23.781 -3.338 1 37.75 405 LEU B CA 1
ATOM 6619 C C . LEU B 1 405 ? -51.844 -25.016 -2.916 1 37.75 405 LEU B C 1
ATOM 6621 O O . LEU B 1 405 ? -53.031 -25.125 -3.26 1 37.75 405 LEU B O 1
ATOM 6625 N N . ASN B 1 406 ? -51.219 -25.938 -2.273 1 38.62 406 ASN B N 1
ATOM 6626 C CA . ASN B 1 406 ? -52.031 -27.109 -1.935 1 38.62 406 ASN B CA 1
ATOM 6627 C C . ASN B 1 406 ? -52.938 -26.844 -0.73 1 38.62 406 ASN B C 1
ATOM 6629 O O . ASN B 1 406 ? -53.656 -27.719 -0.291 1 38.62 406 ASN B O 1
ATOM 6633 N N . GLU B 1 407 ? -52.531 -25.828 0.14 1 34.97 407 GLU B N 1
ATOM 6634 C CA . GLU B 1 407 ? -53.406 -25.688 1.313 1 34.97 407 GLU B CA 1
ATOM 6635 C C . GLU B 1 407 ? -54.625 -24.844 1.006 1 34.97 407 GLU B C 1
ATOM 6637 O O . GLU B 1 407 ? -55.531 -24.719 1.842 1 34.97 407 GLU B O 1
ATOM 6642 N N . THR B 1 408 ? -54.688 -24.188 -0.187 1 29 408 THR B N 1
ATOM 6643 C CA . THR B 1 408 ? -56.031 -23.672 -0.415 1 29 408 THR B CA 1
ATOM 6644 C C . THR B 1 408 ? -56.875 -24.688 -1.152 1 29 408 THR B C 1
ATOM 6646 O O . THR B 1 408 ? -56.406 -25.359 -2.066 1 29 408 THR B O 1
#

pLDDT: mean 86.47, std 16.63, range [20.84, 98.56]

Radius of gyration: 33.94 Å; Cα contacts (8 Å, |Δi|>4): 843; chains: 2; bounding box: 115×96×57 Å

Foldseek 3Di:
DPPPPPPPPADDDDLCLLLQFLLLLLLVLVLVLLLLVLVLQVVCVVLVFDLCVQQVHDDDPDPPDDDPSVLSVVLSVVLVVVSVVLSVVSCVQCVSPPVRLQVPLVSSVVSVVVNVCSLPPQPDPRCNVVSVVLVVLVVQLLVLHADDSNNRNVVSLLSLVLVLLCQQSQLSVVQLVLQVPDPVHGSSGDGDSCRPHLCPSLVSSLRSLVSLLSVLVVQQVVCCVVPCPPVHNSVVSVLSSVLSVLVSQLSVLVSCQVPPDPVDDDPDDNVRSVVSNVVSLCVNLVSVLCCLLCPLLVWQQPPPCQPVPPVQDDGRGDNDDSDDDPVLSVVLSVLSNCLSVLVCLCVDPVSVVLVVDPVSVSVNSSSSSVNSSSSVSSSSRSSSCVVCVVVVCCCCVVVVVVVVVVVD/DPPPPPPPPAPDDDQCLLLQFLLLLLLVLVLVLLLLVLVLQVVCVVLVFDLCVQQVHDDDPDPVDDDPSVLSVVLSVVLVVVSVVLSVVSCVQCVSPPVRLQVPLVSSVVSVVVNVCSLVPQPDPRCNVVSVVLVVLVVQLLVLHADDSNNRNVVSLLSLVLVLLCQQSQLSVVQLVLQVPDPVHGSSGDGDSCRPHLCPSLVSSLRSLVSLLSVLVVQQVVCCVVPCPPVHNSVVSVLSSVLSVLVSQLSVLVSCQVPPDPVDDDPDDNVRSVVSNVVSLCVNLVSVLCCLLCPLLVWQQPPPCQPVPPVQDDGRGDNDDSDDDPVLSVVLSVLSNCLSVLVCLCVDPVSVVLVVDPVSVSVNSSSSSVNSSSSVSSSSRSSSCVVCVVVVCCCCVVVVVVVVVVVD

Secondary structure (DSSP, 8-state):
--------------HHHHHS-HHHHHHHHHHHHHHHHHHHHHHHHHTT--HHHHTTPPPP-STTSPPHHHHHHHHHHHHHHHHHHHHHHHHHHHTT-HHHHHHTTHHHHHHHHHHHHHHH-TT--TTHHHHHHHHHHHHHHHTT----GGGTHHHHHHHHHHHHHTHHHHHHHHHHHHHHT-SS--TTSS--TTTT-TTHHHHHHHHHHHHHHHHHHHHHHHHHHTTSTTTTTSHHHHHHHHHHHTHHHHHHHHHHHHT--TTS--SS-HHHHHHHHHHHHHHHHHHHHHIIIIIIS---TT-GGGGS--TTS-TTS-S---SS-HHHHHHHHHHHHHHHTGGGGGGSTTGGGGGTSHHHHHHHHHHHHHHHHHHHHHHHHHHHHHHHHHHHHHHHHHHHHHHHHTT-/--------------HHHHHS-HHHHHHHHHHHHHHHHHHHHHHHHHTT--HHHHTTPPPP-STTSPPHHHHHHHHHHHHHHHHHHHHHHHHHHHTT-HHHHHHTTHHHHHHHHHHHHHHH-TT--TTHHHHHHHHHHHHHHHTT----GGGTHHHHHHHHHHHHHTHHHHHHHHHHHHHHT-SS--TTSS--TTTT-TTHHHHHHHHHHHHHHHHHHHHHHHHHHTTSTTTTTSHHHHHHHHHHHTHHHHHHHHHHHHT--TTS--SS-HHHHHHHHHHHHHHHHHHHHHIIIIIIS---TT-GGGGS--TTS-TTS-S---SS-HHHHHHHHHHHHHHHTGGGGGGSTTGGGGGTSHHHHHHHHHHHHHHHHHHHHHHHHHHHHHHHHHHHHHHHHHHHHHHHHTT-

Nearest PDB structures (foldseek):
  8x5f-assembly1_A  TM=7.804E-01  e=5.730E-11  Homo sapiens
  8yf4-assembly1_B  TM=7.675E-01  e=4.477E-11  Homo sapiens
  8x5f-assembly1_A  TM=7.754E-01  e=4.975E-11  Homo sapiens
  8yf4-assembly1_B  TM=7.695E-01  e=4.775E-11  Homo sapiens

Sequence (816 aa):
MADSGGVQPPEELDRFSNLFPLPFRVAILLVAGFWGWGINLHYLSLAKIDVPALIRYPSRSSPQQLTHHHSTYRLATLLSIPLGVFLLLFWMTTRGSTERVLAWEIIPQSYIVLILVILLFPFHRLSRNGRSRFFASLRRISLGGLAEAQDGKFGDVLLADALTSYSKVLAEIYINYCMFFSSKESSTGKPNRMCGGRLIVPLLIAIPYAIRFRQCLIEFFRVRRGGHKNDGWGGQHLANALKYATAFPVIIFSNMERNYSQETTHALGEVAISRLWALSCFVNSAYSFYWDVTKDWDLNLFSPNSGTRQRDYPFGLRPRRIFPRDEMYYGVIGIDLVLRFTWLSRLSPHLDKVNNFESGIFLLLFLEIARRWIWIFFRVETEWVRSNRGSGLDDVLLSDFNGKLNETMADSGGVQPPEELDRFSNLFPLPFRVAILLVAGFWGWGINLHYLSLAKIDVPALIRYPSRSSPQQLTHHHSTYRLATLLSIPLGVFLLLFWMTTRGSTERVLAWEIIPQSYIVLILVILLFPFHRLSRNGRSRFFASLRRISLGGLAEAQDGKFGDVLLADALTSYSKVLAEIYINYCMFFSSKESSTGKPNRMCGGRLIVPLLIAIPYAIRFRQCLIEFFRVRRGGHKNDGWGGQHLANALKYATAFPVIIFSNMERNYSQETTHALGEVAISRLWALSCFVNSAYSFYWDVTKDWDLNLFSPNSGTRQRDYPFGLRPRRIFPRDEMYYGVIGIDLVLRFTWLSRLSPHLDKVNNFESGIFLLLFLEIARRWIWIFFRVETEWVRSNRGSGLDDVLLSDFNGKLNET

Solvent-accessible surface area (backbone atoms only — not comparable to full-atom values): 43965 Å² total; per-residue (Å²): 136,78,80,72,81,73,75,69,77,76,80,82,72,54,70,60,42,50,75,47,24,54,50,46,48,54,49,51,56,54,50,48,49,41,45,48,51,17,50,48,47,42,54,37,45,73,70,72,42,64,60,45,63,62,34,60,39,83,74,81,88,48,92,83,50,76,49,70,28,56,42,34,45,50,54,31,45,64,54,45,52,56,51,53,49,51,50,50,50,46,45,67,72,26,67,64,36,65,70,42,36,42,69,49,39,60,57,48,50,49,49,56,51,46,52,51,44,65,62,66,43,75,80,52,74,73,49,43,68,57,42,52,49,49,52,52,46,51,51,37,44,70,73,72,45,72,52,49,78,87,66,16,22,57,41,45,50,52,50,40,55,50,38,46,48,37,13,64,54,53,30,52,53,50,39,33,51,49,24,55,72,35,93,88,44,42,33,32,41,80,83,52,82,55,58,94,36,84,57,55,47,54,51,47,37,42,44,32,35,51,41,48,25,49,47,24,49,51,53,26,52,51,40,55,70,68,63,40,72,85,70,46,87,28,60,66,31,52,53,51,21,46,51,36,52,37,48,50,55,28,45,52,29,49,51,49,59,72,64,61,48,93,87,48,92,60,99,56,47,71,67,28,38,48,26,50,25,44,41,28,44,48,52,31,31,52,51,46,48,49,39,46,43,45,64,49,47,49,26,28,65,84,41,84,68,36,73,56,68,52,90,85,47,65,83,32,50,51,83,83,68,85,70,90,50,70,62,57,56,55,46,51,53,51,51,49,52,55,63,55,49,53,72,57,35,66,44,34,78,81,48,28,47,38,72,72,34,70,66,32,42,51,48,53,51,49,48,42,40,48,49,51,54,57,49,46,58,47,34,51,49,36,51,51,49,60,65,48,51,61,55,46,51,48,46,47,52,43,43,52,51,53,49,52,53,68,73,102,135,79,80,71,80,71,74,70,77,76,79,82,72,54,70,59,42,50,74,47,24,54,51,49,48,55,50,51,56,55,50,48,48,41,47,48,51,18,49,47,46,43,54,38,44,74,70,70,43,64,59,46,63,64,34,61,37,84,71,83,86,47,91,83,50,76,50,70,29,56,42,35,44,50,53,31,45,65,55,44,51,56,50,53,50,51,50,50,51,47,45,68,72,26,68,65,36,64,71,43,37,42,68,51,38,60,56,48,50,50,48,57,51,47,52,51,46,63,62,66,43,76,82,49,75,73,48,43,68,58,43,51,50,50,51,52,44,51,49,36,44,71,74,73,44,73,51,50,80,88,66,15,23,58,41,45,50,53,49,39,56,51,38,45,49,37,12,63,54,53,29,50,52,49,38,33,50,49,25,55,74,34,93,88,44,42,33,31,41,81,85,53,82,56,58,96,35,84,58,54,45,52,52,47,36,44,44,33,35,49,41,46,24,49,48,25,49,50,53,24,51,50,39,58,70,67,63,39,73,85,70,47,85,26,59,68,30,52,54,52,20,46,51,37,52,36,47,50,54,29,45,52,29,49,49,49,60,72,64,62,48,91,86,49,92,59,98,54,47,73,65,27,39,48,25,50,25,45,41,29,44,47,52,30,31,51,52,46,48,49,40,46,44,42,63,48,46,50,26,27,65,85,40,85,67,35,73,56,69,50,90,86,49,64,82,32,49,50,82,84,68,85,69,90,49,71,62,57,58,55,46,50,54,52,50,50,51,54,63,54,48,52,71,59,33,66,44,35,78,81,48,29,46,38,74,73,34,70,65,33,44,51,47,52,51,49,49,42,41,48,48,53,53,56,47,45,57,47,35,52,50,36,52,52,49,61,66,47,50,61,56,48,52,48,45,46,52,42,43,51,51,51,51,55,55,67,74,101

Organism: Talaromyces marneffei (strain ATCC 18224 / CBS 334.59 / QM 7333) (NCBI:txid441960)

InterPro domains:
  IPR004342 EXS, C-terminal [PF03124] (20-385)
  IPR004342 EXS, C-terminal [PS51380] (192-408)